Protein AF-0000000080838079 (afdb_homodimer)

Sequence (896 aa):
MNKIKIMETCLRDGHQSLMATRLTTAEMLPIIEKLDNVGYHSLEMWGGATFDAALRFLNEDPWERLREIKKRVKNTKLQMLLRGQNLLGYRNYPDDIVERFVKKSIQNGIDIVRIFDALNDVRNLQTACEATKKYGGHAQLAMSYTISPVHTIEYFKNLALEMQEIGADSIAIKDMSGILLPEVAYELVKELKSVLRVPVEVHTHATAGLASMTYIKAVEAGADIIDTAISPLSGGTSQPATESIVRAFQGTERETGFDLGLLKEIAEYFKPIRAKYLQEGILNPQALMTEPSIVEYQLPGGMLSNFLSQLKMQKAENRYEDVLREIPRVRKDLGYPPLVTPLSQMVGTQAIFNILTGQRYKLIPNEIKNYVRGLYGKSPVPISDEIKKTIIFDEEVFTGRPADKLAPEYDKMVEETRDFARSEEDVLSYALFPQVAKDFLIKKYENEMNKIKIMETCLRDGHQSLMATRLTTAEMLPIIEKLDNVGYHSLEMWGGATFDAALRFLNEDPWERLREIKKRVKNTKLQMLLRGQNLLGYRNYPDDIVERFVKKSIQNGIDIVRIFDALNDVRNLQTACEATKKYGGHAQLAMSYTISPVHTIEYFKNLALEMQEIGADSIAIKDMSGILLPEVAYELVKELKSVLRVPVEVHTHATAGLASMTYIKAVEAGADIIDTAISPLSGGTSQPATESIVRAFQGTERETGFDLGLLKEIAEYFKPIRAKYLQEGILNPQALMTEPSIVEYQLPGGMLSNFLSQLKMQKAENRYEDVLREIPRVRKDLGYPPLVTPLSQMVGTQAIFNILTGQRYKLIPNEIKNYVRGLYGKSPVPISDEIKKTIIFDEEVFTGRPADKLAPEYDKMVEETRDFARSEEDVLSYALFPQVAKDFLIKKYENE

Foldseek 3Di:
DEAAAEEAECQDQLCVLFQVLQQDLVLQLVCLLLVLPQQHQAYEHEALSNCLCQLFPVLHHPLVSLLSSQVRRDRYAYEYEAAQQLGSFAAGAFLVLLLLVLLSSVVSGHAEYEYEHQQLFVLSNLSNQVSQVVNHHAYEYEDADDDDPLRALVLVLVSVVVNVVSPHQEYEHAAQLQQQAQVNLLVSLLSNVVPDPHAYEYEGACQQVHQLSNVVSNVVSPHRYYYAYDDLSHAQSHHHHPLVSLVVCPPHPRHNPGDSVSSVVSNVSCNVVSVVSVVVCSRPVNSRDHDNCCNVQVDDPVVLVVLLVVCVVVVNNVCSVVLSVQLVVLCVQLQNGRLDPPVVVQSSVQSSVCSSVVHRQPDHDPVSLCSLLQLSHDHSGDRDPVSSCSNNNPDHRDHDSNSVPDDHCQVVLCVVCVVQDDDSSLSSSCVSPPPSSNVSSNVVVVVD/DEAAAEEAECQDQLCVLFQVLQQDLVLQLVCLLLVLPQQHQAYEHEALSNCLCQLFPVLHHPLVSLLSSQVRRDRYAYEYEAAQQLGSFAAGAFLVLLLLVLLSSVVSGHAEYEYEHQQLFLLSNQSNQVSCVVNHHAYEYEDADDDDPLRALVLVLVSVVVNVVSPHQEYEHAAQLQQQAQVNLLVSLLSNVVPDPHAYEYEGACQQVHQLSNVVSNVVSPHRYYYAYDVLSHAQSHHHHPLVSLVVCPPHPRHNPGDSVSSVVSNVSCNVVSVVSVVVCSRPVNSRDHDNCCNVQVDDPVVLVVLLVVCVVVVNNVCSVVLSVQLVVLCVQLQNGRLDPPVVVQSSVQSSVCSVVVHRQPDHDPVSLCSLLQLSHDHSGDRDPVSSCSNNNPDHRDHDSNSVVDDHCQVVLCVVCVVQDDDSSLSSSCVSVVPSSNVSSNVVVVVD

pLDDT: mean 95.9, std 4.84, range [61.47, 98.94]

Secondary structure (DSSP, 8-state):
-PPPEEEE-IIIIIHHHHSTT---HHHHHHHHHHHHTS--SEEEEESHHHHHHHHHTS---HHHHHHHHHHH--SSEEEEEEBGGGBTSSS---HHHHHHHHHHHHHHT--EEEEE-TT--GGGTHHHHHHHHHTT-EEEEEEE---SSS--HHHHHHHHHHHHHTT-SEEEEEETTS---HHHHHHHHHHHHHH-SS-EEEEE-STTS-HHHHHHHHHHTT-SEEEEB-GGG-STTSPPBHHHHHHHTTTSTT-----HHHHHHHHHHHHHHHHHHHHTTSS-GGGGS--TTHHHH---HHHHHHHHHHHHHTT-GGGHHHHHHHHHHHHHHTT---S-TTHHHHHHHHHHHHHHHSSTTSS--HHHHHHHTTTT---SSPPPHHHHHHHHTTPPPP-S-GGGGPPP-HHHHHHHTTTT--SHHHHHHHHHSHHHHHHHHHHHHH--/-PPPEEEE-IIIIIHHHHSTT---HHHHGGGHHHHHTS--SEEEEESHHHHHHHHHTS---HHHHHHHHHHH--SSEEEEEEBGGGBTSSS---HHHHHHHHHHHHHHT--EEEEE-TT--GGGTHHHHHHHHHTT-EEEEEEE---SSS--HHHHHHHHHHHHHTT-SEEEEEETTS---HHHHHHHHHHHHHH-SS-EEEEE-STTS-HHHHHHHHHHTT-SEEEEB-GGG-STTSPPBHHHHHHHTTTSTT-----HHHHHHHHHHHHHHHHHHHHTTSS-GGGGS--TTHHHH---HHHHHHHHHHHHHTT-GGGHHHHHHHHHHHHHHTT---S-TTHHHHHHHHHHHHHHHSSTTSS--HHHHHHHTTTT---SSPPPHHHHHHHHTTPPPP-S-GGGGSPP-HHHHHHHTTTT--SHHHHHHHHHSHHHHHHHHHHHHH--

Nearest PDB structures (foldseek):
  5ks8-assembly1_C  TM=9.742E-01  e=1.119E-49  Methylobacillus flagellatus KT
  5ks8-assembly1_D  TM=9.082E-01  e=1.943E-50  Methylobacillus flagellatus KT
  5ks8-assembly1_E  TM=9.353E-01  e=4.280E-41  Methylobacillus flagellatus KT
  5ks8-assembly1_F  TM=9.714E-01  e=3.854E-37  Methylobacillus flagellatus KT
  4jx5-assembly1_D  TM=8.981E-01  e=4.254E-36  Rhizobium etli CFN 42

InterPro domains:
  IPR000891 Pyruvate carboxyltransferase [PF00682] (3-268)
  IPR000891 Pyruvate carboxyltransferase [PS50991] (4-264)
  IPR003379 Carboxylase, conserved domain [PF02436] (294-444)
  IPR013785 Aldolase-type TIM barrel [G3DSA:3.20.20.70] (1-447)
  IPR055268 Pyruvate carboxylase-like [PTHR43778] (3-441)

Solvent-accessible surface area (backbone atoms only — not comparable to full-atom values): 44850 Å² total; per-residue (Å²): 114,72,52,39,36,37,32,39,22,43,65,31,57,7,29,41,42,45,35,72,31,60,80,47,66,81,73,46,58,85,50,40,52,63,58,31,65,53,70,46,59,23,39,30,54,41,33,33,62,47,42,48,30,20,37,68,72,62,74,39,58,50,69,56,48,42,38,57,49,42,74,57,34,79,75,34,40,32,25,30,50,33,35,22,42,26,38,63,48,92,50,76,43,22,63,58,47,47,37,49,51,44,41,50,43,34,75,48,47,41,36,32,44,37,32,30,34,61,46,63,31,64,74,45,35,46,62,46,42,50,29,25,47,72,64,71,28,41,21,27,39,35,42,57,54,56,86,53,96,73,52,40,63,66,47,53,44,53,50,49,51,53,45,47,72,76,58,36,59,24,39,29,45,33,22,83,71,14,62,62,42,21,63,57,33,22,53,43,35,35,52,42,61,71,74,49,92,49,54,40,29,46,37,43,13,16,22,18,58,30,32,56,37,16,49,54,32,18,48,73,35,60,38,41,31,38,45,21,4,49,35,63,34,26,36,12,51,9,17,40,30,37,63,23,53,46,57,50,28,55,92,48,66,45,23,59,82,58,55,65,68,59,50,47,52,53,32,60,63,40,41,63,52,45,50,50,34,41,75,70,56,57,26,50,67,72,40,45,44,50,42,45,67,33,60,80,71,52,46,60,70,71,55,53,52,49,51,46,50,54,28,44,76,66,74,39,50,87,46,48,64,56,28,65,62,31,30,62,52,43,28,55,53,58,11,52,52,32,60,37,83,63,48,35,56,51,36,47,51,45,17,44,38,20,59,75,69,71,38,81,65,72,57,71,59,67,68,57,38,40,43,67,32,13,64,80,37,52,51,74,38,83,58,48,68,70,52,45,36,66,65,51,46,86,59,76,63,49,84,62,59,44,48,76,76,44,66,78,47,56,70,60,39,48,61,74,30,59,88,54,44,87,47,70,66,45,35,50,43,27,71,64,35,48,71,49,34,48,57,39,39,46,54,58,58,64,78,95,112,75,51,40,35,39,33,37,21,41,64,30,56,8,30,40,41,45,34,71,30,60,80,47,65,81,72,46,58,85,50,40,52,62,59,31,64,53,69,47,60,24,39,30,55,41,32,35,62,48,43,48,29,20,37,68,73,63,74,40,58,51,67,57,49,44,39,57,50,41,74,56,36,81,76,34,41,32,25,31,49,35,35,25,43,24,40,63,48,93,49,77,43,21,62,59,48,47,36,49,50,44,40,50,44,33,76,47,48,40,38,33,44,36,31,28,36,63,46,61,31,64,73,45,35,45,62,44,42,49,31,27,48,74,63,71,27,41,22,26,37,35,42,58,57,58,87,52,97,70,52,41,63,66,47,52,45,53,50,49,52,52,44,46,72,75,58,37,60,24,40,28,45,34,21,84,70,16,61,61,42,20,62,57,32,20,53,42,36,36,53,42,61,72,73,49,94,49,54,40,31,46,37,42,13,17,19,19,59,29,29,56,38,16,48,54,32,19,46,74,35,59,39,41,31,37,46,22,3,49,33,64,34,24,35,11,51,10,17,41,31,37,62,23,53,46,56,48,28,55,90,46,65,45,24,62,81,59,54,65,68,60,52,47,52,54,32,59,64,41,40,63,54,47,50,50,34,41,74,70,56,58,25,50,65,72,39,44,45,51,42,45,67,32,59,79,71,53,46,58,71,68,55,55,52,51,51,46,50,54,27,43,77,66,74,37,49,89,45,48,65,57,29,63,62,32,30,61,52,45,29,53,53,58,12,52,52,33,59,37,80,66,47,35,56,51,36,47,51,45,16,44,37,19,59,75,68,72,37,80,67,72,56,71,58,68,70,55,38,39,42,67,33,13,63,79,36,52,51,73,38,82,56,48,66,68,53,45,37,66,66,50,46,85,59,77,63,49,82,62,58,46,50,76,76,43,65,78,47,55,70,59,40,47,61,75,30,61,89,54,45,87,47,71,66,45,35,50,43,27,70,64,35,47,70,48,33,48,57,38,38,46,55,58,58,64,78,95

Radius of gyration: 30.04 Å; Cα contacts (8 Å, |Δi|>4): 1789; chains: 2; bounding box: 60×90×72 Å

Structure (mmCIF, N/CA/C/O backbone):
data_AF-0000000080838079-model_v1
#
loop_
_entity.id
_entity.type
_entity.pdbx_description
1 polymer 'Oxaloacetate decarboxylase subunit alpha'
#
loop_
_atom_site.group_PDB
_atom_site.id
_atom_site.type_symbol
_atom_site.label_atom_id
_atom_site.label_alt_id
_atom_site.label_comp_id
_atom_site.label_asym_id
_atom_site.label_entity_id
_atom_site.label_seq_id
_atom_site.pdbx_PDB_ins_code
_atom_site.Cartn_x
_atom_site.Cartn_y
_atom_site.Cartn_z
_atom_site.occupancy
_atom_site.B_iso_or_equiv
_atom_site.auth_seq_id
_atom_site.auth_comp_id
_atom_site.auth_asym_id
_atom_site.auth_atom_id
_atom_site.pdbx_PDB_model_num
ATOM 1 N N . MET A 1 1 ? -6.75 -6.211 26.344 1 61.47 1 MET A N 1
ATOM 2 C CA . MET A 1 1 ? -6.406 -4.898 25.797 1 61.47 1 MET A CA 1
ATOM 3 C C . MET A 1 1 ? -7.586 -4.305 25.031 1 61.47 1 MET A C 1
ATOM 5 O O . MET A 1 1 ? -8.445 -5.039 24.547 1 61.47 1 MET A O 1
ATOM 9 N N . ASN A 1 2 ? -7.77 -2.965 25.078 1 84.56 2 ASN A N 1
ATOM 10 C CA . ASN A 1 2 ? -8.898 -2.234 24.516 1 84.56 2 ASN A CA 1
ATOM 11 C C . ASN A 1 2 ? -8.875 -2.262 22.984 1 84.56 2 ASN A C 1
ATOM 13 O O . ASN A 1 2 ? -7.824 -2.459 22.375 1 84.56 2 ASN A O 1
ATOM 17 N N . LYS A 1 3 ? -10.016 -2.377 22.328 1 96.06 3 LYS A N 1
ATOM 18 C CA . LYS A 1 3 ? -10.195 -2.312 20.891 1 96.06 3 LYS A CA 1
ATOM 19 C C . LYS A 1 3 ? -9.469 -1.111 20.281 1 96.06 3 LYS A C 1
ATOM 21 O O . LYS A 1 3 ? -9.406 -0.047 20.906 1 96.06 3 LYS A O 1
ATOM 26 N N . ILE A 1 4 ? -8.82 -1.388 19.234 1 98.56 4 ILE A N 1
ATOM 27 C CA . ILE A 1 4 ? -8.203 -0.268 18.531 1 98.56 4 ILE A CA 1
ATOM 28 C C . ILE A 1 4 ? -9.281 0.61 17.906 1 98.56 4 ILE A C 1
ATOM 30 O O . ILE A 1 4 ? -10.273 0.102 17.359 1 98.56 4 ILE A O 1
ATOM 34 N N . LYS A 1 5 ? -9.195 1.928 18.109 1 98.81 5 LYS A N 1
ATOM 35 C CA . LYS A 1 5 ? -10.125 2.879 17.516 1 98.81 5 LYS A CA 1
ATOM 36 C C . LYS A 1 5 ? -9.586 3.43 16.203 1 98.81 5 LYS A C 1
ATOM 38 O O . LYS A 1 5 ? -8.367 3.463 15.992 1 98.81 5 LYS A O 1
ATOM 43 N N . ILE A 1 6 ? -10.547 3.824 15.32 1 98.88 6 ILE A N 1
ATOM 44 C CA . ILE A 1 6 ? -10.141 4.297 14 1 98.88 6 ILE A CA 1
ATOM 45 C C . ILE A 1 6 ? -10.703 5.695 13.758 1 98.88 6 ILE A C 1
ATOM 47 O O . ILE A 1 6 ? -11.891 5.941 13.977 1 98.88 6 ILE A O 1
ATOM 51 N N . MET A 1 7 ? -9.867 6.613 13.383 1 98.88 7 MET A N 1
ATOM 52 C CA . MET A 1 7 ? -10.297 7.855 12.75 1 98.88 7 MET A CA 1
ATOM 53 C C . MET A 1 7 ? -10.32 7.707 11.234 1 98.88 7 MET A C 1
ATOM 55 O O . MET A 1 7 ? -9.312 7.34 10.625 1 98.88 7 MET A O 1
ATOM 59 N N . GLU A 1 8 ? -11.422 7.941 10.625 1 98.94 8 GLU A N 1
ATOM 60 C CA . GLU A 1 8 ? -11.586 7.836 9.18 1 98.94 8 GLU A CA 1
ATOM 61 C C . GLU A 1 8 ? -11.281 9.164 8.492 1 98.94 8 GLU A C 1
ATOM 63 O O . GLU A 1 8 ? -11.867 10.195 8.836 1 98.94 8 GLU A O 1
ATOM 68 N N . THR A 1 9 ? -10.406 9.094 7.469 1 98.75 9 THR A N 1
ATOM 69 C CA . THR A 1 9 ? -9.906 10.344 6.918 1 98.75 9 THR A CA 1
ATOM 70 C C . THR A 1 9 ? -10.477 10.586 5.52 1 98.75 9 THR A C 1
ATOM 72 O O . THR A 1 9 ? -10.141 11.586 4.875 1 98.75 9 THR A O 1
ATOM 75 N N . CYS A 1 10 ? -11.336 9.773 4.961 1 98.56 10 CYS A N 1
ATOM 76 C CA . CYS A 1 10 ? -11.758 9.797 3.564 1 98.56 10 CYS A CA 1
ATOM 77 C C . CYS A 1 10 ? -12.367 11.148 3.199 1 98.56 10 CYS A C 1
ATOM 79 O O . CYS A 1 10 ? -12.227 11.609 2.062 1 98.56 10 CYS A O 1
ATOM 81 N N . LEU A 1 11 ? -12.93 11.891 4.195 1 98.69 11 LEU A N 1
ATOM 82 C CA . LEU A 1 11 ? -13.641 13.125 3.893 1 98.69 11 LEU A CA 1
ATOM 83 C C . LEU A 1 11 ? -12.711 14.328 3.998 1 98.69 11 LEU A C 1
ATOM 85 O O . LEU A 1 11 ? -13.125 15.461 3.74 1 98.69 11 LEU A O 1
ATOM 89 N N . ARG A 1 12 ? -11.469 14.07 4.359 1 98.12 12 ARG A N 1
ATOM 90 C CA . ARG A 1 12 ? -10.539 15.195 4.438 1 98.12 12 ARG A CA 1
ATOM 91 C C . ARG A 1 12 ? -9.164 14.805 3.906 1 98.12 12 ARG A C 1
ATOM 93 O O . ARG A 1 12 ? -8.836 15.094 2.754 1 98.12 12 ARG A O 1
ATOM 100 N N . ASP A 1 13 ? -8.359 14.023 4.637 1 97.62 13 ASP A N 1
ATOM 101 C CA . ASP A 1 13 ? -6.973 13.727 4.297 1 97.62 13 ASP A CA 1
ATOM 102 C C . ASP A 1 13 ? -6.887 12.734 3.139 1 97.62 13 ASP A C 1
ATOM 104 O O . ASP A 1 13 ? -5.992 12.828 2.299 1 97.62 13 ASP A O 1
ATOM 108 N N . GLY A 1 14 ? -7.82 11.789 3.078 1 97.19 14 GLY A N 1
ATOM 109 C CA . GLY A 1 14 ? -7.855 10.812 1.996 1 97.19 14 GLY A CA 1
ATOM 110 C C . GLY A 1 14 ? -8.016 11.453 0.628 1 97.19 14 GLY A C 1
ATOM 111 O O . GLY A 1 14 ? -7.145 11.312 -0.234 1 97.19 14 GLY A O 1
ATOM 112 N N . HIS A 1 15 ? -9.125 12.219 0.462 1 96.31 15 HIS A N 1
ATOM 113 C CA . HIS A 1 15 ? -9.336 12.812 -0.853 1 96.31 15 HIS A CA 1
ATOM 114 C C . HIS A 1 15 ? -8.398 14 -1.082 1 96.31 15 HIS A C 1
ATOM 116 O O . HIS A 1 15 ? -8.094 14.344 -2.227 1 96.31 15 HIS A O 1
ATOM 122 N N . GLN A 1 16 ? -7.832 14.633 0.068 1 95.25 16 GLN A N 1
ATOM 123 C CA . GLN A 1 16 ? -6.754 15.602 -0.094 1 95.25 16 GLN A CA 1
ATOM 124 C C . GLN A 1 16 ? -5.523 14.961 -0.73 1 95.25 16 GLN A C 1
ATOM 126 O O . GLN A 1 16 ? -4.883 15.555 -1.598 1 95.25 16 GLN A O 1
ATOM 131 N N . SER A 1 17 ? -5.223 13.836 -0.352 1 95.44 17 SER A N 1
ATOM 132 C CA . SER A 1 17 ? -4.035 13.109 -0.793 1 95.44 17 SER A CA 1
ATOM 133 C C . SER A 1 17 ? -4.195 12.609 -2.225 1 95.44 17 SER A C 1
ATOM 135 O O . SER A 1 17 ? -3.238 12.609 -3 1 95.44 17 SER A O 1
ATOM 137 N N . LEU A 1 18 ? -5.418 12.227 -2.607 1 95.94 18 LEU A N 1
ATOM 138 C CA . LEU A 1 18 ? -5.566 11.5 -3.863 1 95.94 18 LEU A CA 1
ATOM 139 C C . LEU A 1 18 ? -6.312 12.336 -4.895 1 95.94 18 LEU A C 1
ATOM 141 O O . LEU A 1 18 ? -6.102 12.18 -6.102 1 95.94 18 LEU A O 1
ATOM 145 N N . MET A 1 19 ? -7.199 13.234 -4.418 1 96.12 19 MET A N 1
ATOM 146 C CA . MET A 1 19 ? -8.125 13.891 -5.336 1 96.12 19 MET A CA 1
ATOM 147 C C . MET A 1 19 ? -8.047 15.406 -5.195 1 96.12 19 MET A C 1
ATOM 149 O O . MET A 1 19 ? -9.039 16.109 -5.383 1 96.12 19 MET A O 1
ATOM 153 N N . ALA A 1 20 ? -6.992 15.93 -4.754 1 91.5 20 ALA A N 1
ATOM 154 C CA . ALA A 1 20 ? -6.707 17.359 -4.691 1 91.5 20 ALA A CA 1
ATOM 155 C C . ALA A 1 20 ? -7.777 18.094 -3.891 1 91.5 20 ALA A C 1
ATOM 157 O O . ALA A 1 20 ? -8.125 19.234 -4.207 1 91.5 20 ALA A O 1
ATOM 158 N N . THR A 1 21 ? -8.367 17.359 -3.01 1 95.62 21 THR A N 1
ATOM 159 C CA . THR A 1 21 ? -9.359 17.922 -2.107 1 95.62 21 THR A CA 1
ATOM 160 C C . THR A 1 21 ? -10.586 18.406 -2.883 1 95.62 21 THR A C 1
ATOM 162 O O . THR A 1 21 ? -11.156 19.453 -2.559 1 95.62 21 THR A O 1
ATOM 165 N N . ARG A 1 22 ? -11.023 17.688 -3.9 1 96.44 22 ARG A N 1
ATOM 166 C CA . ARG A 1 22 ? -12.039 18.203 -4.809 1 96.44 22 ARG A CA 1
ATOM 167 C C . ARG A 1 22 ? -13.391 17.531 -4.555 1 96.44 22 ARG A C 1
ATOM 169 O O . ARG A 1 22 ? -14.375 17.828 -5.223 1 96.44 22 ARG A O 1
ATOM 176 N N . LEU A 1 23 ? -13.43 16.578 -3.6 1 97.81 23 LEU A N 1
ATOM 177 C CA . LEU A 1 23 ? -14.727 15.969 -3.309 1 97.81 23 LEU A CA 1
ATOM 178 C C . LEU A 1 23 ? -15.758 17.031 -2.959 1 97.81 23 LEU A C 1
ATOM 180 O O . LEU A 1 23 ? -15.516 17.875 -2.102 1 97.81 23 LEU A O 1
ATOM 184 N N . THR A 1 24 ? -16.906 17.016 -3.602 1 98.25 24 THR A N 1
ATOM 185 C CA . THR A 1 24 ? -17.953 18 -3.367 1 98.25 24 THR A CA 1
ATOM 186 C C . THR A 1 24 ? -18.844 17.562 -2.211 1 98.25 24 THR A C 1
ATOM 188 O O . THR A 1 24 ? -18.859 16.391 -1.833 1 98.25 24 THR A O 1
ATOM 191 N N . THR A 1 25 ? -19.578 18.531 -1.644 1 98.38 25 THR A N 1
ATOM 192 C CA . THR A 1 25 ? -20.562 18.234 -0.611 1 98.38 25 THR A CA 1
ATOM 193 C C . THR A 1 25 ? -21.594 17.234 -1.13 1 98.38 25 THR A C 1
ATOM 195 O O . THR A 1 25 ? -22 16.328 -0.409 1 98.38 25 THR A O 1
ATOM 198 N N . ALA A 1 26 ? -22 17.375 -2.395 1 98.38 26 ALA A N 1
ATOM 199 C CA . ALA A 1 26 ? -23 16.516 -3.016 1 98.38 26 ALA A CA 1
ATOM 200 C C . ALA A 1 26 ? -22.484 15.078 -3.104 1 98.38 26 ALA A C 1
ATOM 202 O O . ALA A 1 26 ? -23.281 14.133 -3.041 1 98.38 26 ALA A O 1
ATOM 203 N N . GLU A 1 27 ? -21.203 14.898 -3.191 1 98.5 27 GLU A N 1
ATOM 204 C CA . GLU A 1 27 ? -20.609 13.562 -3.271 1 98.5 27 GLU A CA 1
ATOM 205 C C . GLU A 1 27 ? -20.422 12.953 -1.885 1 98.5 27 GLU A C 1
ATOM 207 O O . GLU A 1 27 ? -20.328 11.734 -1.745 1 98.5 27 GLU A O 1
ATOM 212 N N . MET A 1 28 ? -20.375 13.789 -0.864 1 98.56 28 MET A N 1
ATOM 213 C CA . MET A 1 28 ? -20.172 13.32 0.5 1 98.56 28 MET A CA 1
ATOM 214 C C . MET A 1 28 ? -21.484 12.914 1.154 1 98.56 28 MET A C 1
ATOM 216 O O . MET A 1 28 ? -21.562 11.875 1.802 1 98.56 28 MET A O 1
ATOM 220 N N . LEU A 1 29 ? -22.5 13.695 0.994 1 98.69 29 LEU A N 1
ATOM 221 C CA . LEU A 1 29 ? -23.703 13.656 1.829 1 98.69 29 LEU A CA 1
ATOM 222 C C . LEU A 1 29 ? -24.453 12.336 1.65 1 98.69 29 LEU A C 1
ATOM 224 O O . LEU A 1 29 ? -24.984 11.781 2.615 1 98.69 29 LEU A O 1
ATOM 228 N N . PRO A 1 30 ? -24.516 11.727 0.41 1 98.62 30 PRO A N 1
ATOM 229 C CA . PRO A 1 30 ? -25.312 10.508 0.24 1 98.62 30 PRO A CA 1
ATOM 230 C C . PRO A 1 30 ? -24.797 9.344 1.087 1 98.62 30 PRO A C 1
ATOM 232 O O . PRO A 1 30 ? -25.547 8.43 1.403 1 98.62 30 PRO A O 1
ATOM 235 N N . ILE A 1 31 ? -23.531 9.359 1.513 1 98.69 31 ILE A N 1
ATOM 236 C CA . ILE A 1 31 ? -22.953 8.195 2.168 1 98.69 31 ILE A CA 1
ATOM 237 C C . ILE A 1 31 ? -22.688 8.508 3.641 1 98.69 31 ILE A C 1
ATOM 239 O O . ILE A 1 31 ? -22.266 7.637 4.398 1 98.69 31 ILE A O 1
ATOM 243 N N . ILE A 1 32 ? -23.031 9.695 4.094 1 98.69 32 ILE A N 1
ATOM 244 C CA . ILE A 1 32 ? -22.578 10.234 5.371 1 98.69 32 ILE A CA 1
ATOM 245 C C . ILE A 1 32 ? -23.203 9.438 6.516 1 98.69 32 ILE A C 1
ATOM 247 O O . ILE A 1 32 ? -22.562 9.18 7.527 1 98.69 32 ILE A O 1
ATOM 251 N N . GLU A 1 33 ? -24.438 9.086 6.422 1 98.62 33 GLU A N 1
ATOM 252 C CA . GLU A 1 33 ? -25.125 8.352 7.492 1 98.62 33 GLU A CA 1
ATOM 253 C C . GLU A 1 33 ? -24.547 6.949 7.648 1 98.62 33 GLU A C 1
ATOM 255 O O . GLU A 1 33 ? -24.484 6.422 8.758 1 98.62 33 GLU A O 1
ATOM 260 N N . LYS A 1 34 ? -24.188 6.293 6.535 1 98.69 34 LYS A N 1
ATOM 261 C CA . LYS A 1 34 ? -23.547 4.988 6.617 1 98.69 34 LYS A CA 1
ATOM 262 C C . LYS A 1 34 ? -22.172 5.094 7.281 1 98.69 34 LYS A C 1
ATOM 264 O O . LYS A 1 34 ? -21.797 4.23 8.078 1 98.69 34 LYS A O 1
ATOM 269 N N . LEU A 1 35 ? -21.453 6.137 6.938 1 98.88 35 LEU A N 1
ATOM 270 C CA . LEU A 1 35 ? -20.203 6.398 7.629 1 98.88 35 LEU A CA 1
ATOM 271 C C . LEU A 1 35 ? -20.422 6.555 9.125 1 98.88 35 LEU A C 1
ATOM 273 O O . LEU A 1 35 ? -19.656 6.016 9.93 1 98.88 35 LEU A O 1
ATOM 277 N N . ASP A 1 36 ? -21.484 7.246 9.461 1 98.75 36 ASP A N 1
ATOM 278 C CA . ASP A 1 36 ? -21.828 7.539 10.852 1 98.75 36 ASP A CA 1
ATOM 279 C C . ASP A 1 36 ? -22.141 6.258 11.625 1 98.75 36 ASP A C 1
ATOM 281 O O . ASP A 1 36 ? -22.016 6.223 12.852 1 98.75 36 ASP A O 1
ATOM 285 N N . ASN A 1 37 ? -22.469 5.23 10.969 1 98.56 37 ASN A N 1
ATOM 286 C CA . ASN A 1 37 ? -22.969 4.023 11.617 1 98.56 37 ASN A CA 1
ATOM 287 C C . ASN A 1 37 ? -21.875 2.971 11.766 1 98.56 37 ASN A C 1
ATOM 289 O O . ASN A 1 37 ? -22.094 1.916 12.367 1 98.56 37 ASN A O 1
ATOM 293 N N . VAL A 1 38 ? -20.672 3.16 11.32 1 98.69 38 VAL A N 1
ATOM 294 C CA . VAL A 1 38 ? -19.609 2.16 11.312 1 98.69 38 VAL A CA 1
ATOM 295 C C . VAL A 1 38 ? -19.125 1.908 12.734 1 98.69 38 VAL A C 1
ATOM 297 O O . VAL A 1 38 ? -18.812 0.771 13.102 1 98.69 38 VAL A O 1
ATOM 300 N N . GLY A 1 39 ? -19 3.016 13.477 1 98.56 39 GLY A N 1
ATOM 301 C CA . GLY A 1 39 ? -18.438 2.914 14.82 1 98.56 39 GLY A CA 1
ATOM 302 C C . GLY A 1 39 ? -17.062 3.555 14.938 1 98.56 39 GLY A C 1
ATOM 303 O O . GLY A 1 39 ? -16.312 3.252 15.875 1 98.56 39 GLY A O 1
ATOM 304 N N . TYR A 1 40 ? -16.75 4.496 14.062 1 98.81 40 TYR A N 1
ATOM 305 C CA . TYR A 1 40 ? -15.484 5.207 14.109 1 98.81 40 TYR A CA 1
ATOM 306 C C . TYR A 1 40 ? -15.344 6 15.398 1 98.81 40 TYR A C 1
ATOM 308 O O . TYR A 1 40 ? -16.344 6.402 16 1 98.81 40 TYR A O 1
ATOM 316 N N . HIS A 1 41 ? -14.039 6.168 15.773 1 98.75 41 HIS A N 1
ATOM 317 C CA . HIS A 1 41 ? -13.75 7.133 16.828 1 98.75 41 HIS A CA 1
ATOM 318 C C . HIS A 1 41 ? -14.117 8.547 16.391 1 98.75 41 HIS A C 1
ATOM 320 O O . HIS A 1 41 ? -14.711 9.305 17.172 1 98.75 41 HIS A O 1
ATOM 326 N N . SER A 1 42 ? -13.758 8.828 15.172 1 98.88 42 SER A N 1
ATOM 327 C CA . SER A 1 42 ? -14.094 10.125 14.602 1 98.88 42 SER A CA 1
ATOM 328 C C . SER A 1 42 ? -14.023 10.094 13.078 1 98.88 42 SER A C 1
ATOM 330 O O . SER A 1 42 ? -13.445 9.172 12.5 1 98.88 42 SER A O 1
ATOM 332 N N . LEU A 1 43 ? -14.711 11.016 12.43 1 98.88 43 LEU A N 1
ATOM 333 C CA . LEU A 1 43 ? -14.609 11.336 11.008 1 98.88 43 LEU A CA 1
ATOM 334 C C . LEU A 1 43 ? -13.867 12.648 10.797 1 98.88 43 LEU A C 1
ATOM 336 O O . LEU A 1 43 ? -14.344 13.711 11.211 1 98.88 43 LEU A O 1
ATOM 340 N N . GLU A 1 44 ? -12.703 12.531 10.266 1 98.81 44 GLU A N 1
ATOM 341 C CA . GLU A 1 44 ? -12.047 13.781 9.891 1 98.81 44 GLU A CA 1
ATOM 342 C C . GLU A 1 44 ? -12.625 14.344 8.594 1 98.81 44 GLU A C 1
ATOM 344 O O . GLU A 1 44 ? -12.562 13.695 7.547 1 98.81 44 GLU A O 1
ATOM 349 N N . MET A 1 45 ? -13.141 15.555 8.68 1 98.38 45 MET A N 1
ATOM 350 C CA . MET A 1 45 ? -13.875 16.047 7.516 1 98.38 45 MET A CA 1
ATOM 351 C C . MET A 1 45 ? -13.586 17.516 7.262 1 98.38 45 MET A C 1
ATOM 353 O O . MET A 1 45 ? -14.117 18.109 6.32 1 98.38 45 MET A O 1
ATOM 357 N N . TRP A 1 46 ? -12.719 18.109 8.055 1 97.5 46 TRP A N 1
ATOM 358 C CA . TRP A 1 46 ? -12.5 19.547 7.922 1 97.5 46 TRP A CA 1
ATOM 359 C C . TRP A 1 46 ? -11.039 19.891 8.172 1 97.5 46 TRP A C 1
ATOM 361 O O . TRP A 1 46 ? -10.359 19.234 8.961 1 97.5 46 TRP A O 1
ATOM 371 N N . GLY A 1 47 ? -10.445 20.859 7.59 1 95.88 47 GLY A N 1
ATOM 372 C CA . GLY A 1 47 ? -9.094 21.391 7.676 1 95.88 47 GLY A CA 1
ATOM 373 C C . GLY A 1 47 ? -8.828 22.5 6.68 1 95.88 47 GLY A C 1
ATOM 374 O O . GLY A 1 47 ? -9.742 22.969 6 1 95.88 47 GLY A O 1
ATOM 375 N N . GLY A 1 48 ? -7.625 22.938 6.645 1 94.62 48 GLY A N 1
ATOM 376 C CA . GLY A 1 48 ? -7.273 24.047 5.785 1 94.62 48 GLY A CA 1
ATOM 377 C C . GLY A 1 48 ? -7.52 23.781 4.312 1 94.62 48 GLY A C 1
ATOM 378 O O . GLY A 1 48 ? -8.086 24.609 3.605 1 94.62 48 GLY A O 1
ATOM 379 N N . ALA A 1 49 ? -7.145 22.641 3.863 1 92.62 49 ALA A N 1
ATOM 380 C CA . ALA A 1 49 ? -7.266 22.297 2.449 1 92.62 49 ALA A CA 1
ATOM 381 C C . ALA A 1 49 ? -8.727 22.188 2.035 1 92.62 49 ALA A C 1
ATOM 383 O O . ALA A 1 49 ? -9.117 22.656 0.958 1 92.62 49 ALA A O 1
ATOM 384 N N . THR A 1 50 ? -9.531 21.5 2.83 1 96.12 50 THR A N 1
ATOM 385 C CA . THR A 1 50 ? -10.945 21.344 2.502 1 96.12 50 THR A CA 1
ATOM 386 C C . THR A 1 50 ? -11.656 22.703 2.506 1 96.12 50 THR A C 1
ATOM 388 O O . THR A 1 50 ? -12.516 22.953 1.668 1 96.12 50 THR A O 1
ATOM 391 N N . PHE A 1 51 ? -11.273 23.578 3.453 1 97.38 51 PHE A N 1
ATOM 392 C CA . PHE A 1 51 ? -11.859 24.906 3.553 1 97.38 51 PHE A CA 1
ATOM 393 C C . PHE A 1 51 ? -11.539 25.734 2.314 1 97.38 51 PHE A C 1
ATOM 395 O O . PHE A 1 51 ? -12.438 26.297 1.686 1 97.38 51 PHE A O 1
ATOM 402 N N . ASP A 1 52 ? -10.32 25.766 1.979 1 96.19 52 ASP A N 1
ATOM 403 C CA . ASP A 1 52 ? -9.844 26.516 0.823 1 96.19 52 ASP A CA 1
ATOM 404 C C . ASP A 1 52 ? -10.461 25.984 -0.469 1 96.19 52 ASP A C 1
ATOM 406 O O . ASP A 1 52 ? -10.953 26.766 -1.291 1 96.19 52 ASP A O 1
ATOM 410 N N . ALA A 1 53 ? -10.422 24.688 -0.656 1 96.56 53 ALA A N 1
ATOM 411 C CA . ALA A 1 53 ? -10.945 24.062 -1.874 1 96.56 53 ALA A CA 1
ATOM 412 C C . ALA A 1 53 ? -12.43 24.375 -2.045 1 96.56 53 ALA A C 1
ATOM 414 O O . ALA A 1 53 ? -12.906 24.594 -3.164 1 96.56 53 ALA A O 1
ATOM 415 N N . ALA A 1 54 ? -13.188 24.344 -0.931 1 97.69 54 ALA A N 1
ATOM 416 C CA . ALA A 1 54 ? -14.617 24.625 -0.982 1 97.69 54 ALA A CA 1
ATOM 417 C C . ALA A 1 54 ? -14.875 26.016 -1.561 1 97.69 54 ALA A C 1
ATOM 419 O O . ALA A 1 54 ? -15.719 26.188 -2.443 1 97.69 54 ALA A O 1
ATOM 420 N N . LEU A 1 55 ? -14.086 27 -1.12 1 97.31 55 LEU A N 1
ATOM 421 C CA . LEU A 1 55 ? -14.266 28.375 -1.55 1 97.31 55 LEU A CA 1
ATOM 422 C C . LEU A 1 55 ? -13.711 28.594 -2.955 1 97.31 55 LEU A C 1
ATOM 424 O O . LEU A 1 55 ? -14.383 29.172 -3.811 1 97.31 55 LEU A O 1
ATOM 428 N N . ARG A 1 56 ? -12.516 28.078 -3.168 1 95.75 56 ARG A N 1
ATOM 429 C CA . ARG A 1 56 ? -11.727 28.422 -4.344 1 95.75 56 ARG A CA 1
ATOM 430 C C . ARG A 1 56 ? -12.164 27.625 -5.562 1 95.75 56 ARG A C 1
ATOM 432 O O . ARG A 1 56 ? -12.234 28.156 -6.672 1 95.75 56 ARG A O 1
ATOM 439 N N . PHE A 1 57 ? -12.43 26.359 -5.359 1 95.69 57 PHE A N 1
ATOM 440 C CA . PHE A 1 57 ? -12.578 25.484 -6.516 1 95.69 57 PHE A CA 1
ATOM 441 C C . PHE A 1 57 ? -14.008 24.969 -6.637 1 95.69 57 PHE A C 1
ATOM 443 O O . PHE A 1 57 ? -14.5 24.734 -7.742 1 95.69 57 PHE A O 1
ATOM 450 N N . LEU A 1 58 ? -14.672 24.781 -5.492 1 97.56 58 LEU A N 1
ATOM 451 C CA . LEU A 1 58 ? -15.945 24.078 -5.527 1 97.56 58 LEU A CA 1
ATOM 452 C C . LEU A 1 58 ? -17.109 25.047 -5.469 1 97.56 58 LEU A C 1
ATOM 454 O O . LEU A 1 58 ? -18.266 24.672 -5.719 1 97.56 58 LEU A O 1
ATOM 458 N N . ASN A 1 59 ? -16.859 26.359 -5.191 1 96.88 59 ASN A N 1
ATOM 459 C CA . ASN A 1 59 ? -17.906 27.344 -4.969 1 96.88 59 ASN A CA 1
ATOM 460 C C . ASN A 1 59 ? -18.922 26.859 -3.945 1 96.88 59 ASN A C 1
ATOM 462 O O . ASN A 1 59 ? -20.125 26.859 -4.211 1 96.88 59 ASN A O 1
ATOM 466 N N . GLU A 1 60 ? -18.438 26.344 -2.854 1 98.06 60 GLU A N 1
ATOM 467 C CA . GLU A 1 60 ? -19.234 25.844 -1.737 1 98.06 60 GLU A CA 1
ATOM 468 C C . GLU A 1 60 ? -18.875 26.547 -0.438 1 98.06 60 GLU A C 1
ATOM 470 O O . GLU A 1 60 ? -17.734 27 -0.271 1 98.06 60 GLU A O 1
ATOM 475 N N . ASP A 1 61 ? -19.828 26.734 0.425 1 98.12 61 ASP A N 1
ATOM 476 C CA . ASP A 1 61 ? -19.578 27.281 1.753 1 98.12 61 ASP A CA 1
ATOM 477 C C . ASP A 1 61 ? -19.094 26.203 2.721 1 98.12 61 ASP A C 1
ATOM 479 O O . ASP A 1 61 ? -19.859 25.297 3.082 1 98.12 61 ASP A O 1
ATOM 483 N N . PRO A 1 62 ? -17.875 26.344 3.186 1 98.31 62 PRO A N 1
ATOM 484 C CA . PRO A 1 62 ? -17.344 25.297 4.062 1 98.31 62 PRO A CA 1
ATOM 485 C C . PRO A 1 62 ? -18.109 25.188 5.375 1 98.31 62 PRO A C 1
ATOM 487 O O . PRO A 1 62 ? -18.219 24.094 5.941 1 98.31 62 PRO A O 1
ATOM 490 N N . TRP A 1 63 ? -18.688 26.312 5.875 1 98.62 63 TRP A N 1
ATOM 491 C CA . TRP A 1 63 ? -19.5 26.266 7.094 1 98.62 63 TRP A CA 1
ATOM 492 C C . TRP A 1 63 ? -20.812 25.531 6.859 1 98.62 63 TRP A C 1
ATOM 494 O O . TRP A 1 63 ? -21.25 24.766 7.719 1 98.62 63 TRP A O 1
ATOM 504 N N . GLU A 1 64 ? -21.406 25.75 5.754 1 98.19 64 GLU A N 1
ATOM 505 C CA . GLU A 1 64 ? -22.625 25.047 5.406 1 98.19 64 GLU A CA 1
ATOM 506 C C . GLU A 1 64 ? -22.375 23.547 5.254 1 98.19 64 GLU A C 1
ATOM 508 O O . GLU A 1 64 ? -23.188 22.734 5.672 1 98.19 64 GLU A O 1
ATOM 513 N N . ARG A 1 65 ? -21.266 23.203 4.598 1 98.38 65 ARG A N 1
ATOM 514 C CA . ARG A 1 65 ? -20.906 21.797 4.492 1 98.38 65 ARG A CA 1
ATOM 515 C C . ARG A 1 65 ? -20.828 21.141 5.867 1 98.38 65 ARG A C 1
ATOM 517 O O . ARG A 1 65 ? -21.359 20.047 6.074 1 98.38 65 ARG A O 1
ATOM 524 N N . LEU A 1 66 ? -20.156 21.812 6.82 1 98.69 66 LEU A N 1
ATOM 525 C CA . LEU A 1 66 ? -20.031 21.297 8.18 1 98.69 66 LEU A CA 1
ATOM 526 C C . LEU A 1 66 ? -21.406 21.094 8.82 1 98.69 66 LEU A C 1
ATOM 528 O O . LEU A 1 66 ? -21.656 20.062 9.422 1 98.69 66 LEU A O 1
ATOM 532 N N . ARG A 1 67 ? -22.234 22.078 8.688 1 98.5 67 ARG A N 1
ATOM 533 C CA . ARG A 1 67 ? -23.578 22 9.289 1 98.5 67 ARG A CA 1
ATOM 534 C C . ARG A 1 67 ? -24.375 20.859 8.68 1 98.5 67 ARG A C 1
ATOM 536 O O . ARG A 1 67 ? -25.078 20.141 9.391 1 98.5 67 ARG A O 1
ATOM 543 N N . GLU A 1 68 ? -24.297 20.719 7.359 1 98.56 68 GLU A N 1
ATOM 544 C CA . GLU A 1 68 ? -25.016 19.641 6.68 1 98.56 68 GLU A CA 1
ATOM 545 C C . GLU A 1 68 ? -24.516 18.266 7.137 1 98.56 68 GLU A C 1
ATOM 547 O O . GLU A 1 68 ? -25.312 17.344 7.324 1 98.56 68 GLU A O 1
ATOM 552 N N . ILE A 1 69 ? -23.203 18.109 7.293 1 98.75 69 ILE A N 1
ATOM 553 C CA . ILE A 1 69 ? -22.641 16.844 7.762 1 98.75 69 ILE A CA 1
ATOM 554 C C . ILE A 1 69 ? -23.062 16.594 9.203 1 98.75 69 ILE A C 1
ATOM 556 O O . ILE A 1 69 ? -23.5 15.484 9.539 1 98.75 69 ILE A O 1
ATOM 560 N N . LYS A 1 70 ? -22.984 17.656 10.031 1 98.62 70 LYS A N 1
ATOM 561 C CA . LYS A 1 70 ? -23.328 17.516 11.445 1 98.62 70 LYS A CA 1
ATOM 562 C C . LYS A 1 70 ? -24.797 17.141 11.609 1 98.62 70 LYS A C 1
ATOM 564 O O . LYS A 1 70 ? -25.141 16.359 12.508 1 98.62 70 LYS A O 1
ATOM 569 N N . LYS A 1 71 ? -25.609 17.688 10.781 1 98.25 71 LYS A N 1
ATOM 570 C CA . LYS A 1 71 ? -27.047 17.375 10.805 1 98.25 71 LYS A CA 1
ATOM 571 C C . LYS A 1 71 ? -27.281 15.867 10.625 1 98.25 71 LYS A C 1
ATOM 573 O O . LYS A 1 71 ? -28.25 15.32 11.156 1 98.25 71 LYS A O 1
ATOM 578 N N . ARG A 1 72 ? -26.406 15.227 9.984 1 98.38 72 ARG A N 1
ATOM 579 C CA . ARG A 1 72 ? -26.609 13.836 9.586 1 98.38 72 ARG A CA 1
ATOM 580 C C . ARG A 1 72 ? -25.797 12.891 10.469 1 98.38 72 ARG A C 1
ATOM 582 O O . ARG A 1 72 ? -26.203 11.75 10.703 1 98.38 72 ARG A O 1
ATOM 589 N N . VAL A 1 73 ? -24.656 13.344 10.93 1 98.62 73 VAL A N 1
ATOM 590 C CA . VAL A 1 73 ? -23.781 12.539 11.781 1 98.62 73 VAL A CA 1
ATOM 591 C C . VAL A 1 73 ? -24.203 12.703 13.242 1 98.62 73 VAL A C 1
ATOM 593 O O . VAL A 1 73 ? -24 13.766 13.828 1 98.62 73 VAL A O 1
ATOM 596 N N . LYS A 1 74 ? -24.656 11.695 13.836 1 97.5 74 LYS A N 1
ATOM 597 C CA . LYS A 1 74 ? -25.203 11.789 15.188 1 97.5 74 LYS A CA 1
ATOM 598 C C . LYS A 1 74 ? -24.422 10.898 16.156 1 97.5 74 LYS A C 1
ATOM 600 O O . LYS A 1 74 ? -24.406 11.141 17.359 1 97.5 74 LYS A O 1
ATOM 605 N N . ASN A 1 75 ? -23.734 9.914 15.656 1 97.94 75 ASN A N 1
ATOM 606 C CA . ASN A 1 75 ? -23.109 8.898 16.5 1 97.94 75 ASN A CA 1
ATOM 607 C C . ASN A 1 75 ? -21.609 9.094 16.594 1 97.94 75 ASN A C 1
ATOM 609 O O . ASN A 1 75 ? -20.969 8.602 17.531 1 97.94 75 ASN A O 1
ATOM 613 N N . THR A 1 76 ? -21 9.648 15.594 1 98.81 76 THR A N 1
ATOM 614 C CA . THR A 1 76 ? -19.547 9.727 15.477 1 98.81 76 THR A CA 1
ATOM 615 C C . THR A 1 76 ? -19.078 11.164 15.664 1 98.81 76 THR A C 1
ATOM 617 O O . THR A 1 76 ? -19.719 12.109 15.203 1 98.81 76 THR A O 1
ATOM 620 N N . LYS A 1 77 ? -18 11.352 16.297 1 98.88 77 LYS A N 1
ATOM 621 C CA . LYS A 1 77 ? -17.422 12.68 16.469 1 98.88 77 LYS A CA 1
ATOM 622 C C . LYS A 1 77 ? -16.875 13.219 15.148 1 98.88 77 LYS A C 1
ATOM 624 O O . LYS A 1 77 ? -16.312 12.469 14.352 1 98.88 77 LYS A O 1
ATOM 629 N N . LEU A 1 78 ? -17.062 14.5 14.93 1 98.94 78 LEU A N 1
ATOM 630 C CA . LEU A 1 78 ? -16.453 15.18 13.789 1 98.94 78 LEU A CA 1
ATOM 631 C C . LEU A 1 78 ? -15.133 15.836 14.18 1 98.94 78 LEU A C 1
ATOM 633 O O . LEU A 1 78 ? -15.039 16.484 15.227 1 98.94 78 LEU A O 1
ATOM 637 N N . GLN A 1 79 ? -14.117 15.602 13.375 1 98.88 79 GLN A N 1
ATOM 638 C CA . GLN A 1 79 ? -12.766 16.047 13.703 1 98.88 79 GLN A CA 1
ATOM 639 C C . GLN A 1 79 ? -12.195 16.922 12.594 1 98.88 79 GLN A C 1
ATOM 641 O O . GLN A 1 79 ? -12.492 16.719 11.422 1 98.88 79 GLN A O 1
ATOM 646 N N . MET A 1 80 ? -11.398 17.953 12.953 1 98.69 80 MET A N 1
ATOM 647 C CA . MET A 1 80 ? -10.719 18.812 11.992 1 98.69 80 MET A CA 1
ATOM 648 C C . MET A 1 80 ? -9.227 18.922 12.32 1 98.69 80 MET A C 1
ATOM 650 O O . MET A 1 80 ? -8.812 18.609 13.438 1 98.69 80 MET A O 1
ATOM 654 N N . LEU A 1 81 ? -8.477 19.281 11.328 1 98.12 81 LEU A N 1
ATOM 655 C CA . LEU A 1 81 ? -7.062 19.625 11.477 1 98.12 81 LEU A CA 1
ATOM 656 C C . LEU A 1 81 ? -6.859 21.125 11.523 1 98.12 81 LEU A C 1
ATOM 658 O O . LEU A 1 81 ? -7.426 21.859 10.711 1 98.12 81 LEU A O 1
ATOM 662 N N . LEU A 1 82 ? -6.137 21.562 12.461 1 98.06 82 LEU A N 1
ATOM 663 C CA . LEU A 1 82 ? -5.883 22.984 12.68 1 98.06 82 LEU A CA 1
ATOM 664 C C . LEU A 1 82 ? -4.41 23.25 12.969 1 98.06 82 LEU A C 1
ATOM 666 O O . LEU A 1 82 ? -3.812 22.562 13.812 1 98.06 82 LEU A O 1
ATOM 670 N N . ARG A 1 83 ? -3.775 24.25 12.359 1 96.44 83 ARG A N 1
ATOM 671 C CA . ARG A 1 83 ? -2.361 24.562 12.523 1 96.44 83 ARG A CA 1
ATOM 672 C C . ARG A 1 83 ? -2.158 25.594 13.625 1 96.44 83 ARG A C 1
ATOM 674 O O . ARG A 1 83 ? -1.686 26.703 13.359 1 96.44 83 ARG A O 1
ATOM 681 N N . GLY A 1 84 ? -2.453 25.25 14.766 1 96.88 84 GLY A N 1
ATOM 682 C CA . GLY A 1 84 ? -2.223 26.094 15.93 1 96.88 84 GLY A CA 1
ATOM 683 C C . GLY A 1 84 ? -2.543 27.547 15.688 1 96.88 84 GLY A C 1
ATOM 684 O O . GLY A 1 84 ? -3.688 27.906 15.398 1 96.88 84 GLY A O 1
ATOM 685 N N . GLN A 1 85 ? -1.515 28.328 15.742 1 97.25 85 GLN A N 1
ATOM 686 C CA . GLN A 1 85 ? -1.662 29.766 15.641 1 97.25 85 GLN A CA 1
ATOM 687 C C . GLN A 1 85 ? -1.896 30.203 14.195 1 97.25 85 GLN A C 1
ATOM 689 O O . GLN A 1 85 ? -2.359 31.312 13.938 1 97.25 85 GLN A O 1
ATOM 694 N N . ASN A 1 86 ? -1.648 29.266 13.234 1 95.56 86 ASN A N 1
ATOM 695 C CA . ASN A 1 86 ? -1.825 29.562 11.82 1 95.56 86 ASN A CA 1
ATOM 696 C C . ASN A 1 86 ? -3.23 29.203 11.344 1 95.56 86 ASN A C 1
ATOM 698 O O . ASN A 1 86 ? -3.619 29.562 10.227 1 95.56 86 ASN A O 1
ATOM 702 N N . LEU A 1 87 ? -3.916 28.516 12.18 1 96.88 87 LEU A N 1
ATOM 703 C CA . LEU A 1 87 ? -5.258 28.047 11.844 1 96.88 87 LEU A CA 1
ATOM 704 C C . LEU A 1 87 ? -5.25 27.266 10.531 1 96.88 87 LEU A C 1
ATOM 706 O O . LEU A 1 87 ? -4.594 26.234 10.43 1 96.88 87 LEU A O 1
ATOM 710 N N . LEU A 1 88 ? -5.918 27.828 9.469 1 93.19 88 LEU A N 1
ATOM 711 C CA . LEU A 1 88 ? -6.02 27.141 8.18 1 93.19 88 LEU A CA 1
ATOM 712 C C . LEU A 1 88 ? -5.129 27.812 7.141 1 93.19 88 LEU A C 1
ATOM 714 O O . LEU A 1 88 ? -5.098 27.375 5.984 1 93.19 88 LEU A O 1
ATOM 718 N N . GLY A 1 89 ? -4.371 28.844 7.547 1 83.44 89 GLY A N 1
ATOM 719 C CA . GLY A 1 89 ? -3.514 29.578 6.633 1 83.44 89 GLY A CA 1
ATOM 720 C C . GLY A 1 89 ? -2.035 29.344 6.875 1 83.44 89 GLY A C 1
ATOM 721 O O . GLY A 1 89 ? -1.646 28.297 7.391 1 83.44 89 GLY A O 1
ATOM 722 N N . TYR A 1 90 ? -1.248 30.266 6.41 1 79.19 90 TYR A N 1
ATOM 723 C CA . TYR A 1 90 ? 0.192 30.031 6.461 1 79.19 90 TYR A CA 1
ATOM 724 C C . TYR A 1 90 ? 0.888 31.141 7.254 1 79.19 90 TYR A C 1
ATOM 726 O O . TYR A 1 90 ? 2.113 31.266 7.207 1 79.19 90 TYR A O 1
ATOM 734 N N . ARG A 1 91 ? 0.029 31.938 7.883 1 86.5 91 ARG A N 1
ATOM 735 C CA . ARG A 1 91 ? 0.571 32.938 8.781 1 86.5 91 ARG A CA 1
ATOM 736 C C . ARG A 1 91 ? -0.013 32.812 10.18 1 86.5 91 ARG A C 1
ATOM 738 O O . ARG A 1 91 ? -1.058 32.188 10.367 1 86.5 91 ARG A O 1
ATOM 745 N N . ASN A 1 92 ? 0.632 33.438 11.102 1 94.12 92 ASN A N 1
ATOM 746 C CA . ASN A 1 92 ? 0.059 33.531 12.438 1 94.12 92 ASN A CA 1
ATOM 747 C C . ASN A 1 92 ? -1.11 34.5 12.5 1 94.12 92 ASN A C 1
ATOM 749 O O . ASN A 1 92 ? -1.062 35.562 11.891 1 94.12 92 ASN A O 1
ATOM 753 N N . TYR A 1 93 ? -2.094 34.156 13.172 1 97 93 TYR A N 1
ATOM 754 C CA . TYR A 1 93 ? -3.234 35.031 13.406 1 97 93 TYR A CA 1
ATOM 755 C C . TYR A 1 93 ? -3.264 35.5 14.859 1 97 93 TYR A C 1
ATOM 757 O O . TYR A 1 93 ? -2.773 34.812 15.75 1 97 93 TYR A O 1
ATOM 765 N N . PRO A 1 94 ? -3.777 36.75 15.055 1 97.56 94 PRO A N 1
ATOM 766 C CA . PRO A 1 94 ? -3.947 37.188 16.453 1 97.56 94 PRO A CA 1
ATOM 767 C C . PRO A 1 94 ? -4.926 36.312 17.219 1 97.56 94 PRO A C 1
ATOM 769 O O . PRO A 1 94 ? -5.824 35.719 16.625 1 97.56 94 PRO A O 1
ATOM 772 N N . ASP A 1 95 ? -4.801 36.312 18.547 1 98.25 95 ASP A N 1
ATOM 773 C CA . ASP A 1 95 ? -5.531 35.375 19.422 1 98.25 95 ASP A CA 1
ATOM 774 C C . ASP A 1 95 ? -7.039 35.562 19.281 1 98.25 95 ASP A C 1
ATOM 776 O O . ASP A 1 95 ? -7.809 34.625 19.422 1 98.25 95 ASP A O 1
ATOM 780 N N . ASP A 1 96 ? -7.461 36.75 19 1 98.44 96 ASP A N 1
ATOM 781 C CA . ASP A 1 96 ? -8.898 36.969 18.891 1 98.44 96 ASP A CA 1
ATOM 782 C C . ASP A 1 96 ? -9.477 36.25 17.672 1 98.44 96 ASP A C 1
ATOM 784 O O . ASP A 1 96 ? -10.594 35.719 17.734 1 98.44 96 ASP A O 1
ATOM 788 N N . ILE A 1 97 ? -8.734 36.188 16.594 1 98.31 97 ILE A N 1
ATOM 789 C CA . ILE A 1 97 ? -9.172 35.438 15.422 1 98.31 97 ILE A CA 1
ATOM 790 C C . ILE A 1 97 ? -9.156 33.938 15.727 1 98.31 97 ILE A C 1
ATOM 792 O O . ILE A 1 97 ? -10.086 33.219 15.375 1 98.31 97 ILE A O 1
ATOM 796 N N . VAL A 1 98 ? -8.086 33.469 16.375 1 98.69 98 VAL A N 1
ATOM 797 C CA . VAL A 1 98 ? -7.938 32.062 16.688 1 98.69 98 VAL A CA 1
ATOM 798 C C . VAL A 1 98 ? -9.094 31.609 17.578 1 98.69 98 VAL A C 1
ATOM 800 O O . VAL A 1 98 ? -9.742 30.594 17.297 1 98.69 98 VAL A O 1
ATOM 803 N N . GLU A 1 99 ? -9.352 32.344 18.625 1 98.69 99 GLU A N 1
ATOM 804 C CA . GLU A 1 99 ? -10.398 31.984 19.562 1 98.69 99 GLU A CA 1
ATOM 805 C C . GLU A 1 99 ? -11.766 31.953 18.891 1 98.69 99 GLU A C 1
ATOM 807 O O . GLU A 1 99 ? -12.555 31.031 19.094 1 98.69 99 GLU A O 1
ATOM 812 N N . ARG A 1 100 ? -12.016 32.969 18.094 1 98.69 100 ARG A N 1
ATOM 813 C CA . ARG A 1 100 ? -13.312 33.062 17.438 1 98.69 100 ARG A CA 1
ATOM 814 C C . ARG A 1 100 ? -13.5 31.938 16.422 1 98.69 100 ARG A C 1
ATOM 816 O O . ARG A 1 100 ? -14.602 31.391 16.281 1 98.69 100 ARG A O 1
ATOM 823 N N . PHE A 1 101 ? -12.516 31.641 15.688 1 98.69 101 PHE A N 1
ATOM 824 C CA . PHE A 1 101 ? -12.617 30.578 14.695 1 98.69 101 PHE A CA 1
ATOM 825 C C . PHE A 1 101 ? -12.891 29.234 15.367 1 98.69 101 PHE A C 1
ATOM 827 O O . PHE A 1 101 ? -13.75 28.484 14.922 1 98.69 101 PHE A O 1
ATOM 834 N N . VAL A 1 102 ? -12.125 28.922 16.422 1 98.88 102 VAL A N 1
ATOM 835 C CA . VAL A 1 102 ? -12.32 27.656 17.141 1 98.88 102 VAL A CA 1
ATOM 836 C C . VAL A 1 102 ? -13.727 27.625 17.734 1 98.88 102 VAL A C 1
ATOM 838 O O . VAL A 1 102 ? -14.422 26.594 17.625 1 98.88 102 VAL A O 1
ATOM 841 N N . LYS A 1 103 ? -14.141 28.734 18.344 1 98.88 103 LYS A N 1
ATOM 842 C CA . LYS A 1 103 ? -15.484 28.828 18.906 1 98.88 103 LYS A CA 1
ATOM 843 C C . LYS A 1 103 ? -16.547 28.484 17.875 1 98.88 103 LYS A C 1
ATOM 845 O O . LYS A 1 103 ? -17.406 27.641 18.109 1 98.88 103 LYS A O 1
ATOM 850 N N . LYS A 1 104 ? -16.453 29.125 16.719 1 98.81 104 LYS A N 1
ATOM 851 C CA . LYS A 1 104 ? -17.453 28.922 15.672 1 98.81 104 LYS A CA 1
ATOM 852 C C . LYS A 1 104 ? -17.359 27.516 15.094 1 98.81 104 LYS A C 1
ATOM 854 O O . LYS A 1 104 ? -18.375 26.938 14.711 1 98.81 104 LYS A O 1
ATOM 859 N N . SER A 1 105 ? -16.141 26.969 14.969 1 98.81 105 SER A N 1
ATOM 860 C CA . SER A 1 105 ? -15.992 25.594 14.5 1 98.81 105 SER A CA 1
ATOM 861 C C . SER A 1 105 ? -16.734 24.625 15.406 1 98.81 105 SER A C 1
ATOM 863 O O . SER A 1 105 ? -17.484 23.766 14.922 1 98.81 105 SER A O 1
ATOM 865 N N . ILE A 1 106 ? -16.609 24.781 16.688 1 98.81 106 ILE A N 1
ATOM 866 C CA . ILE A 1 106 ? -17.234 23.891 17.656 1 98.81 106 ILE A CA 1
ATOM 867 C C . ILE A 1 106 ? -18.734 24.125 17.672 1 98.81 106 ILE A C 1
ATOM 869 O O . ILE A 1 106 ? -19.516 23.156 17.656 1 98.81 106 ILE A O 1
ATOM 873 N N . GLN A 1 107 ? -19.141 25.375 17.656 1 98.69 107 GLN A N 1
ATOM 874 C CA . GLN A 1 107 ? -20.547 25.703 17.656 1 98.69 107 GLN A CA 1
ATOM 875 C C . GLN A 1 107 ? -21.266 25.125 16.438 1 98.69 107 GLN A C 1
ATOM 877 O O . GLN A 1 107 ? -22.438 24.766 16.516 1 98.69 107 GLN A O 1
ATOM 882 N N . ASN A 1 108 ? -20.5 25.031 15.367 1 98.62 108 ASN A N 1
ATOM 883 C CA . ASN A 1 108 ? -21.109 24.547 14.133 1 98.62 108 ASN A CA 1
ATOM 884 C C . ASN A 1 108 ? -21.016 23.031 14.023 1 98.62 108 ASN A C 1
ATOM 886 O O . ASN A 1 108 ? -21.609 22.438 13.125 1 98.62 108 ASN A O 1
ATOM 890 N N . GLY A 1 109 ? -20.188 22.391 14.898 1 98.44 109 GLY A N 1
ATOM 891 C CA . GLY A 1 109 ? -20.359 20.953 14.859 1 98.44 109 GLY A CA 1
ATOM 892 C C . GLY A 1 109 ? -19.078 20.188 15.078 1 98.44 109 GLY A C 1
ATOM 893 O O . GLY A 1 109 ? -19.094 18.969 15.258 1 98.44 109 GLY A O 1
ATOM 894 N N . ILE A 1 110 ? -17.922 20.828 15.117 1 98.88 110 ILE A N 1
ATOM 895 C CA . ILE A 1 110 ? -16.656 20.125 15.32 1 98.88 110 ILE A CA 1
ATOM 896 C C . ILE A 1 110 ? -16.562 19.641 16.766 1 98.88 110 ILE A C 1
ATOM 898 O O . ILE A 1 110 ? -16.844 20.391 17.703 1 98.88 110 ILE A O 1
ATOM 902 N N . ASP A 1 111 ? -16.188 18.359 16.938 1 98.88 111 ASP A N 1
ATOM 903 C CA . ASP A 1 111 ? -16.062 17.781 18.266 1 98.88 111 ASP A CA 1
ATOM 904 C C . ASP A 1 111 ? -14.602 17.703 18.703 1 98.88 111 ASP A C 1
ATOM 906 O O . ASP A 1 111 ? -14.289 17.891 19.875 1 98.88 111 ASP A O 1
ATOM 910 N N . ILE A 1 112 ? -13.719 17.328 17.797 1 98.94 112 ILE A N 1
ATOM 911 C CA . ILE A 1 112 ? -12.297 17.141 18.078 1 98.94 112 ILE A CA 1
ATOM 912 C C . ILE A 1 112 ? -11.477 18.062 17.172 1 98.94 112 ILE A C 1
ATOM 914 O O . ILE A 1 112 ? -11.656 18.078 15.953 1 98.94 112 ILE A O 1
ATOM 918 N N . VAL A 1 113 ? -10.648 18.875 17.734 1 98.94 113 VAL A N 1
ATOM 919 C CA . VAL A 1 113 ? -9.711 19.703 16.984 1 98.94 113 VAL A CA 1
ATOM 920 C C . VAL A 1 113 ? -8.289 19.156 17.141 1 98.94 113 VAL A C 1
ATOM 922 O O . VAL A 1 113 ? -7.715 19.203 18.219 1 98.94 113 VAL A O 1
ATOM 925 N N . ARG A 1 114 ? -7.742 18.562 16.094 1 98.88 114 ARG A N 1
ATOM 926 C CA . ARG A 1 114 ? -6.328 18.203 16.062 1 98.88 114 ARG A CA 1
ATOM 927 C C . ARG A 1 114 ? -5.465 19.422 15.758 1 98.88 114 ARG A C 1
ATOM 929 O O . ARG A 1 114 ? -5.559 20 14.672 1 98.88 114 ARG A O 1
ATOM 936 N N . ILE A 1 115 ? -4.656 19.766 16.688 1 98.88 115 ILE A N 1
ATOM 937 C CA . ILE A 1 115 ? -3.9 21 16.625 1 98.88 115 ILE A CA 1
ATOM 938 C C . ILE A 1 115 ? -2.408 20.703 16.531 1 98.88 115 ILE A C 1
ATOM 940 O O . ILE A 1 115 ? -1.867 19.953 17.344 1 98.88 115 ILE A O 1
ATOM 944 N N . PHE A 1 116 ? -1.775 21.219 15.508 1 97.75 116 PHE A N 1
ATOM 945 C CA . PHE A 1 116 ? -0.342 21 15.367 1 97.75 116 PHE A CA 1
ATOM 946 C C . PHE A 1 116 ? 0.38 22.297 15.031 1 97.75 116 PHE A C 1
ATOM 948 O O . PHE A 1 116 ? -0.258 23.297 14.703 1 97.75 116 PHE A O 1
ATOM 955 N N . ASP A 1 117 ? 1.605 22.328 15.25 1 96.81 117 ASP A N 1
ATOM 956 C CA . ASP A 1 117 ? 2.512 23.406 14.836 1 96.81 117 ASP A CA 1
ATOM 957 C C . ASP A 1 117 ? 3.676 22.844 14.016 1 96.81 117 ASP A C 1
ATOM 959 O O . ASP A 1 117 ? 4.219 21.781 14.344 1 96.81 117 ASP A O 1
ATOM 963 N N . ALA A 1 118 ? 4.035 23.562 12.969 1 94.38 118 ALA A N 1
ATOM 964 C CA . ALA A 1 118 ? 5.062 23.078 12.039 1 94.38 118 ALA A CA 1
ATOM 965 C C . ALA A 1 118 ? 6.402 22.906 12.75 1 94.38 118 ALA A C 1
ATOM 967 O O . ALA A 1 118 ? 7.199 22.047 12.383 1 94.38 118 ALA A O 1
ATOM 968 N N . LEU A 1 119 ? 6.66 23.688 13.797 1 95.75 119 LEU A N 1
ATOM 969 C CA . LEU A 1 119 ? 7.949 23.672 14.477 1 95.75 119 LEU A CA 1
ATOM 970 C C . LEU A 1 119 ? 7.867 22.891 15.781 1 95.75 119 LEU A C 1
ATOM 972 O O . LEU A 1 119 ? 8.852 22.797 16.516 1 95.75 119 LEU A O 1
ATOM 976 N N . ASN A 1 120 ? 6.695 22.375 16.109 1 97.19 120 ASN A N 1
ATOM 977 C CA . ASN A 1 120 ? 6.461 21.719 17.391 1 97.19 120 ASN A CA 1
ATOM 978 C C . ASN A 1 120 ? 6.676 22.688 18.562 1 97.19 120 ASN A C 1
ATOM 980 O O . ASN A 1 120 ? 7.18 22.297 19.609 1 97.19 120 ASN A O 1
ATOM 984 N N . ASP A 1 121 ? 6.445 23.953 18.312 1 97.31 121 ASP A N 1
ATOM 985 C CA . ASP A 1 121 ? 6.48 24.938 19.375 1 97.31 121 ASP A CA 1
ATOM 986 C C . ASP A 1 121 ? 5.16 24.969 20.156 1 97.31 121 ASP A C 1
ATOM 988 O O . ASP A 1 121 ? 4.168 25.516 19.672 1 97.31 121 ASP A O 1
ATOM 992 N N . VAL A 1 1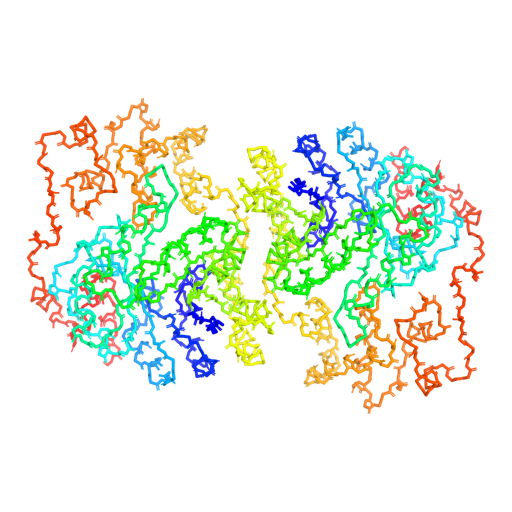22 ? 5.137 24.516 21.297 1 98.06 122 VAL A N 1
ATOM 993 C CA . VAL A 1 122 ? 3.93 24.312 22.094 1 98.06 122 VAL A CA 1
ATOM 994 C C . VAL A 1 122 ? 3.27 25.656 22.391 1 98.06 122 VAL A C 1
ATOM 996 O O . VAL A 1 122 ? 2.045 25.75 22.5 1 98.06 122 VAL A O 1
ATOM 999 N N . ARG A 1 123 ? 4.004 26.781 22.422 1 97.31 123 ARG A N 1
ATOM 1000 C CA . ARG A 1 123 ? 3.451 28.109 22.656 1 97.31 123 ARG A CA 1
ATOM 1001 C C . ARG A 1 123 ? 2.471 28.5 21.562 1 97.31 123 ARG A C 1
ATOM 1003 O O . ARG A 1 123 ? 1.499 29.219 21.812 1 97.31 123 ARG A O 1
ATOM 1010 N N . ASN A 1 124 ? 2.725 27.969 20.359 1 97.5 124 ASN A N 1
ATOM 1011 C CA . ASN A 1 124 ? 1.866 28.234 19.203 1 97.5 124 ASN A CA 1
ATOM 1012 C C . ASN A 1 124 ? 0.592 27.391 19.25 1 97.5 124 ASN A C 1
ATOM 1014 O O . ASN A 1 124 ? -0.329 27.609 18.469 1 97.5 124 ASN A O 1
ATOM 1018 N N . LEU A 1 125 ? 0.491 26.469 20.156 1 98.44 125 LEU A N 1
ATOM 1019 C CA . LEU A 1 125 ? -0.667 25.578 20.266 1 98.44 125 LEU A CA 1
ATOM 1020 C C . LEU A 1 125 ? -1.62 26.078 21.359 1 98.44 125 LEU A C 1
ATOM 1022 O O . LEU A 1 125 ? -2.789 25.672 21.391 1 98.44 125 LEU A O 1
ATOM 1026 N N . GLN A 1 126 ? -1.15 26.906 22.219 1 98 126 GLN A N 1
ATOM 1027 C CA . GLN A 1 126 ? -1.787 27.219 23.5 1 98 126 GLN A CA 1
ATOM 1028 C C . GLN A 1 126 ? -3.166 27.844 23.297 1 98 126 GLN A C 1
ATOM 1030 O O . GLN A 1 126 ? -4.152 27.375 23.875 1 98 126 GLN A O 1
ATOM 1035 N N . THR A 1 127 ? -3.266 28.891 22.453 1 98.56 127 THR A N 1
ATOM 1036 C CA . THR A 1 127 ? -4.523 29.609 22.266 1 98.56 127 THR A CA 1
ATOM 1037 C C . THR A 1 127 ? -5.59 28.688 21.688 1 98.56 127 THR A C 1
ATOM 1039 O O . THR A 1 127 ? -6.727 28.672 22.172 1 98.56 127 THR A O 1
ATOM 1042 N N . ALA A 1 128 ? -5.23 27.938 20.688 1 98.81 128 ALA A N 1
ATOM 1043 C CA . ALA A 1 128 ? -6.172 27.016 20.062 1 98.81 128 ALA A CA 1
ATOM 1044 C C . ALA A 1 128 ? -6.59 25.922 21.031 1 98.81 128 ALA A C 1
ATOM 1046 O O . ALA A 1 128 ? -7.762 25.531 21.062 1 98.81 128 ALA A O 1
ATOM 1047 N N . CYS A 1 129 ? -5.645 25.375 21.797 1 98.88 129 CYS A N 1
ATOM 1048 C CA . CYS A 1 129 ? -5.922 24.344 22.797 1 98.88 129 CYS A CA 1
ATOM 1049 C C . CYS A 1 129 ? -6.902 24.844 23.844 1 98.88 129 CYS A C 1
ATOM 1051 O O . CYS A 1 129 ? -7.926 24.219 24.094 1 98.88 129 CYS A O 1
ATOM 1053 N N . GLU A 1 130 ? -6.586 25.984 24.391 1 98.75 130 GLU A N 1
ATOM 1054 C CA . GLU A 1 130 ? -7.422 26.578 25.438 1 98.75 130 GLU A CA 1
ATOM 1055 C C . GLU A 1 130 ? -8.82 26.891 24.906 1 98.75 130 GLU A C 1
ATOM 1057 O O . GLU A 1 130 ? -9.82 26.641 25.578 1 98.75 130 GLU A O 1
ATOM 1062 N N . ALA A 1 131 ? -8.875 27.484 23.703 1 98.88 131 ALA A N 1
ATOM 1063 C CA . ALA A 1 131 ? -10.164 27.812 23.094 1 98.88 131 ALA A CA 1
ATOM 1064 C C . ALA A 1 131 ? -10.992 26.562 22.875 1 98.88 131 ALA A C 1
ATOM 1066 O O . ALA A 1 131 ? -12.203 26.547 23.125 1 98.88 131 ALA A O 1
ATOM 1067 N N . THR A 1 132 ? -10.375 25.5 22.344 1 98.94 132 THR A N 1
ATOM 1068 C CA . THR A 1 132 ? -11.078 24.25 22.094 1 98.94 132 THR A CA 1
ATOM 1069 C C . THR A 1 132 ? -11.734 23.734 23.359 1 98.94 132 THR A C 1
ATOM 1071 O O . THR A 1 132 ? -12.922 23.391 23.375 1 98.94 132 THR A O 1
ATOM 1074 N N . LYS A 1 133 ? -10.992 23.688 24.406 1 98.75 133 LYS A N 1
ATOM 1075 C CA . LYS A 1 133 ? -11.492 23.188 25.688 1 98.75 133 LYS A CA 1
ATOM 1076 C C . LYS A 1 133 ? -12.547 24.109 26.281 1 98.75 133 LYS A C 1
ATOM 1078 O O . LYS A 1 133 ? -13.57 23.656 26.797 1 98.75 133 LYS A O 1
ATOM 1083 N N . LYS A 1 134 ? -12.281 25.391 26.172 1 98.75 134 LYS A N 1
ATOM 1084 C CA . LYS A 1 134 ? -13.203 26.406 26.688 1 98.75 134 LYS A CA 1
ATOM 1085 C C . LYS A 1 134 ? -14.594 26.25 26.094 1 98.75 134 LYS A C 1
ATOM 1087 O O . LYS A 1 134 ? -15.594 26.406 26.781 1 98.75 134 LYS A O 1
ATOM 1092 N N . TYR A 1 135 ? -14.648 25.922 24.844 1 98.75 135 TYR A N 1
ATOM 1093 C CA . TYR A 1 135 ? -15.938 25.891 24.156 1 98.75 135 TYR A CA 1
ATOM 1094 C C . TYR A 1 135 ? -16.438 24.469 24 1 98.75 135 TYR A C 1
ATOM 1096 O O . TYR A 1 135 ? -17.328 24.188 23.188 1 98.75 135 TYR A O 1
ATOM 1104 N N . GLY A 1 136 ? -15.836 23.531 24.672 1 98.69 136 GLY A N 1
ATOM 1105 C CA . GLY A 1 136 ? -16.422 22.203 24.859 1 98.69 136 GLY A CA 1
ATOM 1106 C C . GLY A 1 136 ? -15.898 21.172 23.875 1 98.69 136 GLY A C 1
ATOM 1107 O O . GLY A 1 136 ? -16.438 20.062 23.797 1 98.69 136 GLY A O 1
ATOM 1108 N N . GLY A 1 137 ? -14.883 21.484 23.141 1 98.88 137 GLY A N 1
ATOM 1109 C CA . GLY A 1 137 ? -14.289 20.531 22.219 1 98.88 137 GLY A CA 1
ATOM 1110 C C . GLY A 1 137 ? -13.203 19.672 22.844 1 98.88 137 GLY A C 1
ATOM 1111 O O . GLY A 1 137 ? -12.812 19.906 23.984 1 98.88 137 GLY A O 1
ATOM 1112 N N . HIS A 1 138 ? -12.82 18.609 22.156 1 98.94 138 HIS A N 1
ATOM 1113 C CA . HIS A 1 138 ? -11.672 17.766 22.484 1 98.94 138 HIS A CA 1
ATOM 1114 C C . HIS A 1 138 ? -10.398 18.281 21.812 1 98.94 138 HIS A C 1
ATOM 1116 O O . HIS A 1 138 ? -10.312 18.297 20.578 1 98.94 138 HIS A O 1
ATOM 1122 N N . ALA A 1 139 ? -9.438 18.688 22.578 1 98.94 139 ALA A N 1
ATOM 1123 C CA . ALA A 1 139 ? -8.188 19.219 22.047 1 98.94 139 ALA A CA 1
ATOM 1124 C C . ALA A 1 139 ? -7.156 18.094 21.859 1 98.94 139 ALA A C 1
ATOM 1126 O O . ALA A 1 139 ? -6.512 17.672 22.812 1 98.94 139 ALA A O 1
ATOM 1127 N N . GLN A 1 140 ? -6.961 17.641 20.703 1 98.94 140 GLN A N 1
ATOM 1128 C CA . GLN A 1 140 ? -5.871 16.719 20.375 1 98.94 140 GLN A CA 1
ATOM 1129 C C . GLN A 1 140 ? -4.637 17.484 19.906 1 98.94 140 GLN A C 1
ATOM 1131 O O . GLN A 1 140 ? -4.68 18.156 18.875 1 98.94 140 GLN A O 1
ATOM 1136 N N . LEU A 1 141 ? -3.605 17.438 20.609 1 98.94 141 LEU A N 1
ATOM 1137 C CA . LEU A 1 141 ? -2.363 18.062 20.172 1 98.94 141 LEU A CA 1
ATOM 1138 C C . LEU A 1 141 ? -1.472 17.062 19.438 1 98.94 141 LEU A C 1
ATOM 1140 O O . LEU A 1 141 ? -1.352 15.906 19.875 1 98.94 141 LEU A O 1
ATOM 1144 N N . ALA A 1 142 ? -0.946 17.469 18.328 1 98.69 142 ALA A N 1
ATOM 1145 C CA . ALA A 1 142 ? -0.221 16.547 17.453 1 98.69 142 ALA A CA 1
ATOM 1146 C C . ALA A 1 142 ? 1.241 16.953 17.312 1 98.69 142 ALA A C 1
ATOM 1148 O O . ALA A 1 142 ? 1.547 18.141 17.172 1 98.69 142 ALA A O 1
ATOM 1149 N N . MET A 1 143 ? 2.104 16 17.375 1 98.44 143 MET A N 1
ATOM 1150 C CA . MET A 1 143 ? 3.531 16.203 17.141 1 98.44 143 MET A CA 1
ATOM 1151 C C . MET A 1 143 ? 3.877 16 15.68 1 98.44 143 MET A C 1
ATOM 1153 O O . MET A 1 143 ? 3.609 14.945 15.109 1 98.44 143 MET A O 1
ATOM 1157 N N . SER A 1 144 ? 4.453 16.984 15.117 1 96.94 144 SER A N 1
ATOM 1158 C CA . SER A 1 144 ? 4.961 16.828 13.758 1 96.94 144 SER A CA 1
ATOM 1159 C C . SER A 1 144 ? 6.199 15.938 13.734 1 96.94 144 SER A C 1
ATOM 1161 O O . SER A 1 144 ? 7.309 16.406 14.008 1 96.94 144 SER A O 1
ATOM 1163 N N . TYR A 1 145 ? 5.992 14.734 13.289 1 97.12 145 TYR A N 1
ATOM 1164 C CA . TYR A 1 145 ? 7.074 13.758 13.312 1 97.12 145 TYR A CA 1
ATOM 1165 C C . TYR A 1 145 ? 8.062 14.008 12.18 1 97.12 145 TYR A C 1
ATOM 1167 O O . TYR A 1 145 ? 7.66 14.367 11.07 1 97.12 145 TYR A O 1
ATOM 1175 N N . THR A 1 146 ? 9.328 13.789 12.477 1 95.62 146 THR A N 1
ATOM 1176 C CA . THR A 1 146 ? 10.422 13.844 11.508 1 95.62 146 THR A CA 1
ATOM 1177 C C . THR A 1 146 ? 11.625 13.055 12.016 1 95.62 146 THR A C 1
ATOM 1179 O O . THR A 1 146 ? 11.625 12.555 13.141 1 95.62 146 THR A O 1
ATOM 1182 N N . ILE A 1 147 ? 12.477 12.773 11.094 1 95.19 147 ILE A N 1
ATOM 1183 C CA . ILE A 1 147 ? 13.688 12.055 11.461 1 95.19 147 ILE A CA 1
ATOM 1184 C C . ILE A 1 147 ? 14.891 12.984 11.375 1 95.19 147 ILE A C 1
ATOM 1186 O O . ILE A 1 147 ? 15.133 13.609 10.336 1 95.19 147 ILE A O 1
ATOM 1190 N N . SER A 1 148 ? 15.609 13.164 12.406 1 95.12 148 SER A N 1
ATOM 1191 C CA . SER A 1 148 ? 16.875 13.883 12.477 1 95.12 148 SER A CA 1
ATOM 1192 C C . SER A 1 148 ? 17.656 13.516 13.734 1 95.12 148 SER A C 1
ATOM 1194 O O . SER A 1 148 ? 17.141 12.805 14.602 1 95.12 148 SER A O 1
ATOM 1196 N N . PRO A 1 149 ? 18.906 13.977 13.859 1 94.75 149 PRO A N 1
ATOM 1197 C CA . PRO A 1 149 ? 19.672 13.68 15.07 1 94.75 149 PRO A CA 1
ATOM 1198 C C . PRO A 1 149 ? 19.047 14.266 16.328 1 94.75 149 PRO A C 1
ATOM 1200 O O . PRO A 1 149 ? 19.312 13.789 17.438 1 94.75 149 PRO A O 1
ATOM 1203 N N . VAL A 1 150 ? 18.172 15.258 16.156 1 96.19 150 VAL A N 1
ATOM 1204 C CA . VAL A 1 150 ? 17.578 15.961 17.281 1 96.19 150 VAL A CA 1
ATOM 1205 C C . VAL A 1 150 ? 16.25 15.305 17.656 1 96.19 150 VAL A C 1
ATOM 1207 O O . VAL A 1 150 ? 15.859 15.297 18.828 1 96.19 150 VAL A O 1
ATOM 1210 N N . HIS A 1 151 ? 15.578 14.797 16.766 1 97.06 151 HIS A N 1
ATOM 1211 C CA . HIS A 1 151 ? 14.234 14.258 16.953 1 97.06 151 HIS A CA 1
ATOM 1212 C C . HIS A 1 151 ? 14.289 12.797 17.406 1 97.06 151 HIS A C 1
ATOM 1214 O O . HIS A 1 151 ? 13.852 11.906 16.672 1 97.06 151 HIS A O 1
ATOM 1220 N N . THR A 1 152 ? 14.719 12.609 18.609 1 97.56 152 THR A N 1
ATOM 1221 C CA . THR A 1 152 ? 14.836 11.305 19.234 1 97.56 152 THR A CA 1
ATOM 1222 C C . THR A 1 152 ? 13.539 10.914 19.938 1 97.56 152 THR A C 1
ATOM 1224 O O . THR A 1 152 ? 12.602 11.719 20 1 97.56 152 THR A O 1
ATOM 1227 N N . ILE A 1 153 ? 13.492 9.727 20.438 1 98.25 153 ILE A N 1
ATOM 1228 C CA . ILE A 1 153 ? 12.359 9.281 21.234 1 98.25 153 ILE A CA 1
ATOM 1229 C C . ILE A 1 153 ? 12.203 10.18 22.453 1 98.25 153 ILE A C 1
ATOM 1231 O O . ILE A 1 153 ? 11.086 10.562 22.812 1 98.25 153 ILE A O 1
ATOM 1235 N N . GLU A 1 154 ? 13.297 10.547 23.047 1 98.12 154 GLU A N 1
ATOM 1236 C CA . GLU A 1 154 ? 13.281 11.43 24.219 1 98.12 154 GLU A CA 1
ATOM 1237 C C . GLU A 1 154 ? 12.734 12.805 23.859 1 98.12 154 GLU A C 1
ATOM 1239 O O . GLU A 1 154 ? 11.977 13.398 24.625 1 98.12 154 GLU A O 1
ATOM 1244 N N . TYR A 1 155 ? 13.117 13.305 22.703 1 98.06 155 TYR A N 1
ATOM 1245 C CA . TYR A 1 155 ? 12.586 14.578 22.234 1 98.06 155 TYR A CA 1
ATOM 1246 C C . TYR A 1 155 ? 11.07 14.547 22.172 1 98.06 155 TYR A C 1
ATOM 1248 O O . TYR A 1 155 ? 10.398 15.43 22.719 1 98.06 155 TYR A O 1
ATOM 1256 N N . PHE A 1 156 ? 10.539 13.539 21.562 1 98.69 156 PHE A N 1
ATOM 1257 C CA . PHE A 1 156 ? 9.094 13.461 21.375 1 98.69 156 PHE A CA 1
ATOM 1258 C C . PHE A 1 156 ? 8.391 13.172 22.688 1 98.69 156 PHE A C 1
ATOM 1260 O O . PHE A 1 156 ? 7.27 13.641 22.922 1 98.69 156 PHE A O 1
ATOM 1267 N N . LYS A 1 157 ? 9.008 12.375 23.547 1 98.62 157 LYS A N 1
ATOM 1268 C CA . LYS A 1 157 ? 8.477 12.148 24.891 1 98.62 157 LYS A CA 1
ATOM 1269 C C . LYS A 1 157 ? 8.312 13.461 25.641 1 98.62 157 LYS A C 1
ATOM 1271 O O . LYS A 1 157 ? 7.246 13.727 26.203 1 98.62 157 LYS A O 1
ATOM 1276 N N . ASN A 1 158 ? 9.344 14.281 25.656 1 98.5 158 ASN A N 1
ATOM 1277 C CA . ASN A 1 158 ? 9.297 15.562 26.344 1 98.5 158 ASN A CA 1
ATOM 1278 C C . ASN A 1 158 ? 8.266 16.5 25.734 1 98.5 158 ASN A C 1
ATOM 1280 O O . ASN A 1 158 ? 7.566 17.219 26.438 1 98.5 158 ASN A O 1
ATOM 1284 N N . LEU A 1 159 ? 8.234 16.5 24.422 1 98.62 159 LEU A N 1
ATOM 1285 C CA . LEU A 1 159 ? 7.25 17.312 23.719 1 98.62 159 LEU A CA 1
ATOM 1286 C C . LEU A 1 159 ? 5.832 16.906 24.109 1 98.62 159 LEU A C 1
ATOM 1288 O O . LEU A 1 159 ? 4.988 17.766 24.375 1 98.62 159 LEU A O 1
ATOM 1292 N N . ALA A 1 160 ? 5.582 15.641 24.141 1 98.88 160 ALA A N 1
ATOM 1293 C CA . ALA A 1 160 ? 4.262 15.125 24.484 1 98.88 160 ALA A CA 1
ATOM 1294 C C . ALA A 1 160 ? 3.885 15.516 25.906 1 98.88 160 ALA A C 1
ATOM 1296 O O . ALA A 1 160 ? 2.73 15.844 26.188 1 98.88 160 ALA A O 1
ATOM 1297 N N . LEU A 1 161 ? 4.824 15.43 26.812 1 98.81 161 LEU A N 1
ATOM 1298 C CA . LEU A 1 161 ? 4.578 15.805 28.203 1 98.81 161 LEU A CA 1
ATOM 1299 C C . LEU A 1 161 ? 4.234 17.281 28.312 1 98.81 161 LEU A C 1
ATOM 1301 O O . LEU A 1 161 ? 3.342 17.672 29.062 1 98.81 161 LEU A O 1
ATOM 1305 N N . GLU A 1 162 ? 4.938 18.094 27.547 1 98.69 162 GLU A N 1
ATOM 1306 C CA . GLU A 1 162 ? 4.617 19.516 27.516 1 98.69 162 GLU A CA 1
ATOM 1307 C C . GLU A 1 162 ? 3.203 19.75 26.984 1 98.69 162 GLU A C 1
ATOM 1309 O O . GLU A 1 162 ? 2.477 20.594 27.516 1 98.69 162 GLU A O 1
ATOM 1314 N N . MET A 1 163 ? 2.842 19.047 25.969 1 98.88 163 MET A N 1
ATOM 1315 C CA . MET A 1 163 ? 1.51 19.156 25.375 1 98.88 163 MET A CA 1
ATOM 1316 C C . MET A 1 163 ? 0.438 18.75 26.375 1 98.88 163 MET A C 1
ATOM 1318 O O . MET A 1 163 ? -0.61 19.391 26.469 1 98.88 163 MET A O 1
ATOM 1322 N N . GLN A 1 164 ? 0.7 17.641 27.047 1 98.69 164 GLN A N 1
ATOM 1323 C CA . GLN A 1 164 ? -0.227 17.219 28.094 1 98.69 164 GLN A CA 1
ATOM 1324 C C . GLN A 1 164 ? -0.364 18.281 29.172 1 98.69 164 GLN A C 1
ATOM 1326 O O . GLN A 1 164 ? -1.464 18.531 29.672 1 98.69 164 GLN A O 1
ATOM 1331 N N . GLU A 1 165 ? 0.687 18.969 29.547 1 98.38 165 GLU A N 1
ATOM 1332 C CA . GLU A 1 165 ? 0.707 19.969 30.594 1 98.38 165 GLU A CA 1
ATOM 1333 C C . GLU A 1 165 ? -0.171 21.172 30.234 1 98.38 165 GLU A C 1
ATOM 1335 O O . GLU A 1 165 ? -0.818 21.766 31.094 1 98.38 165 GLU A O 1
ATOM 1340 N N . ILE A 1 166 ? -0.178 21.453 28.953 1 98.12 166 ILE A N 1
ATOM 1341 C CA . ILE A 1 166 ? -0.932 22.656 28.578 1 98.12 166 ILE A CA 1
ATOM 1342 C C . ILE A 1 166 ? -2.398 22.281 28.359 1 98.12 166 ILE A C 1
ATOM 1344 O O . ILE A 1 166 ? -3.219 23.156 28.062 1 98.12 166 ILE A O 1
ATOM 1348 N N . GLY A 1 167 ? -2.711 20.984 28.422 1 98.44 167 GLY A N 1
ATOM 1349 C CA . GLY A 1 167 ? -4.125 20.656 28.484 1 98.44 167 GLY A CA 1
ATOM 1350 C C . GLY A 1 167 ? -4.582 19.719 27.391 1 98.44 167 GLY A C 1
ATOM 1351 O O . GLY A 1 167 ? -5.781 19.562 27.156 1 98.44 167 GLY A O 1
ATOM 1352 N N . ALA A 1 168 ? -3.721 19.031 26.703 1 98.81 168 ALA A N 1
ATOM 1353 C CA . ALA A 1 168 ? -4.109 18.094 25.656 1 98.81 168 ALA A CA 1
ATOM 1354 C C . ALA A 1 168 ? -5.047 17.016 26.188 1 98.81 168 ALA A C 1
ATOM 1356 O O . ALA A 1 168 ? -4.797 16.453 27.25 1 98.81 168 ALA A O 1
ATOM 1357 N N . ASP A 1 169 ? -6.145 16.766 25.484 1 98.88 169 ASP A N 1
ATOM 1358 C CA . ASP A 1 169 ? -7.055 15.68 25.828 1 98.88 169 ASP A CA 1
ATOM 1359 C C . ASP A 1 169 ? -6.602 14.367 25.188 1 98.88 169 ASP A C 1
ATOM 1361 O O . ASP A 1 169 ? -7.02 13.289 25.625 1 98.88 169 ASP A O 1
ATOM 1365 N N . SER A 1 170 ? -5.836 14.375 24.188 1 98.88 170 SER A N 1
ATOM 1366 C CA . SER A 1 170 ? -5.148 13.273 23.516 1 98.88 170 SER A CA 1
ATOM 1367 C C . SER A 1 170 ? -3.949 13.773 22.719 1 98.88 170 SER A C 1
ATOM 1369 O O . SER A 1 170 ? -3.828 14.977 22.469 1 98.88 170 SER A O 1
ATOM 1371 N N . ILE A 1 171 ? -3.037 12.93 22.422 1 98.94 171 ILE A N 1
ATOM 1372 C CA . ILE A 1 171 ? -1.815 13.289 21.703 1 98.94 171 ILE A CA 1
ATOM 1373 C C . ILE A 1 171 ? -1.675 12.43 20.453 1 98.94 171 ILE A C 1
ATOM 1375 O O . ILE A 1 171 ? -1.898 11.219 20.484 1 98.94 171 ILE A O 1
ATOM 1379 N N . ALA A 1 172 ? -1.351 13.039 19.375 1 98.88 172 ALA A N 1
ATOM 1380 C CA . ALA A 1 172 ? -1.184 12.32 18.109 1 98.88 172 ALA A CA 1
ATOM 1381 C C . ALA A 1 172 ? 0.255 12.422 17.609 1 98.88 172 ALA A C 1
ATOM 1383 O O . ALA A 1 172 ? 0.882 13.477 17.703 1 98.88 172 ALA A O 1
ATOM 1384 N N . ILE A 1 173 ? 0.822 11.312 17.203 1 98.88 173 ILE A N 1
ATOM 1385 C CA . ILE A 1 173 ? 2.016 11.305 16.375 1 98.88 173 ILE A CA 1
ATOM 1386 C C . ILE A 1 173 ? 1.623 11.531 14.914 1 98.88 173 ILE A C 1
ATOM 1388 O O . ILE A 1 173 ? 1.034 10.656 14.273 1 98.88 173 ILE A O 1
ATOM 1392 N N . LYS A 1 174 ? 1.939 12.656 14.43 1 98 174 LYS A N 1
ATOM 1393 C CA . LYS A 1 174 ? 1.558 13.031 13.07 1 98 174 LYS A CA 1
ATOM 1394 C C . LYS A 1 174 ? 2.717 12.828 12.102 1 98 174 LYS A C 1
ATOM 1396 O O . LYS A 1 174 ? 3.564 13.711 11.945 1 98 174 LYS A O 1
ATOM 1401 N N . ASP A 1 175 ? 2.756 11.703 11.453 1 96.69 175 ASP A N 1
ATOM 1402 C CA . ASP A 1 175 ? 3.719 11.406 10.398 1 96.69 175 ASP A CA 1
ATOM 1403 C C . ASP A 1 175 ? 3.148 11.75 9.023 1 96.69 175 ASP A C 1
ATOM 1405 O O . ASP A 1 175 ? 2.664 10.867 8.312 1 96.69 175 ASP A O 1
ATOM 1409 N N . MET A 1 176 ? 3.322 12.984 8.672 1 91.19 176 MET A N 1
ATOM 1410 C CA . MET A 1 176 ? 2.676 13.523 7.48 1 91.19 176 MET A CA 1
ATOM 1411 C C . MET A 1 176 ? 3.338 13 6.215 1 91.19 176 MET A C 1
ATOM 1413 O O . MET A 1 176 ? 2.771 13.102 5.125 1 91.19 176 MET A O 1
ATOM 1417 N N . SER A 1 177 ? 4.566 12.406 6.332 1 89.5 177 SER A N 1
ATOM 1418 C CA . SER A 1 177 ? 5.309 12.008 5.141 1 89.5 177 SER A CA 1
ATOM 1419 C C . SER A 1 177 ? 5.316 10.484 4.984 1 89.5 177 SER A C 1
ATOM 1421 O O . SER A 1 177 ? 5.672 9.969 3.922 1 89.5 177 SER A O 1
ATOM 1423 N N . GLY A 1 178 ? 4.914 9.789 6 1 94.75 178 GLY A N 1
ATOM 1424 C CA . GLY A 1 178 ? 4.938 8.336 5.941 1 94.75 178 GLY A CA 1
ATOM 1425 C C . GLY A 1 178 ? 6.32 7.754 6.156 1 94.75 178 GLY A C 1
ATOM 1426 O O . GLY A 1 178 ? 6.699 6.777 5.508 1 94.75 178 GLY A O 1
ATOM 1427 N N . ILE A 1 179 ? 7.125 8.359 7.074 1 95.62 179 ILE A N 1
ATOM 1428 C CA . ILE A 1 179 ? 8.523 7.973 7.199 1 95.62 179 ILE A CA 1
ATOM 1429 C C . ILE A 1 179 ? 8.766 7.336 8.562 1 95.62 179 ILE A C 1
ATOM 1431 O O . ILE A 1 179 ? 9.898 7.023 8.922 1 95.62 179 ILE A O 1
ATOM 1435 N N . LEU A 1 180 ? 7.703 7.219 9.414 1 97.44 180 LEU A N 1
ATOM 1436 C CA . LEU A 1 180 ? 7.816 6.57 10.711 1 97.44 180 LEU A CA 1
ATOM 1437 C C . LEU A 1 180 ? 8.047 5.07 10.555 1 97.44 180 LEU A C 1
ATOM 1439 O O . LEU A 1 180 ? 7.141 4.344 10.133 1 97.44 180 LEU A O 1
ATOM 1443 N N . LEU A 1 181 ? 9.234 4.594 10.922 1 97.31 181 LEU A N 1
ATOM 1444 C CA . LEU A 1 181 ? 9.57 3.184 10.781 1 97.31 181 LEU A CA 1
ATOM 1445 C C . LEU A 1 181 ? 8.828 2.342 11.812 1 97.31 181 LEU A C 1
ATOM 1447 O O . LEU A 1 181 ? 8.57 2.801 12.922 1 97.31 181 LEU A O 1
ATOM 1451 N N . PRO A 1 182 ? 8.523 1.095 11.484 1 98.06 182 PRO A N 1
ATOM 1452 C CA . PRO A 1 182 ? 7.719 0.247 12.375 1 98.06 182 PRO A CA 1
ATOM 1453 C C . PRO A 1 182 ? 8.344 0.088 13.758 1 98.06 182 PRO A C 1
ATOM 1455 O O . PRO A 1 182 ? 7.668 0.292 14.773 1 98.06 182 PRO A O 1
ATOM 1458 N N . GLU A 1 183 ? 9.586 -0.211 13.898 1 97.31 183 GLU A N 1
ATOM 1459 C CA . GLU A 1 183 ? 10.219 -0.429 15.195 1 97.31 183 GLU A CA 1
ATOM 1460 C C . GLU A 1 183 ? 10.312 0.872 15.992 1 97.31 183 GLU A C 1
ATOM 1462 O O . GLU A 1 183 ? 10.211 0.867 17.219 1 97.31 183 GLU A O 1
ATOM 1467 N N . VAL A 1 184 ? 10.555 1.96 15.266 1 97.75 184 VAL A N 1
ATOM 1468 C CA . VAL A 1 184 ? 10.578 3.262 15.922 1 97.75 184 VAL A CA 1
ATOM 1469 C C . VAL A 1 184 ? 9.188 3.598 16.469 1 97.75 184 VAL A C 1
ATOM 1471 O O . VAL A 1 184 ? 9.062 4.133 17.562 1 97.75 184 VAL A O 1
ATOM 1474 N N . ALA A 1 185 ? 8.195 3.295 15.695 1 98.62 185 ALA A N 1
ATOM 1475 C CA . ALA A 1 185 ? 6.816 3.504 16.141 1 98.62 185 ALA A CA 1
ATOM 1476 C C . ALA A 1 185 ? 6.531 2.711 17.422 1 98.62 185 ALA A C 1
ATOM 1478 O O . ALA A 1 185 ? 5.898 3.219 18.344 1 98.62 185 ALA A O 1
ATOM 1479 N N . TYR A 1 186 ? 6.949 1.445 17.406 1 98.5 186 TYR A N 1
ATOM 1480 C CA . TYR A 1 186 ? 6.77 0.609 18.578 1 98.5 186 TYR A CA 1
ATOM 1481 C C . TYR A 1 186 ? 7.406 1.254 19.812 1 98.5 186 TYR A C 1
ATOM 1483 O O . TYR A 1 186 ? 6.754 1.4 20.844 1 98.5 186 TYR A O 1
ATOM 1491 N N . GLU A 1 187 ? 8.625 1.66 19.703 1 98.56 187 GLU A N 1
ATOM 1492 C CA . GLU A 1 187 ? 9.359 2.236 20.828 1 98.56 187 GLU A CA 1
ATOM 1493 C C . GLU A 1 187 ? 8.742 3.559 21.281 1 98.56 187 GLU A C 1
ATOM 1495 O O . GLU A 1 187 ? 8.594 3.807 22.469 1 98.56 187 GLU A O 1
ATOM 1500 N N . LEU A 1 188 ? 8.43 4.406 20.281 1 98.81 188 LEU A N 1
ATOM 1501 C CA . LEU A 1 188 ? 7.883 5.727 20.578 1 98.81 188 LEU A CA 1
ATOM 1502 C C . LEU A 1 188 ? 6.535 5.605 21.281 1 98.81 188 LEU A C 1
ATOM 1504 O O . LEU A 1 188 ? 6.305 6.25 22.312 1 98.81 188 LEU A O 1
ATOM 1508 N N . VAL A 1 189 ? 5.652 4.797 20.766 1 98.88 189 VAL A N 1
ATOM 1509 C CA . VAL A 1 189 ? 4.328 4.629 21.359 1 98.88 189 VAL A CA 1
ATOM 1510 C C . VAL A 1 189 ? 4.457 4.039 22.766 1 98.88 189 VAL A C 1
ATOM 1512 O O . VAL A 1 189 ? 3.781 4.484 23.703 1 98.88 189 VAL A O 1
ATOM 1515 N N . LYS A 1 190 ? 5.281 3.023 22.922 1 98.75 190 LYS A N 1
ATOM 1516 C CA . LYS A 1 190 ? 5.492 2.408 24.234 1 98.75 190 LYS A CA 1
ATOM 1517 C C . LYS A 1 190 ? 5.953 3.439 25.25 1 98.75 190 LYS A C 1
ATOM 1519 O O . LYS A 1 190 ? 5.445 3.477 26.375 1 98.75 190 LYS A O 1
ATOM 1524 N N . GLU A 1 191 ? 6.914 4.211 24.828 1 98.75 191 GLU A N 1
ATOM 1525 C CA . GLU A 1 191 ? 7.43 5.254 25.703 1 98.75 191 GLU A CA 1
ATOM 1526 C C . GLU A 1 191 ? 6.34 6.262 26.062 1 98.75 191 GLU A C 1
ATOM 1528 O O . GLU A 1 191 ? 6.199 6.641 27.234 1 98.75 191 GLU A O 1
ATOM 1533 N N . LEU A 1 192 ? 5.605 6.738 25.062 1 98.88 192 LEU A N 1
ATOM 1534 C CA . LEU A 1 192 ? 4.547 7.715 25.297 1 98.88 192 LEU A CA 1
ATOM 1535 C C . LEU A 1 192 ? 3.488 7.148 26.234 1 98.88 192 LEU A C 1
ATOM 1537 O O . LEU A 1 192 ? 3.02 7.844 27.141 1 98.88 192 LEU A O 1
ATOM 1541 N N . LYS A 1 193 ? 3.09 5.879 26.047 1 98.62 193 LYS A N 1
ATOM 1542 C CA . LYS A 1 193 ? 2.066 5.234 26.859 1 98.62 193 LYS A CA 1
ATOM 1543 C C . LYS A 1 193 ? 2.535 5.078 28.312 1 98.62 193 LYS A C 1
ATOM 1545 O O . LYS A 1 193 ? 1.718 5.039 29.234 1 98.62 193 LYS A O 1
ATOM 1550 N N . SER A 1 194 ? 3.803 5.047 28.531 1 98.38 194 SER A N 1
ATOM 1551 C CA . SER A 1 194 ? 4.344 4.863 29.875 1 98.38 194 SER A CA 1
ATOM 1552 C C . SER A 1 194 ? 4.281 6.16 30.672 1 98.38 194 SER A C 1
ATOM 1554 O O . SER A 1 194 ? 4.273 6.133 31.906 1 98.38 194 SER A O 1
ATOM 1556 N N . VAL A 1 195 ? 4.199 7.316 30 1 98.44 195 VAL A N 1
ATOM 1557 C CA . VAL A 1 195 ? 4.34 8.562 30.734 1 98.44 195 VAL A CA 1
ATOM 1558 C C . VAL A 1 195 ? 3.053 9.383 30.625 1 98.44 195 VAL A C 1
ATOM 1560 O O . VAL A 1 195 ? 2.771 10.227 31.469 1 98.44 195 VAL A O 1
ATOM 1563 N N . LEU A 1 196 ? 2.258 9.172 29.594 1 98.69 196 LEU A N 1
ATOM 1564 C CA . LEU A 1 196 ? 1.086 10 29.344 1 98.69 196 LEU A CA 1
ATOM 1565 C C . LEU A 1 196 ? -0.145 9.43 30.031 1 98.69 196 LEU A C 1
ATOM 1567 O O . LEU A 1 196 ? -0.263 8.211 30.203 1 98.69 196 LEU A O 1
ATOM 1571 N N . ARG A 1 197 ? -1.054 10.305 30.359 1 97.94 197 ARG A N 1
ATOM 1572 C CA . ARG A 1 197 ? -2.324 9.914 30.969 1 97.94 197 ARG A CA 1
ATOM 1573 C C . ARG A 1 197 ? -3.469 10.039 29.969 1 97.94 197 ARG A C 1
ATOM 1575 O O . ARG A 1 197 ? -4.621 9.75 30.297 1 97.94 197 ARG A O 1
ATOM 1582 N N . VAL A 1 198 ? -3.156 10.516 28.797 1 98.56 198 VAL A N 1
ATOM 1583 C CA . VAL A 1 198 ? -4.156 10.727 27.75 1 98.56 198 VAL A CA 1
ATOM 1584 C C . VAL A 1 198 ? -3.916 9.758 26.594 1 98.56 198 VAL A C 1
ATOM 1586 O O . VAL A 1 198 ? -2.812 9.227 26.438 1 98.56 198 VAL A O 1
ATOM 1589 N N . PRO A 1 199 ? -4.93 9.469 25.75 1 98.69 199 PRO A N 1
ATOM 1590 C CA . PRO A 1 199 ? -4.797 8.539 24.625 1 98.69 199 PRO A CA 1
ATOM 1591 C C . PRO A 1 199 ? -3.748 8.984 23.609 1 98.69 199 PRO A C 1
ATOM 1593 O O . PRO A 1 199 ? -3.516 10.18 23.453 1 98.69 199 PRO A O 1
ATOM 1596 N N . VAL A 1 200 ? -3.15 7.996 22.953 1 98.88 200 VAL A N 1
ATOM 1597 C CA . VAL A 1 200 ? -2.152 8.227 21.906 1 98.88 200 VAL A CA 1
ATOM 1598 C C . VAL A 1 200 ? -2.697 7.766 20.562 1 98.88 200 VAL A C 1
ATOM 1600 O O . VAL A 1 200 ? -3.178 6.641 20.422 1 98.88 200 VAL A O 1
ATOM 1603 N N . GLU A 1 201 ? -2.676 8.648 19.609 1 98.88 201 GLU A N 1
ATOM 1604 C CA . GLU A 1 201 ? -3.111 8.383 18.25 1 98.88 201 GLU A CA 1
ATOM 1605 C C . GLU A 1 201 ? -1.938 8.422 17.281 1 98.88 201 GLU A C 1
ATOM 1607 O O . GLU A 1 201 ? -1.021 9.234 17.438 1 98.88 201 GLU A O 1
ATOM 1612 N N . VAL A 1 202 ? -1.887 7.504 16.297 1 98.94 202 VAL A N 1
ATOM 1613 C CA . VAL A 1 202 ? -0.824 7.473 15.305 1 98.94 202 VAL A CA 1
ATOM 1614 C C . VAL A 1 202 ? -1.41 7.742 13.922 1 98.94 202 VAL A C 1
ATOM 1616 O O . VAL A 1 202 ? -2.338 7.055 13.484 1 98.94 202 VAL A O 1
ATOM 1619 N N . HIS A 1 203 ? -0.933 8.773 13.297 1 98.75 203 HIS A N 1
ATOM 1620 C CA . HIS A 1 203 ? -1.254 9.148 11.922 1 98.75 203 HIS A CA 1
ATOM 1621 C C . HIS A 1 203 ? -0.048 8.977 11.008 1 98.75 203 HIS A C 1
ATOM 1623 O O . HIS A 1 203 ? 1.018 9.547 11.258 1 98.75 203 HIS A O 1
ATOM 1629 N N . THR A 1 204 ? -0.205 8.188 9.977 1 98.06 204 THR A N 1
ATOM 1630 C CA . THR A 1 204 ? 0.875 8.102 9 1 98.06 204 THR A CA 1
ATOM 1631 C C . THR A 1 204 ? 0.317 7.871 7.598 1 98.06 204 THR A C 1
ATOM 1633 O O . THR A 1 204 ? -0.855 7.52 7.438 1 98.06 204 THR A O 1
ATOM 1636 N N . HIS A 1 205 ? 1.064 8.219 6.598 1 97 205 HIS A N 1
ATOM 1637 C CA . HIS A 1 205 ? 0.701 8.039 5.195 1 97 205 HIS A CA 1
ATOM 1638 C C . HIS A 1 205 ? 1.401 6.824 4.594 1 97 205 HIS A C 1
ATOM 1640 O O . HIS A 1 205 ? 2.449 6.402 5.09 1 97 205 HIS A O 1
ATOM 1646 N N . ALA A 1 206 ? 0.86 6.348 3.539 1 97.38 206 ALA A N 1
ATOM 1647 C CA . ALA A 1 206 ? 1.329 5.094 2.957 1 97.38 206 ALA A CA 1
ATOM 1648 C C . ALA A 1 206 ? 2.354 5.352 1.854 1 97.38 206 ALA A C 1
ATOM 1650 O O . ALA A 1 206 ? 2.725 4.434 1.117 1 97.38 206 ALA A O 1
ATOM 1651 N N . THR A 1 207 ? 2.861 6.508 1.724 1 95.12 207 THR A N 1
ATOM 1652 C CA . THR A 1 207 ? 3.689 6.949 0.607 1 95.12 207 THR A CA 1
ATOM 1653 C C . THR A 1 207 ? 4.941 6.086 0.486 1 95.12 207 THR A C 1
ATOM 1655 O O . THR A 1 207 ? 5.289 5.641 -0.609 1 95.12 207 THR A O 1
ATOM 1658 N N . ALA A 1 208 ? 5.543 5.781 1.556 1 96.31 208 ALA A N 1
ATOM 1659 C CA . ALA A 1 208 ? 6.832 5.086 1.536 1 96.31 208 ALA A CA 1
ATOM 1660 C C . ALA A 1 208 ? 6.641 3.574 1.582 1 96.31 208 ALA A C 1
ATOM 1662 O O . ALA A 1 208 ? 7.613 2.818 1.538 1 96.31 208 ALA A O 1
ATOM 1663 N N . GLY A 1 209 ? 5.434 3.119 1.744 1 97.5 209 GLY A N 1
ATOM 1664 C CA . GLY A 1 209 ? 5.172 1.691 1.833 1 97.5 209 GLY A CA 1
ATOM 1665 C C . GLY A 1 209 ? 5.398 1.128 3.223 1 97.5 209 GLY A C 1
ATOM 1666 O O . GLY A 1 209 ? 5.582 -0.08 3.387 1 97.5 209 GLY A O 1
ATOM 1667 N N . LEU A 1 210 ? 5.348 1.967 4.242 1 98.25 210 LEU A N 1
ATOM 1668 C CA . LEU A 1 210 ? 5.691 1.549 5.598 1 98.25 210 LEU A CA 1
ATOM 1669 C C . LEU A 1 210 ? 4.465 1.571 6.5 1 98.25 210 LEU A C 1
ATOM 1671 O O . LEU A 1 210 ? 4.457 0.938 7.559 1 98.25 210 LEU A O 1
ATOM 1675 N N . ALA A 1 211 ? 3.447 2.273 6.105 1 98.44 211 ALA A N 1
ATOM 1676 C CA . ALA A 1 211 ? 2.391 2.75 6.992 1 98.44 211 ALA A CA 1
ATOM 1677 C C . ALA A 1 211 ? 1.701 1.585 7.699 1 98.44 211 ALA A C 1
ATOM 1679 O O . ALA A 1 211 ? 1.495 1.621 8.914 1 98.44 211 ALA A O 1
ATOM 1680 N N . SER A 1 212 ? 1.301 0.556 6.938 1 98.56 212 SER A N 1
ATOM 1681 C CA . SER A 1 212 ? 0.566 -0.551 7.539 1 98.56 212 SER A CA 1
ATOM 1682 C C . SER A 1 212 ? 1.437 -1.321 8.523 1 98.56 212 SER A C 1
ATOM 1684 O O . SER A 1 212 ? 0.948 -1.797 9.555 1 98.56 212 SER A O 1
ATOM 1686 N N . MET A 1 213 ? 2.709 -1.502 8.195 1 98.62 213 MET A N 1
ATOM 1687 C CA . MET A 1 213 ? 3.641 -2.137 9.125 1 98.62 213 MET A CA 1
ATOM 1688 C C . MET A 1 213 ? 3.795 -1.308 10.398 1 98.62 213 MET A C 1
ATOM 1690 O O . MET A 1 213 ? 3.834 -1.855 11.5 1 98.62 213 MET A O 1
ATOM 1694 N N . THR A 1 214 ? 3.879 0.009 10.203 1 98.75 214 THR A N 1
ATOM 1695 C CA . THR A 1 214 ? 3.969 0.945 11.32 1 98.75 214 THR A CA 1
ATOM 1696 C C . THR A 1 214 ? 2.758 0.812 12.234 1 98.75 214 THR A C 1
ATOM 1698 O O . THR A 1 214 ? 2.9 0.808 13.461 1 98.75 214 THR A O 1
ATOM 1701 N N . TYR A 1 215 ? 1.577 0.675 11.688 1 98.81 215 TYR A N 1
ATOM 1702 C CA . TYR A 1 215 ? 0.353 0.552 12.469 1 98.81 215 TYR A CA 1
ATOM 1703 C C . TYR A 1 215 ? 0.35 -0.74 13.273 1 98.81 215 TYR A C 1
ATOM 1705 O O . TYR A 1 215 ? -0.073 -0.754 14.438 1 98.81 215 TYR A O 1
ATOM 1713 N N . ILE A 1 216 ? 0.822 -1.854 12.695 1 98.5 216 ILE A N 1
ATOM 1714 C CA . ILE A 1 216 ? 0.89 -3.111 13.43 1 98.5 216 ILE A CA 1
ATOM 1715 C C . ILE A 1 216 ? 1.742 -2.93 14.688 1 98.5 216 ILE A C 1
ATOM 1717 O O . ILE A 1 216 ? 1.315 -3.279 15.789 1 98.5 216 ILE A O 1
ATOM 1721 N N . LYS A 1 217 ? 2.91 -2.35 14.523 1 98.44 217 LYS A N 1
ATOM 1722 C CA . LYS A 1 217 ? 3.852 -2.201 15.633 1 98.44 217 LYS A CA 1
ATOM 1723 C C . LYS A 1 217 ? 3.352 -1.177 16.641 1 98.44 217 LYS A C 1
ATOM 1725 O O . LYS A 1 217 ? 3.531 -1.353 17.859 1 98.44 217 LYS A O 1
ATOM 1730 N N . ALA A 1 218 ? 2.746 -0.087 16.156 1 98.81 218 ALA A N 1
ATOM 1731 C CA . ALA A 1 218 ? 2.191 0.93 17.047 1 98.81 218 ALA A CA 1
ATOM 1732 C C . ALA A 1 218 ? 1.079 0.35 17.906 1 98.81 218 ALA A C 1
ATOM 1734 O O . ALA A 1 218 ? 1.022 0.613 19.109 1 98.81 218 ALA A O 1
ATOM 1735 N N . VAL A 1 219 ? 0.164 -0.406 17.312 1 98.69 219 VAL A N 1
ATOM 1736 C CA . VAL A 1 219 ? -0.958 -1 18.031 1 98.69 219 VAL A CA 1
ATOM 1737 C C . VAL A 1 219 ? -0.443 -2.018 19.047 1 98.69 219 VAL A C 1
ATOM 1739 O O . VAL A 1 219 ? -0.94 -2.086 20.172 1 98.69 219 VAL A O 1
ATOM 1742 N N . GLU A 1 220 ? 0.556 -2.791 18.656 1 97.44 220 GLU A N 1
ATOM 1743 C CA . GLU A 1 220 ? 1.18 -3.738 19.578 1 97.44 220 GLU A CA 1
ATOM 1744 C C . GLU A 1 220 ? 1.765 -3.023 20.781 1 97.44 220 GLU A C 1
ATOM 1746 O O . GLU A 1 220 ? 1.765 -3.568 21.891 1 97.44 220 GLU A O 1
ATOM 1751 N N . ALA A 1 221 ? 2.229 -1.809 20.594 1 98.31 221 ALA A N 1
ATOM 1752 C CA . ALA A 1 221 ? 2.879 -1.038 21.656 1 98.31 221 ALA A CA 1
ATOM 1753 C C . ALA A 1 221 ? 1.848 -0.335 22.531 1 98.31 221 ALA A C 1
ATOM 1755 O O . ALA A 1 221 ? 2.195 0.247 23.562 1 98.31 221 ALA A O 1
ATOM 1756 N N . GLY A 1 222 ? 0.609 -0.311 22.062 1 98.31 222 GLY A N 1
ATOM 1757 C CA . GLY A 1 222 ? -0.435 0.2 22.938 1 98.31 222 GLY A CA 1
ATOM 1758 C C . GLY A 1 222 ? -1.119 1.438 22.391 1 98.31 222 GLY A C 1
ATOM 1759 O O . GLY A 1 222 ? -1.881 2.098 23.094 1 98.31 222 GLY A O 1
ATOM 1760 N N . ALA A 1 223 ? -0.913 1.789 21.125 1 98.81 223 ALA A N 1
ATOM 1761 C CA . ALA A 1 223 ? -1.622 2.92 20.531 1 98.81 223 ALA A CA 1
ATOM 1762 C C . ALA A 1 223 ? -3.131 2.775 20.719 1 98.81 223 ALA A C 1
ATOM 1764 O O . ALA A 1 223 ? -3.668 1.668 20.625 1 98.81 223 ALA A O 1
ATOM 1765 N N . ASP A 1 224 ? -3.824 3.885 20.938 1 98.81 224 ASP A N 1
ATOM 1766 C CA . ASP A 1 224 ? -5.258 3.848 21.203 1 98.81 224 ASP A CA 1
ATOM 1767 C C . ASP A 1 224 ? -6.062 4.043 19.922 1 98.81 224 ASP A C 1
ATOM 1769 O O . ASP A 1 224 ? -7.148 3.477 19.781 1 98.81 224 ASP A O 1
ATOM 1773 N N . ILE A 1 225 ? -5.586 4.914 19.016 1 98.88 225 ILE A N 1
ATOM 1774 C CA . ILE A 1 225 ? -6.289 5.301 17.797 1 98.88 225 ILE A CA 1
ATOM 1775 C C . ILE A 1 225 ? -5.316 5.309 16.625 1 98.88 225 ILE A C 1
ATOM 1777 O O . ILE A 1 225 ? -4.156 5.699 16.781 1 98.88 225 ILE A O 1
ATOM 1781 N N . ILE A 1 226 ? -5.715 4.852 15.469 1 98.88 226 ILE A N 1
ATOM 1782 C CA . ILE A 1 226 ? -4.941 4.996 14.242 1 98.88 226 ILE A CA 1
ATOM 1783 C C . ILE A 1 226 ? -5.824 5.586 13.141 1 98.88 226 ILE A C 1
ATOM 1785 O O . ILE A 1 226 ? -7.051 5.504 13.211 1 98.88 226 ILE A O 1
ATOM 1789 N N . ASP A 1 227 ? -5.227 6.215 12.156 1 98.88 227 ASP A N 1
ATOM 1790 C CA . ASP A 1 227 ? -5.934 6.891 11.07 1 98.88 227 ASP A CA 1
ATOM 1791 C C . ASP A 1 227 ? -5.938 6.039 9.805 1 98.88 227 ASP A C 1
ATOM 1793 O O . ASP A 1 227 ? -4.883 5.578 9.359 1 98.88 227 ASP A O 1
ATOM 1797 N N . THR A 1 228 ? -7.047 5.824 9.242 1 98.88 228 THR A N 1
ATOM 1798 C CA . THR A 1 228 ? -7.184 5.07 8 1 98.88 228 THR A CA 1
ATOM 1799 C C . THR A 1 228 ? -8.125 5.789 7.035 1 98.88 228 THR A C 1
ATOM 1801 O O . THR A 1 228 ? -8.734 6.801 7.391 1 98.88 228 THR A O 1
ATOM 1804 N N . ALA A 1 229 ? -8.18 5.355 5.855 1 98.88 229 ALA A N 1
ATOM 1805 C CA . ALA A 1 229 ? -9.141 5.812 4.859 1 98.88 229 ALA A CA 1
ATOM 1806 C C . ALA A 1 229 ? -9.836 4.633 4.188 1 98.88 229 ALA A C 1
ATOM 1808 O O . ALA A 1 229 ? -9.211 3.602 3.93 1 98.88 229 ALA A O 1
ATOM 1809 N N . ILE A 1 230 ? -11.148 4.789 3.957 1 98.88 230 ILE A N 1
ATOM 1810 C CA . ILE A 1 230 ? -11.867 3.766 3.201 1 98.88 230 ILE A CA 1
ATOM 1811 C C . ILE A 1 230 ? -11.109 3.447 1.915 1 98.88 230 ILE A C 1
ATOM 1813 O O . ILE A 1 230 ? -10.469 4.328 1.328 1 98.88 230 ILE A O 1
ATOM 1817 N N . SER A 1 231 ? -11.117 2.273 1.391 1 98.31 231 SER A N 1
ATOM 1818 C CA . SER A 1 231 ? -10.188 1.697 0.427 1 98.31 231 SER A CA 1
ATOM 1819 C C . SER A 1 231 ? -10.117 2.539 -0.842 1 98.31 231 SER A C 1
ATOM 1821 O O . SER A 1 231 ? -9.023 2.803 -1.356 1 98.31 231 SER A O 1
ATOM 1823 N N . PRO A 1 232 ? -11.211 3.018 -1.449 1 97.88 232 PRO A N 1
ATOM 1824 C CA . PRO A 1 232 ? -11.094 3.791 -2.689 1 97.88 232 PRO A CA 1
ATOM 1825 C C . PRO A 1 232 ? -10.312 5.09 -2.5 1 97.88 232 PRO A C 1
ATOM 1827 O O . PRO A 1 232 ? -9.836 5.676 -3.477 1 97.88 232 PRO A O 1
ATOM 1830 N N . LEU A 1 233 ? -10.219 5.566 -1.239 1 98.38 233 LEU A N 1
ATOM 1831 C CA . LEU A 1 233 ? -9.516 6.809 -0.947 1 98.38 233 LEU A CA 1
ATOM 1832 C C . LEU A 1 233 ? -8.266 6.543 -0.118 1 98.38 233 LEU A C 1
ATOM 1834 O O . LEU A 1 233 ? -7.762 7.441 0.564 1 98.38 233 LEU A O 1
ATOM 1838 N N . SER A 1 234 ? -7.762 5.32 -0.136 1 98.31 234 SER A N 1
ATOM 1839 C CA . SER A 1 234 ? -6.637 4.902 0.691 1 98.31 234 SER A CA 1
ATOM 1840 C C . SER A 1 234 ? -5.41 4.59 -0.161 1 98.31 234 SER A C 1
ATOM 1842 O O . SER A 1 234 ? -5.492 4.559 -1.391 1 98.31 234 SER A O 1
ATOM 1844 N N . GLY A 1 235 ? -4.273 4.441 0.508 1 96.31 235 GLY A N 1
ATOM 1845 C CA . GLY A 1 235 ? -3.055 4 -0.15 1 96.31 235 GLY A CA 1
ATOM 1846 C C . GLY A 1 235 ? -2.271 5.137 -0.778 1 96.31 235 GLY A C 1
ATOM 1847 O O . GLY A 1 235 ? -2.746 6.273 -0.829 1 96.31 235 GLY A O 1
ATOM 1848 N N . GLY A 1 236 ? -1.017 4.785 -1.266 1 94.38 236 GLY A N 1
ATOM 1849 C CA . GLY A 1 236 ? -0.176 5.812 -1.86 1 94.38 236 GLY A CA 1
ATOM 1850 C C . GLY A 1 236 ? 0.104 6.969 -0.922 1 94.38 236 GLY A C 1
ATOM 1851 O O . GLY A 1 236 ? 0.569 6.766 0.202 1 94.38 236 GLY A O 1
ATOM 1852 N N . THR A 1 237 ? -0.32 8.141 -1.412 1 94.94 237 THR A N 1
ATOM 1853 C CA . THR A 1 237 ? -0.064 9.336 -0.607 1 94.94 237 THR A CA 1
ATOM 1854 C C . THR A 1 237 ? -1.095 9.461 0.51 1 94.94 237 THR A C 1
ATOM 1856 O O . THR A 1 237 ? -0.98 10.336 1.37 1 94.94 237 THR A O 1
ATOM 1859 N N . SER A 1 238 ? -2.115 8.625 0.549 1 97.5 238 SER A N 1
ATOM 1860 C CA . SER A 1 238 ? -3.137 8.586 1.591 1 97.5 238 SER A CA 1
ATOM 1861 C C . SER A 1 238 ? -2.768 7.598 2.691 1 97.5 238 SER A C 1
ATOM 1863 O O . SER A 1 238 ? -1.599 7.238 2.846 1 97.5 238 SER A O 1
ATOM 1865 N N . GLN A 1 239 ? -3.752 7.27 3.592 1 98.5 239 GLN A N 1
ATOM 1866 C CA . GLN A 1 239 ? -3.555 6.355 4.711 1 98.5 239 GLN A CA 1
ATOM 1867 C C . GLN A 1 239 ? -3.873 4.918 4.312 1 98.5 239 GLN A C 1
ATOM 1869 O O . GLN A 1 239 ? -4.426 4.676 3.238 1 98.5 239 GLN A O 1
ATOM 1874 N N . PRO A 1 240 ? -3.465 3.93 5.109 1 98.56 240 PRO A N 1
ATOM 1875 C CA . PRO A 1 240 ? -3.836 2.537 4.844 1 98.56 240 PRO A CA 1
ATOM 1876 C C . PRO A 1 240 ? -5.348 2.33 4.793 1 98.56 240 PRO A C 1
ATOM 1878 O O . PRO A 1 240 ? -6.102 3.082 5.418 1 98.56 240 PRO A O 1
ATOM 1881 N N . ALA A 1 241 ? -5.789 1.345 4.102 1 98.75 241 ALA A N 1
ATOM 1882 C CA . ALA A 1 241 ? -7.207 1.06 3.887 1 98.75 241 ALA A CA 1
ATOM 1883 C C . ALA A 1 241 ? -7.875 0.609 5.18 1 98.75 241 ALA A C 1
ATOM 1885 O O . ALA A 1 241 ? -7.387 -0.301 5.855 1 98.75 241 ALA A O 1
ATOM 1886 N N . THR A 1 242 ? -9.039 1.187 5.457 1 98.88 242 THR A N 1
ATOM 1887 C CA . THR A 1 242 ? -9.781 0.888 6.672 1 98.88 242 THR A CA 1
ATOM 1888 C C . THR A 1 242 ? -10.133 -0.596 6.742 1 98.88 242 THR A C 1
ATOM 1890 O O . THR A 1 242 ? -9.898 -1.247 7.762 1 98.88 242 THR A O 1
ATOM 1893 N N . GLU A 1 243 ? -10.672 -1.115 5.648 1 98.5 243 GLU A N 1
ATOM 1894 C CA . GLU A 1 243 ? -11.109 -2.508 5.621 1 98.5 243 GLU A CA 1
ATOM 1895 C C . GLU A 1 243 ? -9.945 -3.455 5.91 1 98.5 243 GLU A C 1
ATOM 1897 O O . GLU A 1 243 ? -10.109 -4.445 6.625 1 98.5 243 GLU A O 1
ATOM 1902 N N . SER A 1 244 ? -8.781 -3.158 5.312 1 98.38 244 SER A N 1
ATOM 1903 C CA . SER A 1 244 ? -7.598 -3.996 5.48 1 98.38 244 SER A CA 1
ATOM 1904 C C . SER A 1 244 ? -7.145 -4.023 6.938 1 98.38 244 SER A C 1
ATOM 1906 O O . SER A 1 244 ? -6.781 -5.078 7.461 1 98.38 244 SER A O 1
ATOM 1908 N N . ILE A 1 245 ? -7.148 -2.859 7.559 1 98.69 245 ILE A N 1
ATOM 1909 C CA . ILE A 1 245 ? -6.754 -2.756 8.961 1 98.69 245 ILE A CA 1
ATOM 1910 C C . ILE A 1 245 ? -7.746 -3.52 9.836 1 98.69 245 ILE A C 1
ATOM 1912 O O . ILE A 1 245 ? -7.348 -4.242 10.75 1 98.69 245 ILE A O 1
ATOM 1916 N N . VAL A 1 246 ? -9.016 -3.332 9.594 1 98.38 246 VAL A N 1
ATOM 1917 C CA . VAL A 1 246 ? -10.055 -4.035 10.336 1 98.38 246 VAL A CA 1
ATOM 1918 C C . VAL A 1 246 ? -9.852 -5.543 10.219 1 98.38 246 VAL A C 1
ATOM 1920 O O . VAL A 1 246 ? -9.914 -6.262 11.219 1 98.38 246 VAL A O 1
ATOM 1923 N N . ARG A 1 247 ? -9.547 -6.012 9.023 1 97.06 247 ARG A N 1
ATOM 1924 C CA . ARG A 1 247 ? -9.312 -7.434 8.789 1 97.06 247 ARG A CA 1
ATOM 1925 C C . ARG A 1 247 ? -8.055 -7.906 9.508 1 97.06 247 ARG A C 1
ATOM 1927 O O . ARG A 1 247 ? -8.023 -9.016 10.047 1 97.06 247 ARG A O 1
ATOM 1934 N N . ALA A 1 248 ? -7.031 -7.102 9.477 1 97.56 248 ALA A N 1
ATOM 1935 C CA . ALA A 1 248 ? -5.746 -7.473 10.062 1 97.56 248 ALA A CA 1
ATOM 1936 C C . ALA A 1 248 ? -5.887 -7.758 11.555 1 97.56 248 ALA A C 1
ATOM 1938 O O . ALA A 1 248 ? -5.18 -8.609 12.094 1 97.56 248 ALA A O 1
ATOM 1939 N N . PHE A 1 249 ? -6.805 -7.074 12.211 1 97.5 249 PHE A N 1
ATOM 1940 C CA . PHE A 1 249 ? -6.906 -7.211 13.656 1 97.5 249 PHE A CA 1
ATOM 1941 C C . PHE A 1 249 ? -8.094 -8.086 14.031 1 97.5 249 PHE A C 1
ATOM 1943 O O . PHE A 1 249 ? -8.375 -8.281 15.219 1 97.5 249 PHE A O 1
ATOM 1950 N N . GLN A 1 250 ? -8.773 -8.586 13.023 1 93.81 250 GLN A N 1
ATOM 1951 C CA . GLN A 1 250 ? -9.93 -9.43 13.305 1 93.81 250 GLN A CA 1
ATOM 1952 C C . GLN A 1 250 ? -9.539 -10.633 14.156 1 93.81 250 GLN A C 1
ATOM 1954 O O . GLN A 1 250 ? -8.562 -11.32 13.859 1 93.81 250 GLN A O 1
ATOM 1959 N N . GLY A 1 251 ? -10.281 -10.898 15.266 1 92.06 251 GLY A N 1
ATOM 1960 C CA . GLY A 1 251 ? -10.055 -12.055 16.125 1 92.06 251 GLY A CA 1
ATOM 1961 C C . GLY A 1 251 ? -8.992 -11.812 17.172 1 92.06 251 GLY A C 1
ATOM 1962 O O . GLY A 1 251 ? -8.773 -12.656 18.047 1 92.06 251 GLY A O 1
ATOM 1963 N N . THR A 1 252 ? -8.281 -10.719 17.078 1 94.81 252 THR A N 1
ATOM 1964 C CA . THR A 1 252 ? -7.289 -10.398 18.094 1 94.81 252 THR A CA 1
ATOM 1965 C C . THR A 1 252 ? -7.922 -9.602 19.234 1 94.81 252 THR A C 1
ATOM 1967 O O . THR A 1 252 ? -9.102 -9.25 19.172 1 94.81 252 THR A O 1
ATOM 1970 N N . GLU A 1 253 ? -7.113 -9.359 20.219 1 95.94 253 GLU A N 1
ATOM 1971 C CA . GLU A 1 253 ? -7.59 -8.586 21.359 1 95.94 253 GLU A CA 1
ATOM 1972 C C . GLU A 1 253 ? -7.824 -7.129 20.969 1 95.94 253 GLU A C 1
ATOM 1974 O O . GLU A 1 253 ? -8.547 -6.406 21.656 1 95.94 253 GLU A O 1
ATOM 1979 N N . ARG A 1 254 ? -7.25 -6.703 19.859 1 97.75 254 ARG A N 1
ATOM 1980 C CA . ARG A 1 254 ? -7.34 -5.301 19.453 1 97.75 254 ARG A CA 1
ATOM 1981 C C . ARG A 1 254 ? -8.305 -5.129 18.281 1 97.75 254 ARG A C 1
ATOM 1983 O O . ARG A 1 254 ? -8.219 -4.152 17.547 1 97.75 254 ARG A O 1
ATOM 1990 N N . GLU A 1 255 ? -9.164 -6.047 18.031 1 97.62 255 GLU A N 1
ATOM 1991 C CA . GLU A 1 255 ? -10.109 -5.969 16.922 1 97.62 255 GLU A CA 1
ATOM 1992 C C . GLU A 1 255 ? -11.016 -4.75 17.062 1 97.62 255 GLU A C 1
ATOM 1994 O O . GLU A 1 255 ? -11.32 -4.312 18.172 1 97.62 255 GLU A O 1
ATOM 1999 N N . THR A 1 256 ? -11.5 -4.215 15.984 1 97.62 256 THR A N 1
ATOM 2000 C CA . THR A 1 256 ? -12.312 -3.002 15.984 1 97.62 256 THR A CA 1
ATOM 2001 C C . THR A 1 256 ? -13.781 -3.33 16.234 1 97.62 256 THR A C 1
ATOM 2003 O O . THR A 1 256 ? -14.508 -2.521 16.812 1 97.62 256 THR A O 1
ATOM 2006 N N . GLY A 1 257 ? -14.188 -4.484 15.664 1 96.94 257 GLY A N 1
ATOM 2007 C CA . GLY A 1 257 ? -15.586 -4.863 15.727 1 96.94 257 GLY A CA 1
ATOM 2008 C C . GLY A 1 257 ? -16.422 -4.238 14.625 1 96.94 257 GLY A C 1
ATOM 2009 O O . GLY A 1 257 ? -17.656 -4.32 14.648 1 96.94 257 GLY A O 1
ATOM 2010 N N . PHE A 1 258 ? -15.828 -3.613 13.672 1 98.31 258 PHE A N 1
ATOM 2011 C CA . PHE A 1 258 ? -16.547 -2.955 12.594 1 98.31 258 PHE A CA 1
ATOM 2012 C C . PHE A 1 258 ? -17.219 -3.98 11.688 1 98.31 258 PHE A C 1
ATOM 2014 O O . PHE A 1 258 ? -16.734 -5.102 11.539 1 98.31 258 PHE A O 1
ATOM 2021 N N . ASP A 1 259 ? -18.344 -3.615 11.148 1 97.75 259 ASP A N 1
ATOM 2022 C CA . ASP A 1 259 ? -19.062 -4.422 10.164 1 97.75 259 ASP A CA 1
ATOM 2023 C C . ASP A 1 259 ? -18.422 -4.301 8.781 1 97.75 259 ASP A C 1
ATOM 2025 O O . ASP A 1 259 ? -18.594 -3.283 8.102 1 97.75 259 ASP A O 1
ATOM 2029 N N . LEU A 1 260 ? -17.828 -5.379 8.328 1 96.25 260 LEU A N 1
ATOM 2030 C CA . LEU A 1 260 ? -17.125 -5.363 7.047 1 96.25 260 LEU A CA 1
ATOM 2031 C C . LEU A 1 260 ? -18.109 -5.223 5.891 1 96.25 260 LEU A C 1
ATOM 2033 O O . LEU A 1 260 ? -17.766 -4.691 4.832 1 96.25 260 LEU A O 1
ATOM 2037 N N . GLY A 1 261 ? -19.297 -5.723 5.988 1 95.56 261 GLY A N 1
ATOM 2038 C CA . GLY A 1 261 ? -20.328 -5.516 4.977 1 95.56 261 GLY A CA 1
ATOM 2039 C C . GLY A 1 261 ? -20.672 -4.051 4.773 1 95.56 261 GLY A C 1
ATOM 2040 O O . GLY A 1 261 ? -20.812 -3.594 3.637 1 95.56 261 GLY A O 1
ATOM 2041 N N . LEU A 1 262 ? -20.844 -3.354 5.914 1 98.25 262 LEU A N 1
ATOM 2042 C CA . LEU A 1 262 ? -21.109 -1.922 5.859 1 98.25 262 LEU A CA 1
ATOM 2043 C C . LEU A 1 262 ? -19.953 -1.173 5.215 1 98.25 262 LEU A C 1
ATOM 2045 O O . LEU A 1 262 ? -20.172 -0.292 4.375 1 98.25 262 LEU A O 1
ATOM 2049 N N . LEU A 1 263 ? -18.75 -1.526 5.598 1 98.44 263 LEU A N 1
ATOM 2050 C CA . LEU A 1 263 ? -17.578 -0.904 5 1 98.44 263 LEU A CA 1
ATOM 2051 C C . LEU A 1 263 ? -17.531 -1.157 3.498 1 98.44 263 LEU A C 1
ATOM 2053 O O . LEU A 1 263 ? -17.141 -0.279 2.729 1 98.44 263 LEU A O 1
ATOM 2057 N N . LYS A 1 264 ? -17.906 -2.357 3.105 1 95.44 264 LYS A N 1
ATOM 2058 C CA . LYS A 1 264 ? -17.938 -2.688 1.685 1 95.44 264 LYS A CA 1
ATOM 2059 C C . LYS A 1 264 ? -18.938 -1.792 0.943 1 95.44 264 LYS A C 1
ATOM 2061 O O . LYS A 1 264 ? -18.641 -1.305 -0.151 1 95.44 264 LYS A O 1
ATOM 2066 N N . GLU A 1 265 ? -20.062 -1.578 1.502 1 96.69 265 GLU A N 1
ATOM 2067 C CA . GLU A 1 265 ? -21.062 -0.698 0.903 1 96.69 265 GLU A CA 1
ATOM 2068 C C . GLU A 1 265 ? -20.516 0.713 0.714 1 96.69 265 GLU A C 1
ATOM 2070 O O . GLU A 1 265 ? -20.719 1.335 -0.328 1 96.69 265 GLU A O 1
ATOM 2075 N N . ILE A 1 266 ? -19.859 1.179 1.723 1 98.69 266 ILE A N 1
ATOM 2076 C CA . ILE A 1 266 ? -19.281 2.518 1.675 1 98.69 266 ILE A CA 1
ATOM 2077 C C . ILE A 1 266 ? -18.203 2.578 0.589 1 98.69 266 ILE A C 1
ATOM 2079 O O . ILE A 1 266 ? -18.156 3.531 -0.193 1 98.69 266 ILE A O 1
ATOM 2083 N N . ALA A 1 267 ? -17.375 1.549 0.53 1 97.81 267 ALA A N 1
ATOM 2084 C CA . ALA A 1 267 ? -16.344 1.493 -0.5 1 97.81 267 ALA A CA 1
ATOM 2085 C C . ALA A 1 267 ? -16.953 1.498 -1.896 1 97.81 267 ALA A C 1
ATOM 2087 O O . ALA A 1 267 ? -16.484 2.203 -2.789 1 97.81 267 ALA A O 1
ATOM 2088 N N . GLU A 1 268 ? -17.984 0.695 -2.066 1 95.12 268 GLU A N 1
ATOM 2089 C CA . GLU A 1 268 ? -18.641 0.588 -3.363 1 95.12 268 GLU A CA 1
ATOM 2090 C C . GLU A 1 268 ? -19.219 1.931 -3.803 1 95.12 268 GLU A C 1
ATOM 2092 O O . GLU A 1 268 ? -19.266 2.236 -4.996 1 95.12 268 GLU A O 1
ATOM 2097 N N . TYR A 1 269 ? -19.672 2.742 -2.855 1 97.81 269 TYR A N 1
ATOM 2098 C CA . TYR A 1 269 ? -20.172 4.074 -3.166 1 97.81 269 TYR A CA 1
ATOM 2099 C C . TYR A 1 269 ? -19.078 4.957 -3.744 1 97.81 269 TYR A C 1
ATOM 2101 O O . TYR A 1 269 ? -19.297 5.695 -4.703 1 97.81 269 TYR A O 1
ATOM 2109 N N . PHE A 1 270 ? -17.812 4.906 -3.182 1 98.5 270 PHE A N 1
ATOM 2110 C CA . PHE A 1 270 ? -16.734 5.82 -3.549 1 98.5 270 PHE A CA 1
ATOM 2111 C C . PHE A 1 270 ? -16 5.316 -4.781 1 98.5 270 PHE A C 1
ATOM 2113 O O . PHE A 1 270 ? -15.266 6.074 -5.422 1 98.5 270 PHE A O 1
ATOM 2120 N N . LYS A 1 271 ? -16.156 4.059 -5.164 1 95.88 271 LYS A N 1
ATOM 2121 C CA . LYS A 1 271 ? -15.414 3.482 -6.285 1 95.88 271 LYS A CA 1
ATOM 2122 C C . LYS A 1 271 ? -15.703 4.23 -7.582 1 95.88 271 LYS A C 1
ATOM 2124 O O . LYS A 1 271 ? -14.781 4.645 -8.289 1 95.88 271 LYS A O 1
ATOM 2129 N N . PRO A 1 272 ? -17 4.418 -7.961 1 96.38 272 PRO A N 1
ATOM 2130 C CA . PRO A 1 272 ? -17.266 5.168 -9.195 1 96.38 272 PRO A CA 1
ATOM 2131 C C . PRO A 1 272 ? -16.781 6.613 -9.117 1 96.38 272 PRO A C 1
ATOM 2133 O O . PRO A 1 272 ? -16.391 7.195 -10.133 1 96.38 272 PRO A O 1
ATOM 2136 N N . ILE A 1 273 ? -16.781 7.199 -7.93 1 97.94 273 ILE A N 1
ATOM 2137 C CA . ILE A 1 273 ? -16.281 8.562 -7.742 1 97.94 273 ILE A CA 1
ATOM 2138 C C . ILE A 1 273 ? -14.773 8.602 -8 1 97.94 273 ILE A C 1
ATOM 2140 O O . ILE A 1 273 ? -14.281 9.484 -8.703 1 97.94 273 ILE A O 1
ATOM 2144 N N . ARG A 1 274 ? -14.055 7.652 -7.418 1 97.25 274 ARG A N 1
ATOM 2145 C CA . ARG A 1 274 ? -12.625 7.547 -7.695 1 97.25 274 ARG A CA 1
ATOM 2146 C C . ARG A 1 274 ? -12.367 7.402 -9.188 1 97.25 274 ARG A C 1
ATOM 2148 O O . ARG A 1 274 ? -11.438 8.016 -9.727 1 97.25 274 ARG A O 1
ATOM 2155 N N . ALA A 1 275 ? -13.148 6.566 -9.844 1 94.69 275 ALA A N 1
ATOM 2156 C CA . ALA A 1 275 ? -13.008 6.363 -11.289 1 94.69 275 ALA A CA 1
ATOM 2157 C C . ALA A 1 275 ? -13.188 7.672 -12.047 1 94.69 275 ALA A C 1
ATOM 2159 O O . ALA A 1 275 ? -12.445 7.953 -12.992 1 94.69 275 ALA A O 1
ATOM 2160 N N . LYS A 1 276 ? -14.195 8.438 -11.648 1 97.12 276 LYS A N 1
ATOM 2161 C CA . LYS A 1 276 ? -14.453 9.742 -12.25 1 97.12 276 LYS A CA 1
ATOM 2162 C C . LYS A 1 276 ? -13.234 10.648 -12.125 1 97.12 276 LYS A C 1
ATOM 2164 O O . LYS A 1 276 ? -12.797 11.25 -13.109 1 97.12 276 LYS A O 1
ATOM 2169 N N . TYR A 1 277 ? -12.664 10.734 -10.977 1 97.44 277 TYR A N 1
ATOM 2170 C CA . TYR A 1 277 ? -11.539 11.633 -10.727 1 97.44 277 TYR A CA 1
ATOM 2171 C C . TYR A 1 277 ? -10.281 11.148 -11.445 1 97.44 277 TYR A C 1
ATOM 2173 O O . TYR A 1 277 ? -9.445 11.961 -11.844 1 97.44 277 TYR A O 1
ATOM 2181 N N . LEU A 1 278 ? -10.156 9.844 -11.586 1 94.62 278 LEU A N 1
ATOM 2182 C CA . LEU A 1 278 ? -9.07 9.281 -12.383 1 94.62 278 LEU A CA 1
ATOM 2183 C C . LEU A 1 278 ? -9.219 9.68 -13.852 1 94.62 278 LEU A C 1
ATOM 2185 O O . LEU A 1 278 ? -8.258 10.117 -14.484 1 94.62 278 LEU A O 1
ATOM 2189 N N . GLN A 1 279 ? -10.406 9.523 -14.398 1 95.12 279 GLN A N 1
ATOM 2190 C CA . GLN A 1 279 ? -10.695 9.844 -15.797 1 95.12 279 GLN A CA 1
ATOM 2191 C C . GLN A 1 279 ? -10.469 11.328 -16.078 1 95.12 279 GLN A C 1
ATOM 2193 O O . GLN A 1 279 ? -9.984 11.688 -17.156 1 95.12 279 GLN A O 1
ATOM 2198 N N . GLU A 1 280 ? -10.789 12.141 -15.094 1 96.25 280 GLU A N 1
ATOM 2199 C CA . GLU A 1 280 ? -10.672 13.586 -15.25 1 96.25 280 GLU A CA 1
ATOM 2200 C C . GLU A 1 280 ? -9.227 14.047 -15.062 1 96.25 280 GLU A C 1
ATOM 2202 O O . GLU A 1 280 ? -8.898 15.211 -15.328 1 96.25 280 GLU A O 1
ATOM 2207 N N . GLY A 1 281 ? -8.383 13.195 -14.609 1 94.06 281 GLY A N 1
ATOM 2208 C CA . GLY A 1 281 ? -6.98 13.531 -14.422 1 94.06 281 GLY A CA 1
ATOM 2209 C C . GLY A 1 281 ? -6.707 14.234 -13.102 1 94.06 281 GLY A C 1
ATOM 2210 O O . GLY A 1 281 ? -5.574 14.648 -12.836 1 94.06 281 GLY A O 1
ATOM 2211 N N . ILE A 1 282 ? -7.723 14.406 -12.281 1 95 282 ILE A N 1
ATOM 2212 C CA . ILE A 1 282 ? -7.555 15.031 -10.969 1 95 282 ILE A CA 1
ATOM 2213 C C . ILE A 1 282 ? -6.82 14.07 -10.031 1 95 282 ILE A C 1
ATOM 2215 O O . ILE A 1 282 ? -5.934 14.484 -9.281 1 95 282 ILE A O 1
ATOM 2219 N N . LEU A 1 283 ? -7.246 12.828 -10.047 1 96 283 LEU A N 1
ATOM 2220 C CA . LEU A 1 283 ? -6.449 11.789 -9.398 1 96 283 LEU A CA 1
ATOM 2221 C C . LEU A 1 283 ? -5.332 11.305 -10.312 1 96 283 LEU A C 1
ATOM 2223 O O . LEU A 1 283 ? -5.586 10.578 -11.273 1 96 283 LEU A O 1
ATOM 2227 N N . ASN A 1 284 ? -4.102 11.695 -10.023 1 94.19 284 ASN A N 1
ATOM 2228 C CA . ASN A 1 284 ? -2.916 11.234 -10.734 1 94.19 284 ASN A CA 1
ATOM 2229 C C . ASN A 1 284 ? -2.477 9.852 -10.258 1 94.19 284 ASN A C 1
ATOM 2231 O O . ASN A 1 284 ? -2.199 9.664 -9.078 1 94.19 284 ASN A O 1
ATOM 2235 N N . PRO A 1 285 ? -2.318 8.883 -11.164 1 93.5 285 PRO A N 1
ATOM 2236 C CA . PRO A 1 285 ? -1.909 7.535 -10.758 1 93.5 285 PRO A CA 1
ATOM 2237 C C . PRO A 1 285 ? -0.602 7.527 -9.969 1 93.5 285 PRO A C 1
ATOM 2239 O O . PRO A 1 285 ? -0.37 6.625 -9.164 1 93.5 285 PRO A O 1
ATOM 2242 N N . GLN A 1 286 ? 0.214 8.477 -10.18 1 91.88 286 GLN A N 1
ATOM 2243 C CA . GLN A 1 286 ? 1.474 8.578 -9.445 1 91.88 286 GLN A CA 1
ATOM 2244 C C . GLN A 1 286 ? 1.231 8.656 -7.941 1 91.88 286 GLN A C 1
ATOM 2246 O O . GLN A 1 286 ? 2.066 8.211 -7.152 1 91.88 286 GLN A O 1
ATOM 2251 N N . ALA A 1 287 ? 0.092 9.188 -7.562 1 93.19 287 ALA A N 1
ATOM 2252 C CA . ALA A 1 287 ? -0.245 9.344 -6.152 1 93.19 287 ALA A CA 1
ATOM 2253 C C . ALA A 1 287 ? -0.479 7.988 -5.488 1 93.19 287 ALA A C 1
ATOM 2255 O O . ALA A 1 287 ? -0.44 7.875 -4.262 1 93.19 287 ALA A O 1
ATOM 2256 N N . LEU A 1 288 ? -0.708 6.949 -6.309 1 95.12 288 LEU A N 1
ATOM 2257 C CA . LEU A 1 288 ? -1.007 5.617 -5.793 1 95.12 288 LEU A CA 1
ATOM 2258 C C . LEU A 1 288 ? 0.263 4.781 -5.68 1 95.12 288 LEU A C 1
ATOM 2260 O O . LEU A 1 288 ? 0.252 3.705 -5.074 1 95.12 288 LEU A O 1
ATOM 2264 N N . MET A 1 289 ? 1.394 5.27 -6.176 1 94.69 289 MET A N 1
ATOM 2265 C CA . MET A 1 289 ? 2.629 4.496 -6.273 1 94.69 289 MET A CA 1
ATOM 2266 C C . MET A 1 289 ? 3.439 4.598 -4.988 1 94.69 289 MET A C 1
ATOM 2268 O O . MET A 1 289 ? 3.387 5.613 -4.293 1 94.69 289 MET A O 1
ATOM 2272 N N . THR A 1 290 ? 4.148 3.545 -4.621 1 95.69 290 THR A N 1
ATOM 2273 C CA . THR A 1 290 ? 5.031 3.527 -3.459 1 95.69 290 THR A CA 1
ATOM 2274 C C . THR A 1 290 ? 6.344 4.242 -3.764 1 95.69 290 THR A C 1
ATOM 2276 O O . THR A 1 290 ? 7 3.943 -4.762 1 95.69 290 THR A O 1
ATOM 2279 N N . GLU A 1 291 ? 6.688 5.184 -2.893 1 93.31 291 GLU A N 1
ATOM 2280 C CA . GLU A 1 291 ? 7.914 5.965 -3.041 1 93.31 291 GLU A CA 1
ATOM 2281 C C . GLU A 1 291 ? 8.789 5.863 -1.796 1 93.31 291 GLU A C 1
ATOM 2283 O O . GLU A 1 291 ? 8.852 6.801 -0.997 1 93.31 291 GLU A O 1
ATOM 2288 N N . PRO A 1 292 ? 9.57 4.789 -1.731 1 94.62 292 PRO A N 1
ATOM 2289 C CA . PRO A 1 292 ? 10.352 4.559 -0.514 1 94.62 292 PRO A CA 1
ATOM 2290 C C . PRO A 1 292 ? 11.445 5.598 -0.312 1 94.62 292 PRO A C 1
ATOM 2292 O O . PRO A 1 292 ? 11.898 5.816 0.817 1 94.62 292 PRO A O 1
ATOM 2295 N N . SER A 1 293 ? 11.891 6.266 -1.344 1 89 293 SER A N 1
ATOM 2296 C CA . SER A 1 293 ? 13.023 7.188 -1.281 1 89 293 SER A CA 1
ATOM 2297 C C . SER A 1 293 ? 12.688 8.414 -0.443 1 89 293 SER A C 1
ATOM 2299 O O . SER A 1 293 ? 13.578 9.156 -0.029 1 89 293 SER A O 1
ATOM 2301 N N . ILE A 1 294 ? 11.422 8.625 -0.124 1 90.44 294 ILE A N 1
ATOM 2302 C CA . ILE A 1 294 ? 11.008 9.797 0.64 1 90.44 294 ILE A CA 1
ATOM 2303 C C . ILE A 1 294 ? 11.594 9.727 2.049 1 90.44 294 ILE A C 1
ATOM 2305 O O . ILE A 1 294 ? 11.758 10.75 2.713 1 90.44 294 ILE A O 1
ATOM 2309 N N . VAL A 1 295 ? 11.883 8.562 2.504 1 91.12 295 VAL A N 1
ATOM 2310 C CA . VAL A 1 295 ? 12.461 8.391 3.834 1 91.12 295 VAL A CA 1
ATOM 2311 C C . VAL A 1 295 ? 13.836 9.055 3.889 1 91.12 295 VAL A C 1
ATOM 2313 O O . VAL A 1 295 ? 14.242 9.578 4.93 1 91.12 295 VAL A O 1
ATOM 2316 N N . GLU A 1 296 ? 14.555 9.023 2.805 1 86.69 296 GLU A N 1
ATOM 2317 C CA . GLU A 1 296 ? 15.906 9.57 2.756 1 86.69 296 GLU A CA 1
ATOM 2318 C C . GLU A 1 296 ? 15.898 11.094 2.816 1 86.69 296 GLU A C 1
ATOM 2320 O O . GLU A 1 296 ? 16.641 11.695 3.59 1 86.69 296 GLU A O 1
ATOM 2325 N N . TYR A 1 297 ? 15.008 11.719 2.037 1 81.69 297 TYR A N 1
ATOM 2326 C CA . TYR A 1 297 ? 15.062 13.172 1.935 1 81.69 297 TYR A CA 1
ATOM 2327 C C . TYR A 1 297 ? 13.922 13.812 2.719 1 81.69 297 TYR A C 1
ATOM 2329 O O . TYR A 1 297 ? 13.953 15.016 2.988 1 81.69 297 TYR A O 1
ATOM 2337 N N . GLN A 1 298 ? 13 13.039 3.066 1 86.94 298 GLN A N 1
ATOM 2338 C CA . GLN A 1 298 ? 11.867 13.438 3.895 1 86.94 298 GLN A CA 1
ATOM 2339 C C . GLN A 1 298 ? 11.062 14.555 3.232 1 86.94 298 GLN A C 1
ATOM 2341 O O . GLN A 1 298 ? 10.484 15.398 3.918 1 86.94 298 GLN A O 1
ATOM 2346 N N . LEU A 1 299 ? 11.281 14.68 1.888 1 80.75 299 LEU A N 1
ATOM 2347 C CA . LEU A 1 299 ? 10.5 15.609 1.084 1 80.75 299 LEU A CA 1
ATOM 2348 C C . LEU A 1 299 ? 9.492 14.867 0.212 1 80.75 299 LEU A C 1
ATOM 2350 O O . LEU A 1 299 ? 9.805 13.805 -0.326 1 80.75 299 LEU A O 1
ATOM 2354 N N . PRO A 1 300 ? 8.289 15.445 0.215 1 72.12 300 PRO A N 1
ATOM 2355 C CA . PRO A 1 300 ? 7.305 14.805 -0.653 1 72.12 300 PRO A CA 1
ATOM 2356 C C . PRO A 1 300 ? 7.746 14.75 -2.113 1 72.12 300 PRO A C 1
ATOM 2358 O O . PRO A 1 300 ? 8.445 15.648 -2.582 1 72.12 300 PRO A O 1
ATOM 2361 N N . GLY A 1 301 ? 7.402 13.688 -2.871 1 66.56 301 GLY A N 1
ATOM 2362 C CA . GLY A 1 301 ? 7.766 13.508 -4.266 1 66.56 301 GLY A CA 1
ATOM 2363 C C . GLY A 1 301 ? 7.422 14.703 -5.133 1 66.56 301 GLY A C 1
ATOM 2364 O O . GLY A 1 301 ? 8.211 15.102 -5.992 1 66.56 301 GLY A O 1
ATOM 2365 N N . GLY A 1 302 ? 6.312 15.328 -4.812 1 68.69 302 GLY A N 1
ATOM 2366 C CA . GLY A 1 302 ? 5.906 16.5 -5.562 1 68.69 302 GLY A CA 1
ATOM 2367 C C . GLY A 1 302 ? 6.859 17.672 -5.406 1 68.69 302 GLY A C 1
ATOM 2368 O O . GLY A 1 302 ? 7.133 18.391 -6.371 1 68.69 302 GLY A O 1
ATOM 2369 N N . MET A 1 303 ? 7.371 17.766 -4.297 1 78.19 303 MET A N 1
ATOM 2370 C CA . MET A 1 303 ? 8.312 18.844 -4.043 1 78.19 303 MET A CA 1
ATOM 2371 C C . MET A 1 303 ? 9.633 18.609 -4.77 1 78.19 303 MET A C 1
ATOM 2373 O O . MET A 1 303 ? 10.227 19.531 -5.328 1 78.19 303 MET A O 1
ATOM 2377 N N . LEU A 1 304 ? 10.062 17.406 -4.773 1 78.25 304 LEU A N 1
ATOM 2378 C CA . LEU A 1 304 ? 11.32 17.078 -5.441 1 78.25 304 LEU A CA 1
ATOM 2379 C C . LEU A 1 304 ? 11.219 17.312 -6.945 1 78.25 304 LEU A C 1
ATOM 2381 O O . LEU A 1 304 ? 12.156 17.828 -7.559 1 78.25 304 LEU A O 1
ATOM 2385 N N . SER A 1 305 ? 10.102 17 -7.457 1 76.69 305 SER A N 1
ATOM 2386 C CA . SER A 1 305 ? 9.875 17.25 -8.883 1 76.69 305 SER A CA 1
ATOM 2387 C C . SER A 1 305 ? 9.875 18.75 -9.188 1 76.69 305 SER A C 1
ATOM 2389 O O . SER A 1 305 ? 10.375 19.172 -10.234 1 76.69 305 SER A O 1
ATOM 2391 N N . ASN A 1 306 ? 9.273 19.484 -8.328 1 79.94 306 ASN A N 1
ATOM 2392 C CA . ASN A 1 306 ? 9.273 20.938 -8.469 1 79.94 306 ASN A CA 1
ATOM 2393 C C . ASN A 1 306 ? 10.695 21.5 -8.438 1 79.94 306 ASN A C 1
ATOM 2395 O O . ASN A 1 306 ? 11.023 22.422 -9.195 1 79.94 306 ASN A O 1
ATOM 2399 N N . PHE A 1 307 ? 11.469 20.938 -7.508 1 84.94 307 PHE A N 1
ATOM 2400 C CA . PHE A 1 307 ? 12.859 21.359 -7.422 1 84.94 307 PHE A CA 1
ATOM 2401 C C . PHE A 1 307 ? 13.594 21.062 -8.727 1 84.94 307 PHE A C 1
ATOM 2403 O O . PHE A 1 307 ? 14.336 21.906 -9.227 1 84.94 307 PHE A O 1
ATOM 2410 N N . LEU A 1 308 ? 13.352 19.938 -9.242 1 82.25 308 LEU A N 1
ATOM 2411 C CA . LEU A 1 308 ? 13.984 19.547 -10.5 1 82.25 308 LEU A CA 1
ATOM 2412 C C . LEU A 1 308 ? 13.547 20.469 -11.633 1 82.25 308 LEU A C 1
ATOM 2414 O O . LEU A 1 308 ? 14.367 20.875 -12.461 1 82.25 308 LEU A O 1
ATOM 2418 N N . SER A 1 309 ? 12.312 20.797 -11.672 1 85 309 SER A N 1
ATOM 2419 C CA . SER A 1 309 ? 11.781 21.703 -12.688 1 85 309 SER A CA 1
ATOM 2420 C C . SER A 1 309 ? 12.406 23.094 -12.562 1 85 309 SER A C 1
ATOM 2422 O O . SER A 1 309 ? 12.758 23.703 -13.57 1 85 309 SER A O 1
ATOM 2424 N N . GLN A 1 310 ? 12.484 23.516 -11.375 1 86.19 310 GLN A N 1
ATOM 2425 C CA . GLN A 1 310 ? 13.109 24.812 -11.125 1 86.19 310 GLN A CA 1
ATOM 2426 C C . GLN A 1 310 ? 14.555 24.828 -11.594 1 86.19 310 GLN A C 1
ATOM 2428 O O . GLN A 1 310 ? 15.016 25.812 -12.172 1 86.19 310 GLN A O 1
ATOM 2433 N N . LEU A 1 311 ? 15.242 23.781 -11.297 1 90.69 311 LEU A N 1
ATOM 2434 C CA . LEU A 1 311 ? 16.625 23.672 -11.719 1 90.69 311 LEU A CA 1
ATOM 2435 C C . LEU A 1 311 ? 16.734 23.609 -13.242 1 90.69 311 LEU A C 1
ATOM 2437 O O . LEU A 1 311 ? 17.641 24.203 -13.828 1 90.69 311 LEU A O 1
ATOM 2441 N N . LYS A 1 312 ? 15.836 22.938 -13.836 1 88 312 LYS A N 1
ATOM 2442 C CA . LYS A 1 312 ? 15.805 22.844 -15.289 1 88 312 LYS A CA 1
ATOM 2443 C C . LYS A 1 312 ? 15.602 24.219 -15.93 1 88 312 LYS A C 1
ATOM 2445 O O . LYS A 1 312 ? 16.234 24.531 -16.938 1 88 312 LYS A O 1
ATOM 2450 N N . MET A 1 313 ? 14.703 24.984 -15.406 1 89.81 313 MET A N 1
ATOM 2451 C CA . MET A 1 313 ? 14.438 26.328 -15.891 1 89.81 313 MET A CA 1
ATOM 2452 C C . MET A 1 313 ? 15.695 27.188 -15.836 1 89.81 313 MET A C 1
ATOM 2454 O O . MET A 1 313 ? 15.867 28.109 -16.641 1 89.81 313 MET A O 1
ATOM 2458 N N . GLN A 1 314 ? 16.547 26.844 -14.969 1 91.25 314 GLN A N 1
ATOM 2459 C CA . GLN A 1 314 ? 17.781 27.594 -14.789 1 91.25 314 GLN A CA 1
ATOM 2460 C C . GLN A 1 314 ? 18.953 26.891 -15.469 1 91.25 314 GLN A C 1
ATOM 2462 O O . GLN A 1 314 ? 20.109 27.25 -15.258 1 91.25 314 GLN A O 1
ATOM 2467 N N . LYS A 1 315 ? 18.641 25.812 -16.25 1 89.81 315 LYS A N 1
ATOM 2468 C CA . LYS A 1 315 ? 19.641 25.031 -16.984 1 89.81 315 LYS A CA 1
ATOM 2469 C C . LYS A 1 315 ? 20.672 24.453 -16.031 1 89.81 315 LYS A C 1
ATOM 2471 O O . LYS A 1 315 ? 21.875 24.453 -16.344 1 89.81 315 LYS A O 1
ATOM 2476 N N . ALA A 1 316 ? 20.172 24.094 -14.883 1 93.44 316 ALA A N 1
ATOM 2477 C CA . ALA A 1 316 ? 21.078 23.578 -13.852 1 93.44 316 ALA A CA 1
ATOM 2478 C C . ALA A 1 316 ? 20.609 22.219 -13.344 1 93.44 316 ALA A C 1
ATOM 2480 O O . ALA A 1 316 ? 20.766 21.906 -12.172 1 93.44 316 ALA A O 1
ATOM 2481 N N . GLU A 1 317 ? 19.906 21.484 -14.133 1 89.06 317 GLU A N 1
ATOM 2482 C CA . GLU A 1 317 ? 19.359 20.188 -13.75 1 89.06 317 GLU A CA 1
ATOM 2483 C C . GLU A 1 317 ? 20.453 19.234 -13.289 1 89.06 317 GLU A C 1
ATOM 2485 O O . GLU A 1 317 ? 20.219 18.359 -12.445 1 89.06 317 GLU A O 1
ATOM 2490 N N . ASN A 1 318 ? 21.594 19.391 -13.781 1 90.19 318 ASN A N 1
ATOM 2491 C CA . ASN A 1 318 ? 22.734 18.547 -13.414 1 90.19 318 ASN A CA 1
ATOM 2492 C C . ASN A 1 318 ? 23.141 18.75 -11.961 1 90.19 318 ASN A C 1
ATOM 2494 O O . ASN A 1 318 ? 23.891 17.953 -11.406 1 90.19 318 ASN A O 1
ATOM 2498 N N . ARG A 1 319 ? 22.641 19.781 -11.367 1 92.75 319 ARG A N 1
ATOM 2499 C CA . ARG A 1 319 ? 23 20.094 -9.992 1 92.75 319 ARG A CA 1
ATOM 2500 C C . ARG A 1 319 ? 21.953 19.562 -9.016 1 92.75 319 ARG A C 1
ATOM 2502 O O . ARG A 1 319 ? 22 19.859 -7.824 1 92.75 319 ARG A O 1
ATOM 2509 N N . TYR A 1 320 ? 21.125 18.766 -9.484 1 90.38 320 TYR A N 1
ATOM 2510 C CA . TYR A 1 320 ? 20.031 18.25 -8.68 1 90.38 320 TYR A CA 1
ATOM 2511 C C . TYR A 1 320 ? 20.547 17.5 -7.457 1 90.38 320 TYR A C 1
ATOM 2513 O O . TYR A 1 320 ? 20.062 17.719 -6.34 1 90.38 320 TYR A O 1
ATOM 2521 N N . GLU A 1 321 ? 21.484 16.688 -7.648 1 86.44 321 GLU A N 1
ATOM 2522 C CA . GLU A 1 321 ? 22.047 15.914 -6.543 1 86.44 321 GLU A CA 1
ATOM 2523 C C . GLU A 1 321 ? 22.719 16.828 -5.52 1 86.44 321 GLU A C 1
ATOM 2525 O O . GLU A 1 321 ? 22.703 16.531 -4.32 1 86.44 321 GLU A O 1
ATOM 2530 N N . ASP A 1 322 ? 23.266 17.844 -5.984 1 93.88 322 ASP A N 1
ATOM 2531 C CA . ASP A 1 322 ? 23.875 18.828 -5.082 1 93.88 322 ASP A CA 1
ATOM 2532 C C . ASP A 1 322 ? 22.828 19.453 -4.172 1 93.88 322 ASP A C 1
ATOM 2534 O O . ASP A 1 322 ? 23.078 19.688 -2.988 1 93.88 322 ASP A O 1
ATOM 2538 N N . VAL A 1 323 ? 21.734 19.734 -4.75 1 94.12 323 VAL A N 1
ATOM 2539 C CA . VAL A 1 323 ? 20.625 20.312 -3.986 1 94.12 323 VAL A CA 1
ATOM 2540 C C . VAL A 1 323 ? 20.172 19.344 -2.908 1 94.12 323 VAL A C 1
ATOM 2542 O O . VAL A 1 323 ? 19.969 19.734 -1.755 1 94.12 323 VAL A O 1
ATOM 2545 N N . LEU A 1 324 ? 20.031 18.109 -3.291 1 89.88 324 LEU A N 1
ATOM 2546 C CA . LEU A 1 324 ? 19.578 17.078 -2.352 1 89.88 324 LEU A CA 1
ATOM 2547 C C . LEU A 1 324 ? 20.562 16.953 -1.186 1 89.88 324 LEU A C 1
ATOM 2549 O O . LEU A 1 324 ? 20.141 16.734 -0.045 1 89.88 324 LEU A O 1
ATOM 2553 N N . ARG A 1 325 ? 21.844 17.156 -1.477 1 90.94 325 ARG A N 1
ATOM 2554 C CA . ARG A 1 325 ? 22.875 17.062 -0.437 1 90.94 325 ARG A CA 1
ATOM 2555 C C . ARG A 1 325 ? 22.875 18.328 0.43 1 90.94 325 ARG A C 1
ATOM 2557 O O . ARG A 1 325 ? 23.25 18.266 1.602 1 90.94 325 ARG A O 1
ATOM 2564 N N . GLU A 1 326 ? 22.406 19.391 -0.165 1 95.69 326 GLU A N 1
ATOM 2565 C CA . GLU A 1 326 ? 22.422 20.672 0.531 1 95.69 326 GLU A CA 1
ATOM 2566 C C . GLU A 1 326 ? 21.219 20.797 1.477 1 95.69 326 GLU A C 1
ATOM 2568 O O . GLU A 1 326 ? 21.297 21.484 2.49 1 95.69 326 GLU A O 1
ATOM 2573 N N . ILE A 1 327 ? 20.203 20.078 1.271 1 94.25 327 ILE A N 1
ATOM 2574 C CA . ILE A 1 327 ? 18.969 20.188 2.021 1 94.25 327 ILE A CA 1
ATOM 2575 C C . ILE A 1 327 ? 19.219 19.844 3.488 1 94.25 327 ILE A C 1
ATOM 2577 O O . ILE A 1 327 ? 18.875 20.625 4.383 1 94.25 327 ILE A O 1
ATOM 2581 N N . PRO A 1 328 ? 19.844 18.719 3.729 1 94.44 328 PRO A N 1
ATOM 2582 C CA . PRO A 1 328 ? 20.094 18.406 5.137 1 94.44 328 PRO A CA 1
ATOM 2583 C C . PRO A 1 328 ? 21 19.438 5.816 1 94.44 328 PRO A C 1
ATOM 2585 O O . PRO A 1 328 ? 20.859 19.688 7.016 1 94.44 328 PRO A O 1
ATOM 2588 N N . ARG A 1 329 ? 21.875 20.031 5.086 1 96.06 329 ARG A N 1
ATOM 2589 C CA . ARG A 1 329 ? 22.766 21.031 5.648 1 96.06 329 ARG A CA 1
ATOM 2590 C C . ARG A 1 329 ? 22 22.297 6.035 1 96.06 329 ARG A C 1
ATOM 2592 O O . ARG A 1 329 ? 22.219 22.859 7.113 1 96.06 329 ARG A O 1
ATOM 2599 N N . VAL A 1 330 ? 21.188 22.703 5.113 1 97.56 330 VAL A N 1
ATOM 2600 C CA . VAL A 1 330 ? 20.359 23.875 5.395 1 97.56 330 VAL A CA 1
ATOM 2601 C C . VAL A 1 330 ? 19.453 23.594 6.586 1 97.56 330 VAL A C 1
ATOM 2603 O O . VAL A 1 330 ? 19.266 24.453 7.453 1 97.56 330 VAL A O 1
ATOM 2606 N N . ARG A 1 331 ? 18.875 22.422 6.59 1 96.88 331 ARG A N 1
ATOM 2607 C CA . ARG A 1 331 ? 17.984 22.031 7.684 1 96.88 331 ARG A CA 1
ATOM 2608 C C . ARG A 1 331 ? 18.719 22.094 9.023 1 96.88 331 ARG A C 1
ATOM 2610 O O . ARG A 1 331 ? 18.172 22.594 10.008 1 96.88 331 ARG A O 1
ATOM 2617 N N . LYS A 1 332 ? 19.922 21.609 9.039 1 97.25 332 LYS A N 1
ATOM 2618 C CA . LYS A 1 332 ? 20.75 21.656 10.234 1 97.25 332 LYS A CA 1
ATOM 2619 C C . LYS A 1 332 ? 21.031 23.109 10.656 1 97.25 332 LYS A C 1
ATOM 2621 O O . LYS A 1 332 ? 20.891 23.453 11.836 1 97.25 332 LYS A O 1
ATOM 2626 N N . ASP A 1 333 ? 21.344 23.891 9.68 1 98.06 333 ASP A N 1
ATOM 2627 C CA . ASP A 1 333 ? 21.625 25.297 9.953 1 98.06 333 ASP A CA 1
ATOM 2628 C C . ASP A 1 333 ? 20.422 25.984 10.594 1 98.06 333 ASP A C 1
ATOM 2630 O O . ASP A 1 333 ? 20.578 26.859 11.438 1 98.06 333 ASP A O 1
ATOM 2634 N N . LEU A 1 334 ? 19.297 25.594 10.195 1 97.88 334 LEU A N 1
ATOM 2635 C CA . LEU A 1 334 ? 18.062 26.266 10.609 1 97.88 334 LEU A CA 1
ATOM 2636 C C . LEU A 1 334 ? 17.469 25.609 11.852 1 97.88 334 LEU A C 1
ATOM 2638 O O . LEU A 1 334 ? 16.297 25.828 12.164 1 97.88 334 LEU A O 1
ATOM 2642 N N . GLY A 1 335 ? 18.219 24.781 12.484 1 97.56 335 GLY A N 1
ATOM 2643 C CA . GLY A 1 335 ? 17.797 24.219 13.758 1 97.56 335 GLY A CA 1
ATOM 2644 C C . GLY A 1 335 ? 16.906 23 13.602 1 97.56 335 GLY A C 1
ATOM 2645 O O . GLY A 1 335 ? 16.031 22.75 14.438 1 97.56 335 GLY A O 1
ATOM 2646 N N . TYR A 1 336 ? 16.953 22.297 12.508 1 96.94 336 TYR A N 1
ATOM 2647 C CA . TYR A 1 336 ? 16.297 21.031 12.211 1 96.94 336 TYR A CA 1
ATOM 2648 C C . TYR A 1 336 ? 14.773 21.188 12.25 1 96.94 336 TYR A C 1
ATOM 2650 O O . TYR A 1 336 ? 14.086 20.406 12.914 1 96.94 336 TYR A O 1
ATOM 2658 N N . PRO A 1 337 ? 14.242 22.141 11.586 1 96.69 337 PRO A N 1
ATOM 2659 C CA . PRO A 1 337 ? 12.781 22.188 11.508 1 96.69 337 PRO A CA 1
ATOM 2660 C C . PRO A 1 337 ? 12.18 20.953 10.859 1 96.69 337 PRO A C 1
ATOM 2662 O O . PRO A 1 337 ? 12.773 20.375 9.945 1 96.69 337 PRO A O 1
ATOM 2665 N N . PRO A 1 338 ? 11.016 20.453 11.438 1 94.62 338 PRO A N 1
ATOM 2666 C CA . PRO A 1 338 ? 10.312 19.406 10.695 1 94.62 338 PRO A CA 1
ATOM 2667 C C . PRO A 1 338 ? 10 19.812 9.258 1 94.62 338 PRO A C 1
ATOM 2669 O O . PRO A 1 338 ? 9.656 20.969 9 1 94.62 338 PRO A O 1
ATOM 2672 N N . LEU A 1 339 ? 10.195 18.953 8.344 1 90.25 339 LEU A N 1
ATOM 2673 C CA . LEU A 1 339 ? 9.977 19.281 6.941 1 90.25 339 LEU A CA 1
ATOM 2674 C C . LEU A 1 339 ? 8.508 19.125 6.57 1 90.25 339 LEU A C 1
ATOM 2676 O O . LEU A 1 339 ? 8.133 18.203 5.855 1 90.25 339 LEU A O 1
ATOM 2680 N N . VAL A 1 340 ? 7.754 19.984 7.039 1 88.25 340 VAL A N 1
ATOM 2681 C CA . VAL A 1 340 ? 6.332 20.141 6.758 1 88.25 340 VAL A CA 1
ATOM 2682 C C . VAL A 1 340 ? 6.062 21.547 6.234 1 88.25 340 VAL A C 1
ATOM 2684 O O . VAL A 1 340 ? 6.785 22.484 6.566 1 88.25 340 VAL A O 1
ATOM 2687 N N . THR A 1 341 ? 5.113 21.672 5.32 1 79.81 341 THR A N 1
ATOM 2688 C CA . THR A 1 341 ? 4.785 23 4.812 1 79.81 341 THR A CA 1
ATOM 2689 C C . THR A 1 341 ? 4.461 23.953 5.961 1 79.81 341 THR A C 1
ATOM 2691 O O . THR A 1 341 ? 3.697 23.609 6.867 1 79.81 341 THR A O 1
ATOM 2694 N N . PRO A 1 342 ? 5.09 25.062 5.898 1 86.69 342 PRO A N 1
ATOM 2695 C CA . PRO A 1 342 ? 5.875 25.672 4.816 1 86.69 342 PRO A CA 1
ATOM 2696 C C . PRO A 1 342 ? 7.375 25.453 4.98 1 86.69 342 PRO A C 1
ATOM 2698 O O . PRO A 1 342 ? 8.164 25.891 4.145 1 86.69 342 PRO A O 1
ATOM 2701 N N . LEU A 1 343 ? 7.766 24.797 6.004 1 91.44 343 LEU A N 1
ATOM 2702 C CA . LEU A 1 343 ? 9.18 24.688 6.355 1 91.44 343 LEU A CA 1
ATOM 2703 C C . LEU A 1 343 ? 9.93 23.844 5.336 1 91.44 343 LEU A C 1
ATOM 2705 O O . LEU A 1 343 ? 11.102 24.125 5.039 1 91.44 343 LEU A O 1
ATOM 2709 N N . SER A 1 344 ? 9.234 22.906 4.793 1 90.5 344 SER A N 1
ATOM 2710 C CA . SER A 1 344 ? 9.875 22.078 3.773 1 90.5 344 SER A CA 1
ATOM 2711 C C . SER A 1 344 ? 10.227 22.891 2.537 1 90.5 344 SER A C 1
ATOM 2713 O O . SER A 1 344 ? 11.32 22.766 1.992 1 90.5 344 SER A O 1
ATOM 2715 N N . GLN A 1 345 ? 9.359 23.719 2.172 1 88.56 345 GLN A N 1
ATOM 2716 C CA . GLN A 1 345 ? 9.586 24.594 1.025 1 88.56 345 GLN A CA 1
ATOM 2717 C C . GLN A 1 345 ? 10.695 25.594 1.313 1 88.56 345 GLN A C 1
ATOM 2719 O O . GLN A 1 345 ? 11.516 25.891 0.441 1 88.56 345 GLN A O 1
ATOM 2724 N N . MET A 1 346 ? 10.664 26.109 2.447 1 93 346 MET A N 1
ATOM 2725 C CA . MET A 1 346 ? 11.664 27.094 2.848 1 93 346 MET A CA 1
ATOM 2726 C C . MET A 1 346 ? 13.07 26.5 2.793 1 93 346 MET A C 1
ATOM 2728 O O . MET A 1 346 ? 13.969 27.078 2.182 1 93 346 MET A O 1
ATOM 2732 N N . VAL A 1 347 ? 13.195 25.344 3.363 1 95.06 347 VAL A N 1
ATOM 2733 C CA . VAL A 1 347 ? 14.492 24.656 3.412 1 95.06 347 VAL A CA 1
ATOM 2734 C C . VAL A 1 347 ? 14.93 24.281 1.998 1 95.06 347 VAL A C 1
ATOM 2736 O O . VAL A 1 347 ? 16.094 24.5 1.625 1 95.06 347 VAL A O 1
ATOM 2739 N N . GLY A 1 348 ? 14.023 23.797 1.252 1 93.5 348 GLY A N 1
ATOM 2740 C CA . GLY A 1 348 ? 14.32 23.406 -0.121 1 93.5 348 GLY A CA 1
ATOM 2741 C C . GLY A 1 348 ? 14.734 24.578 -0.987 1 93.5 348 GLY A C 1
ATOM 2742 O O . GLY A 1 348 ? 15.719 24.5 -1.731 1 93.5 348 GLY A O 1
ATOM 2743 N N . THR A 1 349 ? 14.016 25.656 -0.877 1 93.62 349 THR A N 1
ATOM 2744 C CA . THR A 1 349 ? 14.297 26.844 -1.669 1 93.62 349 THR A CA 1
ATOM 2745 C C . THR A 1 349 ? 15.664 27.406 -1.312 1 93.62 349 THR A C 1
ATOM 2747 O O . THR A 1 349 ? 16.438 27.781 -2.195 1 93.62 349 THR A O 1
ATOM 2750 N N . GLN A 1 350 ? 15.93 27.484 -0.107 1 96.94 350 GLN A N 1
ATOM 2751 C CA . GLN A 1 350 ? 17.234 27.969 0.317 1 96.94 350 GLN A CA 1
ATOM 2752 C C . GLN A 1 350 ? 18.359 27.094 -0.219 1 96.94 350 GLN A C 1
ATOM 2754 O O . GLN A 1 350 ? 19.406 27.594 -0.633 1 96.94 350 GLN A O 1
ATOM 2759 N N . ALA A 1 351 ? 18.141 25.797 -0.186 1 96.44 351 ALA A N 1
ATOM 2760 C CA . ALA A 1 351 ? 19.141 24.859 -0.714 1 96.44 351 ALA A CA 1
ATOM 2761 C C . ALA A 1 351 ? 19.391 25.109 -2.199 1 96.44 351 ALA A C 1
ATOM 2763 O O . ALA A 1 351 ? 20.547 25.109 -2.652 1 96.44 351 ALA A O 1
ATOM 2764 N N . ILE A 1 352 ? 18.391 25.344 -2.896 1 95.62 352 ILE A N 1
ATOM 2765 C CA . ILE A 1 352 ? 18.5 25.609 -4.324 1 95.62 352 ILE A CA 1
ATOM 2766 C C . ILE A 1 352 ? 19.297 26.891 -4.547 1 95.62 352 ILE A C 1
ATOM 2768 O O . ILE A 1 352 ? 20.219 26.922 -5.371 1 95.62 352 ILE A O 1
ATOM 2772 N N . PHE A 1 353 ? 18.969 27.906 -3.822 1 96.44 353 PHE A N 1
ATOM 2773 C CA . PHE A 1 353 ? 19.656 29.172 -3.949 1 96.44 353 PHE A CA 1
ATOM 2774 C C . PHE A 1 353 ? 21.141 29.016 -3.613 1 96.44 353 PHE A C 1
ATOM 2776 O O . PHE A 1 353 ? 22 29.594 -4.289 1 96.44 353 PHE A O 1
ATOM 2783 N N . ASN A 1 354 ? 21.391 28.25 -2.562 1 97.5 354 ASN A N 1
ATOM 2784 C CA . ASN A 1 354 ? 22.781 28 -2.186 1 97.5 354 ASN A CA 1
ATOM 2785 C C . ASN A 1 354 ? 23.562 27.391 -3.334 1 97.5 354 ASN A C 1
ATOM 2787 O O . ASN A 1 354 ? 24.703 27.797 -3.607 1 97.5 354 ASN A O 1
ATOM 2791 N N . ILE A 1 355 ? 22.969 26.438 -3.957 1 96.62 355 ILE A N 1
ATOM 2792 C CA . ILE A 1 355 ? 23.672 25.672 -4.992 1 96.62 355 ILE A CA 1
ATOM 2793 C C . ILE A 1 355 ? 23.781 26.516 -6.262 1 96.62 355 ILE A C 1
ATOM 2795 O O . ILE A 1 355 ? 24.828 26.547 -6.902 1 96.62 355 ILE A O 1
ATOM 2799 N N . LEU A 1 356 ? 22.75 27.203 -6.625 1 95.25 356 LEU A N 1
ATOM 2800 C CA . LEU A 1 356 ? 22.719 27.984 -7.855 1 95.25 356 LEU A CA 1
ATOM 2801 C C . LEU A 1 356 ? 23.719 29.141 -7.777 1 95.25 356 LEU A C 1
ATOM 2803 O O . LEU A 1 356 ? 24.328 29.516 -8.781 1 95.25 356 LEU A O 1
ATOM 2807 N N . THR A 1 357 ? 23.906 29.75 -6.672 1 95.69 357 THR A N 1
ATOM 2808 C CA . THR A 1 357 ? 24.781 30.922 -6.516 1 95.69 357 THR A CA 1
ATOM 2809 C C . THR A 1 357 ? 26.219 30.484 -6.25 1 95.69 357 THR A C 1
ATOM 2811 O O . THR A 1 357 ? 27.141 31.281 -6.406 1 95.69 357 THR A O 1
ATOM 2814 N N . GLY A 1 358 ? 26.359 29.281 -5.707 1 95.12 358 GLY A N 1
ATOM 2815 C CA . GLY A 1 358 ? 27.688 28.766 -5.398 1 95.12 358 GLY A CA 1
ATOM 2816 C C . GLY A 1 358 ? 28.203 29.25 -4.055 1 95.12 358 GLY A C 1
ATOM 2817 O O . GLY A 1 358 ? 29.328 28.906 -3.666 1 95.12 358 GLY A O 1
ATOM 2818 N N . GLN A 1 359 ? 27.453 30.016 -3.445 1 96.38 359 GLN A N 1
ATOM 2819 C CA . GLN A 1 359 ? 27.797 30.516 -2.119 1 96.38 359 GLN A CA 1
ATOM 2820 C C . GLN A 1 359 ? 26.609 30.375 -1.161 1 96.38 359 GLN A C 1
ATOM 2822 O O . GLN A 1 359 ? 25.516 30.828 -1.453 1 96.38 359 GLN A O 1
ATOM 2827 N N . ARG A 1 360 ? 26.844 29.766 -0.047 1 96.81 360 ARG A N 1
ATOM 2828 C CA . ARG A 1 360 ? 25.766 29.547 0.918 1 96.81 360 ARG A CA 1
ATOM 2829 C C . ARG A 1 360 ? 25.25 30.875 1.479 1 96.81 360 ARG A C 1
ATOM 2831 O O . ARG A 1 360 ? 26.047 31.719 1.916 1 96.81 360 ARG A O 1
ATOM 2838 N N . TYR A 1 361 ? 23.938 31.062 1.374 1 97.56 361 TYR A N 1
ATOM 2839 C CA . TYR A 1 361 ? 23.188 32.156 1.966 1 97.56 361 TYR A CA 1
ATOM 2840 C C . TYR A 1 361 ? 23.547 33.5 1.306 1 97.56 361 TYR A C 1
ATOM 2842 O O . TYR A 1 361 ? 23.547 34.531 1.96 1 97.56 361 TYR A O 1
ATOM 2850 N N . LYS A 1 362 ? 23.969 33.406 0.115 1 96.88 362 LYS A N 1
ATOM 2851 C CA . LYS A 1 362 ? 24.109 34.625 -0.685 1 96.88 362 LYS A CA 1
ATOM 2852 C C . LYS A 1 362 ? 22.75 35.25 -1.012 1 96.88 362 LYS A C 1
ATOM 2854 O O . LYS A 1 362 ? 22.578 36.469 -0.947 1 96.88 362 LYS A O 1
ATOM 2859 N N . LEU A 1 363 ? 21.891 34.438 -1.449 1 96.81 363 LEU A N 1
ATOM 2860 C CA . LEU A 1 363 ? 20.5 34.812 -1.654 1 96.81 363 LEU A CA 1
ATOM 2861 C C . LEU A 1 363 ? 19.609 34.156 -0.604 1 96.81 363 LEU A C 1
ATOM 2863 O O . LEU A 1 363 ? 19.578 32.938 -0.484 1 96.81 363 LEU A O 1
ATOM 2867 N N . ILE A 1 364 ? 18.938 35 0.156 1 97.44 364 ILE A N 1
ATOM 2868 C CA . ILE A 1 364 ? 18.125 34.5 1.262 1 97.44 364 ILE A CA 1
ATOM 2869 C C . ILE A 1 364 ? 16.688 34.969 1.119 1 97.44 364 ILE A C 1
ATOM 2871 O O . ILE A 1 364 ? 16.422 36.188 1.183 1 97.44 364 ILE A O 1
ATOM 2875 N N . PRO A 1 365 ? 15.758 34.062 0.969 1 95.94 365 PRO A N 1
ATOM 2876 C CA . PRO A 1 365 ? 14.352 34.469 0.925 1 95.94 365 PRO A CA 1
ATOM 2877 C C . PRO A 1 365 ? 13.891 35.125 2.221 1 95.94 365 PRO A C 1
ATOM 2879 O O . PRO A 1 365 ? 14.398 34.812 3.299 1 95.94 365 PRO A O 1
ATOM 2882 N N . ASN A 1 366 ? 12.906 35.969 2.102 1 95.25 366 ASN A N 1
ATOM 2883 C CA . ASN A 1 366 ? 12.375 36.688 3.262 1 95.25 366 ASN A CA 1
ATOM 2884 C C . ASN A 1 366 ? 11.812 35.719 4.301 1 95.25 366 ASN A C 1
ATOM 2886 O O . ASN A 1 366 ? 11.883 35.969 5.504 1 95.25 366 ASN A O 1
ATOM 2890 N N . GLU A 1 367 ? 11.219 34.656 3.869 1 94.5 367 GLU A N 1
ATOM 2891 C CA . GLU A 1 367 ? 10.641 33.656 4.77 1 94.5 367 GLU A CA 1
ATOM 2892 C C . GLU A 1 367 ? 11.703 33.062 5.691 1 94.5 367 GLU A C 1
ATOM 2894 O O . GLU A 1 367 ? 11.438 32.812 6.867 1 94.5 367 GLU A O 1
ATOM 2899 N N . ILE A 1 368 ? 12.867 32.875 5.156 1 96.75 368 ILE A N 1
ATOM 2900 C CA . ILE A 1 368 ? 13.961 32.344 5.949 1 96.75 368 ILE A CA 1
ATOM 2901 C C . ILE A 1 368 ? 14.414 33.344 6.984 1 96.75 368 ILE A C 1
ATOM 2903 O O . ILE A 1 368 ? 14.695 33 8.133 1 96.75 368 ILE A O 1
ATOM 2907 N N . LYS A 1 369 ? 14.508 34.562 6.527 1 96.81 369 LYS A N 1
ATOM 2908 C CA . LYS A 1 369 ? 14.867 35.625 7.453 1 96.81 369 LYS A CA 1
ATOM 2909 C C . LYS A 1 369 ? 13.875 35.719 8.602 1 96.81 369 LYS A C 1
ATOM 2911 O O . LYS A 1 369 ? 14.266 35.812 9.773 1 96.81 369 LYS A O 1
ATOM 2916 N N . ASN A 1 370 ? 12.633 35.719 8.273 1 95.56 370 ASN A N 1
ATOM 2917 C CA . ASN A 1 370 ? 11.578 35.812 9.281 1 95.56 370 ASN A CA 1
ATOM 2918 C C . ASN A 1 370 ? 11.617 34.594 10.219 1 95.56 370 ASN A C 1
ATOM 2920 O O . ASN A 1 370 ? 11.336 34.719 11.414 1 95.56 370 ASN A O 1
ATOM 2924 N N . TYR A 1 371 ? 11.953 33.5 9.672 1 95.69 371 TYR A N 1
ATOM 2925 C CA . TYR A 1 371 ? 12.125 32.281 10.484 1 95.69 371 TYR A CA 1
ATOM 2926 C C . TYR A 1 371 ? 13.234 32.469 11.508 1 95.69 371 TYR A C 1
ATOM 2928 O O . TYR A 1 371 ? 13.055 32.188 12.695 1 95.69 371 TYR A O 1
ATOM 2936 N N . VAL A 1 372 ? 14.305 33 11.062 1 97.19 372 VAL A N 1
ATOM 2937 C CA . VAL A 1 372 ? 15.469 33.188 11.93 1 97.19 372 VAL A CA 1
ATOM 2938 C C . VAL A 1 372 ? 15.195 34.281 12.938 1 97.19 372 VAL A C 1
ATOM 2940 O O . VAL A 1 372 ? 15.672 34.25 14.07 1 97.19 372 VAL A O 1
ATOM 2943 N N . ARG A 1 373 ? 14.336 35.25 12.508 1 96.31 373 ARG A N 1
ATOM 2944 C CA . ARG A 1 373 ? 13.945 36.344 13.398 1 96.31 373 ARG A CA 1
ATOM 2945 C C . ARG A 1 373 ? 13.047 35.844 14.531 1 96.31 373 ARG A C 1
ATOM 2947 O O . ARG A 1 373 ? 12.797 36.562 15.5 1 96.31 373 ARG A O 1
ATOM 2954 N N . GLY A 1 374 ? 12.586 34.562 14.398 1 95.19 374 GLY A N 1
ATOM 2955 C CA . GLY A 1 374 ? 11.766 33.969 15.445 1 95.19 374 GLY A CA 1
ATOM 2956 C C . GLY A 1 374 ? 10.281 34.188 15.219 1 95.19 374 GLY A C 1
ATOM 2957 O O . GLY A 1 374 ? 9.469 33.875 16.094 1 95.19 374 GLY A O 1
ATOM 2958 N N . LEU A 1 375 ? 9.922 34.562 14.078 1 94.44 375 LEU A N 1
ATOM 2959 C CA . LEU A 1 375 ? 8.539 34.969 13.828 1 94.44 375 LEU A CA 1
ATOM 2960 C C . LEU A 1 375 ? 7.66 33.75 13.531 1 94.44 375 LEU A C 1
ATOM 2962 O O . LEU A 1 375 ? 6.43 33.844 13.539 1 94.44 375 LEU A O 1
ATOM 2966 N N . TYR A 1 376 ? 8.242 32.594 13.367 1 93.75 376 TYR A N 1
ATOM 2967 C CA . TYR A 1 376 ? 7.488 31.359 13.148 1 93.75 376 TYR A CA 1
ATOM 2968 C C . TYR A 1 376 ? 7.379 30.562 14.438 1 93.75 376 TYR A C 1
ATOM 2970 O O . TYR A 1 376 ? 6.574 29.625 14.531 1 93.75 376 TYR A O 1
ATOM 2978 N N . GLY A 1 377 ? 8.133 30.922 15.422 1 94.5 377 GLY A N 1
ATOM 2979 C CA . GLY A 1 377 ? 8.25 30.156 16.656 1 94.5 377 GLY A CA 1
ATOM 2980 C C . GLY A 1 377 ? 9.664 29.688 16.938 1 94.5 377 GLY A C 1
ATOM 2981 O O . GLY A 1 377 ? 10.625 30.188 16.344 1 94.5 377 GLY A O 1
ATOM 2982 N N . LYS A 1 378 ? 9.758 28.797 17.844 1 95.69 378 LYS A N 1
ATOM 2983 C CA . LYS A 1 378 ? 11.062 28.281 18.266 1 95.69 378 LYS A CA 1
ATOM 2984 C C . LYS A 1 378 ? 11.445 27.031 17.484 1 95.69 378 LYS A C 1
ATOM 2986 O O . LYS A 1 378 ? 10.648 26.109 17.359 1 95.69 378 LYS A O 1
ATOM 2991 N N . SER A 1 379 ? 12.703 27.062 16.953 1 95.94 379 SER A N 1
ATOM 2992 C CA . SER A 1 379 ? 13.219 25.875 16.281 1 95.94 379 SER A CA 1
ATOM 2993 C C . SER A 1 379 ? 13.508 24.75 17.281 1 95.94 379 SER A C 1
ATOM 2995 O O . SER A 1 379 ? 13.672 25.016 18.469 1 95.94 379 SER A O 1
ATOM 2997 N N . PRO A 1 380 ? 13.539 23.469 16.828 1 95.75 380 PRO A N 1
ATOM 2998 C CA . PRO A 1 380 ? 13.781 22.344 17.75 1 95.75 380 PRO A CA 1
ATOM 2999 C C . PRO A 1 380 ? 15.094 22.484 18.516 1 95.75 380 PRO A C 1
ATOM 3001 O O . PRO A 1 380 ? 15.148 22.172 19.703 1 95.75 380 PRO A O 1
ATOM 3004 N N . VAL A 1 381 ? 16.125 22.969 17.844 1 95.69 381 VAL A N 1
ATOM 3005 C CA . VAL A 1 381 ? 17.375 23.328 18.5 1 95.69 381 VAL A CA 1
ATOM 3006 C C . VAL A 1 381 ? 17.766 24.75 18.141 1 95.69 381 VAL A C 1
ATOM 3008 O O . VAL A 1 381 ? 17.344 25.266 17.094 1 95.69 381 VAL A O 1
ATOM 3011 N N . PRO A 1 382 ? 18.516 25.328 19 1 95.25 382 PRO A N 1
ATOM 3012 C CA . PRO A 1 382 ? 18.906 26.719 18.719 1 95.25 382 PRO A CA 1
ATOM 3013 C C . PRO A 1 382 ? 19.734 26.844 17.438 1 95.25 382 PRO A C 1
ATOM 3015 O O . PRO A 1 382 ? 20.578 26 17.156 1 95.25 382 PRO A O 1
ATOM 3018 N N . ILE A 1 383 ? 19.438 27.875 16.688 1 97 383 ILE A N 1
ATOM 3019 C CA . ILE A 1 383 ? 20.266 28.234 15.547 1 97 383 ILE A CA 1
ATOM 3020 C C . ILE A 1 383 ? 21.562 28.891 16.031 1 97 383 ILE A C 1
ATOM 3022 O O . ILE A 1 383 ? 21.547 29.703 16.953 1 97 383 ILE A O 1
ATOM 3026 N N . SER A 1 384 ? 22.656 28.547 15.43 1 96.62 384 SER A N 1
ATOM 3027 C CA . SER A 1 384 ? 23.953 29.078 15.875 1 96.62 384 SER A CA 1
ATOM 3028 C C . SER A 1 384 ? 24.031 30.594 15.648 1 96.62 384 SER A C 1
ATOM 3030 O O . SER A 1 384 ? 23.406 31.125 14.727 1 96.62 384 SER A O 1
ATOM 3032 N N . ASP A 1 385 ? 24.859 31.203 16.453 1 96.19 385 ASP A N 1
ATOM 3033 C CA . ASP A 1 385 ? 25.047 32.656 16.312 1 96.19 385 ASP A CA 1
ATOM 3034 C C . ASP A 1 385 ? 25.641 33 14.953 1 96.19 385 ASP A C 1
ATOM 3036 O O . ASP A 1 385 ? 25.297 34.031 14.367 1 96.19 385 ASP A O 1
ATOM 3040 N N . GLU A 1 386 ? 26.484 32.188 14.539 1 96.75 386 GLU A N 1
ATOM 3041 C CA . GLU A 1 386 ? 27.109 32.406 13.234 1 96.75 386 GLU A CA 1
ATOM 3042 C C . GLU A 1 386 ? 26.062 32.438 12.117 1 96.75 386 GLU A C 1
ATOM 3044 O O . GLU A 1 386 ? 26.078 33.312 11.258 1 96.75 386 GLU A O 1
ATOM 3049 N N . ILE A 1 387 ? 25.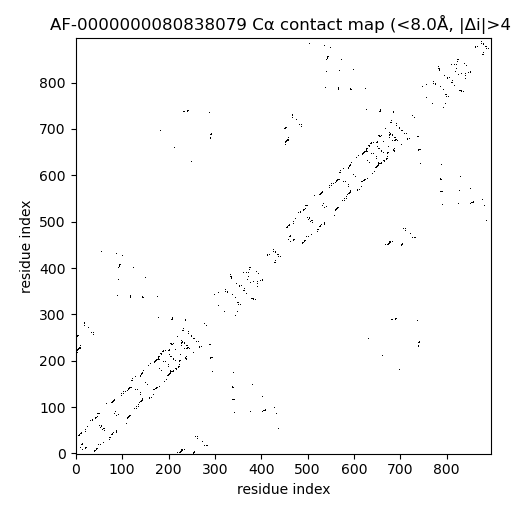125 31.484 12.148 1 97.31 387 ILE A N 1
ATOM 3050 C CA . ILE A 1 387 ? 24.094 31.391 11.125 1 97.31 387 ILE A CA 1
ATOM 3051 C C . ILE A 1 387 ? 23.109 32.562 11.266 1 97.31 387 ILE A C 1
ATOM 3053 O O . ILE A 1 387 ? 22.688 33.125 10.266 1 97.31 387 ILE A O 1
ATOM 3057 N N . LYS A 1 388 ? 22.766 32.906 12.469 1 97.38 388 LYS A N 1
ATOM 3058 C CA . LYS A 1 388 ? 21.891 34.062 12.695 1 97.38 388 LYS A CA 1
ATOM 3059 C C . LYS A 1 388 ? 22.484 35.312 12.094 1 97.38 388 LYS A C 1
ATOM 3061 O O . LYS A 1 388 ? 21.797 36.062 11.391 1 97.38 388 LYS A O 1
ATOM 3066 N N . LYS A 1 389 ? 23.766 35.5 12.391 1 96.94 389 LYS A N 1
ATOM 3067 C CA . LYS A 1 389 ? 24.453 36.688 11.883 1 96.94 389 LYS A CA 1
ATOM 3068 C C . LYS A 1 389 ? 24.5 36.656 10.359 1 96.94 389 LYS A C 1
ATOM 3070 O O . LYS A 1 389 ? 24.359 37.719 9.727 1 96.94 389 LYS A O 1
ATOM 3075 N N . THR A 1 390 ? 24.703 35.531 9.844 1 97.25 390 THR A N 1
ATOM 3076 C CA . THR A 1 390 ? 24.797 35.375 8.398 1 97.25 390 THR A CA 1
ATOM 3077 C C . THR A 1 390 ? 23.469 35.719 7.734 1 97.25 390 THR A C 1
ATOM 3079 O O . THR A 1 390 ? 23.438 36.344 6.676 1 97.25 390 THR A O 1
ATOM 3082 N N . ILE A 1 391 ? 22.328 35.406 8.359 1 97.62 391 ILE A N 1
ATOM 3083 C CA . ILE A 1 391 ? 21.031 35.438 7.715 1 97.62 391 ILE A CA 1
ATOM 3084 C C . ILE A 1 391 ? 20.344 36.781 8.039 1 97.62 391 ILE A C 1
ATOM 3086 O O . ILE A 1 391 ? 19.719 37.406 7.176 1 97.62 391 ILE A O 1
ATOM 3090 N N . ILE A 1 392 ? 20.516 37.25 9.297 1 97.38 392 ILE A N 1
ATOM 3091 C CA . ILE A 1 392 ? 19.75 38.438 9.672 1 97.38 392 ILE A CA 1
ATOM 3092 C C . ILE A 1 392 ? 20.688 39.5 10.258 1 97.38 392 ILE A C 1
ATOM 3094 O O . ILE A 1 392 ? 20.234 40.469 10.875 1 97.38 392 ILE A O 1
ATOM 3098 N N . PHE A 1 393 ? 21.984 39.219 10.109 1 95 393 PHE A N 1
ATOM 3099 C CA . PHE A 1 393 ? 22.984 40.156 10.586 1 95 393 PHE A CA 1
ATOM 3100 C C . PHE A 1 393 ? 22.828 40.406 12.078 1 95 393 PHE A C 1
ATOM 3102 O O . PHE A 1 393 ? 22.859 39.5 12.883 1 95 393 PHE A O 1
ATOM 3109 N N . ASP A 1 394 ? 22.547 41.688 12.43 1 93.94 394 ASP A N 1
ATOM 3110 C CA . ASP A 1 394 ? 22.516 42.031 13.852 1 93.94 394 ASP A CA 1
ATOM 3111 C C . ASP A 1 394 ? 21.094 42.281 14.312 1 93.94 394 ASP A C 1
ATOM 3113 O O . ASP A 1 394 ? 20.875 42.906 15.359 1 93.94 394 ASP A O 1
ATOM 3117 N N . GLU A 1 395 ? 20.219 41.781 13.539 1 94.75 395 GLU A N 1
ATOM 3118 C CA . GLU A 1 395 ? 18.828 41.969 13.938 1 94.75 395 GLU A CA 1
ATOM 3119 C C . GLU A 1 395 ? 18.5 41.156 15.18 1 94.75 395 GLU A C 1
ATOM 3121 O O . GLU A 1 395 ? 19.094 40.094 15.406 1 94.75 395 GLU A O 1
ATOM 3126 N N . GLU A 1 396 ? 17.641 41.688 15.93 1 93.44 396 GLU A N 1
ATOM 3127 C CA . GLU A 1 396 ? 17.219 41 17.141 1 93.44 396 GLU A CA 1
ATOM 3128 C C . GLU A 1 396 ? 16.344 39.781 16.812 1 93.44 396 GLU A C 1
ATOM 3130 O O . GLU A 1 396 ? 15.5 39.844 15.914 1 93.44 396 GLU A O 1
ATOM 3135 N N . VAL A 1 397 ? 16.578 38.719 17.531 1 94.81 397 VAL A N 1
ATOM 3136 C CA . VAL A 1 397 ? 15.766 37.5 17.422 1 94.81 397 VAL A CA 1
ATOM 3137 C C . VAL A 1 397 ? 14.656 37.531 18.469 1 94.81 397 VAL A C 1
ATOM 3139 O O . VAL A 1 397 ? 14.938 37.688 19.656 1 94.81 397 VAL A O 1
ATOM 3142 N N . PHE A 1 398 ? 13.461 37.438 18.062 1 95.12 398 PHE A N 1
ATOM 3143 C CA . PHE A 1 398 ? 12.328 37.375 18.984 1 95.12 398 PHE A CA 1
ATOM 3144 C C . PHE A 1 398 ? 12.211 36 19.609 1 95.12 398 PHE A C 1
ATOM 3146 O O . PHE A 1 398 ? 12.156 35 18.906 1 95.12 398 PHE A O 1
ATOM 3153 N N . THR A 1 399 ? 12.117 35.875 20.906 1 94.5 399 THR A N 1
ATOM 3154 C CA . THR A 1 399 ? 12.125 34.594 21.578 1 94.5 399 THR A CA 1
ATOM 3155 C C . THR A 1 399 ? 10.781 34.312 22.25 1 94.5 399 THR A C 1
ATOM 3157 O O . THR A 1 399 ? 10.57 33.25 22.828 1 94.5 399 THR A O 1
ATOM 3160 N N . GLY A 1 400 ? 9.914 35.25 22.25 1 94.25 400 GLY A N 1
ATOM 3161 C CA . GLY A 1 400 ? 8.594 35.062 22.828 1 94.25 400 GLY A CA 1
ATOM 3162 C C . GLY A 1 400 ? 7.645 34.344 21.906 1 94.25 400 GLY A C 1
ATOM 3163 O O . GLY A 1 400 ? 8.07 33.719 20.922 1 94.25 400 GLY A O 1
ATOM 3164 N N . ARG A 1 401 ? 6.383 34.281 22.328 1 95.56 401 ARG A N 1
ATOM 3165 C CA . ARG A 1 401 ? 5.332 33.75 21.469 1 95.56 401 ARG A CA 1
ATOM 3166 C C . ARG A 1 401 ? 5.004 34.688 20.328 1 95.56 401 ARG A C 1
ATOM 3168 O O . ARG A 1 401 ? 4.578 35.812 20.547 1 95.56 401 ARG A O 1
ATOM 3175 N N . PRO A 1 402 ? 5.18 34.281 19.109 1 94.38 402 PRO A N 1
ATOM 3176 C CA . PRO A 1 402 ? 5.035 35.156 17.969 1 94.38 402 PRO A CA 1
ATOM 3177 C C . PRO A 1 402 ? 3.678 35.875 17.938 1 94.38 402 PRO A C 1
ATOM 3179 O O . PRO A 1 402 ? 3.594 37.031 17.578 1 94.38 402 PRO A O 1
ATOM 3182 N N . ALA A 1 403 ? 2.652 35.25 18.344 1 95.25 403 ALA A N 1
ATOM 3183 C CA . ALA A 1 403 ? 1.302 35.812 18.281 1 95.25 403 ALA A CA 1
ATOM 3184 C C . ALA A 1 403 ? 1.151 37 19.219 1 95.25 403 ALA A C 1
ATOM 3186 O O . ALA A 1 403 ? 0.249 37.812 19.047 1 95.25 403 ALA A O 1
ATOM 3187 N N . ASP A 1 404 ? 2.029 37.125 20.172 1 95.5 404 ASP A N 1
ATOM 3188 C CA . ASP A 1 404 ? 1.959 38.219 21.125 1 95.5 404 ASP A CA 1
ATOM 3189 C C . ASP A 1 404 ? 2.316 39.562 20.469 1 95.5 404 ASP A C 1
ATOM 3191 O O . ASP A 1 404 ? 2.012 40.625 21 1 95.5 404 ASP A O 1
ATOM 3195 N N . LYS A 1 405 ? 2.926 39.438 19.312 1 94.38 405 LYS A N 1
ATOM 3196 C CA . LYS A 1 405 ? 3.299 40.625 18.578 1 94.38 405 LYS A CA 1
ATOM 3197 C C . LYS A 1 405 ? 2.16 41.094 17.688 1 94.38 405 LYS A C 1
ATOM 3199 O O . LYS A 1 405 ? 2.234 42.188 17.094 1 94.38 405 LYS A O 1
ATOM 3204 N N . LEU A 1 406 ? 1.138 40.375 17.656 1 96.19 406 LEU A N 1
ATOM 3205 C CA . LEU A 1 406 ? 0.045 40.688 16.75 1 96.19 406 LEU A CA 1
ATOM 3206 C C . LEU A 1 406 ? -1.092 41.406 17.469 1 96.19 406 LEU A C 1
ATOM 3208 O O . LEU A 1 406 ? -1.501 40.969 18.562 1 96.19 406 LEU A O 1
ATOM 3212 N N . ALA A 1 407 ? -1.566 42.469 16.906 1 96.94 407 ALA A N 1
ATOM 3213 C CA . ALA A 1 407 ? -2.738 43.156 17.438 1 96.94 407 ALA A CA 1
ATOM 3214 C C . ALA A 1 407 ? -4.027 42.438 17.031 1 96.94 407 ALA A C 1
ATOM 3216 O O . ALA A 1 407 ? -4.09 41.812 15.969 1 96.94 407 ALA A O 1
ATOM 3217 N N . PRO A 1 408 ? -5.055 42.594 17.906 1 97.75 408 PRO A N 1
ATOM 3218 C CA . PRO A 1 408 ? -6.344 42.031 17.5 1 97.75 408 PRO A CA 1
ATOM 3219 C C . PRO A 1 408 ? -6.793 42.5 16.125 1 97.75 408 PRO A C 1
ATOM 3221 O O . PRO A 1 408 ? -6.586 43.656 15.766 1 97.75 408 PRO A O 1
ATOM 3224 N N . GLU A 1 409 ? -7.414 41.625 15.453 1 97.44 409 GLU A N 1
ATOM 3225 C CA . GLU A 1 409 ? -7.66 41.906 14.039 1 97.44 409 GLU A CA 1
ATOM 3226 C C . GLU A 1 409 ? -9.141 41.75 13.703 1 97.44 409 GLU A C 1
ATOM 3228 O O . GLU A 1 409 ? -9.594 42.219 12.656 1 97.44 409 GLU A O 1
ATOM 3233 N N . TYR A 1 410 ? -10.016 41.25 14.531 1 98.19 410 TYR A N 1
ATOM 3234 C CA . TYR A 1 410 ? -11.383 40.875 14.18 1 98.19 410 TYR A CA 1
ATOM 3235 C C . TYR A 1 410 ? -12.203 42.094 13.781 1 98.19 410 TYR A C 1
ATOM 3237 O O . TYR A 1 410 ? -12.93 42.062 12.789 1 98.19 410 TYR A O 1
ATOM 3245 N N . ASP A 1 411 ? -12.133 43.156 14.594 1 98.06 411 ASP A N 1
ATOM 3246 C CA . ASP A 1 411 ? -12.922 44.344 14.328 1 98.06 411 ASP A CA 1
ATOM 3247 C C . ASP A 1 411 ? -12.562 44.969 12.969 1 98.06 411 ASP A C 1
ATOM 3249 O O . ASP A 1 411 ? -13.445 45.438 12.242 1 98.06 411 ASP A O 1
ATOM 3253 N N . LYS A 1 412 ? -11.344 44.969 12.68 1 98.06 412 LYS A N 1
ATOM 3254 C CA . LYS A 1 412 ? -10.906 45.438 11.367 1 98.06 412 LYS A CA 1
ATOM 3255 C C . LYS A 1 412 ? -11.5 44.594 10.25 1 98.06 412 LYS A C 1
ATOM 3257 O O . LYS A 1 412 ? -11.914 45.125 9.219 1 98.06 412 LYS A O 1
ATOM 3262 N N . MET A 1 413 ? -11.484 43.281 10.422 1 98.12 413 MET A N 1
ATOM 3263 C CA . MET A 1 413 ? -12.055 42.375 9.43 1 98.12 413 MET A CA 1
ATOM 3264 C C . MET A 1 413 ? -13.547 42.625 9.25 1 98.12 413 MET A C 1
ATOM 3266 O O . MET A 1 413 ? -14.07 42.531 8.141 1 98.12 413 MET A O 1
ATOM 3270 N N . VAL A 1 414 ? -14.258 42.906 10.344 1 98.38 414 VAL A N 1
ATOM 3271 C CA . VAL A 1 414 ? -15.68 43.219 10.281 1 98.38 414 VAL A CA 1
ATOM 3272 C C . VAL A 1 414 ? -15.898 44.438 9.406 1 98.38 414 VAL A C 1
ATOM 3274 O O . VAL A 1 414 ? -16.797 44.469 8.555 1 98.38 414 VAL A O 1
ATOM 3277 N N . GLU A 1 415 ? -15.07 45.406 9.602 1 98.25 415 GLU A N 1
ATOM 3278 C CA . GLU A 1 415 ? -15.188 46.625 8.828 1 98.25 415 GLU A CA 1
ATOM 3279 C C . GLU A 1 415 ? -14.898 46.406 7.352 1 98.25 415 GLU A C 1
ATOM 3281 O O . GLU A 1 415 ? -15.609 46.906 6.48 1 98.25 415 GLU A O 1
ATOM 3286 N N . GLU A 1 416 ? -13.906 45.688 7.09 1 98 416 GLU A N 1
ATOM 3287 C CA . GLU A 1 416 ? -13.484 45.406 5.719 1 98 416 GLU A CA 1
ATOM 3288 C C . GLU A 1 416 ? -14.531 44.594 4.969 1 98 416 GLU A C 1
ATOM 3290 O O . GLU A 1 416 ? -14.594 44.625 3.738 1 98 416 GLU A O 1
ATOM 3295 N N . THR A 1 417 ? -15.312 43.875 5.707 1 98.12 417 THR A N 1
ATOM 3296 C CA . THR A 1 417 ? -16.234 42.969 5.062 1 98.12 417 THR A CA 1
ATOM 3297 C C . THR A 1 417 ? -17.672 43.469 5.164 1 98.12 417 THR A C 1
ATOM 3299 O O . THR A 1 417 ? -18.625 42.75 4.848 1 98.12 417 THR A O 1
ATOM 3302 N N . ARG A 1 418 ? -17.859 44.594 5.617 1 97.12 418 ARG A N 1
ATOM 3303 C CA . ARG A 1 418 ? -19.172 45.156 5.953 1 97.12 418 ARG A CA 1
ATOM 3304 C C . ARG A 1 418 ? -20.125 45.062 4.773 1 97.12 418 ARG A C 1
ATOM 3306 O O . ARG A 1 418 ? -21.344 44.906 4.957 1 97.12 418 ARG A O 1
ATOM 3313 N N . ASP A 1 419 ? -19.703 45.094 3.568 1 96.12 419 ASP A N 1
ATOM 3314 C CA . ASP A 1 419 ? -20.547 45.188 2.383 1 96.12 419 ASP A CA 1
ATOM 3315 C C . ASP A 1 419 ? -20.922 43.812 1.854 1 96.12 419 ASP A C 1
ATOM 3317 O O . ASP A 1 419 ? -21.844 43.688 1.05 1 96.12 419 ASP A O 1
ATOM 3321 N N . PHE A 1 420 ? -20.156 42.781 2.357 1 96.06 420 PHE A N 1
ATOM 3322 C CA . PHE A 1 420 ? -20.438 41.531 1.673 1 96.06 420 PHE A CA 1
ATOM 3323 C C . PHE A 1 420 ? -20.531 40.375 2.668 1 96.06 420 PHE A C 1
ATOM 3325 O O . PHE A 1 420 ? -20.984 39.281 2.322 1 96.06 420 PHE A O 1
ATOM 3332 N N . ALA A 1 421 ? -20.109 40.531 3.887 1 97.5 421 ALA A N 1
ATOM 3333 C CA . ALA A 1 421 ? -20.281 39.5 4.918 1 97.5 421 ALA A CA 1
ATOM 3334 C C . ALA A 1 421 ? -21.641 39.656 5.598 1 97.5 421 ALA A C 1
ATOM 3336 O O . ALA A 1 421 ? -22.141 40.75 5.789 1 97.5 421 ALA A O 1
ATOM 3337 N N . ARG A 1 422 ? -22.203 38.531 6.016 1 97.31 422 ARG A N 1
ATOM 3338 C CA . ARG A 1 422 ? -23.516 38.562 6.652 1 97.31 422 ARG A CA 1
ATOM 3339 C C . ARG A 1 422 ? -23.484 37.844 8.008 1 97.31 422 ARG A C 1
ATOM 3341 O O . ARG A 1 422 ? -24.469 37.844 8.734 1 97.31 422 ARG A O 1
ATOM 3348 N N . SER A 1 423 ? -22.438 37.25 8.336 1 97.88 423 SER A N 1
ATOM 3349 C CA . SER A 1 423 ? -22.297 36.5 9.586 1 97.88 423 SER A CA 1
ATOM 3350 C C . SER A 1 423 ? -20.859 36.531 10.086 1 97.88 423 SER A C 1
ATOM 3352 O O . SER A 1 423 ? -19.938 36.938 9.352 1 97.88 423 SER A O 1
ATOM 3354 N N . GLU A 1 424 ? -20.672 36.156 11.328 1 98.31 424 GLU A N 1
ATOM 3355 C CA . GLU A 1 424 ? -19.328 36.031 11.883 1 98.31 424 GLU A CA 1
ATOM 3356 C C . GLU A 1 424 ? -18.5 35 11.102 1 98.31 424 GLU A C 1
ATOM 3358 O O . GLU A 1 424 ? -17.297 35.188 10.914 1 98.31 424 GLU A O 1
ATOM 3363 N N . GLU A 1 425 ? -19.156 34 10.641 1 98.56 425 GLU A N 1
ATOM 3364 C CA . GLU A 1 425 ? -18.5 32.938 9.852 1 98.56 425 GLU A CA 1
ATOM 3365 C C . GLU A 1 425 ? -17.938 33.5 8.547 1 98.56 425 GLU A C 1
ATOM 3367 O O . GLU A 1 425 ? -16.828 33.156 8.141 1 98.56 425 GLU A O 1
ATOM 3372 N N . ASP A 1 426 ? -18.672 34.375 7.938 1 98.5 426 ASP A N 1
ATOM 3373 C CA . ASP A 1 426 ? -18.203 35.062 6.73 1 98.5 426 ASP A CA 1
ATOM 3374 C C . ASP A 1 426 ? -16.953 35.875 7.012 1 98.5 426 ASP A C 1
ATOM 3376 O O . ASP A 1 426 ? -16 35.844 6.234 1 98.5 426 ASP A O 1
ATOM 3380 N N . VAL A 1 427 ? -17.031 36.594 8.109 1 98.62 427 VAL A N 1
ATOM 3381 C CA . VAL A 1 427 ? -15.906 37.438 8.492 1 98.62 427 VAL A CA 1
ATOM 3382 C C . VAL A 1 427 ? -14.656 36.594 8.727 1 98.62 427 VAL A C 1
ATOM 3384 O O . VAL A 1 427 ? -13.562 36.938 8.289 1 98.62 427 VAL A O 1
ATOM 3387 N N . LEU A 1 428 ? -14.859 35.469 9.375 1 98.44 428 LEU A N 1
ATOM 3388 C CA . LEU A 1 428 ? -13.742 34.594 9.672 1 98.44 428 LEU A CA 1
ATOM 3389 C C . LEU A 1 428 ? -13.195 33.969 8.398 1 98.44 428 LEU A C 1
ATOM 3391 O O . LEU A 1 428 ? -11.984 33.75 8.266 1 98.44 428 LEU A O 1
ATOM 3395 N N . SER A 1 429 ? -14.078 33.562 7.461 1 98.19 429 SER A N 1
ATOM 3396 C CA . SER A 1 429 ? -13.625 33.062 6.168 1 98.19 429 SER A CA 1
ATOM 3397 C C . SER A 1 429 ? -12.734 34.094 5.465 1 98.19 429 SER A C 1
ATOM 3399 O O . SER A 1 429 ? -11.688 33.719 4.91 1 98.19 429 SER A O 1
ATOM 3401 N N . TYR A 1 430 ? -13.133 35.344 5.508 1 97.75 430 TYR A N 1
ATOM 3402 C CA . TYR A 1 430 ? -12.367 36.406 4.898 1 97.75 430 TYR A CA 1
ATOM 3403 C C . TYR A 1 430 ? -11.047 36.625 5.621 1 97.75 430 TYR A C 1
ATOM 3405 O O . TYR A 1 430 ? -10.016 36.875 4.984 1 97.75 430 TYR A O 1
ATOM 3413 N N . ALA A 1 431 ? -11.086 36.562 6.914 1 97.19 431 ALA A N 1
ATOM 3414 C CA . ALA A 1 431 ? -9.859 36.719 7.691 1 97.19 431 ALA A CA 1
ATOM 3415 C C . ALA A 1 431 ? -8.812 35.688 7.281 1 97.19 431 ALA A C 1
ATOM 3417 O O . ALA A 1 431 ? -7.617 36 7.215 1 97.19 431 ALA A O 1
ATOM 3418 N N . LEU A 1 432 ? -9.25 34.5 7.004 1 96.75 432 LEU A N 1
ATOM 3419 C CA . LEU A 1 432 ? -8.344 33.375 6.727 1 96.75 432 LEU A CA 1
ATOM 3420 C C . LEU A 1 432 ? -7.973 33.344 5.25 1 96.75 432 LEU A C 1
ATOM 3422 O O . LEU A 1 432 ? -6.844 33 4.898 1 96.75 432 LEU A O 1
ATOM 3426 N N . PHE A 1 433 ? -8.977 33.594 4.422 1 96.25 433 PHE A N 1
ATOM 3427 C CA . PHE A 1 433 ? -8.781 33.562 2.977 1 96.25 433 PHE A CA 1
ATOM 3428 C C . PHE A 1 433 ? -9.352 34.812 2.324 1 96.25 433 PHE A C 1
ATOM 3430 O O . PHE A 1 433 ? -10.367 34.75 1.623 1 96.25 433 PHE A O 1
ATOM 3437 N N . PRO A 1 434 ? -8.672 35.875 2.389 1 95.69 434 PRO A N 1
ATOM 3438 C CA . PRO A 1 434 ? -9.258 37.188 2.061 1 95.69 434 PRO A CA 1
ATOM 3439 C C . PRO A 1 434 ? -9.789 37.25 0.631 1 95.69 434 PRO A C 1
ATOM 3441 O O . PRO A 1 434 ? -11.008 37.281 0.421 1 95.69 434 PRO A O 1
ATOM 3444 N N . GLN A 1 435 ? -8.953 37.062 -0.37 1 95.69 435 GLN A N 1
ATOM 3445 C CA . GLN A 1 435 ? -9.391 37.25 -1.751 1 95.69 435 GLN A CA 1
ATOM 3446 C C . GLN A 1 435 ? -10.398 36.188 -2.148 1 95.69 435 GLN A C 1
ATOM 3448 O O . GLN A 1 435 ? -11.438 36.469 -2.742 1 95.69 435 GLN A O 1
ATOM 3453 N N . VAL A 1 436 ? -10.133 35 -1.762 1 96.44 436 VAL A N 1
ATOM 3454 C CA . VAL A 1 436 ? -10.969 33.875 -2.148 1 96.44 436 VAL A CA 1
ATOM 3455 C C . VAL A 1 436 ? -12.336 33.969 -1.48 1 96.44 436 VAL A C 1
ATOM 3457 O O . VAL A 1 436 ? -13.367 33.75 -2.121 1 96.44 436 VAL A O 1
ATOM 3460 N N . ALA A 1 437 ? -12.359 34.312 -0.221 1 97.25 437 ALA A N 1
ATOM 3461 C CA . ALA A 1 437 ? -13.609 34.438 0.53 1 97.25 437 ALA A CA 1
ATOM 3462 C C . ALA A 1 437 ? -14.445 35.594 0.017 1 97.25 437 ALA A C 1
ATOM 3464 O O . ALA A 1 437 ? -15.672 35.5 -0.069 1 97.25 437 ALA A O 1
ATOM 3465 N N . LYS A 1 438 ? -13.75 36.656 -0.264 1 97.69 438 LYS A N 1
ATOM 3466 C CA . LYS A 1 438 ? -14.461 37.812 -0.795 1 97.69 438 LYS A CA 1
ATOM 3467 C C . LYS A 1 438 ? -15.203 37.469 -2.082 1 97.69 438 LYS A C 1
ATOM 3469 O O . LYS A 1 438 ? -16.406 37.719 -2.205 1 97.69 438 LYS A O 1
ATOM 3474 N N . ASP A 1 439 ? -14.461 36.906 -3.006 1 97.31 439 ASP A N 1
ATOM 3475 C CA . ASP A 1 439 ? -15.055 36.531 -4.289 1 97.31 439 ASP A CA 1
ATOM 3476 C C . ASP A 1 439 ? -16.219 35.594 -4.098 1 97.31 439 ASP A C 1
ATOM 3478 O O . ASP A 1 439 ? -17.266 35.75 -4.727 1 97.31 439 ASP A O 1
ATOM 3482 N N . PHE A 1 440 ? -16.109 34.719 -3.26 1 97.62 440 PHE A N 1
ATOM 3483 C CA . PHE A 1 440 ? -17.125 33.719 -2.998 1 97.62 440 PHE A CA 1
ATOM 3484 C C . PHE A 1 440 ? -18.359 34.344 -2.379 1 97.62 440 PHE A C 1
ATOM 3486 O O . PHE A 1 440 ? -19.484 34.094 -2.814 1 97.62 440 PHE A O 1
ATOM 3493 N N . LEU A 1 441 ? -18.172 35.125 -1.321 1 97.56 441 LEU A N 1
ATOM 3494 C CA . LEU A 1 441 ? -19.281 35.688 -0.566 1 97.56 441 LEU A CA 1
ATOM 3495 C C . LEU A 1 441 ? -20.094 36.656 -1.428 1 97.56 441 LEU A C 1
ATOM 3497 O O . LEU A 1 441 ? -21.312 36.719 -1.328 1 97.56 441 LEU A O 1
ATOM 3501 N N . ILE A 1 442 ? -19.391 37.375 -2.279 1 96.88 442 ILE A N 1
ATOM 3502 C CA . ILE A 1 442 ? -20.078 38.281 -3.188 1 96.88 442 ILE A CA 1
ATOM 3503 C C . ILE A 1 442 ? -20.984 37.469 -4.129 1 96.88 442 ILE A C 1
ATOM 3505 O O . ILE A 1 442 ? -22.156 37.812 -4.312 1 96.88 442 ILE A O 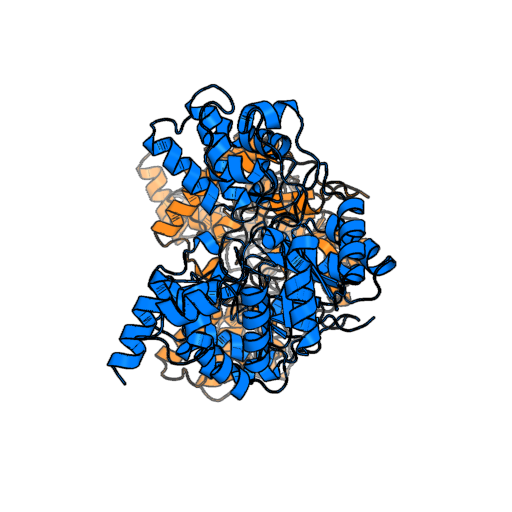1
ATOM 3509 N N . LYS A 1 443 ? -20.438 36.469 -4.672 1 96.06 443 LYS A N 1
ATOM 3510 C CA . LYS A 1 443 ? -21.203 35.625 -5.578 1 96.06 443 LYS A CA 1
ATOM 3511 C C . LYS A 1 443 ? -22.359 34.938 -4.848 1 96.06 443 LYS A C 1
ATOM 3513 O O . LYS A 1 443 ? -23.453 34.781 -5.391 1 96.06 443 LYS A O 1
ATOM 3518 N N . LYS A 1 444 ? -22.078 34.438 -3.641 1 95.38 444 LYS A N 1
ATOM 3519 C CA . LYS A 1 444 ? -23.062 33.688 -2.834 1 95.38 444 LYS A CA 1
ATOM 3520 C C . LYS A 1 444 ? -24.297 34.562 -2.568 1 95.38 444 LYS A C 1
ATOM 3522 O O . LYS A 1 444 ? -25.422 34.094 -2.73 1 95.38 444 LYS A O 1
ATOM 3527 N N . TYR A 1 445 ? -24.109 35.812 -2.27 1 93.75 445 TYR A N 1
ATOM 3528 C CA . TYR A 1 445 ? -25.219 36.656 -1.81 1 93.75 445 TYR A CA 1
ATOM 3529 C C . TYR A 1 445 ? -25.797 37.469 -2.957 1 93.75 445 TYR A C 1
ATOM 3531 O O . TYR A 1 445 ? -26.891 38.031 -2.832 1 93.75 445 TYR A O 1
ATOM 3539 N N . GLU A 1 446 ? -25.125 37.562 -4.105 1 90.25 446 GLU A N 1
ATOM 3540 C CA . GLU A 1 446 ? -25.734 38.125 -5.309 1 90.25 446 GLU A CA 1
ATOM 3541 C C . GLU A 1 446 ? -26.797 37.156 -5.871 1 90.25 446 GLU A C 1
ATOM 3543 O O . GLU A 1 446 ? -27.797 37.625 -6.438 1 90.25 446 GLU A O 1
ATOM 3548 N N . ASN A 1 447 ? -26.578 35.969 -5.895 1 77.44 447 ASN A N 1
ATOM 3549 C CA . ASN A 1 447 ? -27.5 34.938 -6.414 1 77.44 447 ASN A CA 1
ATOM 3550 C C . ASN A 1 447 ? -28.641 34.656 -5.445 1 77.44 447 ASN A C 1
ATOM 3552 O O . ASN A 1 447 ? -29.547 33.906 -5.754 1 77.44 447 ASN A O 1
ATOM 3556 N N . GLU A 1 448 ? -28.547 35.219 -4.281 1 69.44 448 GLU A N 1
ATOM 3557 C CA . GLU A 1 448 ? -29.672 35.094 -3.357 1 69.44 448 GLU A CA 1
ATOM 3558 C C . GLU A 1 448 ? -30.688 36.219 -3.564 1 69.44 448 GLU A C 1
ATOM 3560 O O . GLU A 1 448 ? -30.297 37.344 -3.842 1 69.44 448 GLU A O 1
ATOM 3565 N N . MET B 1 1 ? 18.828 -13.984 15.82 1 61.56 1 MET B N 1
ATOM 3566 C CA . MET B 1 1 ? 18.031 -14.539 14.727 1 61.56 1 MET B CA 1
ATOM 3567 C C . MET B 1 1 ? 18.641 -14.172 13.375 1 61.56 1 MET B C 1
ATOM 3569 O O . MET B 1 1 ? 19.344 -13.172 13.258 1 61.56 1 MET B O 1
ATOM 3573 N N . ASN B 1 2 ? 18.547 -15.078 12.367 1 84.5 2 ASN B N 1
ATOM 3574 C CA . ASN B 1 2 ? 19.172 -14.953 11.047 1 84.5 2 ASN B CA 1
ATOM 3575 C C . ASN B 1 2 ? 18.5 -13.852 10.227 1 84.5 2 ASN B C 1
ATOM 3577 O O . ASN B 1 2 ? 17.344 -13.5 10.469 1 84.5 2 ASN B O 1
ATOM 3581 N N . LYS B 1 3 ? 19.25 -13.078 9.461 1 96.06 3 LYS B N 1
ATOM 3582 C CA . LYS B 1 3 ? 18.781 -12.055 8.531 1 96.06 3 LYS B CA 1
ATOM 3583 C C . LYS B 1 3 ? 17.656 -12.578 7.652 1 96.06 3 LYS B C 1
ATOM 3585 O O . LYS B 1 3 ? 17.656 -13.75 7.27 1 96.06 3 LYS B O 1
ATOM 3590 N N . ILE B 1 4 ? 16.688 -11.766 7.527 1 98.56 4 ILE B N 1
ATOM 3591 C CA . ILE B 1 4 ? 15.617 -12.148 6.602 1 98.56 4 ILE B CA 1
ATOM 3592 C C . ILE B 1 4 ? 16.141 -12.078 5.164 1 98.56 4 ILE B C 1
ATOM 3594 O O . ILE B 1 4 ? 16.875 -11.164 4.809 1 98.56 4 ILE B O 1
ATOM 3598 N N . LYS B 1 5 ? 15.891 -13.133 4.383 1 98.81 5 LYS B N 1
ATOM 3599 C CA . LYS B 1 5 ? 16.266 -13.172 2.977 1 98.81 5 LYS B CA 1
ATOM 3600 C C . LYS B 1 5 ? 15.125 -12.711 2.082 1 98.81 5 LYS B C 1
ATOM 3602 O O . LYS B 1 5 ? 13.961 -12.812 2.457 1 98.81 5 LYS B O 1
ATOM 3607 N N . ILE B 1 6 ? 15.531 -12.156 0.898 1 98.88 6 ILE B N 1
ATOM 3608 C CA . ILE B 1 6 ? 14.516 -11.617 -0 1 98.88 6 ILE B CA 1
ATOM 3609 C C . ILE B 1 6 ? 14.633 -12.273 -1.371 1 98.88 6 ILE B C 1
ATOM 3611 O O . ILE B 1 6 ? 15.727 -12.375 -1.928 1 98.88 6 ILE B O 1
ATOM 3615 N N . MET B 1 7 ? 13.562 -12.797 -1.877 1 98.88 7 MET B N 1
ATOM 3616 C CA . MET B 1 7 ? 13.43 -13.102 -3.299 1 98.88 7 MET B CA 1
ATOM 3617 C C . MET B 1 7 ? 12.828 -11.914 -4.051 1 98.88 7 MET B C 1
ATOM 3619 O O . MET B 1 7 ? 11.75 -11.438 -3.705 1 98.88 7 MET B O 1
ATOM 3623 N N . GLU B 1 8 ? 13.508 -11.43 -5.023 1 98.94 8 GLU B N 1
ATOM 3624 C CA . GLU B 1 8 ? 13.055 -10.297 -5.824 1 98.94 8 GLU B CA 1
ATOM 3625 C C . GLU B 1 8 ? 12.234 -10.758 -7.027 1 98.94 8 GLU B C 1
ATOM 3627 O O . GLU B 1 8 ? 12.695 -11.578 -7.82 1 98.94 8 GLU B O 1
ATOM 3632 N N . THR B 1 9 ? 11.031 -10.148 -7.176 1 98.75 9 THR B N 1
ATOM 3633 C CA . THR B 1 9 ? 10.109 -10.703 -8.164 1 98.75 9 THR B CA 1
ATOM 3634 C C . THR B 1 9 ? 9.977 -9.758 -9.359 1 98.75 9 THR B C 1
ATOM 3636 O O . THR B 1 9 ? 9.211 -10.039 -10.289 1 98.75 9 THR B O 1
ATOM 3639 N N . CYS B 1 10 ? 10.656 -8.648 -9.461 1 98.56 10 CYS B N 1
ATOM 3640 C CA . CYS B 1 10 ? 10.422 -7.586 -10.438 1 98.56 10 CYS B CA 1
ATOM 3641 C C . CYS B 1 10 ? 10.539 -8.117 -11.859 1 98.56 10 CYS B C 1
ATOM 3643 O O . CYS B 1 10 ? 9.836 -7.652 -12.758 1 98.56 10 CYS B O 1
ATOM 3645 N N . LEU B 1 11 ? 11.32 -9.211 -12.07 1 98.69 11 LEU B N 1
ATOM 3646 C CA . LEU B 1 11 ? 11.586 -9.688 -13.43 1 98.69 11 LEU B CA 1
ATOM 3647 C C . LEU B 1 11 ? 10.578 -10.75 -13.836 1 98.69 11 LEU B C 1
ATOM 3649 O O . LEU B 1 11 ? 10.609 -11.25 -14.961 1 98.69 11 LEU B O 1
ATOM 3653 N N . ARG B 1 12 ? 9.688 -11.086 -12.922 1 98.06 12 ARG B N 1
ATOM 3654 C CA . ARG B 1 12 ? 8.68 -12.078 -13.281 1 98.06 12 ARG B CA 1
ATOM 3655 C C . ARG B 1 12 ? 7.316 -11.703 -12.711 1 98.06 12 ARG B C 1
ATOM 3657 O O . ARG B 1 12 ? 6.477 -11.141 -13.414 1 98.06 12 ARG B O 1
ATOM 3664 N N . ASP B 1 13 ? 7.062 -11.859 -11.398 1 97.62 13 ASP B N 1
ATOM 3665 C CA . ASP B 1 13 ? 5.75 -11.688 -10.789 1 97.62 13 ASP B CA 1
ATOM 3666 C C . ASP B 1 13 ? 5.375 -10.211 -10.695 1 97.62 13 ASP B C 1
ATOM 3668 O O . ASP B 1 13 ? 4.207 -9.852 -10.852 1 97.62 13 ASP B O 1
ATOM 3672 N N . GLY B 1 14 ? 6.352 -9.352 -10.453 1 97.19 14 GLY B N 1
ATOM 3673 C CA . GLY B 1 14 ? 6.109 -7.918 -10.383 1 97.19 14 GLY B CA 1
ATOM 3674 C C . GLY B 1 14 ? 5.539 -7.34 -11.664 1 97.19 14 GLY B C 1
ATOM 3675 O O . GLY B 1 14 ? 4.43 -6.801 -11.672 1 97.19 14 GLY B O 1
ATOM 3676 N N . HIS B 1 15 ? 6.301 -7.52 -12.781 1 96.31 15 HIS B N 1
ATOM 3677 C CA . HIS B 1 15 ? 5.812 -6.941 -14.023 1 96.31 15 HIS B CA 1
ATOM 3678 C C . HIS B 1 15 ? 4.66 -7.762 -14.602 1 96.31 15 HIS B C 1
ATOM 3680 O O . HIS B 1 15 ? 3.834 -7.238 -15.352 1 96.31 15 HIS B O 1
ATOM 3686 N N . GLN B 1 16 ? 4.523 -9.117 -14.164 1 95.25 16 GLN B N 1
ATOM 3687 C CA . GLN B 1 16 ? 3.312 -9.867 -14.484 1 95.25 16 GLN B CA 1
ATOM 3688 C C . GLN B 1 16 ? 2.082 -9.219 -13.852 1 95.25 16 GLN B C 1
ATOM 3690 O O . GLN B 1 16 ? 1.028 -9.125 -14.484 1 95.25 16 GLN B O 1
ATOM 3695 N N . SER B 1 17 ? 2.199 -8.797 -12.711 1 95.5 17 SER B N 1
ATOM 3696 C CA . SER B 1 17 ? 1.104 -8.234 -11.93 1 95.5 17 SER B CA 1
ATOM 3697 C C . SER B 1 17 ? 0.729 -6.844 -12.438 1 95.5 17 SER B C 1
ATOM 3699 O O . SER B 1 17 ? -0.451 -6.484 -12.469 1 95.5 17 SER B O 1
ATOM 3701 N N . LEU B 1 18 ? 1.709 -6.066 -12.898 1 95.94 18 LEU B N 1
ATOM 3702 C CA . LEU B 1 18 ? 1.443 -4.652 -13.148 1 95.94 18 LEU B CA 1
ATOM 3703 C C . LEU B 1 18 ? 1.493 -4.344 -14.641 1 95.94 18 LEU B C 1
ATOM 3705 O O . LEU B 1 18 ? 0.822 -3.422 -15.109 1 95.94 18 LEU B O 1
ATOM 3709 N N . MET B 1 19 ? 2.312 -5.117 -15.391 1 96.06 19 MET B N 1
ATOM 3710 C CA . MET B 1 19 ? 2.609 -4.723 -16.766 1 96.06 19 MET B CA 1
ATOM 3711 C C . MET B 1 19 ? 2.309 -5.859 -17.734 1 96.06 19 MET B C 1
ATOM 3713 O O . MET B 1 19 ? 2.975 -6 -18.766 1 96.06 19 MET B O 1
ATOM 3717 N N . ALA B 1 20 ? 1.472 -6.738 -17.422 1 91.44 20 ALA B N 1
ATOM 3718 C CA . ALA B 1 20 ? 0.974 -7.801 -18.281 1 91.44 20 ALA B CA 1
ATOM 3719 C C . ALA B 1 20 ? 2.121 -8.656 -18.812 1 91.44 20 ALA B C 1
ATOM 3721 O O . ALA B 1 20 ? 2.072 -9.133 -19.953 1 91.44 20 ALA B O 1
ATOM 3722 N N . THR B 1 21 ? 3.156 -8.664 -18.047 1 95.62 21 THR B N 1
ATOM 3723 C CA . THR B 1 21 ? 4.312 -9.492 -18.375 1 95.62 21 THR B CA 1
ATOM 3724 C C . THR B 1 21 ? 4.961 -9.031 -19.672 1 95.62 21 THR B C 1
ATOM 3726 O O . THR B 1 21 ? 5.402 -9.852 -20.484 1 95.62 21 THR B O 1
ATOM 3729 N N . ARG B 1 22 ? 5.062 -7.73 -19.906 1 96.44 22 ARG B N 1
ATOM 3730 C CA . ARG B 1 22 ? 5.473 -7.227 -21.219 1 96.44 22 ARG B CA 1
ATOM 3731 C C . ARG B 1 22 ? 6.902 -6.695 -21.172 1 96.44 22 ARG B C 1
ATOM 3733 O O . ARG B 1 22 ? 7.434 -6.242 -22.188 1 96.44 22 ARG B O 1
ATOM 3740 N N . LEU B 1 23 ? 7.539 -6.727 -19.984 1 97.81 23 LEU B N 1
ATOM 3741 C CA . LEU B 1 23 ? 8.922 -6.27 -19.938 1 97.81 23 LEU B CA 1
ATOM 3742 C C . LEU B 1 23 ? 9.781 -7.031 -20.953 1 97.81 23 LEU B C 1
ATOM 3744 O O . LEU B 1 23 ? 9.766 -8.266 -20.969 1 97.81 23 LEU B O 1
ATOM 3748 N N . THR B 1 24 ? 10.516 -6.336 -21.766 1 98.25 24 THR B N 1
ATOM 3749 C CA . THR B 1 24 ? 11.359 -6.961 -22.797 1 98.25 24 THR B CA 1
ATOM 3750 C C . THR B 1 24 ? 12.727 -7.316 -22.219 1 98.25 24 THR B C 1
ATOM 3752 O O . THR B 1 24 ? 13.125 -6.793 -21.172 1 98.25 24 THR B O 1
ATOM 3755 N N . THR B 1 25 ? 13.414 -8.242 -22.922 1 98.38 25 THR B N 1
ATOM 3756 C CA . THR B 1 25 ? 14.781 -8.578 -22.531 1 98.38 25 THR B CA 1
ATOM 3757 C C . THR B 1 25 ? 15.672 -7.34 -22.562 1 98.38 25 THR B C 1
ATOM 3759 O O . THR B 1 25 ? 16.516 -7.16 -21.688 1 98.38 25 THR B O 1
ATOM 3762 N N . ALA B 1 26 ? 15.469 -6.457 -23.531 1 98.38 26 ALA B N 1
ATOM 3763 C CA . ALA B 1 26 ? 16.25 -5.238 -23.688 1 98.38 26 ALA B CA 1
ATOM 3764 C C . ALA B 1 26 ? 16.047 -4.301 -22.5 1 98.38 26 ALA B C 1
ATOM 3766 O O . ALA B 1 26 ? 16.969 -3.561 -22.125 1 98.38 26 ALA B O 1
ATOM 3767 N N . GLU B 1 27 ? 14.898 -4.367 -21.859 1 98.5 27 GLU B N 1
ATOM 3768 C CA . GLU B 1 27 ? 14.602 -3.527 -20.703 1 98.5 27 GLU B CA 1
ATOM 3769 C C . GLU B 1 27 ? 15.156 -4.141 -19.422 1 98.5 27 GLU B C 1
ATOM 3771 O O . GLU B 1 27 ? 15.359 -3.438 -18.438 1 98.5 27 GLU B O 1
ATOM 3776 N N . MET B 1 28 ? 15.391 -5.441 -19.438 1 98.56 28 MET B N 1
ATOM 3777 C CA . MET B 1 28 ? 15.867 -6.137 -18.25 1 98.56 28 MET B CA 1
ATOM 3778 C C . MET B 1 28 ? 17.391 -6.078 -18.156 1 98.56 28 MET B C 1
ATOM 3780 O O . MET B 1 28 ? 17.953 -5.816 -17.094 1 98.56 28 MET B O 1
ATOM 3784 N N . LEU B 1 29 ? 18.078 -6.281 -19.234 1 98.69 29 LEU B N 1
ATOM 3785 C CA . LEU B 1 29 ? 19.5 -6.617 -19.25 1 98.69 29 LEU B CA 1
ATOM 3786 C C . LEU B 1 29 ? 20.328 -5.457 -18.734 1 98.69 29 LEU B C 1
ATOM 3788 O O . LEU B 1 29 ? 21.328 -5.668 -18.031 1 98.69 29 LEU B O 1
ATOM 3792 N N . PRO B 1 30 ? 19.969 -4.152 -19.016 1 98.62 30 PRO B N 1
ATOM 3793 C CA . PRO B 1 30 ? 20.844 -3.055 -18.578 1 98.62 30 PRO B CA 1
ATOM 3794 C C . PRO B 1 30 ? 20.984 -2.973 -17.062 1 98.62 30 PRO B C 1
ATOM 3796 O O . PRO B 1 30 ? 21.953 -2.43 -16.547 1 98.62 30 PRO B O 1
ATOM 3799 N N . ILE B 1 31 ? 20.031 -3.529 -16.297 1 98.69 31 ILE B N 1
ATOM 3800 C CA . ILE B 1 31 ? 20.031 -3.324 -14.852 1 98.69 31 ILE B CA 1
ATOM 3801 C C . ILE B 1 31 ? 20.359 -4.633 -14.141 1 98.69 31 ILE B C 1
ATOM 3803 O O . ILE B 1 31 ? 20.469 -4.672 -12.914 1 98.69 31 ILE B O 1
ATOM 3807 N N . ILE B 1 32 ? 20.641 -5.688 -14.875 1 98.69 32 ILE B N 1
ATOM 3808 C CA . ILE B 1 32 ? 20.688 -7.051 -14.359 1 98.69 32 ILE B CA 1
ATOM 3809 C C . ILE B 1 32 ? 21.875 -7.203 -13.422 1 98.69 32 ILE B C 1
ATOM 3811 O O . ILE B 1 32 ? 21.781 -7.879 -12.391 1 98.69 32 ILE B O 1
ATOM 3815 N N . GLU B 1 33 ? 23.016 -6.656 -13.734 1 98.62 33 GLU B N 1
ATOM 3816 C CA . GLU B 1 33 ? 24.203 -6.793 -12.906 1 98.62 33 GLU B CA 1
ATOM 3817 C C . GLU B 1 33 ? 24.031 -6.07 -11.578 1 98.62 33 GLU B C 1
ATOM 3819 O O . GLU B 1 33 ? 24.547 -6.523 -10.547 1 98.62 33 GLU B O 1
ATOM 3824 N N . LYS B 1 34 ? 23.359 -4.91 -11.578 1 98.69 34 LYS B N 1
ATOM 3825 C CA . LYS B 1 34 ? 23.078 -4.215 -10.32 1 98.69 34 LYS B CA 1
ATOM 3826 C C . LYS B 1 34 ? 22.125 -5.031 -9.453 1 98.69 34 LYS B C 1
ATOM 3828 O O . LYS B 1 34 ? 22.297 -5.09 -8.227 1 98.69 34 LYS B O 1
ATOM 3833 N N . LEU B 1 35 ? 21.141 -5.625 -10.086 1 98.88 35 LEU B N 1
ATOM 3834 C CA . LEU B 1 35 ? 20.281 -6.539 -9.352 1 98.88 35 LEU B CA 1
ATOM 3835 C C . LEU B 1 35 ? 21.078 -7.672 -8.727 1 98.88 35 LEU B C 1
ATOM 3837 O O . LEU B 1 35 ? 20.859 -8.031 -7.566 1 98.88 35 LEU B O 1
ATOM 3841 N N . ASP B 1 36 ? 22.031 -8.164 -9.484 1 98.75 36 ASP B N 1
ATOM 3842 C CA . ASP B 1 36 ? 22.859 -9.289 -9.055 1 98.75 36 ASP B CA 1
ATOM 3843 C C . ASP B 1 36 ? 23.719 -8.906 -7.848 1 98.75 36 ASP B C 1
ATOM 3845 O O . ASP B 1 36 ? 24.141 -9.781 -7.086 1 98.75 36 ASP B O 1
ATOM 3849 N N . ASN B 1 37 ? 23.938 -7.691 -7.621 1 98.56 37 ASN B N 1
ATOM 3850 C CA . ASN B 1 37 ? 24.891 -7.238 -6.613 1 98.56 37 ASN B CA 1
ATOM 3851 C C . ASN B 1 37 ? 24.203 -6.852 -5.312 1 98.56 37 ASN B C 1
ATOM 3853 O O . ASN B 1 37 ? 24.859 -6.527 -4.324 1 98.56 37 ASN B O 1
ATOM 3857 N N . VAL B 1 38 ? 22.906 -6.891 -5.188 1 98.69 38 VAL B N 1
ATOM 3858 C CA . VAL B 1 38 ? 22.156 -6.418 -4.027 1 98.69 38 VAL B CA 1
ATOM 3859 C C . VAL B 1 38 ? 22.375 -7.359 -2.846 1 98.69 38 VAL B C 1
ATOM 3861 O O . VAL B 1 38 ? 22.484 -6.914 -1.701 1 98.69 38 VAL B O 1
ATOM 3864 N N . GLY B 1 39 ? 22.375 -8.664 -3.168 1 98.5 39 GLY B N 1
ATOM 3865 C CA . GLY B 1 39 ? 22.469 -9.656 -2.109 1 98.5 39 GLY B CA 1
ATOM 3866 C C . GLY B 1 39 ? 21.188 -10.445 -1.91 1 98.5 39 GLY B C 1
ATOM 3867 O O . GLY B 1 39 ? 20.984 -11.055 -0.857 1 98.5 39 GLY B O 1
ATOM 3868 N N . TYR B 1 40 ? 20.344 -10.516 -2.934 1 98.81 40 TYR B N 1
ATOM 3869 C CA . TYR B 1 40 ? 19.109 -11.273 -2.873 1 98.81 40 TYR B CA 1
ATOM 3870 C C . TYR B 1 40 ? 19.375 -12.758 -2.656 1 98.81 40 TYR B C 1
ATOM 3872 O O . TYR B 1 40 ? 20.438 -13.266 -3.043 1 98.81 40 TYR B O 1
ATOM 3880 N N . HIS B 1 41 ? 18.359 -13.383 -2.004 1 98.75 41 HIS B N 1
ATOM 3881 C CA . HIS B 1 41 ? 18.359 -14.836 -1.981 1 98.75 41 HIS B CA 1
ATOM 3882 C C . HIS B 1 41 ? 18.219 -15.414 -3.387 1 98.75 41 HIS B C 1
ATOM 3884 O O . HIS B 1 41 ? 18.922 -16.359 -3.75 1 98.75 41 HIS B O 1
ATOM 3890 N N . SER B 1 42 ? 17.328 -14.805 -4.113 1 98.88 42 SER B N 1
ATOM 3891 C CA . SER B 1 42 ? 17.125 -15.211 -5.504 1 98.88 42 SER B CA 1
ATOM 3892 C C . SER B 1 42 ? 16.422 -14.117 -6.297 1 98.88 42 SER B C 1
ATOM 3894 O O . SER B 1 42 ? 15.844 -13.188 -5.719 1 98.88 42 SER B O 1
ATOM 3896 N N . LEU B 1 43 ? 16.578 -14.141 -7.609 1 98.88 43 LEU B N 1
ATOM 3897 C CA . LEU B 1 43 ? 15.812 -13.367 -8.578 1 98.88 43 LEU B CA 1
ATOM 3898 C C . LEU B 1 43 ? 14.812 -14.242 -9.32 1 98.88 43 LEU B C 1
ATOM 3900 O O . LEU B 1 43 ? 15.203 -15.156 -10.055 1 98.88 43 LEU B O 1
ATOM 3904 N N . GLU B 1 44 ? 13.586 -14.016 -9.047 1 98.81 44 GLU B N 1
ATOM 3905 C CA . GLU B 1 44 ? 12.594 -14.711 -9.859 1 98.81 44 GLU B CA 1
ATOM 3906 C C . GLU B 1 44 ? 12.453 -14.062 -11.234 1 98.81 44 GLU B C 1
ATOM 3908 O O . GLU B 1 44 ? 12.078 -12.891 -11.328 1 98.81 44 GLU B O 1
ATOM 3913 N N . MET B 1 45 ? 12.711 -14.844 -12.273 1 98.38 45 MET B N 1
ATOM 3914 C CA . MET B 1 45 ? 12.773 -14.195 -13.586 1 98.38 45 MET B CA 1
ATOM 3915 C C . MET B 1 45 ? 12.109 -15.062 -14.648 1 98.38 45 MET B C 1
ATOM 3917 O O . MET B 1 45 ? 12.062 -14.688 -15.82 1 98.38 45 MET B O 1
ATOM 3921 N N . TRP B 1 46 ? 11.578 -16.188 -14.258 1 97.5 46 TRP B N 1
ATOM 3922 C CA . TRP B 1 46 ? 11.039 -17.109 -15.266 1 97.5 46 TRP B CA 1
ATOM 3923 C C . TRP B 1 46 ? 9.789 -17.812 -14.75 1 97.5 46 TRP B C 1
ATOM 3925 O O . TRP B 1 46 ? 9.664 -18.062 -13.547 1 97.5 46 TRP B O 1
ATOM 3935 N N . GLY B 1 47 ? 8.828 -18.156 -15.508 1 95.81 47 GLY B N 1
ATOM 3936 C CA . GLY B 1 47 ? 7.566 -18.844 -15.258 1 95.81 47 GLY B CA 1
ATOM 3937 C C . GLY B 1 47 ? 6.691 -18.938 -16.5 1 95.81 47 GLY B C 1
ATOM 3938 O O . GLY B 1 47 ? 7.121 -18.594 -17.594 1 95.81 47 GLY B O 1
ATOM 3939 N N . GLY B 1 48 ? 5.527 -19.438 -16.297 1 94.56 48 GLY B N 1
ATOM 3940 C CA . GLY B 1 48 ? 4.637 -19.641 -17.438 1 94.56 48 GLY B CA 1
ATOM 3941 C C . GLY B 1 48 ? 4.277 -18.359 -18.156 1 94.56 48 GLY B C 1
ATOM 3942 O O . GLY B 1 48 ? 4.312 -18.312 -19.391 1 94.56 48 GLY B O 1
ATOM 3943 N N . ALA B 1 49 ? 3.975 -17.359 -17.453 1 92.62 49 ALA B N 1
ATOM 3944 C CA . ALA B 1 49 ? 3.547 -16.094 -18.047 1 92.62 49 ALA B CA 1
ATOM 3945 C C . ALA B 1 49 ? 4.684 -15.438 -18.828 1 92.62 49 ALA B C 1
ATOM 3947 O O . ALA B 1 49 ? 4.477 -14.914 -19.922 1 92.62 49 ALA B O 1
ATOM 3948 N N . THR B 1 50 ? 5.875 -15.383 -18.234 1 96.06 50 THR B N 1
ATOM 3949 C CA . THR B 1 50 ? 7.016 -14.773 -18.906 1 96.06 50 THR B CA 1
ATOM 3950 C C . THR B 1 50 ? 7.375 -15.555 -20.172 1 96.06 50 THR B C 1
ATOM 3952 O O . THR B 1 50 ? 7.734 -14.961 -21.188 1 96.06 50 THR B O 1
ATOM 3955 N N . PHE B 1 51 ? 7.27 -16.891 -20.109 1 97.38 51 PHE B N 1
ATOM 3956 C CA . PHE B 1 51 ? 7.57 -17.75 -21.25 1 97.38 51 PHE B CA 1
ATOM 3957 C C . PHE B 1 51 ? 6.594 -17.484 -22.391 1 97.38 51 PHE B C 1
ATOM 3959 O O . PHE B 1 51 ? 7.012 -17.25 -23.516 1 97.38 51 PHE B O 1
ATOM 3966 N N . ASP B 1 52 ? 5.371 -17.5 -22.062 1 96.19 52 ASP B N 1
ATOM 3967 C CA . ASP B 1 52 ? 4.312 -17.281 -23.047 1 96.19 52 ASP B CA 1
ATOM 3968 C C . ASP B 1 52 ? 4.41 -15.891 -23.656 1 96.19 52 ASP B C 1
ATOM 3970 O O . ASP B 1 52 ? 4.34 -15.734 -24.875 1 96.19 52 ASP B O 1
ATOM 3974 N N . ALA B 1 53 ? 4.543 -14.883 -22.812 1 96.56 53 ALA B N 1
ATOM 3975 C CA . ALA B 1 53 ? 4.605 -13.5 -23.281 1 96.56 53 ALA B CA 1
ATOM 3976 C C . ALA B 1 53 ? 5.785 -13.289 -24.234 1 96.56 53 ALA B C 1
ATOM 3978 O O . ALA B 1 53 ? 5.68 -12.547 -25.219 1 96.56 53 ALA B O 1
ATOM 3979 N N . ALA B 1 54 ? 6.941 -13.914 -23.906 1 97.69 54 ALA B N 1
ATOM 3980 C CA . ALA B 1 54 ? 8.125 -13.797 -24.75 1 97.69 54 ALA B CA 1
ATOM 3981 C C . ALA B 1 54 ? 7.828 -14.273 -26.172 1 97.69 54 ALA B C 1
ATOM 3983 O O . ALA B 1 54 ? 8.164 -13.586 -27.141 1 97.69 54 ALA B O 1
ATOM 3984 N N . LEU B 1 55 ? 7.133 -15.398 -26.297 1 97.31 55 LEU B N 1
ATOM 3985 C CA . LEU B 1 55 ? 6.84 -15.992 -27.594 1 97.31 55 LEU B CA 1
ATOM 3986 C C . LEU B 1 55 ? 5.711 -15.242 -28.297 1 97.31 55 LEU B C 1
ATOM 3988 O O . LEU B 1 55 ? 5.824 -14.891 -29.469 1 97.31 55 LEU B O 1
ATOM 3992 N N . ARG B 1 56 ? 4.664 -14.984 -27.531 1 95.69 56 ARG B N 1
ATOM 3993 C CA . ARG B 1 56 ? 3.395 -14.539 -28.094 1 95.69 56 ARG B CA 1
ATOM 3994 C C . ARG B 1 56 ? 3.42 -13.039 -28.391 1 95.69 56 ARG B C 1
ATOM 3996 O O . ARG B 1 56 ? 2.902 -12.594 -29.422 1 95.69 56 ARG B O 1
ATOM 4003 N N . PHE B 1 57 ? 3.99 -12.273 -27.484 1 95.69 57 PHE B N 1
ATOM 4004 C CA . PHE B 1 57 ? 3.799 -10.836 -27.562 1 95.69 57 PHE B CA 1
ATOM 4005 C C . PHE B 1 57 ? 5.113 -10.125 -27.891 1 95.69 57 PHE B C 1
ATOM 4007 O O . PHE B 1 57 ? 5.117 -9.086 -28.547 1 95.69 57 PHE B O 1
ATOM 4014 N N . LEU B 1 58 ? 6.215 -10.695 -27.391 1 97.5 58 LEU B N 1
ATOM 4015 C CA . LEU B 1 58 ? 7.465 -9.938 -27.469 1 97.5 58 LEU B CA 1
ATOM 4016 C C . LEU B 1 58 ? 8.328 -10.414 -28.625 1 97.5 58 LEU B C 1
ATOM 4018 O O . LEU B 1 58 ? 9.312 -9.766 -28.984 1 97.5 58 LEU B O 1
ATOM 4022 N N . ASN B 1 59 ? 7.957 -11.539 -29.281 1 96.81 59 ASN B N 1
ATOM 4023 C CA . ASN B 1 59 ? 8.781 -12.156 -30.312 1 96.81 59 ASN B CA 1
ATOM 4024 C C . ASN B 1 59 ? 10.219 -12.359 -29.828 1 96.81 59 ASN B C 1
ATOM 4026 O O . ASN B 1 59 ? 11.164 -11.945 -30.5 1 96.81 59 ASN B O 1
ATOM 4030 N N . GLU B 1 60 ? 10.359 -12.875 -28.656 1 98.06 60 GLU B N 1
ATOM 4031 C CA . GLU B 1 60 ? 11.641 -13.188 -28.016 1 98.06 60 GLU B CA 1
ATOM 4032 C C . GLU B 1 60 ? 11.727 -14.656 -27.641 1 98.06 60 GLU B C 1
ATOM 4034 O O . GLU B 1 60 ? 10.703 -15.297 -27.375 1 98.06 60 GLU B O 1
ATOM 4039 N N . ASP B 1 61 ? 12.906 -15.203 -27.688 1 98.12 61 ASP B N 1
ATOM 4040 C CA . ASP B 1 61 ? 13.148 -16.562 -27.234 1 98.12 61 ASP B CA 1
ATOM 4041 C C . ASP B 1 61 ? 13.344 -16.625 -25.734 1 98.12 61 ASP B C 1
ATOM 4043 O O . ASP B 1 61 ? 14.336 -16.125 -25.203 1 98.12 61 ASP B O 1
ATOM 4047 N N . PRO B 1 62 ? 12.43 -17.281 -25.047 1 98.31 62 PRO B N 1
ATOM 4048 C CA . PRO B 1 62 ? 12.539 -17.312 -23.578 1 98.31 62 PRO B CA 1
ATOM 4049 C C . PRO B 1 62 ? 13.805 -18.016 -23.094 1 98.31 62 PRO B C 1
ATOM 4051 O O . PRO B 1 62 ? 14.352 -17.656 -22.047 1 98.31 62 PRO B O 1
ATOM 4054 N N . TRP B 1 63 ? 14.312 -19.016 -23.859 1 98.62 63 TRP B N 1
ATOM 4055 C CA . TRP B 1 63 ? 15.547 -19.703 -23.5 1 98.62 63 TRP B CA 1
ATOM 4056 C C . TRP B 1 63 ? 16.75 -18.781 -23.656 1 98.62 63 TRP B C 1
ATOM 4058 O O . TRP B 1 63 ? 17.656 -18.797 -22.828 1 98.62 63 TRP B O 1
ATOM 4068 N N . GLU B 1 64 ? 16.766 -18.031 -24.703 1 98.19 64 GLU B N 1
ATOM 4069 C CA . GLU B 1 64 ? 17.844 -17.062 -24.906 1 98.19 64 GLU B CA 1
ATOM 4070 C C . GLU B 1 64 ? 17.844 -16 -23.828 1 98.19 64 GLU B C 1
ATOM 4072 O O . GLU B 1 64 ? 18.906 -15.586 -23.359 1 98.19 64 GLU B O 1
ATOM 4077 N N . ARG B 1 65 ? 16.656 -15.508 -23.469 1 98.38 65 ARG B N 1
ATOM 4078 C CA . ARG B 1 65 ? 16.562 -14.555 -22.375 1 98.38 65 ARG B CA 1
ATOM 4079 C C . ARG B 1 65 ? 17.203 -15.109 -21.109 1 98.38 65 ARG B C 1
ATOM 4081 O O . ARG B 1 65 ? 17.969 -14.414 -20.438 1 98.38 65 ARG B O 1
ATOM 4088 N N . LEU B 1 66 ? 16.891 -16.375 -20.766 1 98.69 66 LEU B N 1
ATOM 4089 C CA . LEU B 1 66 ? 17.453 -17.016 -19.594 1 98.69 66 LEU B CA 1
ATOM 4090 C C . LEU B 1 66 ? 18.984 -17.078 -19.672 1 98.69 66 LEU B C 1
ATOM 4092 O O . LEU B 1 66 ? 19.672 -16.75 -18.703 1 98.69 66 LEU B O 1
ATOM 4096 N N . ARG B 1 67 ? 19.469 -17.484 -20.797 1 98.5 67 ARG B N 1
ATOM 4097 C CA . ARG B 1 67 ? 20.922 -17.594 -20.969 1 98.5 67 ARG B CA 1
ATOM 4098 C C . ARG B 1 67 ? 21.594 -16.234 -20.844 1 98.5 67 ARG B C 1
ATOM 4100 O O . ARG B 1 67 ? 22.656 -16.125 -20.234 1 98.5 67 ARG B O 1
ATOM 4107 N N . GLU B 1 68 ? 20.984 -15.211 -21.438 1 98.56 68 GLU B N 1
ATOM 4108 C CA . GLU B 1 68 ? 21.547 -13.867 -21.359 1 98.56 68 GLU B CA 1
ATOM 4109 C C . GLU B 1 68 ? 21.578 -13.359 -19.922 1 98.56 68 GLU B C 1
ATOM 4111 O O . GLU B 1 68 ? 22.531 -12.719 -19.5 1 98.56 68 GLU B O 1
ATOM 4116 N N . ILE B 1 69 ? 20.516 -13.617 -19.156 1 98.75 69 ILE B N 1
ATOM 4117 C CA . ILE B 1 69 ? 20.453 -13.219 -17.75 1 98.75 69 ILE B CA 1
ATOM 4118 C C . ILE B 1 69 ? 21.484 -13.984 -16.953 1 98.75 69 ILE B C 1
ATOM 4120 O O . ILE B 1 69 ? 22.234 -13.398 -16.156 1 98.75 69 ILE B O 1
ATOM 4124 N N . LYS B 1 70 ? 21.562 -15.305 -17.219 1 98.62 70 LYS B N 1
ATOM 4125 C CA . LYS B 1 70 ? 22.5 -16.156 -16.484 1 98.62 70 LYS B CA 1
ATOM 4126 C C . LYS B 1 70 ? 23.953 -15.727 -16.734 1 98.62 70 LYS B C 1
ATOM 4128 O O . LYS B 1 70 ? 24.781 -15.781 -15.828 1 98.62 70 LYS B O 1
ATOM 4133 N N . LYS B 1 71 ? 24.203 -15.359 -17.938 1 98.25 71 LYS B N 1
ATOM 4134 C CA . LYS B 1 71 ? 25.531 -14.891 -18.312 1 98.25 71 LYS B CA 1
ATOM 4135 C C . LYS B 1 71 ? 25.953 -13.703 -17.438 1 98.25 71 LYS B C 1
ATOM 4137 O O . LYS B 1 71 ? 27.141 -13.516 -17.172 1 98.25 71 LYS B O 1
ATOM 4142 N N . ARG B 1 72 ? 25.031 -12.977 -16.969 1 98.38 72 ARG B N 1
ATOM 4143 C CA . ARG B 1 72 ? 25.328 -11.719 -16.297 1 98.38 72 ARG B CA 1
ATOM 4144 C C . ARG B 1 72 ? 25.172 -11.859 -14.781 1 98.38 72 ARG B C 1
ATOM 4146 O O . ARG B 1 72 ? 25.859 -11.172 -14.016 1 98.38 72 ARG B O 1
ATOM 4153 N N . VAL B 1 73 ? 24.266 -12.711 -14.359 1 98.62 73 VAL B N 1
ATOM 4154 C CA . VAL B 1 73 ? 24.016 -12.945 -12.938 1 98.62 73 VAL B CA 1
ATOM 4155 C C . VAL B 1 73 ? 24.969 -14.016 -12.414 1 98.62 73 VAL B C 1
ATOM 4157 O O . VAL B 1 73 ? 24.844 -15.195 -12.758 1 98.62 73 VAL B O 1
ATOM 4160 N N . LYS B 1 74 ? 25.844 -13.664 -11.562 1 97.44 74 LYS B N 1
ATOM 4161 C CA . LYS B 1 74 ? 26.875 -14.578 -11.102 1 97.44 74 LYS B CA 1
ATOM 4162 C C . LYS B 1 74 ? 26.766 -14.82 -9.602 1 97.44 74 LYS B C 1
ATOM 4164 O O . LYS B 1 74 ? 27.219 -15.852 -9.094 1 97.44 74 LYS B O 1
ATOM 4169 N N . ASN B 1 75 ? 26.141 -13.938 -8.883 1 97.94 75 ASN B N 1
ATOM 4170 C CA . ASN B 1 75 ? 26.141 -13.977 -7.422 1 97.94 75 ASN B CA 1
ATOM 4171 C C . ASN B 1 75 ? 24.812 -14.469 -6.867 1 97.94 75 ASN B C 1
ATOM 4173 O O . ASN B 1 75 ? 24.75 -14.938 -5.73 1 97.94 75 ASN B O 1
ATOM 4177 N N . THR B 1 76 ? 23.75 -14.25 -7.562 1 98.81 76 THR B N 1
ATOM 4178 C CA . THR B 1 76 ? 22.406 -14.508 -7.07 1 98.81 76 THR B CA 1
ATOM 4179 C C . THR B 1 76 ? 21.781 -15.703 -7.785 1 98.81 76 THR B C 1
ATOM 4181 O O . THR B 1 76 ? 21.984 -15.883 -8.992 1 98.81 76 THR B O 1
ATOM 4184 N N . LYS B 1 77 ? 21.062 -16.469 -7.102 1 98.88 77 LYS B N 1
ATOM 4185 C CA . LYS B 1 77 ? 20.359 -17.609 -7.711 1 98.88 77 LYS B CA 1
ATOM 4186 C C . LYS B 1 77 ? 19.203 -17.141 -8.594 1 98.88 77 LYS B C 1
ATOM 4188 O O . LYS B 1 77 ? 18.516 -16.172 -8.258 1 98.88 77 LYS B O 1
ATOM 4193 N N . LEU B 1 78 ? 19.031 -17.812 -9.703 1 98.94 78 LEU B N 1
ATOM 4194 C CA . LEU B 1 78 ? 17.875 -17.578 -10.562 1 98.94 78 LEU B CA 1
ATOM 4195 C C . LEU B 1 78 ? 16.75 -18.547 -10.25 1 98.94 78 LEU B C 1
ATOM 4197 O O . LEU B 1 78 ? 16.984 -19.75 -10.078 1 98.94 78 LEU B O 1
ATOM 4201 N N . GLN B 1 79 ? 15.555 -18.016 -10.102 1 98.88 79 GLN B N 1
ATOM 4202 C CA . GLN B 1 79 ? 14.414 -18.812 -9.664 1 98.88 79 GLN B CA 1
ATOM 4203 C C . GLN B 1 79 ? 13.266 -18.719 -10.664 1 98.88 79 GLN B C 1
ATOM 4205 O O . GLN B 1 79 ? 13.07 -17.688 -11.305 1 98.88 79 GLN B O 1
ATOM 4210 N N . MET B 1 80 ? 12.508 -19.828 -10.844 1 98.69 80 MET B N 1
ATOM 4211 C CA . MET B 1 80 ? 11.336 -19.859 -11.711 1 98.69 80 MET B CA 1
ATOM 4212 C C . MET B 1 80 ? 10.133 -20.453 -10.977 1 98.69 80 MET B C 1
ATOM 4214 O O . MET B 1 80 ? 10.297 -21.125 -9.961 1 98.69 80 MET B O 1
ATOM 4218 N N . LEU B 1 81 ? 8.977 -20.141 -11.469 1 98.12 81 LEU B N 1
ATOM 4219 C CA . LEU B 1 81 ? 7.73 -20.75 -11.016 1 98.12 81 LEU B CA 1
ATOM 4220 C C . LEU B 1 81 ? 7.273 -21.844 -11.984 1 98.12 81 LEU B C 1
ATOM 4222 O O . LEU B 1 81 ? 7.285 -21.641 -13.203 1 98.12 81 LEU B O 1
ATOM 4226 N N . LEU B 1 82 ? 6.953 -22.938 -11.461 1 98 82 LEU B N 1
ATOM 4227 C CA . LEU B 1 82 ? 6.543 -24.094 -12.242 1 98 82 LEU B CA 1
ATOM 4228 C C . LEU B 1 82 ? 5.309 -24.75 -11.633 1 98 82 LEU B C 1
ATOM 4230 O O . LEU B 1 82 ? 5.27 -25.016 -10.43 1 98 82 LEU B O 1
ATOM 4234 N N . ARG B 1 83 ? 4.289 -25.125 -12.414 1 96.38 83 ARG B N 1
ATOM 4235 C CA . ARG B 1 83 ? 3.049 -25.734 -11.945 1 96.38 83 ARG B CA 1
ATOM 4236 C C . ARG B 1 83 ? 3.133 -27.25 -11.984 1 96.38 83 ARG B C 1
ATOM 4238 O O . ARG B 1 83 ? 2.387 -27.891 -12.719 1 96.38 83 ARG B O 1
ATOM 4245 N N . GLY B 1 84 ? 3.938 -27.781 -11.227 1 96.81 84 GLY B N 1
ATOM 4246 C CA . GLY B 1 84 ? 4.07 -29.219 -11.07 1 96.81 84 GLY B CA 1
ATOM 4247 C C . GLY B 1 84 ? 3.959 -29.969 -12.383 1 96.81 84 GLY B C 1
ATOM 4248 O O . GLY B 1 84 ? 4.773 -29.766 -13.289 1 96.81 84 GLY B O 1
ATOM 4249 N N . GLN B 1 85 ? 2.932 -30.734 -12.461 1 97.19 85 GLN B N 1
ATOM 4250 C CA . GLN B 1 85 ? 2.732 -31.594 -13.617 1 97.19 85 GLN B CA 1
ATOM 4251 C C . GLN B 1 85 ? 2.238 -30.812 -14.828 1 97.19 85 GLN B C 1
ATOM 4253 O O . GLN B 1 85 ? 2.322 -31.297 -15.961 1 97.19 85 GLN B O 1
ATOM 4258 N N . ASN B 1 86 ? 1.795 -29.562 -14.594 1 95.38 86 ASN B N 1
ATOM 4259 C CA . ASN B 1 86 ? 1.29 -28.703 -15.672 1 95.38 86 ASN B CA 1
ATOM 4260 C C . ASN B 1 86 ? 2.4 -27.859 -16.281 1 95.38 86 ASN B C 1
ATOM 4262 O O . ASN B 1 86 ? 2.199 -27.219 -17.312 1 95.38 86 ASN B O 1
ATOM 4266 N N . LEU B 1 87 ? 3.504 -27.859 -15.617 1 96.75 87 LEU B N 1
ATOM 4267 C CA . LEU B 1 87 ? 4.637 -27.047 -16.047 1 96.75 87 LEU B CA 1
ATOM 4268 C C . LEU B 1 87 ? 4.223 -25.594 -16.219 1 96.75 87 LEU B C 1
ATOM 4270 O O . LEU B 1 87 ? 3.801 -24.938 -15.258 1 96.75 87 LEU B O 1
ATOM 4274 N N . LEU B 1 88 ? 4.246 -25.078 -17.5 1 93.06 88 LEU B N 1
ATOM 4275 C CA . LEU B 1 88 ? 3.92 -23.688 -17.781 1 93.06 88 LEU B CA 1
ATOM 4276 C C . LEU B 1 88 ? 2.559 -23.578 -18.453 1 93.06 88 LEU B C 1
ATOM 4278 O O . LEU B 1 88 ? 2.121 -22.469 -18.781 1 93.06 88 LEU B O 1
ATOM 4282 N N . GLY B 1 89 ? 1.86 -24.703 -18.625 1 83.31 89 GLY B N 1
ATOM 4283 C CA . GLY B 1 89 ? 0.572 -24.719 -19.297 1 83.31 89 GLY B CA 1
ATOM 4284 C C . GLY B 1 89 ? -0.586 -25.016 -18.375 1 83.31 89 GLY B C 1
ATOM 4285 O O . GLY B 1 89 ? -0.505 -24.75 -17.172 1 83.31 89 GLY B O 1
ATOM 4286 N N . TYR B 1 90 ? -1.663 -25.453 -18.953 1 79.06 90 TYR B N 1
ATOM 4287 C CA . TYR B 1 90 ? -2.869 -25.609 -18.156 1 79.06 90 TYR B CA 1
ATOM 4288 C C . TYR B 1 90 ? -3.361 -27.047 -18.188 1 79.06 90 TYR B C 1
ATOM 4290 O O . TYR B 1 90 ? -4.492 -27.344 -17.797 1 79.06 90 TYR B O 1
ATOM 4298 N N . ARG B 1 91 ? -2.488 -27.875 -18.766 1 86.44 91 ARG B N 1
ATOM 4299 C CA . ARG B 1 91 ? -2.783 -29.297 -18.766 1 86.44 91 ARG B CA 1
ATOM 4300 C C . ARG B 1 91 ? -1.642 -30.094 -18.125 1 86.44 91 ARG B C 1
ATOM 4302 O O . ARG B 1 91 ? -0.519 -29.594 -18.031 1 86.44 91 ARG B O 1
ATOM 4309 N N . ASN B 1 92 ? -1.949 -31.297 -17.797 1 93.94 92 ASN B N 1
ATOM 4310 C CA . ASN B 1 92 ? -0.886 -32.188 -17.344 1 93.94 92 ASN B CA 1
ATOM 4311 C C . ASN B 1 92 ? -0.016 -32.656 -18.5 1 93.94 92 ASN B C 1
ATOM 4313 O O . ASN B 1 92 ? -0.525 -32.969 -19.578 1 93.94 92 ASN B O 1
ATOM 4317 N N . TYR B 1 93 ? 1.209 -32.719 -18.312 1 97 93 TYR B N 1
ATOM 4318 C CA . TYR B 1 93 ? 2.15 -33.25 -19.281 1 97 93 TYR B CA 1
ATOM 4319 C C . TYR B 1 93 ? 2.697 -34.594 -18.812 1 97 93 TYR B C 1
ATOM 4321 O O . TYR B 1 93 ? 2.781 -34.875 -17.625 1 97 93 TYR B O 1
ATOM 4329 N N . PRO B 1 94 ? 2.994 -35.5 -19.812 1 97.56 94 PRO B N 1
ATOM 4330 C CA . PRO B 1 94 ? 3.652 -36.75 -19.422 1 97.56 94 PRO B CA 1
ATOM 4331 C C . PRO B 1 94 ? 5.02 -36.5 -18.781 1 97.56 94 PRO B C 1
ATOM 4333 O O . PRO B 1 94 ? 5.676 -35.5 -19.062 1 97.56 94 PRO B O 1
ATOM 4336 N N . ASP B 1 95 ? 5.477 -37.469 -17.984 1 98.25 95 ASP B N 1
ATOM 4337 C CA . ASP B 1 95 ? 6.672 -37.344 -17.156 1 98.25 95 ASP B CA 1
ATOM 4338 C C . ASP B 1 95 ? 7.902 -37.062 -18.016 1 98.25 95 ASP B C 1
ATOM 4340 O O . ASP B 1 95 ? 8.828 -36.375 -17.578 1 98.25 95 ASP B O 1
ATOM 4344 N N . ASP B 1 96 ? 7.93 -37.562 -19.188 1 98.44 96 ASP B N 1
ATOM 4345 C CA . ASP B 1 96 ? 9.109 -37.375 -20.031 1 98.44 96 ASP B CA 1
ATOM 4346 C C . ASP B 1 96 ? 9.242 -35.906 -20.438 1 98.44 96 ASP B C 1
ATOM 4348 O O . ASP B 1 96 ? 10.359 -35.375 -20.516 1 98.44 96 ASP B O 1
ATOM 4352 N N . ILE B 1 97 ? 8.141 -35.25 -20.656 1 98.31 97 ILE B N 1
ATOM 4353 C CA . ILE B 1 97 ? 8.172 -33.812 -20.969 1 98.31 97 ILE B CA 1
ATOM 4354 C C . ILE B 1 97 ? 8.578 -33.031 -19.734 1 98.31 97 ILE B C 1
ATOM 4356 O O . ILE B 1 97 ? 9.398 -32.094 -19.812 1 98.31 97 ILE B O 1
ATOM 4360 N N . VAL B 1 98 ? 8 -33.375 -18.578 1 98.69 98 VAL B N 1
ATOM 4361 C CA . VAL B 1 98 ? 8.281 -32.688 -17.328 1 98.69 98 VAL B CA 1
ATOM 4362 C C . VAL B 1 98 ? 9.766 -32.781 -17 1 98.69 98 VAL B C 1
ATOM 4364 O O . VAL B 1 98 ? 10.422 -31.766 -16.719 1 98.69 98 VAL B O 1
ATOM 4367 N N . GLU B 1 99 ? 10.289 -33.969 -17.047 1 98.69 99 GLU B N 1
ATOM 4368 C CA . GLU B 1 99 ? 11.695 -34.188 -16.719 1 98.69 99 GLU B CA 1
ATOM 4369 C C . GLU B 1 99 ? 12.617 -33.438 -17.656 1 98.69 99 GLU B C 1
ATOM 4371 O O . GLU B 1 99 ? 13.578 -32.781 -17.219 1 98.69 99 GLU B O 1
ATOM 4376 N N . ARG B 1 100 ? 12.305 -33.5 -18.938 1 98.69 100 ARG B N 1
ATOM 4377 C CA . ARG B 1 100 ? 13.156 -32.844 -19.922 1 98.69 100 ARG B CA 1
ATOM 4378 C C . ARG B 1 100 ? 13.109 -31.328 -19.766 1 98.69 100 ARG B C 1
ATOM 4380 O O . ARG B 1 100 ? 14.125 -30.656 -19.922 1 98.69 100 ARG B O 1
ATOM 4387 N N . PHE B 1 101 ? 11.992 -30.797 -19.547 1 98.69 101 PHE B N 1
ATOM 4388 C CA . PHE B 1 101 ? 11.867 -29.359 -19.391 1 98.69 101 PHE B CA 1
ATOM 4389 C C . PHE B 1 101 ? 12.656 -28.875 -18.172 1 98.69 101 PHE B C 1
ATOM 4391 O O . PHE B 1 101 ? 13.383 -27.891 -18.25 1 98.69 101 PHE B O 1
ATOM 4398 N N . VAL B 1 102 ? 12.492 -29.547 -17.031 1 98.88 102 VAL B N 1
ATOM 4399 C CA . VAL B 1 102 ? 13.211 -29.188 -15.82 1 98.88 102 VAL B CA 1
ATOM 4400 C C . VAL B 1 102 ? 14.719 -29.312 -16.062 1 98.88 102 VAL B C 1
ATOM 4402 O O . VAL B 1 102 ? 15.484 -28.422 -15.688 1 98.88 102 VAL B O 1
ATOM 4405 N N . LYS B 1 103 ? 15.117 -30.422 -16.688 1 98.88 103 LYS B N 1
ATOM 4406 C CA . LYS B 1 103 ? 16.531 -30.625 -17.016 1 98.88 103 LYS B CA 1
ATOM 4407 C C . LYS B 1 103 ? 17.094 -29.453 -17.797 1 98.88 103 LYS B C 1
ATOM 4409 O O . LYS B 1 103 ? 18.109 -28.875 -17.422 1 98.88 103 LYS B O 1
ATOM 4414 N N . LYS B 1 104 ? 16.406 -29.078 -18.859 1 98.81 104 LYS B N 1
ATOM 4415 C CA . LYS B 1 104 ? 16.875 -28 -19.734 1 98.81 104 LYS B CA 1
ATOM 4416 C C . LYS B 1 104 ? 16.828 -26.656 -19.016 1 98.81 104 LYS B C 1
ATOM 4418 O O . LYS B 1 104 ? 17.688 -25.797 -19.25 1 98.81 104 LYS B O 1
ATOM 4423 N N . SER B 1 105 ? 15.805 -26.438 -18.172 1 98.81 105 SER B N 1
ATOM 4424 C CA . SER B 1 105 ? 15.742 -25.203 -17.391 1 98.81 105 SER B CA 1
ATOM 4425 C C . SER B 1 105 ? 16.969 -25.047 -16.5 1 98.81 105 SER B C 1
ATOM 4427 O O . SER B 1 105 ? 17.594 -23.984 -16.484 1 98.81 105 SER B O 1
ATOM 4429 N N . ILE B 1 106 ? 17.359 -26.094 -15.844 1 98.81 106 ILE B N 1
ATOM 4430 C CA . ILE B 1 106 ? 18.5 -26.062 -14.93 1 98.81 106 ILE B CA 1
ATOM 4431 C C . ILE B 1 106 ? 19.797 -25.938 -15.727 1 98.81 106 ILE B C 1
ATOM 4433 O O . ILE B 1 106 ? 20.672 -25.141 -15.383 1 98.81 106 ILE B O 1
ATOM 4437 N N . GLN B 1 107 ? 19.891 -26.688 -16.797 1 98.69 107 GLN B N 1
ATOM 4438 C CA . GLN B 1 107 ? 21.094 -26.641 -17.625 1 98.69 107 GLN B CA 1
ATOM 4439 C C . GLN B 1 107 ? 21.312 -25.25 -18.203 1 98.69 107 GLN B C 1
ATOM 4441 O O . GLN B 1 107 ? 22.453 -24.844 -18.422 1 98.69 107 GLN B O 1
ATOM 4446 N N . ASN B 1 108 ? 20.203 -24.578 -18.422 1 98.62 108 ASN B N 1
ATOM 4447 C CA . ASN B 1 108 ? 20.312 -23.25 -19.016 1 98.62 108 ASN B CA 1
ATOM 4448 C C . ASN B 1 108 ? 20.469 -22.156 -17.969 1 98.62 108 ASN B C 1
ATOM 4450 O O . ASN B 1 108 ? 20.734 -21 -18.297 1 98.62 108 ASN B O 1
ATOM 4454 N N . GLY B 1 109 ? 20.25 -22.516 -16.672 1 98.44 109 GLY B N 1
ATOM 4455 C CA . GLY B 1 109 ? 20.672 -21.484 -15.742 1 98.44 109 GLY B CA 1
ATOM 4456 C C . GLY B 1 109 ? 19.766 -21.375 -14.523 1 98.44 109 GLY B C 1
ATOM 4457 O O . GLY B 1 109 ? 20.094 -20.672 -13.562 1 98.44 109 GLY B O 1
ATOM 4458 N N . ILE B 1 110 ? 18.641 -22.047 -14.469 1 98.88 110 ILE B N 1
ATOM 4459 C CA . ILE B 1 110 ? 17.75 -21.969 -13.32 1 98.88 110 ILE B CA 1
ATOM 4460 C C . ILE B 1 110 ? 18.375 -22.688 -12.125 1 98.88 110 ILE B C 1
ATOM 4462 O O . ILE B 1 110 ? 18.859 -23.812 -12.258 1 98.88 110 ILE B O 1
ATOM 4466 N N . ASP B 1 111 ? 18.359 -22.016 -10.961 1 98.88 111 ASP B N 1
ATOM 4467 C CA . ASP B 1 111 ? 18.922 -22.594 -9.742 1 98.88 111 ASP B CA 1
ATOM 4468 C C . ASP B 1 111 ? 17.828 -23.141 -8.828 1 98.88 111 ASP B C 1
ATOM 4470 O O . ASP B 1 111 ? 18.016 -24.172 -8.18 1 98.88 111 ASP B O 1
ATOM 4474 N N . ILE B 1 112 ? 16.75 -22.406 -8.695 1 98.94 112 ILE B N 1
ATOM 4475 C CA . ILE B 1 112 ? 15.641 -22.766 -7.809 1 98.94 112 ILE B CA 1
ATOM 4476 C C . ILE B 1 112 ? 14.352 -22.906 -8.617 1 98.94 112 ILE B C 1
ATOM 4478 O O . ILE B 1 112 ? 14 -22.016 -9.383 1 98.94 112 ILE B O 1
ATOM 4482 N N . VAL B 1 113 ? 13.703 -24 -8.523 1 98.94 113 VAL B N 1
ATOM 4483 C CA . VAL B 1 113 ? 12.391 -24.203 -9.133 1 98.94 113 VAL B CA 1
ATOM 4484 C C . VAL B 1 113 ? 11.32 -24.219 -8.047 1 98.94 113 VAL B C 1
ATOM 4486 O O . VAL B 1 113 ? 11.258 -25.141 -7.23 1 98.94 113 VAL B O 1
ATOM 4489 N N . ARG B 1 114 ? 10.508 -23.188 -7.969 1 98.88 114 ARG B N 1
ATOM 4490 C CA . ARG B 1 114 ? 9.312 -23.203 -7.129 1 98.88 114 ARG B CA 1
ATOM 4491 C C . ARG B 1 114 ? 8.18 -23.969 -7.801 1 98.88 114 ARG B C 1
ATOM 4493 O O . ARG B 1 114 ? 7.695 -23.578 -8.859 1 98.88 114 ARG B O 1
ATOM 4500 N N . ILE B 1 115 ? 7.801 -25.016 -7.18 1 98.88 115 ILE B N 1
ATOM 4501 C CA . ILE B 1 115 ? 6.863 -25.969 -7.777 1 98.88 115 ILE B CA 1
ATOM 4502 C C . ILE B 1 115 ? 5.566 -25.984 -6.977 1 98.88 115 ILE B C 1
ATOM 4504 O O . ILE B 1 115 ? 5.582 -26.172 -5.758 1 98.88 115 ILE B O 1
ATOM 4508 N N . PHE B 1 116 ? 4.465 -25.719 -7.656 1 97.75 116 PHE B N 1
ATOM 4509 C CA . PHE B 1 116 ? 3.184 -25.766 -6.961 1 97.75 116 PHE B CA 1
ATOM 4510 C C . PHE B 1 116 ? 2.148 -26.531 -7.77 1 97.75 116 PHE B C 1
ATOM 4512 O O . PHE B 1 116 ? 2.377 -26.844 -8.938 1 97.75 116 PHE B O 1
ATOM 4519 N N . ASP B 1 117 ? 1.154 -26.953 -7.145 1 96.75 117 ASP B N 1
ATOM 4520 C CA . ASP B 1 117 ? -0.031 -27.562 -7.754 1 96.75 117 ASP B CA 1
ATOM 4521 C C . ASP B 1 117 ? -1.299 -26.828 -7.32 1 96.75 117 ASP B C 1
ATOM 4523 O O . ASP B 1 117 ? -1.436 -26.438 -6.156 1 96.75 117 ASP B O 1
ATOM 4527 N N . ALA B 1 118 ? -2.211 -26.641 -8.258 1 94.38 118 ALA B N 1
ATOM 4528 C CA . ALA B 1 118 ? -3.416 -25.844 -8.008 1 94.38 118 ALA B CA 1
ATOM 4529 C C . ALA B 1 118 ? -4.27 -26.5 -6.918 1 94.38 118 ALA B C 1
ATOM 4531 O O . ALA B 1 118 ? -4.957 -25.797 -6.168 1 94.38 118 ALA B O 1
ATOM 4532 N N . LEU B 1 119 ? -4.203 -27.812 -6.773 1 95.69 119 LEU B N 1
ATOM 4533 C CA . LEU B 1 119 ? -5.055 -28.531 -5.832 1 95.69 119 LEU B CA 1
ATOM 4534 C C . LEU B 1 119 ? -4.277 -28.906 -4.578 1 95.69 119 LEU B C 1
ATOM 4536 O O . LEU B 1 119 ? -4.816 -29.562 -3.678 1 95.69 119 LEU B O 1
ATOM 4540 N N . ASN B 1 120 ? -2.994 -28.578 -4.531 1 97.19 120 ASN B N 1
ATOM 4541 C CA . ASN B 1 120 ? -2.115 -29.016 -3.449 1 97.19 120 ASN B CA 1
ATOM 4542 C C . ASN B 1 120 ? -1.998 -30.531 -3.393 1 97.19 120 ASN B C 1
ATOM 4544 O O . ASN B 1 120 ? -1.914 -31.109 -2.309 1 97.19 120 ASN B O 1
ATOM 4548 N N . ASP B 1 121 ? -2.148 -31.172 -4.516 1 97.31 121 ASP B N 1
ATOM 4549 C CA . ASP B 1 121 ? -1.919 -32.594 -4.613 1 97.31 121 ASP B CA 1
ATOM 4550 C C . ASP B 1 121 ? -0.431 -32.906 -4.77 1 97.31 121 ASP B C 1
ATOM 4552 O O . ASP B 1 121 ? 0.131 -32.75 -5.855 1 97.31 121 ASP B O 1
ATOM 4556 N N . VAL B 1 122 ? 0.167 -33.406 -3.809 1 98.06 122 VAL B N 1
ATOM 4557 C CA . VAL B 1 122 ? 1.611 -33.625 -3.736 1 98.06 122 VAL B CA 1
ATOM 4558 C C . VAL B 1 122 ? 2.055 -34.594 -4.816 1 98.06 122 VAL B C 1
ATOM 4560 O O . VAL B 1 122 ? 3.17 -34.5 -5.332 1 98.06 122 VAL B O 1
ATOM 4563 N N . ARG B 1 123 ? 1.209 -35.531 -5.281 1 97.31 123 ARG B N 1
ATOM 4564 C CA . ARG B 1 123 ? 1.536 -36.5 -6.328 1 97.31 123 ARG B CA 1
ATOM 4565 C C . ARG B 1 123 ? 1.857 -35.781 -7.641 1 97.31 123 ARG B C 1
ATOM 4567 O O . ARG B 1 123 ? 2.678 -36.25 -8.43 1 97.31 123 ARG B O 1
ATOM 4574 N N . ASN B 1 124 ? 1.232 -34.594 -7.82 1 97.5 124 ASN B N 1
ATOM 4575 C CA . ASN B 1 124 ? 1.451 -33.812 -9.016 1 97.5 124 ASN B CA 1
ATOM 4576 C C . ASN B 1 124 ? 2.762 -33.031 -8.938 1 97.5 124 ASN B C 1
ATOM 4578 O O . ASN B 1 124 ? 3.193 -32.438 -9.93 1 97.5 124 ASN B O 1
ATOM 4582 N N . LEU B 1 125 ? 3.42 -33.031 -7.812 1 98.44 125 LEU B N 1
ATOM 4583 C CA . LEU B 1 125 ? 4.664 -32.281 -7.617 1 98.44 125 LEU B CA 1
ATOM 4584 C C . LEU B 1 125 ? 5.871 -33.188 -7.77 1 98.44 125 LEU B C 1
ATOM 4586 O O . LEU B 1 125 ? 6.992 -32.719 -7.969 1 98.44 125 LEU B O 1
ATOM 4590 N N . GLN B 1 126 ? 5.652 -34.469 -7.688 1 97.94 126 GLN B N 1
ATOM 4591 C CA . GLN B 1 126 ? 6.699 -35.469 -7.469 1 97.94 126 GLN B CA 1
ATOM 4592 C C . GLN B 1 126 ? 7.711 -35.469 -8.609 1 97.94 126 GLN B C 1
ATOM 4594 O O . GLN B 1 126 ? 8.914 -35.375 -8.383 1 97.94 126 GLN B O 1
ATOM 4599 N N . THR B 1 127 ? 7.238 -35.562 -9.867 1 98.5 127 THR B N 1
ATOM 4600 C CA . THR B 1 127 ? 8.125 -35.688 -11.016 1 98.5 127 THR B CA 1
ATOM 4601 C C . THR B 1 127 ? 9.008 -34.438 -11.141 1 98.5 127 THR B C 1
ATOM 4603 O O . THR B 1 127 ? 10.219 -34.531 -11.336 1 98.5 127 THR B O 1
ATOM 4606 N N . ALA B 1 128 ? 8.406 -33.281 -11.023 1 98.75 128 ALA B N 1
ATOM 4607 C CA . ALA B 1 128 ? 9.148 -32.031 -11.117 1 98.75 128 ALA B CA 1
ATOM 4608 C C . ALA B 1 128 ? 10.148 -31.906 -9.969 1 98.75 128 ALA B C 1
ATOM 4610 O O . ALA B 1 128 ? 11.273 -31.438 -10.164 1 98.75 128 ALA B O 1
ATOM 4611 N N . CYS B 1 129 ? 9.742 -32.281 -8.75 1 98.88 129 CYS B N 1
ATOM 4612 C CA . CYS B 1 129 ? 10.609 -32.219 -7.582 1 98.88 129 CYS B CA 1
ATOM 4613 C C . CYS B 1 129 ? 11.828 -33.125 -7.766 1 98.88 129 CYS B C 1
ATOM 4615 O O . CYS B 1 129 ? 12.961 -32.688 -7.605 1 98.88 129 CYS B O 1
ATOM 4617 N N . GLU B 1 130 ? 11.562 -34.344 -8.133 1 98.75 130 GLU B N 1
ATOM 4618 C CA . GLU B 1 130 ? 12.625 -35.312 -8.328 1 98.75 130 GLU B CA 1
ATOM 4619 C C . GLU B 1 130 ? 13.578 -34.875 -9.445 1 98.75 130 GLU B C 1
ATOM 4621 O O . GLU B 1 130 ? 14.797 -35 -9.305 1 98.75 130 GLU B O 1
ATOM 4626 N N . ALA B 1 131 ? 13 -34.438 -10.562 1 98.88 131 ALA B N 1
ATOM 4627 C CA . ALA B 1 131 ? 13.82 -33.969 -11.68 1 98.88 131 ALA B CA 1
ATOM 4628 C C . ALA B 1 131 ? 14.703 -32.781 -11.266 1 98.88 131 ALA B C 1
ATOM 4630 O O . ALA B 1 131 ? 15.883 -32.719 -11.633 1 98.88 131 ALA B O 1
ATOM 4631 N N . THR B 1 132 ? 14.133 -31.828 -10.547 1 98.94 132 THR B N 1
ATOM 4632 C CA . THR B 1 132 ? 14.883 -30.656 -10.094 1 98.94 132 THR B CA 1
ATOM 4633 C C . THR B 1 132 ? 16.109 -31.078 -9.289 1 98.94 132 THR B C 1
ATOM 4635 O O . THR B 1 132 ? 17.219 -30.625 -9.555 1 98.94 132 THR B O 1
ATOM 4638 N N . LYS B 1 133 ? 15.906 -31.938 -8.367 1 98.75 133 LYS B N 1
ATOM 4639 C CA . LYS B 1 133 ? 16.984 -32.406 -7.504 1 98.75 133 LYS B CA 1
ATOM 4640 C C . LYS B 1 133 ? 18 -33.25 -8.289 1 98.75 133 LYS B C 1
ATOM 4642 O O . LYS B 1 133 ? 19.203 -33.094 -8.109 1 98.75 133 LYS B O 1
ATOM 4647 N N . LYS B 1 134 ? 17.469 -34.094 -9.141 1 98.75 134 LYS B N 1
ATOM 4648 C CA . LYS B 1 134 ? 18.297 -34.969 -9.969 1 98.75 134 LYS B CA 1
ATOM 4649 C C . LYS B 1 134 ? 19.312 -34.156 -10.773 1 98.75 134 LYS B C 1
ATOM 4651 O O . LYS B 1 134 ? 20.469 -34.594 -10.938 1 98.75 134 LYS B O 1
ATOM 4656 N N . TYR B 1 135 ? 18.891 -33.062 -11.266 1 98.75 135 TYR B N 1
ATOM 4657 C CA . TYR B 1 135 ? 19.734 -32.281 -12.18 1 98.75 135 TYR B CA 1
ATOM 4658 C C . TYR B 1 135 ? 20.406 -31.125 -11.461 1 98.75 135 TYR B C 1
ATOM 4660 O O . TYR B 1 135 ? 20.875 -30.188 -12.102 1 98.75 135 TYR B O 1
ATOM 4668 N N . GLY B 1 136 ? 20.344 -31.094 -10.148 1 98.62 136 GLY B N 1
ATOM 4669 C CA . GLY B 1 136 ? 21.188 -30.219 -9.352 1 98.62 136 GLY B CA 1
ATOM 4670 C C . GLY B 1 136 ? 20.516 -28.922 -8.945 1 98.62 136 GLY B C 1
ATOM 4671 O O . GLY B 1 136 ? 21.172 -28 -8.445 1 98.62 136 GLY B O 1
ATOM 4672 N N . GLY B 1 137 ? 19.25 -28.812 -9.156 1 98.88 137 GLY B N 1
ATOM 4673 C CA . GLY B 1 137 ? 18.516 -27.609 -8.75 1 98.88 137 GLY B CA 1
ATOM 4674 C C . GLY B 1 137 ? 17.984 -27.688 -7.324 1 98.88 137 GLY B C 1
ATOM 4675 O O . GLY B 1 137 ? 18.094 -28.734 -6.676 1 98.88 137 GLY B O 1
ATOM 4676 N N . HIS B 1 138 ? 17.562 -26.562 -6.781 1 98.94 138 HIS B N 1
ATOM 4677 C CA . HIS B 1 138 ? 16.859 -26.453 -5.512 1 98.94 138 HIS B CA 1
ATOM 4678 C C . HIS B 1 138 ? 15.344 -26.562 -5.711 1 98.94 138 HIS B C 1
ATOM 4680 O O . HIS B 1 138 ? 14.742 -25.719 -6.379 1 98.94 138 HIS B O 1
ATOM 4686 N N . ALA B 1 139 ? 14.734 -27.562 -5.156 1 98.94 139 ALA B N 1
ATOM 4687 C CA . ALA B 1 139 ? 13.297 -27.781 -5.297 1 98.94 139 ALA B CA 1
ATOM 4688 C C . ALA B 1 139 ? 12.531 -27.094 -4.172 1 98.94 139 ALA B C 1
ATOM 4690 O O . ALA B 1 139 ? 12.445 -27.625 -3.061 1 98.94 139 ALA B O 1
ATOM 4691 N N . GLN B 1 140 ? 11.953 -26 -4.406 1 98.94 140 GLN B N 1
ATOM 4692 C CA . GLN B 1 140 ? 11.031 -25.359 -3.471 1 98.94 140 GLN B CA 1
ATOM 4693 C C . GLN B 1 140 ? 9.594 -25.766 -3.754 1 98.94 140 GLN B C 1
ATOM 4695 O O . GLN B 1 140 ? 9.062 -25.5 -4.828 1 98.94 140 GLN B O 1
ATOM 4700 N N . LEU B 1 141 ? 8.992 -26.438 -2.893 1 98.94 141 LEU B N 1
ATOM 4701 C CA . LEU B 1 141 ? 7.586 -26.797 -3.055 1 98.94 141 LEU B CA 1
ATOM 4702 C C . LEU B 1 141 ? 6.684 -25.781 -2.367 1 98.94 141 LEU B C 1
ATOM 4704 O O . LEU B 1 141 ? 6.984 -25.328 -1.259 1 98.94 141 LEU B O 1
ATOM 4708 N N . ALA B 1 142 ? 5.66 -25.375 -3.051 1 98.69 142 ALA B N 1
ATOM 4709 C CA . ALA B 1 142 ? 4.828 -24.266 -2.576 1 98.69 142 ALA B CA 1
ATOM 4710 C C . ALA B 1 142 ? 3.398 -24.734 -2.322 1 98.69 142 ALA B C 1
ATOM 4712 O O . ALA B 1 142 ? 2.838 -25.5 -3.111 1 98.69 142 ALA B O 1
ATOM 4713 N N . MET B 1 143 ? 2.848 -24.297 -1.243 1 98.44 143 MET B N 1
ATOM 4714 C CA . MET B 1 143 ? 1.449 -24.547 -0.905 1 98.44 143 MET B CA 1
ATOM 4715 C C . MET B 1 143 ? 0.556 -23.422 -1.435 1 98.44 143 MET B C 1
ATOM 4717 O O . MET B 1 143 ? 0.757 -22.25 -1.104 1 98.44 143 MET B O 1
ATOM 4721 N N . SER B 1 144 ? -0.386 -23.812 -2.203 1 96.94 144 SER B N 1
ATOM 4722 C CA . SER B 1 144 ? -1.384 -22.828 -2.631 1 96.94 144 SER B CA 1
ATOM 4723 C C . SER B 1 144 ? -2.312 -22.453 -1.482 1 96.94 144 SER B C 1
ATOM 4725 O O . SER B 1 144 ? -3.268 -23.172 -1.184 1 96.94 144 SER B O 1
ATOM 4727 N N . TYR B 1 145 ? -2.084 -21.281 -0.958 1 97.06 145 TYR B N 1
ATOM 4728 C CA . TYR B 1 145 ? -2.838 -20.844 0.214 1 97.06 145 TYR B CA 1
ATOM 4729 C C . TYR B 1 145 ? -4.242 -20.406 -0.176 1 97.06 145 TYR B C 1
ATOM 4731 O O . TYR B 1 145 ? -4.43 -19.766 -1.217 1 97.06 145 TYR B O 1
ATOM 4739 N N . THR B 1 146 ? -5.191 -20.719 0.683 1 95.56 146 THR B N 1
ATOM 4740 C CA . THR B 1 146 ? -6.578 -20.281 0.569 1 95.56 146 THR B CA 1
ATOM 4741 C C . THR B 1 146 ? -7.277 -20.344 1.924 1 95.56 146 THR B C 1
ATOM 4743 O O . THR B 1 146 ? -6.695 -20.797 2.908 1 95.56 146 THR B O 1
ATOM 4746 N N . ILE B 1 147 ? -8.359 -19.656 1.977 1 95.06 147 ILE B N 1
ATOM 4747 C CA . ILE B 1 147 ? -9.133 -19.672 3.213 1 95.06 147 ILE B CA 1
ATOM 4748 C C . ILE B 1 147 ? -10.414 -20.469 3.01 1 95.06 147 ILE B C 1
ATOM 4750 O O . ILE B 1 147 ? -11.188 -20.188 2.09 1 95.06 147 ILE B O 1
ATOM 4754 N N . SER B 1 148 ? -10.648 -21.469 3.775 1 95.06 148 SER B N 1
ATOM 4755 C CA . SER B 1 148 ? -11.883 -22.25 3.84 1 95.06 148 SER B CA 1
ATOM 4756 C C . SER B 1 148 ? -11.969 -23.031 5.141 1 95.06 148 SER B C 1
ATOM 4758 O O . SER B 1 148 ? -11.008 -23.078 5.914 1 95.06 148 SER B O 1
ATOM 4760 N N . PRO B 1 149 ? -13.102 -23.688 5.41 1 94.69 149 PRO B N 1
ATOM 4761 C CA . PRO B 1 149 ? -13.211 -24.5 6.625 1 94.69 149 PRO B CA 1
ATOM 4762 C C . PRO B 1 149 ? -12.234 -25.672 6.648 1 94.69 149 PRO B C 1
ATOM 4764 O O . PRO B 1 149 ? -11.914 -26.188 7.719 1 94.69 149 PRO B O 1
ATOM 4767 N N . VAL B 1 150 ? -11.734 -26.031 5.477 1 96.12 150 VAL B N 1
ATOM 4768 C CA . VAL B 1 150 ? -10.859 -27.203 5.348 1 96.12 150 VAL B CA 1
ATOM 4769 C C . VAL B 1 150 ? -9.406 -26.766 5.453 1 96.12 150 VAL B C 1
ATOM 4771 O O . VAL B 1 150 ? -8.562 -27.516 5.949 1 96.12 150 VAL B O 1
ATOM 4774 N N . HIS B 1 151 ? -9.102 -25.656 5.043 1 97 151 HIS B N 1
ATOM 4775 C CA . HIS B 1 151 ? -7.73 -25.172 4.957 1 97 151 HIS B CA 1
ATOM 4776 C C . HIS B 1 151 ? -7.293 -24.516 6.262 1 97 151 HIS B C 1
ATOM 4778 O O . HIS B 1 151 ? -7.043 -23.312 6.309 1 97 151 HIS B O 1
ATOM 4784 N N . THR B 1 152 ? -7.113 -25.328 7.25 1 97.56 152 THR B N 1
ATOM 4785 C CA . THR B 1 152 ? -6.691 -24.922 8.586 1 97.56 152 THR B CA 1
ATOM 4786 C C . THR B 1 152 ? -5.172 -24.906 8.688 1 97.56 152 THR B C 1
ATOM 4788 O O . THR B 1 152 ? -4.473 -25.312 7.762 1 97.56 152 THR B O 1
ATOM 4791 N N . ILE B 1 153 ? -4.691 -24.453 9.797 1 98.25 153 ILE B N 1
ATOM 4792 C CA . ILE B 1 153 ? -3.26 -24.5 10.078 1 98.25 153 ILE B CA 1
ATOM 4793 C C . ILE B 1 153 ? -2.775 -25.938 10.047 1 98.25 153 ILE B C 1
ATOM 4795 O O . ILE B 1 153 ? -1.713 -26.234 9.492 1 98.25 153 ILE B O 1
ATOM 4799 N N . GLU B 1 154 ? -3.561 -26.828 10.594 1 98.12 154 GLU B N 1
ATOM 4800 C CA . GLU B 1 154 ? -3.225 -28.25 10.609 1 98.12 154 GLU B CA 1
ATOM 4801 C C . GLU B 1 154 ? -3.16 -28.812 9.195 1 98.12 154 GLU B C 1
ATOM 4803 O O . GLU B 1 154 ? -2.281 -29.609 8.883 1 98.12 154 GLU B O 1
ATOM 4808 N N . TYR B 1 155 ? -4.086 -28.406 8.359 1 98.06 155 TYR B N 1
ATOM 4809 C CA . TYR B 1 155 ? -4.062 -28.828 6.965 1 98.06 155 TYR B CA 1
ATOM 4810 C C . TYR B 1 155 ? -2.738 -28.469 6.305 1 98.06 155 TYR B C 1
ATOM 4812 O O . TYR B 1 155 ? -2.088 -29.312 5.691 1 98.06 155 TYR B O 1
ATOM 4820 N N . PHE B 1 156 ? -2.34 -27.25 6.449 1 98.69 156 PHE B N 1
ATOM 4821 C CA . PHE B 1 156 ? -1.133 -26.781 5.785 1 98.69 156 PHE B CA 1
ATOM 4822 C C . PHE B 1 156 ? 0.111 -27.391 6.422 1 98.69 156 PHE B C 1
ATOM 4824 O O . PHE B 1 156 ? 1.104 -27.641 5.738 1 98.69 156 PHE B O 1
ATOM 4831 N N . LYS B 1 157 ? 0.075 -27.578 7.73 1 98.62 157 LYS B N 1
ATOM 4832 C CA . LYS B 1 157 ? 1.163 -28.266 8.414 1 98.62 157 LYS B CA 1
ATOM 4833 C C . LYS B 1 157 ? 1.374 -29.656 7.828 1 98.62 157 LYS B C 1
ATOM 4835 O O . LYS B 1 157 ? 2.5 -30.031 7.492 1 98.62 157 LYS B O 1
ATOM 4840 N N . ASN B 1 158 ? 0.308 -30.422 7.691 1 98.5 158 ASN B N 1
ATOM 4841 C CA . ASN B 1 158 ? 0.391 -31.766 7.148 1 98.5 158 ASN B CA 1
ATOM 4842 C C . ASN B 1 158 ? 0.857 -31.766 5.695 1 98.5 158 ASN B C 1
ATOM 4844 O O . ASN B 1 158 ? 1.643 -32.625 5.285 1 98.5 158 ASN B O 1
ATOM 4848 N N . LEU B 1 159 ? 0.335 -30.828 4.957 1 98.62 159 LEU B N 1
ATOM 4849 C CA . LEU B 1 159 ? 0.745 -30.688 3.564 1 98.62 159 LEU B CA 1
ATOM 4850 C C . LEU B 1 159 ? 2.244 -30.422 3.465 1 98.62 159 LEU B C 1
ATOM 4852 O O . LEU B 1 159 ? 2.932 -31.016 2.639 1 98.62 159 LEU B O 1
ATOM 4856 N N . ALA B 1 160 ? 2.721 -29.531 4.27 1 98.88 160 ALA B N 1
ATOM 4857 C CA . ALA B 1 160 ? 4.137 -29.172 4.273 1 98.88 160 ALA B CA 1
ATOM 4858 C C . ALA B 1 160 ? 5.004 -30.375 4.637 1 98.88 160 ALA B C 1
ATOM 4860 O O . ALA B 1 160 ? 6.074 -30.578 4.059 1 98.88 160 ALA B O 1
ATOM 4861 N N . LEU B 1 161 ? 4.574 -31.141 5.602 1 98.81 161 LEU B N 1
ATOM 4862 C CA . LEU B 1 161 ? 5.309 -32.344 6.004 1 98.81 161 LEU B CA 1
ATOM 4863 C C . LEU B 1 161 ? 5.371 -33.344 4.863 1 98.81 161 LEU B C 1
ATOM 4865 O O . LEU B 1 161 ? 6.41 -33.969 4.637 1 98.81 161 LEU B O 1
ATOM 4869 N N . GLU B 1 162 ? 4.266 -33.5 4.168 1 98.69 162 GLU B N 1
ATOM 4870 C CA . GLU B 1 162 ? 4.25 -34.375 3 1 98.69 162 GLU B CA 1
ATOM 4871 C C . GLU B 1 162 ? 5.234 -33.875 1.937 1 98.69 162 GLU B C 1
ATOM 4873 O O . GLU B 1 162 ? 5.934 -34.688 1.317 1 98.69 162 GLU B O 1
ATOM 4878 N N . MET B 1 163 ? 5.254 -32.594 1.709 1 98.88 163 MET B N 1
ATOM 4879 C CA . MET B 1 163 ? 6.156 -32 0.732 1 98.88 163 MET B CA 1
ATOM 4880 C C . MET B 1 163 ? 7.613 -32.219 1.13 1 98.88 163 MET B C 1
ATOM 4882 O O . MET B 1 163 ? 8.453 -32.531 0.28 1 98.88 163 MET B O 1
ATOM 4886 N N . GLN B 1 164 ? 7.887 -32 2.402 1 98.69 164 GLN B N 1
ATOM 4887 C CA . GLN B 1 164 ? 9.234 -32.281 2.891 1 98.69 164 GLN B CA 1
ATOM 4888 C C . GLN B 1 164 ? 9.609 -33.75 2.67 1 98.69 164 GLN B C 1
ATOM 4890 O O . GLN B 1 164 ? 10.742 -34.062 2.299 1 98.69 164 GLN B O 1
ATOM 4895 N N . GLU B 1 165 ? 8.703 -34.688 2.846 1 98.38 165 GLU B N 1
ATOM 4896 C CA . GLU B 1 165 ? 8.938 -36.125 2.721 1 98.38 165 GLU B CA 1
ATOM 4897 C C . GLU B 1 165 ? 9.32 -36.5 1.293 1 98.38 165 GLU B C 1
ATOM 4899 O O . GLU B 1 165 ? 10.148 -37.375 1.081 1 98.38 165 GLU B O 1
ATOM 4904 N N . ILE B 1 166 ? 8.727 -35.781 0.369 1 98.12 166 ILE B N 1
ATOM 4905 C CA . ILE B 1 166 ? 9 -36.156 -1.008 1 98.12 166 ILE B CA 1
ATOM 4906 C C . ILE B 1 166 ? 10.273 -35.5 -1.498 1 98.12 166 ILE B C 1
ATOM 4908 O O . ILE B 1 166 ? 10.695 -35.688 -2.641 1 98.12 166 ILE B O 1
ATOM 4912 N N . GLY B 1 167 ? 10.828 -34.562 -0.671 1 98.44 167 GLY B N 1
ATOM 4913 C CA . GLY B 1 167 ? 12.172 -34.125 -1.006 1 98.44 167 GLY B CA 1
ATOM 4914 C C . GLY B 1 167 ? 12.289 -32.625 -1.143 1 98.44 167 GLY B C 1
ATOM 4915 O O . GLY B 1 167 ? 13.273 -32.125 -1.681 1 98.44 167 GLY B O 1
ATOM 4916 N N . ALA B 1 168 ? 11.367 -31.844 -0.671 1 98.88 168 ALA B N 1
ATOM 4917 C CA . ALA B 1 168 ? 11.445 -30.391 -0.757 1 98.88 168 ALA B CA 1
ATOM 4918 C C . ALA B 1 168 ? 12.711 -29.859 -0.092 1 98.88 168 ALA B C 1
ATOM 4920 O O . ALA B 1 168 ? 13.062 -30.281 1.013 1 98.88 168 ALA B O 1
ATOM 4921 N N . ASP B 1 169 ? 13.438 -28.969 -0.772 1 98.88 169 ASP B N 1
ATOM 4922 C CA . ASP B 1 169 ? 14.602 -28.297 -0.194 1 98.88 169 ASP B CA 1
ATOM 4923 C C . ASP B 1 169 ? 14.18 -27.047 0.576 1 98.88 169 ASP B C 1
ATOM 4925 O O . ASP B 1 169 ? 14.945 -26.531 1.4 1 98.88 169 ASP B O 1
ATOM 4929 N N . SER B 1 170 ? 13.078 -26.5 0.337 1 98.88 170 SER B N 1
ATOM 4930 C CA . SER B 1 170 ? 12.398 -25.422 1.039 1 98.88 170 SER B CA 1
ATOM 4931 C C . SER B 1 170 ? 10.898 -25.422 0.745 1 98.88 170 SER B C 1
ATOM 4933 O O . SER B 1 170 ? 10.453 -26.062 -0.205 1 98.88 170 SER B O 1
ATOM 4935 N N . ILE B 1 171 ? 10.133 -24.797 1.566 1 98.94 171 ILE B N 1
ATOM 4936 C CA . ILE B 1 171 ? 8.68 -24.781 1.434 1 98.94 171 ILE B CA 1
ATOM 4937 C C . ILE B 1 171 ? 8.188 -23.328 1.401 1 98.94 171 ILE B C 1
ATOM 4939 O O . ILE B 1 171 ? 8.641 -22.5 2.189 1 98.94 171 ILE B O 1
ATOM 4943 N N . ALA B 1 172 ? 7.316 -23.047 0.506 1 98.88 172 ALA B N 1
ATOM 4944 C CA . ALA B 1 172 ? 6.773 -21.688 0.382 1 98.88 172 ALA B CA 1
ATOM 4945 C C . ALA B 1 172 ? 5.27 -21.672 0.646 1 98.88 172 ALA B C 1
ATOM 4947 O O . ALA B 1 172 ? 4.551 -22.578 0.209 1 98.88 172 ALA B O 1
ATOM 4948 N N . ILE B 1 173 ? 4.82 -20.766 1.447 1 98.88 173 ILE B N 1
ATOM 4949 C CA . ILE B 1 173 ? 3.41 -20.391 1.496 1 98.88 173 ILE B CA 1
ATOM 4950 C C . ILE B 1 173 ? 3.092 -19.422 0.351 1 98.88 173 ILE B C 1
ATOM 4952 O O . ILE B 1 173 ? 3.514 -18.266 0.367 1 98.88 173 ILE B O 1
ATOM 4956 N N . LYS B 1 174 ? 2.391 -19.906 -0.573 1 97.94 174 LYS B N 1
ATOM 4957 C CA . LYS B 1 174 ? 2.076 -19.109 -1.76 1 97.94 174 LYS B CA 1
ATOM 4958 C C . LYS B 1 174 ? 0.676 -18.516 -1.664 1 97.94 174 LYS B C 1
ATOM 4960 O O . LYS B 1 174 ? -0.311 -19.172 -2.008 1 97.94 174 LYS B O 1
ATOM 4965 N N . ASP B 1 175 ? 0.583 -17.312 -1.212 1 96.69 175 ASP B N 1
ATOM 4966 C CA . ASP B 1 175 ? -0.658 -16.547 -1.181 1 96.69 175 ASP B CA 1
ATOM 4967 C C . ASP B 1 175 ? -0.803 -15.68 -2.436 1 96.69 175 ASP B C 1
ATOM 4969 O O . ASP B 1 175 ? -0.494 -14.492 -2.416 1 96.69 175 ASP B O 1
ATOM 4973 N N . MET B 1 176 ? -1.361 -16.297 -3.436 1 91.06 176 MET B N 1
ATOM 4974 C CA . MET B 1 176 ? -1.402 -15.688 -4.762 1 91.06 176 MET B CA 1
ATOM 4975 C C . MET B 1 176 ? -2.424 -14.555 -4.812 1 91.06 176 MET B C 1
ATOM 4977 O O . MET B 1 176 ? -2.41 -13.742 -5.738 1 91.06 176 MET B O 1
ATOM 4981 N N . SER B 1 177 ? -3.33 -14.461 -3.795 1 89.44 177 SER B N 1
ATOM 4982 C CA . SER B 1 177 ? -4.414 -13.484 -3.855 1 89.44 177 SER B CA 1
ATOM 4983 C C . SER B 1 177 ? -4.195 -12.352 -2.857 1 89.44 177 SER B C 1
ATOM 4985 O O . SER B 1 177 ? -4.859 -11.312 -2.93 1 89.44 177 SER B O 1
ATOM 4987 N N . GLY B 1 178 ? -3.273 -12.531 -1.965 1 94.69 178 GLY B N 1
ATOM 4988 C CA . GLY B 1 178 ? -3.041 -11.516 -0.952 1 94.69 178 GLY B CA 1
ATOM 4989 C C . GLY B 1 178 ? -4.059 -11.555 0.174 1 94.69 178 GLY B C 1
ATOM 4990 O O . GLY B 1 178 ? -4.477 -10.508 0.673 1 94.69 178 GLY B O 1
ATOM 4991 N N . ILE B 1 179 ? -4.492 -12.773 0.587 1 95.56 179 ILE B N 1
ATOM 4992 C CA . ILE B 1 179 ? -5.598 -12.875 1.532 1 95.56 179 ILE B CA 1
ATOM 4993 C C . ILE B 1 179 ? -5.102 -13.461 2.85 1 95.56 179 ILE B C 1
ATOM 4995 O O . ILE B 1 179 ? -5.891 -13.719 3.76 1 95.56 179 ILE B O 1
ATOM 4999 N N . LEU B 1 180 ? -3.783 -13.789 2.949 1 97.38 180 LEU B N 1
ATOM 5000 C CA . LEU B 1 180 ? -3.201 -14.305 4.188 1 97.38 180 LEU B CA 1
ATOM 5001 C C . LEU B 1 180 ? -3.174 -13.219 5.262 1 97.38 180 LEU B C 1
ATOM 5003 O O . LEU B 1 180 ? -2.418 -12.25 5.152 1 97.38 180 LEU B O 1
ATOM 5007 N N . LEU B 1 181 ? -3.977 -13.383 6.312 1 97.31 181 LEU B N 1
ATOM 5008 C CA . LEU B 1 181 ? -4.059 -12.391 7.379 1 97.31 181 LEU B CA 1
ATOM 5009 C C . LEU B 1 181 ? -2.799 -12.414 8.242 1 97.31 181 LEU B C 1
ATOM 5011 O O . LEU B 1 181 ? -2.186 -13.469 8.422 1 97.31 181 LEU B O 1
ATOM 5015 N N . PRO B 1 182 ? -2.426 -11.289 8.805 1 98.06 182 PRO B N 1
ATOM 5016 C CA . PRO B 1 182 ? -1.175 -11.195 9.562 1 98.06 182 PRO B CA 1
ATOM 5017 C C . PRO B 1 182 ? -1.106 -12.195 10.719 1 98.06 182 PRO B C 1
ATOM 5019 O O . PRO B 1 182 ? -0.12 -12.922 10.844 1 98.06 182 PRO B O 1
ATOM 5022 N N . GLU B 1 183 ? -2.086 -12.328 11.547 1 97.31 183 GLU B N 1
ATOM 5023 C CA . GLU B 1 183 ? -2.045 -13.227 12.695 1 97.31 183 GLU B CA 1
ATOM 5024 C C . GLU B 1 183 ? -2.051 -14.688 12.25 1 97.31 183 GLU B C 1
ATOM 5026 O O . GLU B 1 183 ? -1.438 -15.539 12.898 1 97.31 183 GLU B O 1
ATOM 5031 N N . VAL B 1 184 ? -2.785 -14.961 11.172 1 97.75 184 VAL B N 1
ATOM 5032 C CA . VAL B 1 184 ? -2.785 -16.312 10.625 1 97.75 184 VAL B CA 1
ATOM 5033 C C . VAL B 1 184 ? -1.393 -16.656 10.102 1 97.75 184 VAL B C 1
ATOM 5035 O O . VAL B 1 184 ? -0.912 -17.781 10.281 1 97.75 184 VAL B O 1
ATOM 5038 N N . ALA B 1 185 ? -0.778 -15.703 9.461 1 98.62 185 ALA B N 1
ATOM 5039 C CA . ALA B 1 185 ? 0.587 -15.898 8.977 1 98.62 185 ALA B CA 1
ATOM 5040 C C . ALA B 1 185 ? 1.535 -16.219 10.133 1 98.62 185 ALA B C 1
ATOM 5042 O O . ALA B 1 185 ? 2.391 -17.094 10.016 1 98.62 185 ALA B O 1
ATOM 5043 N N . TYR B 1 186 ? 1.406 -15.43 11.195 1 98.5 186 TYR B N 1
ATOM 5044 C CA . TYR B 1 186 ? 2.23 -15.672 12.375 1 98.5 186 TYR B CA 1
ATOM 5045 C C . TYR B 1 186 ? 2.064 -17.109 12.875 1 98.5 186 TYR B C 1
ATOM 5047 O O . TYR B 1 186 ? 3.051 -17.812 13.07 1 98.5 186 TYR B O 1
ATOM 5055 N N . GLU B 1 187 ? 0.868 -17.547 13.047 1 98.56 187 GLU B N 1
ATOM 5056 C CA . GLU B 1 187 ? 0.582 -18.875 13.578 1 98.56 187 GLU B CA 1
ATOM 5057 C C . GLU B 1 187 ? 1.062 -19.969 12.625 1 98.56 187 GLU B C 1
ATOM 5059 O O . GLU B 1 187 ? 1.657 -20.953 13.055 1 98.56 187 GLU B O 1
ATOM 5064 N N . LEU B 1 188 ? 0.747 -19.766 11.336 1 98.81 188 LEU B N 1
ATOM 5065 C CA . LEU B 1 188 ? 1.102 -20.766 10.328 1 98.81 188 LEU B CA 1
ATOM 5066 C C . LEU B 1 188 ? 2.615 -20.922 10.234 1 98.81 188 LEU B C 1
ATOM 5068 O O . LEU B 1 188 ? 3.129 -22.047 10.258 1 98.81 188 LEU B O 1
ATOM 5072 N N . VAL B 1 189 ? 3.338 -19.844 10.141 1 98.88 189 VAL B N 1
ATOM 5073 C CA . VAL B 1 189 ? 4.793 -19.891 10.023 1 98.88 189 VAL B CA 1
ATOM 5074 C C . VAL B 1 189 ? 5.391 -20.516 11.289 1 98.88 189 VAL B C 1
ATOM 5076 O O . VAL B 1 189 ? 6.297 -21.344 11.203 1 98.88 189 VAL B O 1
ATOM 5079 N N . LYS B 1 190 ? 4.926 -20.094 12.445 1 98.75 190 LYS B N 1
ATOM 5080 C CA . LYS B 1 190 ? 5.414 -20.656 13.703 1 98.75 190 LYS B CA 1
ATOM 5081 C C . LYS B 1 190 ? 5.242 -22.172 13.742 1 98.75 190 LYS B C 1
ATOM 5083 O O . LYS B 1 190 ? 6.164 -22.891 14.125 1 98.75 190 LYS B O 1
ATOM 5088 N N . GLU B 1 191 ? 4.059 -22.578 13.359 1 98.75 191 GLU B N 1
ATOM 5089 C CA . GLU B 1 191 ? 3.775 -24 13.328 1 98.75 191 GLU B CA 1
ATOM 5090 C C . GLU B 1 191 ? 4.695 -24.734 12.344 1 98.75 191 GLU B C 1
ATOM 5092 O O . GLU B 1 191 ? 5.242 -25.781 12.664 1 98.75 191 GLU B O 1
ATOM 5097 N N . LEU B 1 192 ? 4.824 -24.203 11.141 1 98.88 192 LEU B N 1
ATOM 5098 C CA . LEU B 1 192 ? 5.672 -24.812 10.125 1 98.88 192 LEU B CA 1
ATOM 5099 C C . LEU B 1 192 ? 7.117 -24.891 10.602 1 98.88 192 LEU B C 1
ATOM 5101 O O . LEU B 1 192 ? 7.781 -25.922 10.414 1 98.88 192 LEU B O 1
ATOM 5105 N N . LYS B 1 193 ? 7.641 -23.828 11.227 1 98.62 193 LYS B N 1
ATOM 5106 C CA . LYS B 1 193 ? 9.023 -23.766 11.703 1 98.62 193 LYS B CA 1
ATOM 5107 C C . LYS B 1 193 ? 9.25 -24.781 12.82 1 98.62 193 LYS B C 1
ATOM 5109 O O . LYS B 1 193 ? 10.375 -25.25 13.016 1 98.62 193 LYS B O 1
ATOM 5114 N N . SER B 1 194 ? 8.234 -25.172 13.508 1 98.44 194 SER B N 1
ATOM 5115 C CA . SER B 1 194 ? 8.359 -26.109 14.625 1 98.44 194 SER B CA 1
ATOM 5116 C C . SER B 1 194 ? 8.508 -27.531 14.125 1 98.44 194 SER B C 1
ATOM 5118 O O . SER B 1 194 ? 9.039 -28.391 14.828 1 98.44 194 SER B O 1
ATOM 5120 N N . VAL B 1 195 ? 8.07 -27.812 12.883 1 98.38 195 VAL B N 1
ATOM 5121 C CA . VAL B 1 195 ? 8.023 -29.219 12.469 1 98.38 195 VAL B CA 1
ATOM 5122 C C . VAL B 1 195 ? 8.945 -29.438 11.273 1 98.38 195 VAL B C 1
ATOM 5124 O O . VAL B 1 195 ? 9.391 -30.562 11.023 1 98.38 195 VAL B O 1
ATOM 5127 N N . LEU B 1 196 ? 9.25 -28.406 10.508 1 98.69 196 LEU B N 1
ATOM 5128 C CA . LEU B 1 196 ? 10.016 -28.562 9.273 1 98.69 196 LEU B CA 1
ATOM 5129 C C . LEU B 1 196 ? 11.508 -28.438 9.539 1 98.69 196 LEU B C 1
ATOM 5131 O O . LEU B 1 196 ? 11.922 -27.703 10.453 1 98.69 196 LEU B O 1
ATOM 5135 N N . ARG B 1 197 ? 12.289 -29.062 8.727 1 97.94 197 ARG B N 1
ATOM 5136 C CA . ARG B 1 197 ? 13.75 -28.984 8.797 1 97.94 197 ARG B CA 1
ATOM 5137 C C . ARG B 1 197 ? 14.305 -28.141 7.656 1 97.94 197 ARG B C 1
ATOM 5139 O O . ARG B 1 197 ? 15.516 -27.953 7.559 1 97.94 197 ARG B O 1
ATOM 5146 N N . VAL B 1 198 ? 13.43 -27.688 6.793 1 98.56 198 VAL B N 1
ATOM 5147 C CA . VAL B 1 198 ? 13.836 -26.906 5.633 1 98.56 198 VAL B CA 1
ATOM 5148 C C . VAL B 1 198 ? 13.312 -25.469 5.781 1 98.56 198 VAL B C 1
ATOM 5150 O O . VAL B 1 198 ? 12.375 -25.219 6.539 1 98.56 198 VAL B O 1
ATOM 5153 N N . PRO B 1 199 ? 13.906 -24.484 5.09 1 98.69 199 PRO B N 1
ATOM 5154 C CA . PRO B 1 199 ? 13.492 -23.078 5.184 1 98.69 199 PRO B CA 1
ATOM 5155 C C . PRO B 1 199 ? 12.047 -22.859 4.746 1 98.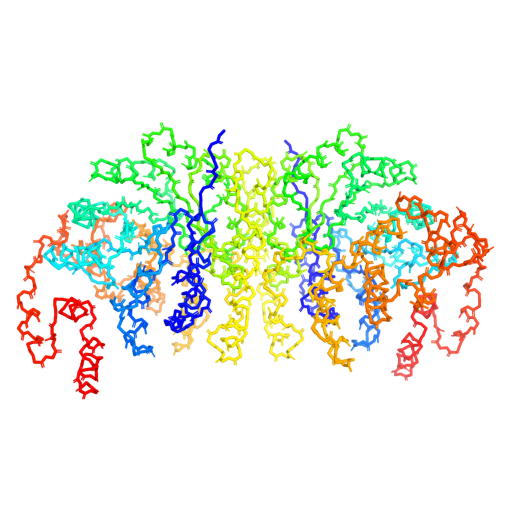69 199 PRO B C 1
ATOM 5157 O O . PRO B 1 199 ? 11.539 -23.594 3.893 1 98.69 199 PRO B O 1
ATOM 5160 N N . VAL B 1 200 ? 11.422 -21.844 5.32 1 98.88 200 VAL B N 1
ATOM 5161 C CA . VAL B 1 200 ? 10.047 -21.438 5.004 1 98.88 200 VAL B CA 1
ATOM 5162 C C . VAL B 1 200 ? 10.047 -20.062 4.344 1 98.88 200 VAL B C 1
ATOM 5164 O O . VAL B 1 200 ? 10.633 -19.125 4.867 1 98.88 200 VAL B O 1
ATOM 5167 N N . GLU B 1 201 ? 9.453 -20 3.205 1 98.88 201 GLU B N 1
ATOM 5168 C CA . GLU B 1 201 ? 9.305 -18.766 2.447 1 98.88 201 GLU B CA 1
ATOM 5169 C C . GLU B 1 201 ? 7.844 -18.328 2.377 1 98.88 201 GLU B C 1
ATOM 5171 O O . GLU B 1 201 ? 6.945 -19.156 2.277 1 98.88 201 GLU B O 1
ATOM 5176 N N . VAL B 1 202 ? 7.57 -17.016 2.502 1 98.94 202 VAL B N 1
ATOM 5177 C CA . VAL B 1 202 ? 6.211 -16.5 2.416 1 98.94 202 VAL B CA 1
ATOM 5178 C C . VAL B 1 202 ? 6.09 -15.578 1.202 1 98.94 202 VAL B C 1
ATOM 5180 O O . VAL B 1 202 ? 6.863 -14.625 1.052 1 98.94 202 VAL B O 1
ATOM 5183 N N . HIS B 1 203 ? 5.199 -15.914 0.33 1 98.75 203 HIS B N 1
ATOM 5184 C CA . HIS B 1 203 ? 4.828 -15.133 -0.842 1 98.75 203 HIS B CA 1
ATOM 5185 C C . HIS B 1 203 ? 3.404 -14.594 -0.716 1 98.75 203 HIS B C 1
ATOM 5187 O O . HIS B 1 203 ? 2.461 -15.367 -0.528 1 98.75 203 HIS B O 1
ATOM 5193 N N . THR B 1 204 ? 3.258 -13.305 -0.792 1 98.06 204 THR B N 1
ATOM 5194 C CA . THR B 1 204 ? 1.905 -12.758 -0.812 1 98.06 204 THR B CA 1
ATOM 5195 C C . THR B 1 204 ? 1.844 -11.492 -1.663 1 98.06 204 THR B C 1
ATOM 5197 O O . THR B 1 204 ? 2.877 -10.898 -1.971 1 98.06 204 THR B O 1
ATOM 5200 N N . HIS B 1 205 ? 0.69 -11.172 -2.16 1 97 205 HIS B N 1
ATOM 5201 C CA . HIS B 1 205 ? 0.45 -9.984 -2.971 1 97 205 HIS B CA 1
ATOM 5202 C C . HIS B 1 205 ? -0.181 -8.867 -2.143 1 97 205 HIS B C 1
ATOM 5204 O O . HIS B 1 205 ? -0.817 -9.133 -1.12 1 97 205 HIS B O 1
ATOM 5210 N N . ALA B 1 206 ? -0.055 -7.695 -2.625 1 97.31 206 ALA B N 1
ATOM 5211 C CA . ALA B 1 206 ? -0.471 -6.523 -1.859 1 97.31 206 ALA B CA 1
ATOM 5212 C C . ALA B 1 206 ? -1.894 -6.105 -2.223 1 97.31 206 ALA B C 1
ATOM 5214 O O . ALA B 1 206 ? -2.354 -5.031 -1.826 1 97.31 206 ALA B O 1
ATOM 5215 N N . THR B 1 207 ? -2.625 -6.891 -2.902 1 95.06 207 THR B N 1
ATOM 5216 C CA . THR B 1 207 ? -3.916 -6.555 -3.494 1 95.06 207 THR B CA 1
ATOM 5217 C C . THR B 1 207 ? -4.91 -6.125 -2.418 1 95.06 207 THR B C 1
ATOM 5219 O O . THR B 1 207 ? -5.598 -5.117 -2.57 1 95.06 207 THR B O 1
ATOM 5222 N N . ALA B 1 208 ? -4.926 -6.797 -1.344 1 96.19 208 ALA B N 1
ATOM 5223 C CA . ALA B 1 208 ? -5.938 -6.562 -0.317 1 96.19 208 ALA B CA 1
ATOM 5224 C C . ALA B 1 208 ? -5.457 -5.539 0.708 1 96.19 208 ALA B C 1
ATOM 5226 O O . ALA B 1 208 ? -6.188 -5.191 1.638 1 96.19 208 ALA B O 1
ATOM 5227 N N . GLY B 1 209 ? -4.23 -5.117 0.612 1 97.5 209 GLY B N 1
ATOM 5228 C CA . GLY B 1 209 ? -3.686 -4.168 1.568 1 97.5 209 GLY B CA 1
ATOM 5229 C C . GLY B 1 209 ? -3.188 -4.82 2.844 1 97.5 209 GLY B C 1
ATOM 5230 O O . GLY B 1 209 ? -3.051 -4.16 3.875 1 97.5 209 GLY B O 1
ATOM 5231 N N . LEU B 1 210 ? -2.869 -6.098 2.791 1 98.25 210 LEU B N 1
ATOM 5232 C CA . LEU B 1 210 ? -2.52 -6.852 3.992 1 98.25 210 LEU B CA 1
ATOM 5233 C C . LEU B 1 210 ? -1.055 -7.273 3.961 1 98.25 210 LEU B C 1
ATOM 5235 O O . LEU B 1 210 ? -0.478 -7.602 5 1 98.25 210 LEU B O 1
ATOM 5239 N N . ALA B 1 211 ? -0.464 -7.27 2.811 1 98.44 211 ALA B N 1
ATOM 5240 C CA . ALA B 1 211 ? 0.757 -8.016 2.523 1 98.44 211 ALA B CA 1
ATOM 5241 C C . ALA B 1 211 ? 1.891 -7.598 3.453 1 98.44 211 ALA B C 1
ATOM 5243 O O . ALA B 1 211 ? 2.586 -8.445 4.02 1 98.44 211 ALA B O 1
ATOM 5244 N N . SER B 1 212 ? 2.119 -6.277 3.586 1 98.56 212 SER B N 1
ATOM 5245 C CA . SER B 1 212 ? 3.238 -5.812 4.398 1 98.56 212 SER B CA 1
ATOM 5246 C C . SER B 1 212 ? 3.041 -6.168 5.867 1 98.56 212 SER B C 1
ATOM 5248 O O . SER B 1 212 ? 4.004 -6.484 6.57 1 98.56 212 SER B O 1
ATOM 5250 N N . MET B 1 213 ? 1.81 -6.066 6.355 1 98.62 213 MET B N 1
ATOM 5251 C CA . MET B 1 213 ? 1.507 -6.48 7.723 1 98.62 213 MET B CA 1
ATOM 5252 C C . MET B 1 213 ? 1.75 -7.973 7.906 1 98.62 213 MET B C 1
ATOM 5254 O O . MET B 1 213 ? 2.293 -8.398 8.93 1 98.62 213 MET B O 1
ATOM 5258 N N . THR B 1 214 ? 1.336 -8.734 6.898 1 98.75 214 THR B N 1
ATOM 5259 C CA . THR B 1 214 ? 1.546 -10.18 6.891 1 98.75 214 THR B CA 1
ATOM 5260 C C . THR B 1 214 ? 3.033 -10.508 6.984 1 98.75 214 THR B C 1
ATOM 5262 O O . THR B 1 214 ? 3.43 -11.406 7.73 1 98.75 214 THR B O 1
ATOM 5265 N N . TYR B 1 215 ? 3.871 -9.797 6.266 1 98.81 215 TYR B N 1
ATOM 5266 C CA . TYR B 1 215 ? 5.312 -10.039 6.27 1 98.81 215 TYR B CA 1
ATOM 5267 C C . TYR B 1 215 ? 5.91 -9.734 7.637 1 98.81 215 TYR B C 1
ATOM 5269 O O . TYR B 1 215 ? 6.781 -10.469 8.117 1 98.81 215 TYR B O 1
ATOM 5277 N N . ILE B 1 216 ? 5.453 -8.664 8.312 1 98.5 216 ILE B N 1
ATOM 5278 C CA . ILE B 1 216 ? 5.953 -8.352 9.648 1 98.5 216 ILE B CA 1
ATOM 5279 C C . ILE B 1 216 ? 5.699 -9.531 10.578 1 98.5 216 ILE B C 1
ATOM 5281 O O . ILE B 1 216 ? 6.617 -10.008 11.258 1 98.5 216 ILE B O 1
ATOM 5285 N N . LYS B 1 217 ? 4.488 -10.039 10.57 1 98.44 217 LYS B N 1
ATOM 5286 C CA . LYS B 1 217 ? 4.098 -11.109 11.484 1 98.44 217 LYS B CA 1
ATOM 5287 C C . LYS B 1 217 ? 4.773 -12.43 11.109 1 98.44 217 LYS B C 1
ATOM 5289 O O . LYS B 1 217 ? 5.164 -13.203 11.984 1 98.44 217 LYS B O 1
ATOM 5294 N N . ALA B 1 218 ? 4.887 -12.695 9.797 1 98.81 218 ALA B N 1
ATOM 5295 C CA . ALA B 1 218 ? 5.559 -13.906 9.336 1 98.81 218 ALA B CA 1
ATOM 5296 C C . ALA B 1 218 ? 7.023 -13.914 9.758 1 98.81 218 ALA B C 1
ATOM 5298 O O . ALA B 1 218 ? 7.535 -14.938 10.219 1 98.81 218 ALA B O 1
ATOM 5299 N N . VAL B 1 219 ? 7.727 -12.797 9.578 1 98.69 219 VAL B N 1
ATOM 5300 C CA . VAL B 1 219 ? 9.141 -12.688 9.922 1 98.69 219 VAL B CA 1
ATOM 5301 C C . VAL B 1 219 ? 9.312 -12.828 11.43 1 98.69 219 VAL B C 1
ATOM 5303 O O . VAL B 1 219 ? 10.25 -13.484 11.898 1 98.69 219 VAL B O 1
ATOM 5306 N N . GLU B 1 220 ? 8.414 -12.227 12.188 1 97.44 220 GLU B N 1
ATOM 5307 C CA . GLU B 1 220 ? 8.438 -12.359 13.641 1 97.44 220 GLU B CA 1
ATOM 5308 C C . GLU B 1 220 ? 8.297 -13.82 14.062 1 97.44 220 GLU B C 1
ATOM 5310 O O . GLU B 1 220 ? 8.875 -14.242 15.07 1 97.44 220 GLU B O 1
ATOM 5315 N N . ALA B 1 221 ? 7.57 -14.586 13.281 1 98.31 221 ALA B N 1
ATOM 5316 C CA . ALA B 1 221 ? 7.293 -15.984 13.602 1 98.31 221 ALA B CA 1
ATOM 5317 C C . ALA B 1 221 ? 8.445 -16.875 13.156 1 98.31 221 ALA B C 1
ATOM 5319 O O . ALA B 1 221 ? 8.461 -18.078 13.477 1 98.31 221 ALA B O 1
ATOM 5320 N N . GLY B 1 222 ? 9.336 -16.328 12.352 1 98.31 222 GLY B N 1
ATOM 5321 C CA . GLY B 1 222 ? 10.531 -17.094 12.031 1 98.31 222 GLY B CA 1
ATOM 5322 C C . GLY B 1 222 ? 10.664 -17.406 10.555 1 98.31 222 GLY B C 1
ATOM 5323 O O . GLY B 1 222 ? 11.508 -18.203 10.156 1 98.31 222 GLY B O 1
ATOM 5324 N N . ALA B 1 223 ? 9.875 -16.797 9.68 1 98.81 223 ALA B N 1
ATOM 5325 C CA . ALA B 1 223 ? 10.031 -17 8.242 1 98.81 223 ALA B CA 1
ATOM 5326 C C . ALA B 1 223 ? 11.469 -16.734 7.805 1 98.81 223 ALA B C 1
ATOM 5328 O O . ALA B 1 223 ? 12.125 -15.82 8.32 1 98.81 223 ALA B O 1
ATOM 5329 N N . ASP B 1 224 ? 11.961 -17.5 6.844 1 98.81 224 ASP B N 1
ATOM 5330 C CA . ASP B 1 224 ? 13.352 -17.391 6.414 1 98.81 224 ASP B CA 1
ATOM 5331 C C . ASP B 1 224 ? 13.477 -16.453 5.215 1 98.81 224 ASP B C 1
ATOM 5333 O O . ASP B 1 224 ? 14.484 -15.758 5.074 1 98.81 224 ASP B O 1
ATOM 5337 N N . ILE B 1 225 ? 12.5 -16.5 4.289 1 98.88 225 ILE B N 1
ATOM 5338 C CA . ILE B 1 225 ? 12.531 -15.75 3.035 1 98.88 225 ILE B CA 1
ATOM 5339 C C . ILE B 1 225 ? 11.164 -15.109 2.787 1 98.88 225 ILE B C 1
ATOM 5341 O O . ILE B 1 225 ? 10.125 -15.703 3.086 1 98.88 225 ILE B O 1
ATOM 5345 N N . ILE B 1 226 ? 11.109 -13.898 2.301 1 98.88 226 ILE B N 1
ATOM 5346 C CA . ILE B 1 226 ? 9.875 -13.273 1.842 1 98.88 226 ILE B CA 1
ATOM 5347 C C . ILE B 1 226 ? 10.07 -12.719 0.434 1 98.88 226 ILE B C 1
ATOM 5349 O O . ILE B 1 226 ? 11.203 -12.461 0.013 1 98.88 226 ILE B O 1
ATOM 5353 N N . ASP B 1 227 ? 9.016 -12.555 -0.309 1 98.88 227 ASP B N 1
ATOM 5354 C CA . ASP B 1 227 ? 9.047 -12.102 -1.695 1 98.88 227 ASP B CA 1
ATOM 5355 C C . ASP B 1 227 ? 8.68 -10.625 -1.794 1 98.88 227 ASP B C 1
ATOM 5357 O O . ASP B 1 227 ? 7.652 -10.195 -1.26 1 98.88 227 ASP B O 1
ATOM 5361 N N . THR B 1 228 ? 9.453 -9.867 -2.428 1 98.88 228 THR B N 1
ATOM 5362 C CA . THR B 1 228 ? 9.195 -8.445 -2.645 1 98.88 228 THR B CA 1
ATOM 5363 C C . THR B 1 228 ? 9.469 -8.062 -4.094 1 98.88 228 THR B C 1
ATOM 5365 O O . THR B 1 228 ? 9.969 -8.875 -4.875 1 98.88 228 THR B O 1
ATOM 5368 N N . ALA B 1 229 ? 9.109 -6.918 -4.469 1 98.88 229 ALA B N 1
ATOM 5369 C CA . ALA B 1 229 ? 9.445 -6.328 -5.762 1 98.88 229 ALA B CA 1
ATOM 5370 C C . ALA B 1 229 ? 10.008 -4.918 -5.594 1 98.88 229 ALA B C 1
ATOM 5372 O O . ALA B 1 229 ? 9.539 -4.156 -4.738 1 98.88 229 ALA B O 1
ATOM 5373 N N . ILE B 1 230 ? 11.039 -4.602 -6.387 1 98.88 230 ILE B N 1
ATOM 5374 C CA . ILE B 1 230 ? 11.555 -3.238 -6.387 1 98.88 230 ILE B CA 1
ATOM 5375 C C . ILE B 1 230 ? 10.398 -2.252 -6.555 1 98.88 230 ILE B C 1
ATOM 5377 O O . ILE B 1 230 ? 9.414 -2.549 -7.238 1 98.88 230 ILE B O 1
ATOM 5381 N N . SER B 1 231 ? 10.406 -1.085 -6.027 1 98.31 231 SER B N 1
ATOM 5382 C CA . SER B 1 231 ? 9.281 -0.192 -5.754 1 98.31 231 SER B CA 1
ATOM 5383 C C . SER B 1 231 ? 8.516 0.13 -7.031 1 98.31 231 SER B C 1
ATOM 5385 O O . SER B 1 231 ? 7.281 0.104 -7.039 1 98.31 231 SER B O 1
ATOM 5387 N N . PRO B 1 232 ? 9.133 0.459 -8.18 1 97.88 232 PRO B N 1
ATOM 5388 C CA . PRO B 1 232 ? 8.344 0.797 -9.367 1 97.88 232 PRO B CA 1
ATOM 5389 C C . PRO B 1 232 ? 7.48 -0.365 -9.852 1 97.88 232 PRO B C 1
ATOM 5391 O O . PRO B 1 232 ? 6.527 -0.157 -10.609 1 97.88 232 PRO B O 1
ATOM 5394 N N . LEU B 1 233 ? 7.852 -1.601 -9.453 1 98.38 233 LEU B N 1
ATOM 5395 C CA . LEU B 1 233 ? 7.109 -2.785 -9.875 1 98.38 233 LEU B CA 1
ATOM 5396 C C . LEU B 1 233 ? 6.41 -3.441 -8.688 1 98.38 233 LEU B C 1
ATOM 5398 O O . LEU B 1 233 ? 6.09 -4.629 -8.734 1 98.38 233 LEU B O 1
ATOM 5402 N N . SER B 1 234 ? 6.191 -2.703 -7.617 1 98.31 234 SER B N 1
ATOM 5403 C CA . SER B 1 234 ? 5.629 -3.229 -6.379 1 98.31 234 SER B CA 1
ATOM 5404 C C . SER B 1 234 ? 4.246 -2.65 -6.109 1 98.31 234 SER B C 1
ATOM 5406 O O . SER B 1 234 ? 3.801 -1.737 -6.809 1 98.31 234 SER B O 1
ATOM 5408 N N . GLY B 1 235 ? 3.564 -3.242 -5.137 1 96.25 235 GLY B N 1
ATOM 5409 C CA . GLY B 1 235 ? 2.291 -2.713 -4.672 1 96.25 235 GLY B CA 1
ATOM 5410 C C . GLY B 1 235 ? 1.112 -3.18 -5.504 1 96.25 235 GLY B C 1
ATOM 5411 O O . GLY B 1 235 ? 1.293 -3.818 -6.543 1 96.25 235 GLY B O 1
ATOM 5412 N N . GLY B 1 236 ? -0.142 -2.836 -4.996 1 94.38 236 GLY B N 1
ATOM 5413 C CA . GLY B 1 236 ? -1.336 -3.268 -5.707 1 94.38 236 GLY B CA 1
ATOM 5414 C C . GLY B 1 236 ? -1.415 -4.773 -5.883 1 94.38 236 GLY B C 1
ATOM 5415 O O . GLY B 1 236 ? -1.312 -5.523 -4.91 1 94.38 236 GLY B O 1
ATOM 5416 N N . THR B 1 237 ? -1.478 -5.129 -7.176 1 94.88 237 THR B N 1
ATOM 5417 C CA . THR B 1 237 ? -1.599 -6.559 -7.457 1 94.88 237 THR B CA 1
ATOM 5418 C C . THR B 1 237 ? -0.239 -7.242 -7.363 1 94.88 237 THR B C 1
ATOM 5420 O O . THR B 1 237 ? -0.15 -8.469 -7.453 1 94.88 237 THR B O 1
ATOM 5423 N N . SER B 1 238 ? 0.846 -6.52 -7.184 1 97.5 238 SER B N 1
ATOM 5424 C CA . SER B 1 238 ? 2.197 -7.043 -7.012 1 97.5 238 SER B CA 1
ATOM 5425 C C . SER B 1 238 ? 2.531 -7.238 -5.535 1 97.5 238 SER B C 1
ATOM 5427 O O . SER B 1 238 ? 1.633 -7.352 -4.699 1 97.5 238 SER B O 1
ATOM 5429 N N . GLN B 1 239 ? 3.852 -7.453 -5.207 1 98.5 239 GLN B N 1
ATOM 5430 C CA . GLN B 1 239 ? 4.332 -7.676 -3.846 1 98.5 239 GLN B CA 1
ATOM 5431 C C . GLN B 1 239 ? 4.723 -6.359 -3.18 1 98.5 239 GLN B C 1
ATOM 5433 O O . GLN B 1 239 ? 4.809 -5.324 -3.842 1 98.5 239 GLN B O 1
ATOM 5438 N N . PRO B 1 240 ? 4.898 -6.336 -1.862 1 98.56 240 PRO B N 1
ATOM 5439 C CA . PRO B 1 240 ? 5.383 -5.137 -1.177 1 98.56 240 PRO B CA 1
ATOM 5440 C C . PRO B 1 240 ? 6.734 -4.664 -1.701 1 98.56 240 PRO B C 1
ATOM 5442 O O . PRO B 1 240 ? 7.52 -5.469 -2.207 1 98.56 240 PRO B O 1
ATOM 5445 N N . ALA B 1 241 ? 7.023 -3.422 -1.576 1 98.75 241 ALA B N 1
ATOM 5446 C CA . ALA B 1 241 ? 8.242 -2.801 -2.094 1 98.75 241 ALA B CA 1
ATOM 5447 C C . ALA B 1 241 ? 9.469 -3.289 -1.335 1 98.75 241 ALA B C 1
ATOM 5449 O O . ALA B 1 241 ? 9.5 -3.248 -0.103 1 98.75 241 ALA B O 1
ATOM 5450 N N . THR B 1 242 ? 10.5 -3.646 -2.088 1 98.88 242 THR B N 1
ATOM 5451 C CA . THR B 1 242 ? 11.742 -4.164 -1.514 1 98.88 242 THR B CA 1
ATOM 5452 C C . THR B 1 242 ? 12.367 -3.146 -0.565 1 98.88 242 THR B C 1
ATOM 5454 O O .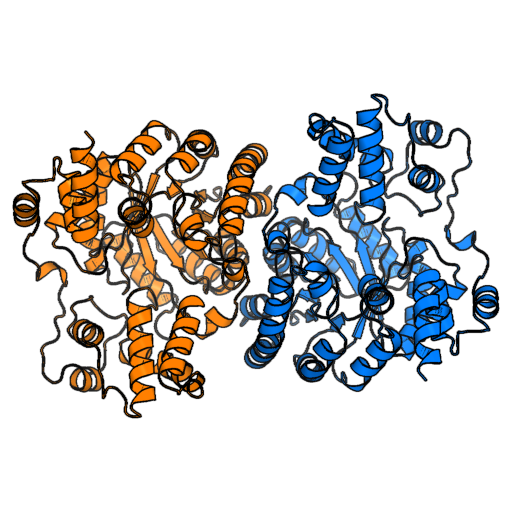 THR B 1 242 ? 12.719 -3.479 0.568 1 98.88 242 THR B O 1
ATOM 5457 N N . GLU B 1 243 ? 12.477 -1.904 -1.039 1 98.5 243 GLU B N 1
ATOM 5458 C CA . GLU B 1 243 ? 13.125 -0.862 -0.246 1 98.5 243 GLU B CA 1
ATOM 5459 C C . GLU B 1 243 ? 12.398 -0.654 1.082 1 98.5 243 GLU B C 1
ATOM 5461 O O . GLU B 1 243 ? 13.039 -0.463 2.119 1 98.5 243 GLU B O 1
ATOM 5466 N N . SER B 1 244 ? 11.055 -0.657 1.033 1 98.38 244 SER B N 1
ATOM 5467 C CA . SER B 1 244 ? 10.242 -0.447 2.229 1 98.38 244 SER B CA 1
ATOM 5468 C C . SER B 1 244 ? 10.469 -1.555 3.252 1 98.38 244 SER B C 1
ATOM 5470 O O . SER B 1 244 ? 10.578 -1.287 4.449 1 98.38 244 SER B O 1
ATOM 5472 N N . ILE B 1 245 ? 10.508 -2.783 2.773 1 98.69 245 ILE B N 1
ATOM 5473 C CA . ILE B 1 245 ? 10.742 -3.928 3.65 1 98.69 245 ILE B CA 1
ATOM 5474 C C . ILE B 1 245 ? 12.133 -3.842 4.258 1 98.69 245 ILE B C 1
ATOM 5476 O O . ILE B 1 245 ? 12.312 -4.086 5.453 1 98.69 245 ILE B O 1
ATOM 5480 N N . VAL B 1 246 ? 13.125 -3.551 3.447 1 98.38 246 VAL B N 1
ATOM 5481 C CA . VAL B 1 246 ? 14.5 -3.408 3.92 1 98.38 246 VAL B CA 1
ATOM 5482 C C . VAL B 1 246 ? 14.562 -2.346 5.016 1 98.38 246 VAL B C 1
ATOM 5484 O O . VAL B 1 246 ? 15.18 -2.557 6.059 1 98.38 246 VAL B O 1
ATOM 5487 N N . ARG B 1 247 ? 13.867 -1.229 4.812 1 97.06 247 ARG B N 1
ATOM 5488 C CA . ARG B 1 247 ? 13.836 -0.149 5.793 1 97.06 247 ARG B CA 1
ATOM 5489 C C . ARG B 1 247 ? 13.125 -0.588 7.07 1 97.06 247 ARG B C 1
ATOM 5491 O O . ARG B 1 247 ? 13.539 -0.23 8.172 1 97.06 247 ARG B O 1
ATOM 5498 N N . ALA B 1 248 ? 12.047 -1.31 6.914 1 97.62 248 ALA B N 1
ATOM 5499 C CA . ALA B 1 248 ? 11.234 -1.729 8.055 1 97.62 248 ALA B CA 1
ATOM 5500 C C . ALA B 1 248 ? 12.047 -2.57 9.031 1 97.62 248 ALA B C 1
ATOM 5502 O O . ALA B 1 248 ? 11.82 -2.521 10.242 1 97.62 248 ALA B O 1
ATOM 5503 N N . PHE B 1 249 ? 13.008 -3.318 8.523 1 97.5 249 PHE B N 1
ATOM 5504 C CA . PHE B 1 249 ? 13.742 -4.238 9.383 1 97.5 249 PHE B CA 1
ATOM 5505 C C . PHE B 1 249 ? 15.125 -3.686 9.711 1 97.5 249 PHE B C 1
ATOM 5507 O O . PHE B 1 249 ? 15.914 -4.34 10.391 1 97.5 249 PHE B O 1
ATOM 5514 N N . GLN B 1 250 ? 15.391 -2.498 9.211 1 93.94 250 GLN B N 1
ATOM 5515 C CA . GLN B 1 250 ? 16.688 -1.904 9.477 1 93.94 250 GLN B CA 1
ATOM 5516 C C . GLN B 1 250 ? 16.953 -1.777 10.977 1 93.94 250 GLN B C 1
ATOM 5518 O O . GLN B 1 250 ? 16.094 -1.298 11.719 1 93.94 250 GLN B O 1
ATOM 5523 N N . GLY B 1 251 ? 18.125 -2.24 11.469 1 92.06 251 GLY B N 1
ATOM 5524 C CA . GLY B 1 251 ? 18.516 -2.109 12.859 1 92.06 251 GLY B CA 1
ATOM 5525 C C . GLY B 1 251 ? 17.984 -3.23 13.734 1 92.06 251 GLY B C 1
ATOM 5526 O O . GLY B 1 251 ? 18.312 -3.318 14.914 1 92.06 251 GLY B O 1
ATOM 5527 N N . THR B 1 252 ? 17.094 -4.035 13.203 1 94.81 252 THR B N 1
ATOM 5528 C CA . THR B 1 252 ? 16.594 -5.172 13.969 1 94.81 252 THR B CA 1
ATOM 5529 C C . THR B 1 252 ? 17.484 -6.395 13.758 1 94.81 252 THR B C 1
ATOM 5531 O O . THR B 1 252 ? 18.438 -6.355 12.969 1 94.81 252 THR B O 1
ATOM 5534 N N . GLU B 1 253 ? 17.141 -7.422 14.477 1 95.88 253 GLU B N 1
ATOM 5535 C CA . GLU B 1 253 ? 17.891 -8.664 14.352 1 95.88 253 GLU B CA 1
ATOM 5536 C C . GLU B 1 253 ? 17.656 -9.328 13 1 95.88 253 GLU B C 1
ATOM 5538 O O . GLU B 1 253 ? 18.438 -10.172 12.57 1 95.88 253 GLU B O 1
ATOM 5543 N N . ARG B 1 254 ? 16.594 -8.93 12.32 1 97.69 254 ARG B N 1
ATOM 5544 C CA . ARG B 1 254 ? 16.219 -9.57 11.062 1 97.69 254 ARG B CA 1
ATOM 5545 C C . ARG B 1 254 ? 16.547 -8.664 9.875 1 97.69 254 ARG B C 1
ATOM 5547 O O . ARG B 1 254 ? 15.969 -8.82 8.797 1 97.69 254 ARG B O 1
ATOM 5554 N N . GLU B 1 255 ? 17.375 -7.711 10.031 1 97.62 255 GLU B N 1
ATOM 5555 C CA . GLU B 1 255 ? 17.719 -6.789 8.953 1 97.62 255 GLU B CA 1
ATOM 5556 C C . GLU B 1 255 ? 18.344 -7.527 7.773 1 97.62 255 GLU B C 1
ATOM 5558 O O . GLU B 1 255 ? 19.016 -8.555 7.961 1 97.62 255 GLU B O 1
ATOM 5563 N N . THR B 1 256 ? 18.203 -7.027 6.582 1 97.62 256 THR B N 1
ATOM 5564 C CA . THR B 1 256 ? 18.688 -7.684 5.371 1 97.62 256 THR B CA 1
ATOM 5565 C C . THR B 1 256 ? 20.156 -7.355 5.125 1 97.62 256 THR B C 1
ATOM 5567 O O . THR B 1 256 ? 20.891 -8.164 4.555 1 97.62 256 THR B O 1
ATOM 5570 N N . GLY B 1 257 ? 20.516 -6.086 5.457 1 96.94 257 GLY B N 1
ATOM 5571 C CA . GLY B 1 257 ? 21.844 -5.598 5.16 1 96.94 257 GLY B CA 1
ATOM 5572 C C . GLY B 1 257 ? 21.984 -5.074 3.742 1 96.94 257 GLY B C 1
ATOM 5573 O O . GLY B 1 257 ? 23.094 -4.785 3.293 1 96.94 257 GLY B O 1
ATOM 5574 N N . PHE B 1 258 ? 20.938 -4.945 3.023 1 98.31 258 PHE B N 1
ATOM 5575 C CA . PHE B 1 258 ? 20.984 -4.477 1.643 1 98.31 258 PHE B CA 1
ATOM 5576 C C . PHE B 1 258 ? 21.391 -3.01 1.582 1 98.31 258 PHE B C 1
ATOM 5578 O O . PHE B 1 258 ? 21.109 -2.244 2.506 1 98.31 258 PHE B O 1
ATOM 5585 N N . ASP B 1 259 ? 22.078 -2.646 0.544 1 97.81 259 ASP B N 1
ATOM 5586 C CA . ASP B 1 259 ? 22.453 -1.263 0.266 1 97.81 259 ASP B CA 1
ATOM 5587 C C . ASP B 1 259 ? 21.281 -0.485 -0.321 1 97.81 259 ASP B C 1
ATOM 5589 O O . ASP B 1 259 ? 20.938 -0.652 -1.494 1 97.81 259 ASP B O 1
ATOM 5593 N N . LEU B 1 260 ? 20.766 0.446 0.45 1 96.38 260 LEU B N 1
ATOM 5594 C CA . LEU B 1 260 ? 19.594 1.211 0.022 1 96.38 260 LEU B CA 1
ATOM 5595 C C . LEU B 1 260 ? 19.938 2.131 -1.142 1 96.38 260 LEU B C 1
ATOM 5597 O O . LEU B 1 260 ? 19.078 2.455 -1.964 1 96.38 260 LEU B O 1
ATOM 5601 N N . GLY B 1 261 ? 21.141 2.631 -1.244 1 95.75 261 GLY B N 1
ATOM 5602 C CA . GLY B 1 261 ? 21.578 3.408 -2.393 1 95.75 261 GLY B CA 1
ATOM 5603 C C . GLY B 1 261 ? 21.516 2.637 -3.697 1 95.75 261 GLY B C 1
ATOM 5604 O O . GLY B 1 261 ? 21.062 3.164 -4.715 1 95.75 261 GLY B O 1
ATOM 5605 N N . LEU B 1 262 ? 22.016 1.388 -3.627 1 98.25 262 LEU B N 1
ATOM 5606 C CA . LEU B 1 262 ? 21.953 0.515 -4.793 1 98.25 262 LEU B CA 1
ATOM 5607 C C . LEU B 1 262 ? 20.5 0.244 -5.195 1 98.25 262 LEU B C 1
ATOM 5609 O O . LEU B 1 262 ? 20.156 0.29 -6.379 1 98.25 262 LEU B O 1
ATOM 5613 N N . LEU B 1 263 ? 19.672 -0.033 -4.219 1 98.44 263 LEU B N 1
ATOM 5614 C CA . LEU B 1 263 ? 18.25 -0.257 -4.496 1 98.44 263 LEU B CA 1
ATOM 5615 C C . LEU B 1 263 ? 17.625 0.976 -5.137 1 98.44 263 LEU B C 1
ATOM 5617 O O . LEU B 1 263 ? 16.781 0.855 -6.023 1 98.44 263 LEU B O 1
ATOM 5621 N N . LYS B 1 264 ? 18.016 2.137 -4.652 1 95.56 264 LYS B N 1
ATOM 5622 C CA . LYS B 1 264 ? 17.516 3.379 -5.23 1 95.56 264 LYS B CA 1
ATOM 5623 C C . LYS B 1 264 ? 17.891 3.496 -6.699 1 95.56 264 LYS B C 1
ATOM 5625 O O . LYS B 1 264 ? 17.078 3.889 -7.531 1 95.56 264 LYS B O 1
ATOM 5630 N N . GLU B 1 265 ? 19.094 3.176 -7.031 1 96.81 265 GLU B N 1
ATOM 5631 C CA . GLU B 1 265 ? 19.547 3.201 -8.422 1 96.81 265 GLU B CA 1
ATOM 5632 C C . GLU B 1 265 ? 18.719 2.277 -9.297 1 96.81 265 GLU B C 1
ATOM 5634 O O . GLU B 1 265 ? 18.344 2.643 -10.414 1 96.81 265 GLU B O 1
ATOM 5639 N N . ILE B 1 266 ? 18.469 1.121 -8.781 1 98.69 266 ILE B N 1
ATOM 5640 C CA . ILE B 1 266 ? 17.672 0.14 -9.516 1 98.69 266 ILE B CA 1
ATOM 5641 C C . ILE B 1 266 ? 16.25 0.663 -9.703 1 98.69 266 ILE B C 1
ATOM 5643 O O . ILE B 1 266 ? 15.695 0.566 -10.797 1 98.69 266 ILE B O 1
ATOM 5647 N N . ALA B 1 267 ? 15.711 1.237 -8.656 1 97.88 267 ALA B N 1
ATOM 5648 C CA . ALA B 1 267 ? 14.367 1.807 -8.75 1 97.88 267 ALA B CA 1
ATOM 5649 C C . ALA B 1 267 ? 14.312 2.918 -9.797 1 97.88 267 ALA B C 1
ATOM 5651 O O . ALA B 1 267 ? 13.375 2.986 -10.586 1 97.88 267 ALA B O 1
ATOM 5652 N N . GLU B 1 268 ? 15.305 3.779 -9.758 1 95.31 268 GLU B N 1
ATOM 5653 C CA . GLU B 1 268 ? 15.359 4.902 -10.688 1 95.31 268 GLU B CA 1
ATOM 5654 C C . GLU B 1 268 ? 15.422 4.422 -12.133 1 95.31 268 GLU B C 1
ATOM 5656 O O . GLU B 1 268 ? 14.891 5.074 -13.031 1 95.31 268 GLU B O 1
ATOM 5661 N N . TYR B 1 269 ? 16.047 3.285 -12.375 1 97.94 269 TYR B N 1
ATOM 5662 C CA . TYR B 1 269 ? 16.109 2.705 -13.711 1 97.94 269 TYR B CA 1
ATOM 5663 C C . TYR B 1 269 ? 14.719 2.307 -14.195 1 97.94 269 TYR B C 1
ATOM 5665 O O . TYR B 1 269 ? 14.367 2.539 -15.352 1 97.94 269 TYR B O 1
ATOM 5673 N N . PHE B 1 270 ? 13.859 1.698 -13.297 1 98.56 270 PHE B N 1
ATOM 5674 C CA . PHE B 1 270 ? 12.57 1.134 -13.695 1 98.56 270 PHE B CA 1
ATOM 5675 C C . PHE B 1 270 ? 11.492 2.209 -13.711 1 98.56 270 PHE B C 1
ATOM 5677 O O . PHE B 1 270 ? 10.422 2.014 -14.297 1 98.56 270 PHE B O 1
ATOM 5684 N N . LYS B 1 271 ? 11.711 3.355 -13.102 1 95.94 271 LYS B N 1
ATOM 5685 C CA . LYS B 1 271 ? 10.688 4.398 -12.992 1 95.94 271 LYS B CA 1
ATOM 5686 C C . LYS B 1 271 ? 10.25 4.871 -14.375 1 95.94 271 LYS B C 1
ATOM 5688 O O . LYS B 1 271 ? 9.055 4.914 -14.672 1 95.94 271 LYS B O 1
ATOM 5693 N N . PRO B 1 272 ? 11.188 5.27 -15.273 1 96.44 272 PRO B N 1
ATOM 5694 C CA . PRO B 1 272 ? 10.742 5.691 -16.609 1 96.44 272 PRO B CA 1
ATOM 5695 C C . PRO B 1 272 ? 10.07 4.566 -17.391 1 96.44 272 PRO B C 1
ATOM 5697 O O . PRO B 1 272 ? 9.18 4.828 -18.203 1 96.44 272 PRO B O 1
ATOM 5700 N N . ILE B 1 273 ? 10.461 3.334 -17.156 1 98 273 ILE B N 1
ATOM 5701 C CA . ILE B 1 273 ? 9.844 2.188 -17.797 1 98 273 ILE B CA 1
ATOM 5702 C C . ILE B 1 273 ? 8.398 2.049 -17.328 1 98 273 ILE B C 1
ATOM 5704 O O . ILE B 1 273 ? 7.488 1.856 -18.141 1 98 273 ILE B O 1
ATOM 5708 N N . ARG B 1 274 ? 8.188 2.127 -16.031 1 97.31 274 ARG B N 1
ATOM 5709 C CA . ARG B 1 274 ? 6.832 2.113 -15.5 1 97.31 274 ARG B CA 1
ATOM 5710 C C . ARG B 1 274 ? 5.988 3.225 -16.109 1 97.31 274 ARG B C 1
ATOM 5712 O O . ARG B 1 274 ? 4.824 3.012 -16.469 1 97.31 274 ARG B O 1
ATOM 5719 N N . ALA B 1 275 ? 6.574 4.41 -16.219 1 94.75 275 ALA B N 1
ATOM 5720 C CA . ALA B 1 275 ? 5.875 5.547 -16.812 1 94.75 275 ALA B CA 1
ATOM 5721 C C . ALA B 1 275 ? 5.449 5.242 -18.25 1 94.75 275 ALA B C 1
ATOM 5723 O O . ALA B 1 275 ? 4.336 5.586 -18.656 1 94.75 275 ALA B O 1
ATOM 5724 N N . LYS B 1 276 ? 6.363 4.645 -19 1 97.19 276 LYS B N 1
ATOM 5725 C CA . LYS B 1 276 ? 6.082 4.246 -20.375 1 97.19 276 LYS B CA 1
ATOM 5726 C C . LYS B 1 276 ? 4.883 3.307 -20.438 1 97.19 276 LYS B C 1
ATOM 5728 O O . LYS B 1 276 ? 3.959 3.523 -21.219 1 97.19 276 LYS B O 1
ATOM 5733 N N . TYR B 1 277 ? 4.848 2.326 -19.609 1 97.44 277 TYR B N 1
ATOM 5734 C CA . TYR B 1 277 ? 3.789 1.324 -19.641 1 97.44 277 TYR B CA 1
ATOM 5735 C C . TYR B 1 277 ? 2.469 1.912 -19.156 1 97.44 277 TYR B C 1
ATOM 5737 O O . TYR B 1 277 ? 1.396 1.489 -19.594 1 97.44 277 TYR B O 1
ATOM 5745 N N . LEU B 1 278 ? 2.539 2.857 -18.25 1 94.62 278 LEU B N 1
ATOM 5746 C CA . LEU B 1 278 ? 1.349 3.594 -17.828 1 94.62 278 LEU B CA 1
ATOM 5747 C C . LEU B 1 278 ? 0.779 4.402 -19 1 94.62 278 LEU B C 1
ATOM 5749 O O . LEU B 1 278 ? -0.428 4.367 -19.25 1 94.62 278 LEU B O 1
ATOM 5753 N N . GLN B 1 279 ? 1.627 5.137 -19.688 1 95.12 279 GLN B N 1
ATOM 5754 C CA . GLN B 1 279 ? 1.231 5.973 -20.812 1 95.12 279 GLN B CA 1
ATOM 5755 C C . GLN B 1 279 ? 0.618 5.133 -21.938 1 95.12 279 GLN B C 1
ATOM 5757 O O . GLN B 1 279 ? -0.336 5.562 -22.594 1 95.12 279 GLN B O 1
ATOM 5762 N N . GLU B 1 280 ? 1.16 3.941 -22.094 1 96.25 280 GLU B N 1
ATOM 5763 C CA . GLU B 1 280 ? 0.707 3.061 -23.172 1 96.25 280 GLU B CA 1
ATOM 5764 C C . GLU B 1 280 ? -0.575 2.33 -22.781 1 96.25 280 GLU B C 1
ATOM 5766 O O . GLU B 1 280 ? -1.2 1.672 -23.609 1 96.25 280 GLU B O 1
ATOM 5771 N N . GLY B 1 281 ? -0.966 2.416 -21.562 1 94.06 281 GLY B N 1
ATOM 5772 C CA . GLY B 1 281 ? -2.189 1.781 -21.094 1 94.06 281 GLY B CA 1
ATOM 5773 C C . GLY B 1 281 ? -2.006 0.316 -20.75 1 94.06 281 GLY B C 1
ATOM 5774 O O . GLY B 1 281 ? -2.973 -0.374 -20.422 1 94.06 281 GLY B O 1
ATOM 5775 N N . ILE B 1 282 ? -0.792 -0.19 -20.844 1 94.88 282 ILE B N 1
ATOM 5776 C CA . ILE B 1 282 ? -0.5 -1.574 -20.484 1 94.88 282 ILE B CA 1
ATOM 5777 C C . ILE B 1 282 ? -0.566 -1.739 -18.969 1 94.88 282 ILE B C 1
ATOM 5779 O O . ILE B 1 282 ? -1.114 -2.725 -18.469 1 94.88 282 ILE B O 1
ATOM 5783 N N . LEU B 1 283 ? 0.044 -0.814 -18.266 1 95.94 283 LEU B N 1
ATOM 5784 C CA . LEU B 1 283 ? -0.18 -0.733 -16.828 1 95.94 283 LEU B CA 1
ATOM 5785 C C . LEU B 1 283 ? -1.465 0.029 -16.516 1 95.94 283 LEU B C 1
ATOM 5787 O O . LEU B 1 283 ? -1.509 1.255 -16.641 1 95.94 283 LEU B O 1
ATOM 5791 N N . ASN B 1 284 ? -2.502 -0.68 -16.109 1 94.12 284 ASN B N 1
ATOM 5792 C CA . ASN B 1 284 ? -3.764 -0.091 -15.68 1 94.12 284 ASN B CA 1
ATOM 5793 C C . ASN B 1 284 ? -3.68 0.421 -14.25 1 94.12 284 ASN B C 1
ATOM 5795 O O . ASN B 1 284 ? -3.377 -0.341 -13.328 1 94.12 284 ASN B O 1
ATOM 5799 N N . PRO B 1 285 ? -4.023 1.688 -13.992 1 93.56 285 PRO B N 1
ATOM 5800 C CA . PRO B 1 285 ? -3.951 2.234 -12.633 1 93.56 285 PRO B CA 1
ATOM 5801 C C . PRO B 1 285 ? -4.766 1.424 -11.625 1 93.56 285 PRO B C 1
ATOM 5803 O O . PRO B 1 285 ? -4.449 1.414 -10.438 1 93.56 285 PRO B O 1
ATOM 5806 N N . GLN B 1 286 ? -5.758 0.772 -12.078 1 91.88 286 GLN B N 1
ATOM 5807 C CA . GLN B 1 286 ? -6.578 -0.058 -11.195 1 91.88 286 GLN B CA 1
ATOM 5808 C C . GLN B 1 286 ? -5.734 -1.131 -10.516 1 91.88 286 GLN B C 1
ATOM 5810 O O . GLN B 1 286 ? -6.043 -1.555 -9.398 1 91.88 286 GLN B O 1
ATOM 5815 N N . ALA B 1 287 ? -4.672 -1.546 -11.164 1 93.12 287 ALA B N 1
ATOM 5816 C CA . ALA B 1 287 ? -3.801 -2.588 -10.633 1 93.12 287 ALA B CA 1
ATOM 5817 C C . ALA B 1 287 ? -3.049 -2.096 -9.398 1 93.12 287 ALA B C 1
ATOM 5819 O O . ALA B 1 287 ? -2.537 -2.896 -8.609 1 93.12 287 ALA B O 1
ATOM 5820 N N . LEU B 1 288 ? -2.994 -0.765 -9.219 1 95.12 288 LEU B N 1
ATOM 5821 C CA . LEU B 1 288 ? -2.254 -0.17 -8.109 1 95.12 288 LEU B CA 1
ATOM 5822 C C . LEU B 1 288 ? -3.166 0.065 -6.91 1 95.12 288 LEU B C 1
ATOM 5824 O O . LEU B 1 288 ? -2.689 0.36 -5.812 1 95.12 288 LEU B O 1
ATOM 5828 N N . MET B 1 289 ? -4.469 -0.134 -7.055 1 94.75 289 MET B N 1
ATOM 5829 C CA . MET B 1 289 ? -5.453 0.215 -6.031 1 94.75 289 MET B CA 1
ATOM 5830 C C . MET B 1 289 ? -5.645 -0.931 -5.047 1 94.75 289 MET B C 1
ATOM 5832 O O . MET B 1 289 ? -5.512 -2.1 -5.41 1 94.75 289 MET B O 1
ATOM 5836 N N . THR B 1 290 ? -5.902 -0.626 -3.781 1 95.69 290 THR B N 1
ATOM 5837 C CA . THR B 1 290 ? -6.18 -1.616 -2.746 1 95.69 290 THR B CA 1
ATOM 5838 C C . THR B 1 290 ? -7.609 -2.137 -2.865 1 95.69 290 THR B C 1
ATOM 5840 O O . THR B 1 290 ? -8.555 -1.353 -2.922 1 95.69 290 THR B O 1
ATOM 5843 N N . GLU B 1 291 ? -7.73 -3.459 -2.906 1 93.25 291 GLU B N 1
ATOM 5844 C CA . GLU B 1 291 ? -9.023 -4.117 -3.023 1 93.25 291 GLU B CA 1
ATOM 5845 C C . GLU B 1 291 ? -9.25 -5.105 -1.883 1 93.25 291 GLU B C 1
ATOM 5847 O O . GLU B 1 291 ? -9.148 -6.32 -2.076 1 93.25 291 GLU B O 1
ATOM 5852 N N . PRO B 1 292 ? -9.703 -4.582 -0.751 1 94.62 292 PRO B N 1
ATOM 5853 C CA . PRO B 1 292 ? -9.836 -5.445 0.424 1 94.62 292 PRO B CA 1
ATOM 5854 C C . PRO B 1 292 ? -10.922 -6.504 0.263 1 94.62 292 PRO B C 1
ATOM 5856 O O . PRO B 1 292 ? -10.883 -7.543 0.927 1 94.62 292 PRO B O 1
ATOM 5859 N N . SER B 1 293 ? -11.891 -6.301 -0.6 1 88.88 293 SER B N 1
ATOM 5860 C CA . SER B 1 293 ? -13.039 -7.184 -0.746 1 88.88 293 SER B CA 1
ATOM 5861 C C . SER B 1 293 ? -12.625 -8.547 -1.29 1 88.88 293 SER B C 1
ATOM 5863 O O . SER B 1 293 ? -13.383 -9.516 -1.203 1 88.88 293 SER B O 1
ATOM 5865 N N . ILE B 1 294 ? -11.414 -8.672 -1.798 1 90.19 294 ILE B N 1
ATOM 5866 C CA . ILE B 1 294 ? -10.961 -9.93 -2.377 1 90.19 294 ILE B CA 1
ATOM 5867 C C . ILE B 1 294 ? -10.859 -10.992 -1.286 1 90.19 294 ILE B C 1
ATOM 5869 O O . ILE B 1 294 ? -10.914 -12.195 -1.572 1 90.19 294 ILE B O 1
ATOM 5873 N N . VAL B 1 295 ? -10.68 -10.586 -0.079 1 90.94 295 VAL B N 1
ATOM 5874 C CA . VAL B 1 295 ? -10.586 -11.523 1.032 1 90.94 295 VAL B CA 1
ATOM 5875 C C . VAL B 1 295 ? -11.906 -12.273 1.183 1 90.94 295 VAL B C 1
ATOM 5877 O O . VAL B 1 295 ? -11.922 -13.453 1.561 1 90.94 295 VAL B O 1
ATOM 5880 N N . GLU B 1 296 ? -12.992 -11.625 0.903 1 86.44 296 GLU B N 1
ATOM 5881 C CA . GLU B 1 296 ? -14.32 -12.219 1.069 1 86.44 296 GLU B CA 1
ATOM 5882 C C . GLU B 1 296 ? -14.586 -13.281 0.007 1 86.44 296 GLU B C 1
ATOM 5884 O O . GLU B 1 296 ? -15.047 -14.383 0.323 1 86.44 296 GLU B O 1
ATOM 5889 N N . TYR B 1 297 ? -14.25 -12.961 -1.243 1 81.25 297 TYR B N 1
ATOM 5890 C CA . TYR B 1 297 ? -14.633 -13.867 -2.32 1 81.25 297 TYR B CA 1
ATOM 5891 C C . TYR B 1 297 ? -13.422 -14.656 -2.826 1 81.25 297 TYR B C 1
ATOM 5893 O O . TYR B 1 297 ? -13.578 -15.656 -3.527 1 81.25 297 TYR B O 1
ATOM 5901 N N . GLN B 1 298 ? -12.305 -14.219 -2.477 1 86.5 298 GLN B N 1
ATOM 5902 C CA . GLN B 1 298 ? -11.023 -14.867 -2.777 1 86.5 298 GLN B CA 1
ATOM 5903 C C . GLN B 1 298 ? -10.82 -14.992 -4.285 1 86.5 298 GLN B C 1
ATOM 5905 O O . GLN B 1 298 ? -10.18 -15.938 -4.746 1 86.5 298 GLN B O 1
ATOM 5910 N N . LEU B 1 299 ? -11.594 -14.164 -5.031 1 80.44 299 LEU B N 1
ATOM 5911 C CA . LEU B 1 299 ? -11.422 -14.07 -6.477 1 80.44 299 LEU B CA 1
ATOM 5912 C C . LEU B 1 299 ? -10.75 -12.758 -6.863 1 80.44 299 LEU B C 1
ATOM 5914 O O . LEU B 1 299 ? -11.031 -11.711 -6.273 1 80.44 299 LEU B O 1
ATOM 5918 N N . PRO B 1 300 ? -9.812 -12.93 -7.781 1 71.69 300 PRO B N 1
ATOM 5919 C CA . PRO B 1 300 ? -9.172 -11.688 -8.227 1 71.69 300 PRO B CA 1
ATOM 5920 C C . PRO B 1 300 ? -10.164 -10.688 -8.82 1 71.69 300 PRO B C 1
ATOM 5922 O O . PRO B 1 300 ? -11.156 -11.086 -9.422 1 71.69 300 PRO B O 1
ATOM 5925 N N . GLY B 1 301 ? -9.961 -9.375 -8.625 1 66.25 301 GLY B N 1
ATOM 5926 C CA . GLY B 1 301 ? -10.828 -8.32 -9.117 1 66.25 301 GLY B CA 1
ATOM 5927 C C . GLY B 1 301 ? -11.141 -8.438 -10.594 1 66.25 301 GLY B C 1
ATOM 5928 O O . GLY B 1 301 ? -12.281 -8.242 -11.016 1 66.25 301 GLY B O 1
ATOM 5929 N N . GLY B 1 302 ? -10.156 -8.875 -11.344 1 68.06 302 GLY B N 1
ATOM 5930 C CA . GLY B 1 302 ? -10.352 -9.055 -12.773 1 68.06 302 GLY B CA 1
ATOM 5931 C C . GLY B 1 302 ? -11.375 -10.125 -13.109 1 68.06 302 GLY B C 1
ATOM 5932 O O . GLY B 1 302 ? -12.172 -9.961 -14.031 1 68.06 302 GLY B O 1
ATOM 5933 N N . MET B 1 303 ? -11.383 -11.078 -12.336 1 77.75 303 MET B N 1
ATOM 5934 C CA . MET B 1 303 ? -12.328 -12.164 -12.562 1 77.75 303 MET B CA 1
ATOM 5935 C C . MET B 1 303 ? -13.75 -11.727 -12.227 1 77.75 303 MET B C 1
ATOM 5937 O O . MET B 1 303 ? -14.695 -12.055 -12.945 1 77.75 303 MET B O 1
ATOM 5941 N N . LEU B 1 304 ? -13.891 -11 -11.195 1 77.94 304 LEU B N 1
ATOM 5942 C CA . LEU B 1 304 ? -15.211 -10.531 -10.781 1 77.94 304 LEU B CA 1
ATOM 5943 C C . LEU B 1 304 ? -15.805 -9.602 -11.836 1 77.94 304 LEU B C 1
ATOM 5945 O O . LEU B 1 304 ? -17 -9.68 -12.141 1 77.94 304 LEU B O 1
ATOM 5949 N N . SER B 1 305 ? -14.969 -8.812 -12.383 1 76.06 305 SER B N 1
ATOM 5950 C CA . SER B 1 305 ? -15.422 -7.922 -13.445 1 76.06 305 SER B CA 1
ATOM 5951 C C . SER B 1 305 ? -15.859 -8.711 -14.68 1 76.06 305 SER B C 1
ATOM 5953 O O . SER B 1 305 ? -16.828 -8.344 -15.344 1 76.06 305 SER B O 1
ATOM 5955 N N . ASN B 1 306 ? -15.102 -9.703 -14.977 1 79.62 306 ASN B N 1
ATOM 5956 C CA . ASN B 1 306 ? -15.453 -10.578 -16.094 1 79.62 306 ASN B CA 1
ATOM 5957 C C . ASN B 1 306 ? -16.812 -11.25 -15.867 1 79.62 306 ASN B C 1
ATOM 5959 O O . ASN B 1 306 ? -17.594 -11.391 -16.797 1 79.62 306 ASN B O 1
ATOM 5963 N N . PHE B 1 307 ? -16.984 -11.672 -14.625 1 84.56 307 PHE B N 1
ATOM 5964 C CA . PHE B 1 307 ? -18.266 -12.281 -14.289 1 84.56 307 PHE B CA 1
ATOM 5965 C C . PHE B 1 307 ? -19.406 -11.297 -14.492 1 84.56 307 PHE B C 1
ATOM 5967 O O . PHE B 1 307 ? -20.438 -11.648 -15.062 1 84.56 307 PHE B O 1
ATOM 5974 N N . LEU B 1 308 ? -19.188 -10.125 -14.078 1 81.62 308 LEU B N 1
ATOM 5975 C CA . LEU B 1 308 ? -20.203 -9.086 -14.234 1 81.62 308 LEU B CA 1
ATOM 5976 C C . LEU B 1 308 ? -20.484 -8.812 -15.703 1 81.62 308 LEU B C 1
ATOM 5978 O O . LEU B 1 308 ? -21.641 -8.656 -16.109 1 81.62 308 LEU B O 1
ATOM 5982 N N . SER B 1 309 ? -19.469 -8.758 -16.484 1 84.75 309 SER B N 1
ATOM 5983 C CA . SER B 1 309 ? -19.609 -8.547 -17.922 1 84.75 309 SER B CA 1
ATOM 5984 C C . SER B 1 309 ? -20.391 -9.688 -18.578 1 84.75 309 SER B C 1
ATOM 5986 O O . SER B 1 309 ? -21.25 -9.453 -19.438 1 84.75 309 SER B O 1
ATOM 5988 N N . GLN B 1 310 ? -20.031 -10.844 -18.188 1 85.81 310 GLN B N 1
ATOM 5989 C CA . GLN B 1 310 ? -20.734 -12.023 -18.719 1 85.81 310 GLN B CA 1
ATOM 5990 C C . GLN B 1 310 ? -22.219 -11.977 -18.375 1 85.81 310 GLN B C 1
ATOM 5992 O O . GLN B 1 310 ? -23.062 -12.305 -19.203 1 85.81 310 GLN B O 1
ATOM 5997 N N . LEU B 1 311 ? -22.484 -11.625 -17.172 1 90.5 311 LEU B N 1
ATOM 5998 C CA . LEU B 1 311 ? -23.875 -11.516 -16.734 1 90.5 311 LEU B CA 1
ATOM 5999 C C . LEU B 1 311 ? -24.609 -10.414 -17.484 1 90.5 311 LEU B C 1
ATOM 6001 O O . LEU B 1 311 ? -25.781 -10.562 -17.844 1 90.5 311 LEU B O 1
ATOM 6005 N N . LYS B 1 312 ? -23.938 -9.359 -17.719 1 87.75 312 LYS B N 1
ATOM 6006 C CA . LYS B 1 312 ? -24.516 -8.25 -18.469 1 87.75 312 LYS B CA 1
ATOM 6007 C C . LYS B 1 312 ? -24.875 -8.688 -19.891 1 87.75 312 LYS B C 1
ATOM 6009 O O . LYS B 1 312 ? -25.922 -8.312 -20.406 1 87.75 312 LYS B O 1
ATOM 6014 N N . MET B 1 313 ? -24.016 -9.398 -20.531 1 89.62 313 MET B N 1
ATOM 6015 C CA . MET B 1 313 ? -24.25 -9.906 -21.875 1 89.62 313 MET B CA 1
ATOM 6016 C C . MET B 1 313 ? -25.5 -10.781 -21.922 1 89.62 313 MET B C 1
ATOM 6018 O O . MET B 1 313 ? -26.188 -10.844 -22.938 1 89.62 313 MET B O 1
ATOM 6022 N N . GLN B 1 314 ? -25.812 -11.328 -20.844 1 91.12 314 GLN B N 1
ATOM 6023 C CA . GLN B 1 314 ? -26.969 -12.203 -20.75 1 91.12 314 GLN B CA 1
ATOM 6024 C C . GLN B 1 314 ? -28.156 -11.477 -20.109 1 91.12 314 GLN B C 1
ATOM 6026 O O . GLN B 1 314 ? -29.156 -12.102 -19.766 1 91.12 314 GLN B O 1
ATOM 6031 N N . LYS B 1 315 ? -28 -10.141 -19.906 1 89.94 315 LYS B N 1
ATOM 6032 C CA . LYS B 1 315 ? -29.031 -9.281 -19.328 1 89.94 315 LYS B CA 1
ATOM 6033 C C . LYS B 1 315 ? -29.438 -9.773 -17.938 1 89.94 315 LYS B C 1
ATOM 6035 O O . LYS B 1 315 ? -30.625 -9.789 -17.594 1 89.94 315 LYS B O 1
ATOM 6040 N N . ALA B 1 316 ? -28.438 -10.258 -17.266 1 93.38 316 ALA B N 1
ATOM 6041 C CA . ALA B 1 316 ? -28.688 -10.82 -15.945 1 93.38 316 ALA B CA 1
ATOM 6042 C C . ALA B 1 316 ? -27.781 -10.172 -14.898 1 93.38 316 ALA B C 1
ATOM 6044 O O . ALA B 1 316 ? -27.359 -10.828 -13.945 1 93.38 316 ALA B O 1
ATOM 6045 N N . GLU B 1 317 ? -27.359 -8.977 -15.102 1 88.94 317 GLU B N 1
ATOM 6046 C CA . GLU B 1 317 ? -26.453 -8.273 -14.195 1 88.94 317 GLU B CA 1
ATOM 6047 C C . GLU B 1 317 ? -27.031 -8.18 -12.789 1 88.94 317 GLU B C 1
ATOM 6049 O O . GLU B 1 317 ? -26.297 -8.156 -11.805 1 88.94 317 GLU B O 1
ATOM 6054 N N . ASN B 1 318 ? -28.281 -8.164 -12.688 1 89.88 318 ASN B N 1
ATOM 6055 C CA . ASN B 1 318 ? -28.953 -8.07 -11.391 1 89.88 318 ASN B CA 1
ATOM 6056 C C . ASN B 1 318 ? -28.75 -9.328 -10.555 1 89.88 318 ASN B C 1
ATOM 6058 O O . ASN B 1 318 ? -29 -9.328 -9.352 1 89.88 318 ASN B O 1
ATOM 6062 N N . ARG B 1 319 ? -28.25 -10.344 -11.188 1 92.62 319 ARG B N 1
ATOM 6063 C CA . ARG B 1 319 ? -28.031 -11.609 -10.492 1 92.62 319 ARG B CA 1
ATOM 6064 C C . ARG B 1 319 ? -26.594 -11.742 -10.016 1 92.62 319 ARG B C 1
ATOM 6066 O O . ARG B 1 319 ? -26.188 -12.805 -9.547 1 92.62 319 ARG B O 1
ATOM 6073 N N . TYR B 1 320 ? -25.906 -10.703 -10.062 1 90.06 320 TYR B N 1
ATOM 6074 C CA . TYR B 1 320 ? -24.484 -10.719 -9.719 1 90.06 320 TYR B CA 1
ATOM 6075 C C . TYR B 1 320 ? -24.266 -11.18 -8.289 1 90.06 320 TYR B C 1
ATOM 6077 O O . TYR B 1 320 ? -23.422 -12.039 -8.023 1 90.06 320 TYR B O 1
ATOM 6085 N N . GLU B 1 321 ? -25.031 -10.688 -7.41 1 86.06 321 GLU B N 1
ATOM 6086 C CA . GLU B 1 321 ? -24.906 -11.062 -6.004 1 86.06 321 GLU B CA 1
ATOM 6087 C C . GLU B 1 321 ? -25.234 -12.539 -5.797 1 86.06 321 GLU B C 1
ATOM 6089 O O . GLU B 1 321 ? -24.656 -13.195 -4.93 1 86.06 321 GLU B O 1
ATOM 6094 N N . ASP B 1 322 ? -26.125 -13 -6.543 1 93.69 322 ASP B N 1
ATOM 6095 C CA . ASP B 1 322 ? -26.469 -14.414 -6.48 1 93.69 322 ASP B CA 1
ATOM 6096 C C . ASP B 1 322 ? -25.281 -15.289 -6.871 1 93.69 322 ASP B C 1
ATOM 6098 O O . ASP B 1 322 ? -25.047 -16.344 -6.27 1 93.69 322 ASP B O 1
ATOM 6102 N N . VAL B 1 323 ? -24.609 -14.844 -7.859 1 93.81 323 VAL B N 1
ATOM 6103 C CA . VAL B 1 323 ? -23.438 -15.578 -8.32 1 93.81 323 VAL B CA 1
ATOM 6104 C C . VAL B 1 323 ? -22.375 -15.602 -7.223 1 93.81 323 VAL B C 1
ATOM 6106 O O . VAL B 1 323 ? -21.781 -16.641 -6.945 1 93.81 323 VAL B O 1
ATOM 6109 N N . LEU B 1 324 ? -22.172 -14.469 -6.617 1 89.56 324 LEU B N 1
ATOM 6110 C CA . LEU B 1 324 ? -21.172 -14.367 -5.555 1 89.56 324 LEU B CA 1
ATOM 6111 C C . LEU B 1 324 ? -21.5 -15.297 -4.398 1 89.56 324 LEU B C 1
ATOM 6113 O O . LEU B 1 324 ? -20.609 -15.891 -3.791 1 89.56 324 LEU B O 1
ATOM 6117 N N . ARG B 1 325 ? -22.812 -15.461 -4.148 1 90.56 325 ARG B N 1
ATOM 6118 C CA . ARG B 1 325 ? -23.25 -16.344 -3.076 1 90.56 325 ARG B CA 1
ATOM 6119 C C . ARG B 1 325 ? -23.141 -17.812 -3.486 1 90.56 325 ARG B C 1
ATOM 6121 O O . ARG B 1 325 ? -22.953 -18.688 -2.637 1 90.56 325 ARG B O 1
ATOM 6128 N N . GLU B 1 326 ? -23.203 -18.016 -4.777 1 95.56 326 GLU B N 1
ATOM 6129 C CA . GLU B 1 326 ? -23.156 -19.375 -5.301 1 95.56 326 GLU B CA 1
ATOM 6130 C C . GLU B 1 326 ? -21.734 -19.906 -5.363 1 95.56 326 GLU B C 1
ATOM 6132 O O . GLU B 1 326 ? -21.5 -21.109 -5.266 1 95.56 326 GLU B O 1
ATOM 6137 N N . ILE B 1 327 ? -20.781 -19.078 -5.402 1 94.06 327 ILE B N 1
ATOM 6138 C CA . ILE B 1 327 ? -19.375 -19.453 -5.594 1 94.06 327 ILE B CA 1
ATOM 6139 C C . ILE B 1 327 ? -18.906 -20.312 -4.426 1 94.06 327 ILE B C 1
ATOM 6141 O O . ILE B 1 327 ? -18.391 -21.406 -4.629 1 94.06 327 ILE B O 1
ATOM 6145 N N . PRO B 1 328 ? -19.156 -19.844 -3.225 1 94.25 328 PRO B N 1
ATOM 6146 C CA . PRO B 1 328 ? -18.719 -20.688 -2.109 1 94.25 328 PRO B CA 1
ATOM 6147 C C . PRO B 1 328 ? -19.422 -22.047 -2.072 1 94.25 328 PRO B C 1
ATOM 6149 O O . PRO B 1 328 ? -18.844 -23.047 -1.648 1 94.25 328 PRO B O 1
ATOM 6152 N N . ARG B 1 329 ? -20.625 -22.094 -2.533 1 95.88 329 ARG B N 1
ATOM 6153 C CA . ARG B 1 329 ? -21.375 -23.344 -2.553 1 95.88 329 ARG B CA 1
ATOM 6154 C C . ARG B 1 329 ? -20.781 -24.312 -3.562 1 95.88 329 ARG B C 1
ATOM 6156 O O . ARG B 1 329 ? -20.625 -25.5 -3.266 1 95.88 329 ARG B O 1
ATOM 6163 N N . VAL B 1 330 ? -20.547 -23.781 -4.711 1 97.5 330 VAL B N 1
ATOM 6164 C CA . VAL B 1 330 ? -19.922 -24.609 -5.742 1 97.5 330 VAL B CA 1
ATOM 6165 C C . VAL B 1 330 ? -18.562 -25.094 -5.27 1 97.5 330 VAL B C 1
ATOM 6167 O O . VAL B 1 330 ? -18.203 -26.25 -5.465 1 97.5 330 VAL B O 1
ATOM 6170 N N . ARG B 1 331 ? -17.812 -24.203 -4.688 1 96.81 331 ARG B N 1
ATOM 6171 C CA . ARG B 1 331 ? -16.484 -24.547 -4.176 1 96.81 331 ARG B CA 1
ATOM 6172 C C . ARG B 1 331 ? -16.578 -25.672 -3.162 1 96.81 331 ARG B C 1
ATOM 6174 O O . ARG B 1 331 ? -15.773 -26.609 -3.199 1 96.81 331 ARG B O 1
ATOM 6181 N N . LYS B 1 332 ? -17.547 -25.594 -2.293 1 97.19 332 LYS B N 1
ATOM 6182 C CA . LYS B 1 332 ? -17.781 -26.641 -1.302 1 97.19 332 LYS B CA 1
ATOM 6183 C C . LYS B 1 332 ? -18.125 -27.969 -1.974 1 97.19 332 LYS B C 1
ATOM 6185 O O . LYS B 1 332 ? -17.562 -29 -1.617 1 97.19 332 LYS B O 1
ATOM 6190 N N . ASP B 1 333 ? -18.969 -27.859 -2.938 1 98.06 333 ASP B N 1
ATOM 6191 C CA . ASP B 1 333 ? -19.391 -29.062 -3.662 1 98.06 333 ASP B CA 1
ATOM 6192 C C . ASP B 1 333 ? -18.188 -29.75 -4.309 1 98.06 333 ASP B C 1
ATOM 6194 O O . ASP B 1 333 ? -18.141 -30.969 -4.395 1 98.06 333 ASP B O 1
ATOM 6198 N N . LEU B 1 334 ? -17.266 -28.984 -4.738 1 97.88 334 LEU B N 1
ATOM 6199 C CA . LEU B 1 334 ? -16.156 -29.5 -5.512 1 97.88 334 LEU B CA 1
ATOM 6200 C C . LEU B 1 334 ? -14.969 -29.828 -4.605 1 97.88 334 LEU B C 1
ATOM 6202 O O . LEU B 1 334 ? -13.836 -29.969 -5.082 1 97.88 334 LEU B O 1
ATOM 6206 N N . GLY B 1 335 ? -15.195 -29.859 -3.346 1 97.5 335 GLY B N 1
ATOM 6207 C CA . GLY B 1 335 ? -14.164 -30.312 -2.418 1 97.5 335 GLY B CA 1
ATOM 6208 C C . GLY B 1 335 ? -13.211 -29.203 -2.018 1 97.5 335 GLY B C 1
ATOM 6209 O O . GLY B 1 335 ? -12.031 -29.453 -1.745 1 97.5 335 GLY B O 1
ATOM 6210 N N . TYR B 1 336 ? -13.578 -27.953 -2.117 1 96.88 336 TYR B N 1
ATOM 6211 C CA . TYR B 1 336 ? -12.883 -26.75 -1.662 1 96.88 336 TYR B CA 1
ATOM 6212 C C . TYR B 1 336 ? -11.547 -26.594 -2.391 1 96.88 336 TYR B C 1
ATOM 6214 O O . TYR B 1 336 ? -10.508 -26.406 -1.757 1 96.88 336 TYR B O 1
ATOM 6222 N N . PRO B 1 337 ? -11.547 -26.656 -3.674 1 96.56 337 PRO B N 1
ATOM 6223 C CA . PRO B 1 337 ? -10.297 -26.359 -4.375 1 96.56 337 PRO B CA 1
ATOM 6224 C C . PRO B 1 337 ? -9.797 -24.938 -4.109 1 96.56 337 PRO B C 1
ATOM 6226 O O . PRO B 1 337 ? -10.602 -24.016 -3.961 1 96.56 337 PRO B O 1
ATOM 6229 N N . PRO B 1 338 ? -8.43 -24.797 -3.93 1 94.56 338 PRO B N 1
ATOM 6230 C CA . PRO B 1 338 ? -7.922 -23.422 -3.898 1 94.56 338 PRO B CA 1
ATOM 6231 C C . PRO B 1 338 ? -8.336 -22.609 -5.125 1 94.56 338 PRO B C 1
ATOM 6233 O O . PRO B 1 338 ? -8.367 -23.141 -6.238 1 94.56 338 PRO B O 1
ATOM 6236 N N . LEU B 1 339 ? -8.727 -21.422 -4.941 1 90.12 33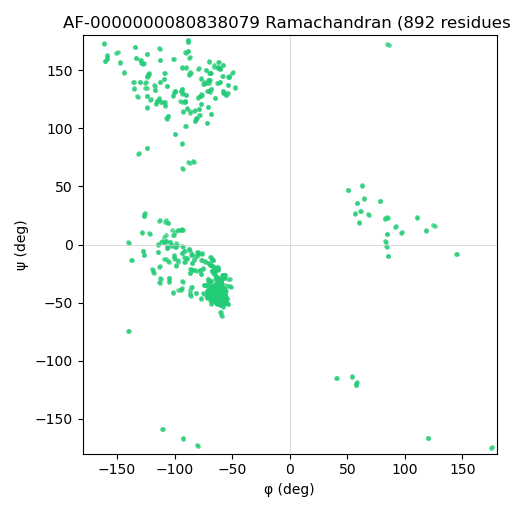9 LEU B N 1
ATOM 6237 C CA . LEU B 1 339 ? -9.195 -20.594 -6.055 1 90.12 339 LEU B CA 1
ATOM 6238 C C . LEU B 1 339 ? -8.023 -19.953 -6.785 1 90.12 339 LEU B C 1
ATOM 6240 O O . LEU B 1 339 ? -7.816 -18.75 -6.68 1 90.12 339 LEU B O 1
ATOM 6244 N N . VAL B 1 340 ? -7.332 -20.719 -7.441 1 88.31 340 VAL B N 1
ATOM 6245 C CA . VAL B 1 340 ? -6.223 -20.344 -8.32 1 88.31 340 VAL B CA 1
ATOM 6246 C C . VAL B 1 340 ? -6.477 -20.875 -9.727 1 88.31 340 VAL B C 1
ATOM 6248 O O . VAL B 1 340 ? -7.164 -21.891 -9.898 1 88.31 340 VAL B O 1
ATOM 6251 N N . THR B 1 341 ? -6.035 -20.141 -10.742 1 80.06 341 THR B N 1
ATOM 6252 C CA . THR B 1 341 ? -6.223 -20.609 -12.109 1 80.06 341 THR B CA 1
ATOM 6253 C C . THR B 1 341 ? -5.645 -22.016 -12.281 1 80.06 341 THR B C 1
ATOM 6255 O O . THR B 1 341 ? -4.523 -22.281 -11.844 1 80.06 341 THR B O 1
ATOM 6258 N N . PRO B 1 342 ? -6.441 -22.828 -12.828 1 86.81 342 PRO B N 1
ATOM 6259 C CA . PRO B 1 342 ? -7.711 -22.609 -13.523 1 86.81 342 PRO B CA 1
ATOM 6260 C C . PRO B 1 342 ? -8.922 -22.875 -12.641 1 86.81 342 PRO B C 1
ATOM 6262 O O . PRO B 1 342 ? -10.062 -22.719 -13.086 1 86.81 342 PRO B O 1
ATOM 6265 N N . LEU B 1 343 ? -8.711 -23.219 -11.438 1 91.44 343 LEU B N 1
ATOM 6266 C CA . LEU B 1 343 ? -9.789 -23.688 -10.562 1 91.44 343 LEU B CA 1
ATOM 6267 C C . LEU B 1 343 ? -10.727 -22.531 -10.211 1 91.44 343 LEU B C 1
ATOM 6269 O O . LEU B 1 343 ? -11.938 -22.734 -10.078 1 91.44 343 LEU B O 1
ATOM 6273 N N . SER B 1 344 ? -10.156 -21.375 -10.141 1 90.44 344 SER B N 1
ATOM 6274 C CA . SER B 1 344 ? -10.992 -20.219 -9.852 1 90.44 344 SER B CA 1
ATOM 6275 C C . SER B 1 344 ? -11.984 -19.953 -10.977 1 90.44 344 SER B C 1
ATOM 6277 O O . SER B 1 344 ? -13.164 -19.688 -10.719 1 90.44 344 SER B O 1
ATOM 6279 N N . GLN B 1 345 ? -11.531 -20.078 -12.133 1 88.5 345 GLN B N 1
ATOM 6280 C CA . GLN B 1 345 ? -12.398 -19.891 -13.297 1 88.5 345 GLN B CA 1
ATOM 6281 C C . GLN B 1 345 ? -13.445 -20.984 -13.383 1 88.5 345 GLN B C 1
ATOM 6283 O O . GLN B 1 345 ? -14.602 -20.719 -13.734 1 88.5 345 GLN B O 1
ATOM 6288 N N . MET B 1 346 ? -13.039 -22.141 -13.133 1 92.88 346 MET B N 1
ATOM 6289 C CA . MET B 1 346 ? -13.945 -23.281 -13.18 1 92.88 346 MET B CA 1
ATOM 6290 C C . MET B 1 346 ? -15.094 -23.109 -12.188 1 92.88 346 MET B C 1
ATOM 6292 O O . MET B 1 346 ? -16.266 -23.234 -12.555 1 92.88 346 MET B O 1
ATOM 6296 N N . VAL B 1 347 ? -14.734 -22.766 -10.984 1 94.94 347 VAL B N 1
ATOM 6297 C CA . VAL B 1 347 ? -15.719 -22.594 -9.922 1 94.94 347 VAL B CA 1
ATOM 6298 C C . VAL B 1 347 ? -16.641 -21.406 -10.258 1 94.94 347 VAL B C 1
ATOM 6300 O O . VAL B 1 347 ? -17.859 -21.5 -10.125 1 94.94 347 VAL B O 1
ATOM 6303 N N . GLY B 1 348 ? -16.047 -20.375 -10.703 1 93.31 348 GLY B N 1
ATOM 6304 C CA . GLY B 1 348 ? -16.828 -19.188 -11.07 1 93.31 348 GLY B CA 1
ATOM 6305 C C . GLY B 1 348 ? -17.797 -19.438 -12.211 1 93.31 348 GLY B C 1
ATOM 6306 O O . GLY B 1 348 ? -18.953 -19.047 -12.141 1 93.31 348 GLY B O 1
ATOM 6307 N N . THR B 1 349 ? -17.312 -20.109 -13.227 1 93.5 349 THR B N 1
ATOM 6308 C CA . THR B 1 349 ? -18.141 -20.406 -14.391 1 93.5 349 THR B CA 1
ATOM 6309 C C . THR B 1 349 ? -19.312 -21.297 -14.008 1 93.5 349 THR B C 1
ATOM 6311 O O . THR B 1 349 ? -20.453 -21.062 -14.438 1 93.5 349 THR B O 1
ATOM 6314 N N . GLN B 1 350 ? -19.047 -22.266 -13.273 1 96.88 350 GLN B N 1
ATOM 6315 C CA . GLN B 1 350 ? -20.125 -23.141 -12.828 1 96.88 350 GLN B CA 1
ATOM 6316 C C . GLN B 1 350 ? -21.172 -22.391 -12.023 1 96.88 350 GLN B C 1
ATOM 6318 O O . GLN B 1 350 ? -22.359 -22.641 -12.164 1 96.88 350 GLN B O 1
ATOM 6323 N N . ALA B 1 351 ? -20.703 -21.5 -11.156 1 96.38 351 ALA B N 1
ATOM 6324 C CA . ALA B 1 351 ? -21.625 -20.688 -10.367 1 96.38 351 ALA B CA 1
ATOM 6325 C C . ALA B 1 351 ? -22.531 -19.844 -11.266 1 96.38 351 ALA B C 1
ATOM 6327 O O . ALA B 1 351 ? -23.734 -19.734 -11.023 1 96.38 351 ALA B O 1
ATOM 6328 N N . ILE B 1 352 ? -21.969 -19.297 -12.25 1 95.5 352 ILE B N 1
ATOM 6329 C CA . ILE B 1 352 ? -22.734 -18.484 -13.195 1 95.5 352 ILE B CA 1
ATOM 6330 C C . ILE B 1 352 ? -23.797 -19.344 -13.883 1 95.5 352 ILE B C 1
ATOM 6332 O O . ILE B 1 352 ? -24.953 -18.953 -13.969 1 95.5 352 ILE B O 1
ATOM 6336 N N . PHE B 1 353 ? -23.391 -20.484 -14.344 1 96.31 353 PHE B N 1
ATOM 6337 C CA . PHE B 1 353 ? -24.312 -21.391 -15.016 1 96.31 353 PHE B CA 1
ATOM 6338 C C . PHE B 1 353 ? -25.438 -21.812 -14.086 1 96.31 353 PHE B C 1
ATOM 6340 O O . PHE B 1 353 ? -26.609 -21.875 -14.5 1 96.31 353 PHE B O 1
ATOM 6347 N N . ASN B 1 354 ? -25.062 -22.094 -12.852 1 97.44 354 ASN B N 1
ATOM 6348 C CA . ASN B 1 354 ? -26.078 -22.453 -11.875 1 97.44 354 ASN B CA 1
ATOM 6349 C C . ASN B 1 354 ? -27.156 -21.375 -11.734 1 97.44 354 ASN B C 1
ATOM 6351 O O . ASN B 1 354 ? -28.344 -21.672 -11.695 1 97.44 354 ASN B O 1
ATOM 6355 N N . ILE B 1 355 ? -26.688 -20.172 -11.656 1 96.56 355 ILE B N 1
ATOM 6356 C CA . ILE B 1 355 ? -27.594 -19.047 -11.391 1 96.56 355 ILE B CA 1
ATOM 6357 C C . ILE B 1 355 ? -28.406 -18.734 -12.648 1 96.56 355 ILE B C 1
ATOM 6359 O O . ILE B 1 355 ? -29.609 -18.5 -12.578 1 96.56 355 ILE B O 1
ATOM 6363 N N . LEU B 1 356 ? -27.781 -18.734 -13.781 1 95.19 356 LEU B N 1
ATOM 6364 C CA . LEU B 1 356 ? -28.438 -18.391 -15.039 1 95.19 356 LEU B CA 1
ATOM 6365 C C . LEU B 1 356 ? -29.516 -19.406 -15.398 1 95.19 356 LEU B C 1
ATOM 6367 O O . LEU B 1 356 ? -30.547 -19.062 -15.953 1 95.19 356 LEU B O 1
ATOM 6371 N N . THR B 1 357 ? -29.328 -20.656 -15.133 1 95.62 357 THR B N 1
ATOM 6372 C CA . THR B 1 357 ? -30.266 -21.703 -15.5 1 95.62 357 THR B CA 1
ATOM 6373 C C . THR B 1 357 ? -31.344 -21.875 -14.43 1 95.62 357 THR B C 1
ATOM 6375 O O . THR B 1 357 ? -32.375 -22.484 -14.68 1 95.62 357 THR B O 1
ATOM 6378 N N . GLY B 1 358 ? -31 -21.484 -13.211 1 95.06 358 GLY B N 1
ATOM 6379 C CA . GLY B 1 358 ? -31.938 -21.625 -12.109 1 95.06 358 GLY B CA 1
ATOM 6380 C C . GLY B 1 358 ? -31.922 -23 -11.469 1 95.06 358 GLY B C 1
ATOM 6381 O O . GLY B 1 358 ? -32.688 -23.266 -10.539 1 95.06 358 GLY B O 1
ATOM 6382 N N . GLN B 1 359 ? -31.156 -23.797 -11.992 1 96.31 359 GLN B N 1
ATOM 6383 C CA . GLN B 1 359 ? -30.984 -25.156 -11.469 1 96.31 359 GLN B CA 1
ATOM 6384 C C . GLN B 1 359 ? -29.5 -25.516 -11.336 1 96.31 359 GLN B C 1
ATOM 6386 O O . GLN B 1 359 ? -28.75 -25.406 -12.305 1 96.31 359 GLN B O 1
ATOM 6391 N N . ARG B 1 360 ? -29.109 -25.938 -10.188 1 96.75 360 ARG B N 1
ATOM 6392 C CA . ARG B 1 360 ? -27.719 -26.266 -9.945 1 96.75 360 ARG B CA 1
ATOM 6393 C C . ARG B 1 360 ? -27.281 -27.453 -10.797 1 96.75 360 ARG B C 1
ATOM 6395 O O . ARG B 1 360 ? -27.953 -28.484 -10.812 1 96.75 360 ARG B O 1
ATOM 6402 N N . TYR B 1 361 ? -26.203 -27.25 -11.555 1 97.5 361 TYR B N 1
ATOM 6403 C CA . TYR B 1 361 ? -25.5 -28.281 -12.328 1 97.5 361 TYR B CA 1
ATOM 6404 C C . TYR B 1 361 ? -26.359 -28.766 -13.484 1 97.5 361 TYR B C 1
ATOM 6406 O O . TYR B 1 361 ? -26.297 -29.938 -13.867 1 97.5 361 TYR B O 1
ATOM 6414 N N . LYS B 1 362 ? -27.234 -27.969 -13.922 1 96.81 362 LYS B N 1
ATOM 6415 C CA . LYS B 1 362 ? -27.938 -28.234 -15.164 1 96.81 362 LYS B CA 1
ATOM 6416 C C . LYS B 1 362 ? -27 -28.156 -16.359 1 96.81 362 LYS B C 1
ATOM 6418 O O . LYS B 1 362 ? -27.062 -29 -17.266 1 96.81 362 LYS B O 1
ATOM 6423 N N . LEU B 1 363 ? -26.266 -27.141 -16.406 1 96.75 363 LEU B N 1
ATOM 6424 C CA . LEU B 1 363 ? -25.203 -26.969 -17.391 1 96.75 363 LEU B CA 1
ATOM 6425 C C . LEU B 1 363 ? -23.828 -27.109 -16.719 1 96.75 363 LEU B C 1
ATOM 6427 O O . LEU B 1 363 ? -23.516 -26.359 -15.805 1 96.75 363 LEU B O 1
ATOM 6431 N N . ILE B 1 364 ? -23.094 -28.094 -17.188 1 97.38 364 ILE B N 1
ATOM 6432 C CA . ILE B 1 364 ? -21.812 -28.375 -16.547 1 97.38 364 ILE B CA 1
ATOM 6433 C C . ILE B 1 364 ? -20.688 -28.312 -17.578 1 97.38 364 ILE B C 1
ATOM 6435 O O . ILE B 1 364 ? -20.672 -29.109 -18.531 1 97.38 364 ILE B O 1
ATOM 6439 N N . PRO B 1 365 ? -19.75 -27.422 -17.422 1 95.88 365 PRO B N 1
ATOM 6440 C CA . PRO B 1 365 ? -18.609 -27.391 -18.328 1 95.88 365 PRO B CA 1
ATOM 6441 C C . PRO B 1 365 ? -17.781 -28.672 -18.281 1 95.88 365 PRO B C 1
ATOM 6443 O O . PRO B 1 365 ? -17.703 -29.328 -17.234 1 95.88 365 PRO B O 1
ATOM 6446 N N . ASN B 1 366 ? -17.125 -28.969 -19.375 1 95.19 366 ASN B N 1
ATOM 6447 C CA . ASN B 1 366 ? -16.312 -30.172 -19.453 1 95.19 366 ASN B CA 1
ATOM 6448 C C . ASN B 1 366 ? -15.172 -30.156 -18.438 1 95.19 366 ASN B C 1
ATOM 6450 O O . ASN B 1 366 ? -14.781 -31.203 -17.922 1 95.19 366 ASN B O 1
ATOM 6454 N N . GLU B 1 367 ? -14.625 -29.016 -18.172 1 94.44 367 GLU B N 1
ATOM 6455 C CA . GLU B 1 367 ? -13.531 -28.875 -17.219 1 94.44 367 GLU B CA 1
ATOM 6456 C C . GLU B 1 367 ? -13.961 -29.344 -15.82 1 94.44 367 GLU B C 1
ATOM 6458 O O . GLU B 1 367 ? -13.172 -29.953 -15.094 1 94.44 367 GLU B O 1
ATOM 6463 N N . ILE B 1 368 ? -15.172 -29.062 -15.484 1 96.69 368 ILE B N 1
ATOM 6464 C CA . ILE B 1 368 ? -15.695 -29.453 -14.188 1 96.69 368 ILE B CA 1
ATOM 6465 C C . ILE B 1 368 ? -15.859 -30.984 -14.141 1 96.69 368 ILE B C 1
ATOM 6467 O O . ILE B 1 368 ? -15.539 -31.609 -13.133 1 96.69 368 ILE B O 1
ATOM 6471 N N . LYS B 1 369 ? -16.375 -31.484 -15.219 1 96.75 369 LYS B N 1
ATOM 6472 C CA . LYS B 1 369 ? -16.516 -32.938 -15.305 1 96.75 369 LYS B CA 1
ATOM 6473 C C . LYS B 1 369 ? -15.164 -33.625 -15.156 1 96.75 369 LYS B C 1
ATOM 6475 O O . LYS B 1 369 ? -15.031 -34.594 -14.398 1 96.75 369 LYS B O 1
ATOM 6480 N N . ASN B 1 370 ? -14.203 -33.156 -15.875 1 95.44 370 ASN B N 1
ATOM 6481 C CA . ASN B 1 370 ? -12.867 -33.719 -15.812 1 95.44 370 ASN B CA 1
ATOM 6482 C C . ASN B 1 370 ? -12.258 -33.594 -14.422 1 95.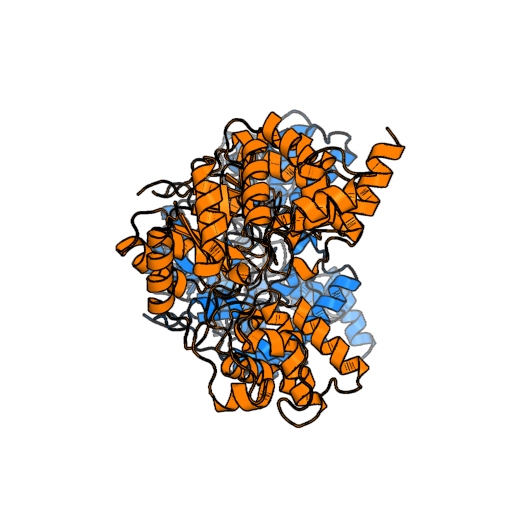44 370 ASN B C 1
ATOM 6484 O O . ASN B 1 370 ? -11.523 -34.469 -13.969 1 95.44 370 ASN B O 1
ATOM 6488 N N . TYR B 1 371 ? -12.562 -32.5 -13.789 1 95.69 371 TYR B N 1
ATOM 6489 C CA . TYR B 1 371 ? -12.133 -32.312 -12.406 1 95.69 371 TYR B CA 1
ATOM 6490 C C . TYR B 1 371 ? -12.719 -33.375 -11.492 1 95.69 371 TYR B C 1
ATOM 6492 O O . TYR B 1 371 ? -11.992 -34 -10.711 1 95.69 371 TYR B O 1
ATOM 6500 N N . VAL B 1 372 ? -13.953 -33.625 -11.648 1 97.12 372 VAL B N 1
ATOM 6501 C CA . VAL B 1 372 ? -14.648 -34.594 -10.805 1 97.12 372 VAL B CA 1
ATOM 6502 C C . VAL B 1 372 ? -14.195 -36 -11.156 1 97.12 372 VAL B C 1
ATOM 6504 O O . VAL B 1 372 ? -14.117 -36.875 -10.281 1 97.12 372 VAL B O 1
ATOM 6507 N N . ARG B 1 373 ? -13.82 -36.188 -12.445 1 96.31 373 ARG B N 1
ATOM 6508 C CA . ARG B 1 373 ? -13.305 -37.469 -12.891 1 96.31 373 ARG B CA 1
ATOM 6509 C C . ARG B 1 373 ? -11.938 -37.75 -12.281 1 96.31 373 ARG B C 1
ATOM 6511 O O . ARG B 1 373 ? -11.445 -38.906 -12.359 1 96.31 373 ARG B O 1
ATOM 6518 N N . GLY B 1 374 ? -11.336 -36.75 -11.656 1 95.12 374 GLY B N 1
ATOM 6519 C CA . GLY B 1 374 ? -10.055 -36.938 -11 1 95.12 374 GLY B CA 1
ATOM 6520 C C . GLY B 1 374 ? -8.867 -36.625 -11.898 1 95.12 374 GLY B C 1
ATOM 6521 O O . GLY B 1 374 ? -7.723 -36.875 -11.539 1 95.12 374 GLY B O 1
ATOM 6522 N N . LEU B 1 375 ? -9.109 -35.969 -12.953 1 94.38 375 LEU B N 1
ATOM 6523 C CA . LEU B 1 375 ? -8.078 -35.812 -13.977 1 94.38 375 LEU B CA 1
ATOM 6524 C C . LEU B 1 375 ? -7.184 -34.625 -13.656 1 94.38 375 LEU B C 1
ATOM 6526 O O . LEU B 1 375 ? -6.113 -34.469 -14.25 1 94.38 375 LEU B O 1
ATOM 6530 N N . TYR B 1 376 ? -7.535 -33.844 -12.68 1 93.69 376 TYR B N 1
ATOM 6531 C CA . TYR B 1 376 ? -6.719 -32.719 -12.25 1 93.69 376 TYR B CA 1
ATOM 6532 C C . TYR B 1 376 ? -5.918 -33.062 -11.008 1 93.69 376 TYR B C 1
ATOM 6534 O O . TYR B 1 376 ? -4.984 -32.344 -10.641 1 93.69 376 TYR B O 1
ATOM 6542 N N . GLY B 1 377 ? -6.234 -34.156 -10.383 1 94.44 377 GLY B N 1
ATOM 6543 C CA . GLY B 1 377 ? -5.664 -34.531 -9.102 1 94.44 377 GLY B CA 1
ATOM 6544 C C . GLY B 1 377 ? -6.703 -34.688 -8.008 1 94.44 377 GLY B C 1
ATOM 6545 O O . GLY B 1 377 ? -7.898 -34.75 -8.289 1 94.44 377 GLY B O 1
ATOM 6546 N N . LYS B 1 378 ? -6.219 -34.75 -6.82 1 95.62 378 LYS B N 1
ATOM 6547 C CA . LYS B 1 378 ? -7.082 -34.969 -5.664 1 95.62 378 LYS B CA 1
ATOM 6548 C C . LYS B 1 378 ? -7.508 -33.625 -5.043 1 95.62 378 LYS B C 1
ATOM 6550 O O . LYS B 1 378 ? -6.672 -32.75 -4.801 1 95.62 378 LYS B O 1
ATOM 6555 N N . SER B 1 379 ? -8.844 -33.5 -4.832 1 95.94 379 SER B N 1
ATOM 6556 C CA . SER B 1 379 ? -9.352 -32.312 -4.141 1 95.94 379 SER B CA 1
ATOM 6557 C C . SER B 1 379 ? -8.961 -32.344 -2.668 1 95.94 379 SER B C 1
ATOM 6559 O O . SER B 1 379 ? -8.641 -33.406 -2.113 1 95.94 379 SER B O 1
ATOM 6561 N N . PRO B 1 380 ? -8.93 -31.156 -1.989 1 95.75 380 PRO B N 1
ATOM 6562 C CA . PRO B 1 380 ? -8.539 -31.094 -0.58 1 95.75 380 PRO B CA 1
ATOM 6563 C C . PRO B 1 380 ? -9.391 -32 0.311 1 95.75 380 PRO B C 1
ATOM 6565 O O . PRO B 1 380 ? -8.875 -32.625 1.231 1 95.75 380 PRO B O 1
ATOM 6568 N N . VAL B 1 381 ? -10.688 -32.031 0.048 1 95.69 381 VAL B N 1
ATOM 6569 C CA . VAL B 1 381 ? -11.578 -33 0.697 1 95.69 381 VAL B CA 1
ATOM 6570 C C . VAL B 1 381 ? -12.359 -33.75 -0.358 1 95.69 381 VAL B C 1
ATOM 6572 O O . VAL B 1 381 ? -12.531 -33.281 -1.485 1 95.69 381 VAL B O 1
ATOM 6575 N N . PRO B 1 382 ? -12.773 -34.906 0.038 1 95.25 382 PRO B N 1
ATOM 6576 C CA . PRO B 1 382 ? -13.508 -35.719 -0.943 1 95.25 382 PRO B CA 1
ATOM 6577 C C . PRO B 1 382 ? -14.812 -35.062 -1.391 1 95.25 382 PRO B C 1
ATOM 6579 O O . PRO B 1 382 ? -15.508 -34.438 -0.575 1 95.25 382 PRO B O 1
ATOM 6582 N N . ILE B 1 383 ? -15.078 -35.156 -2.66 1 97 383 ILE B N 1
ATOM 6583 C CA . ILE B 1 383 ? -16.375 -34.75 -3.207 1 97 383 ILE B CA 1
ATOM 6584 C C . ILE B 1 383 ? -17.438 -35.781 -2.846 1 97 383 ILE B C 1
ATOM 6586 O O . ILE B 1 383 ? -17.188 -37 -2.908 1 97 383 ILE B O 1
ATOM 6590 N N . SER B 1 384 ? -18.594 -35.344 -2.471 1 96.62 384 SER B N 1
ATOM 6591 C CA . SER B 1 384 ? -19.656 -36.25 -2.049 1 96.62 384 SER B CA 1
ATOM 6592 C C . SER B 1 384 ? -20.125 -37.125 -3.209 1 96.62 384 SER B C 1
ATOM 6594 O O . SER B 1 384 ? -20.062 -36.719 -4.367 1 96.62 384 SER B O 1
ATOM 6596 N N . ASP B 1 385 ? -20.625 -38.281 -2.855 1 96.25 385 ASP B N 1
ATOM 6597 C CA . ASP B 1 385 ? -21.125 -39.188 -3.877 1 96.25 385 ASP B CA 1
ATOM 6598 C C . ASP B 1 385 ? -22.297 -38.562 -4.633 1 96.25 385 ASP B C 1
ATOM 6600 O O . ASP B 1 385 ? -22.453 -38.781 -5.836 1 96.25 385 ASP B O 1
ATOM 6604 N N . GLU B 1 386 ? -23.062 -37.906 -3.938 1 96.81 386 GLU B N 1
ATOM 6605 C CA . GLU B 1 386 ? -24.203 -37.25 -4.551 1 96.81 386 GLU B CA 1
ATOM 6606 C C . GLU B 1 386 ? -23.766 -36.25 -5.629 1 96.81 386 GLU B C 1
ATOM 6608 O O . GLU B 1 386 ? -24.328 -36.25 -6.73 1 96.81 386 GLU B O 1
ATOM 6613 N N . ILE B 1 387 ? -22.75 -35.469 -5.336 1 97.31 387 ILE B N 1
ATOM 6614 C CA . ILE B 1 387 ? -22.25 -34.469 -6.277 1 97.31 387 ILE B CA 1
ATOM 6615 C C . ILE B 1 387 ? -21.562 -35.156 -7.445 1 97.31 387 ILE B C 1
ATOM 6617 O O . ILE B 1 387 ? -21.703 -34.75 -8.602 1 97.31 387 ILE B O 1
ATOM 6621 N N . LYS B 1 388 ? -20.797 -36.188 -7.168 1 97.38 388 LYS B N 1
ATOM 6622 C CA . LYS B 1 388 ? -20.156 -36.969 -8.227 1 97.38 388 LYS B CA 1
ATOM 6623 C C . LYS B 1 388 ? -21.188 -37.5 -9.219 1 97.38 388 LYS B C 1
ATOM 6625 O O . LYS B 1 388 ? -21.031 -37.344 -10.43 1 97.38 388 LYS B O 1
ATOM 6630 N N . LYS B 1 389 ? -22.219 -38.062 -8.633 1 96.94 389 LYS B N 1
ATOM 6631 C CA . LYS B 1 389 ? -23.281 -38.656 -9.469 1 96.94 389 LYS B CA 1
ATOM 6632 C C . LYS B 1 389 ? -23.969 -37.562 -10.289 1 96.94 389 LYS B C 1
ATOM 6634 O O . LYS B 1 389 ? -24.328 -37.781 -11.453 1 96.94 389 LYS B O 1
ATOM 6639 N N . THR B 1 390 ? -24.156 -36.469 -9.68 1 97.25 390 THR B N 1
ATOM 6640 C CA . THR B 1 390 ? -24.828 -35.344 -10.344 1 97.25 390 THR B CA 1
ATOM 6641 C C . THR B 1 390 ? -24 -34.844 -11.523 1 97.25 390 THR B C 1
ATOM 6643 O O . THR B 1 390 ? -24.547 -34.531 -12.57 1 97.25 390 THR B O 1
ATOM 6646 N N . ILE B 1 391 ? -22.672 -34.844 -11.422 1 97.56 391 ILE B N 1
ATOM 6647 C CA . ILE B 1 391 ? -21.797 -34.188 -12.383 1 97.56 391 ILE B CA 1
ATOM 6648 C C . ILE B 1 391 ? -21.328 -35.188 -13.438 1 97.56 391 ILE B C 1
ATOM 6650 O O . ILE B 1 391 ? -21.266 -34.875 -14.625 1 97.56 391 ILE B O 1
ATOM 6654 N N . ILE B 1 392 ? -21.031 -36.438 -13.008 1 97.38 392 ILE B N 1
ATOM 6655 C CA . ILE B 1 392 ? -20.438 -37.344 -13.969 1 97.38 392 ILE B CA 1
ATOM 6656 C C . ILE B 1 392 ? -21.219 -38.656 -13.992 1 97.38 392 ILE B C 1
ATOM 6658 O O . ILE B 1 392 ? -20.75 -39.656 -14.523 1 97.38 392 ILE B O 1
ATOM 6662 N N . PHE B 1 393 ? -22.375 -38.625 -13.328 1 95 393 PHE B N 1
ATOM 6663 C CA . PHE B 1 393 ? -23.234 -39.781 -13.297 1 95 393 PHE B CA 1
ATOM 6664 C C . PHE B 1 393 ? -22.516 -41 -12.719 1 95 393 PHE B C 1
ATOM 6666 O O . PHE B 1 393 ? -21.984 -40.938 -11.609 1 95 393 PHE B O 1
ATOM 6673 N N . ASP B 1 394 ? -22.391 -42.062 -13.539 1 94.06 394 ASP B N 1
ATOM 6674 C CA . ASP B 1 394 ? -21.812 -43.281 -12.992 1 94.06 394 ASP B CA 1
ATOM 6675 C C . ASP B 1 394 ? -20.406 -43.5 -13.539 1 94.06 394 ASP B C 1
ATOM 6677 O O . ASP B 1 394 ? -19.906 -44.625 -13.5 1 94.06 394 ASP B O 1
ATOM 6681 N N . GLU B 1 395 ? -19.859 -42.438 -13.992 1 94.81 395 GLU B N 1
ATOM 6682 C CA . GLU B 1 395 ? -18.5 -42.594 -14.5 1 94.81 395 GLU B CA 1
ATOM 6683 C C . GLU B 1 395 ? -17.516 -42.844 -13.367 1 94.81 395 GLU B C 1
ATOM 6685 O O . GLU B 1 395 ? -17.734 -42.438 -12.234 1 94.81 395 GLU B O 1
ATOM 6690 N N . GLU B 1 396 ? -16.547 -43.594 -13.695 1 93.5 396 GLU B N 1
ATOM 6691 C CA . GLU B 1 396 ? -15.508 -43.906 -12.711 1 93.5 396 GLU B CA 1
ATOM 6692 C C . GLU B 1 396 ? -14.648 -42.688 -12.406 1 93.5 396 GLU B C 1
ATOM 6694 O O . GLU B 1 396 ? -14.297 -41.938 -13.312 1 93.5 396 GLU B O 1
ATOM 6699 N N . VAL B 1 397 ? -14.328 -42.531 -11.148 1 94.81 397 VAL B N 1
ATOM 6700 C CA . VAL B 1 397 ? -13.422 -41.469 -10.703 1 94.81 397 VAL B CA 1
ATOM 6701 C C . VAL B 1 397 ? -12.008 -42.031 -10.594 1 94.81 397 VAL B C 1
ATOM 6703 O O . VAL B 1 397 ? -11.766 -43.031 -9.922 1 94.81 397 VAL B O 1
ATOM 6706 N N . PHE B 1 398 ? -11.102 -41.438 -11.273 1 95.19 398 PHE B N 1
ATOM 6707 C CA . PHE B 1 398 ? -9.703 -41.844 -11.203 1 95.19 398 PHE B CA 1
ATOM 6708 C C . PHE B 1 398 ? -9.055 -41.344 -9.922 1 95.19 398 PHE B C 1
ATOM 6710 O O . PHE B 1 398 ? -9.117 -40.125 -9.625 1 95.19 398 PHE B O 1
ATOM 6717 N N . THR B 1 399 ? -8.398 -42.156 -9.156 1 94.56 399 THR B N 1
ATOM 6718 C CA . THR B 1 399 ? -7.867 -41.75 -7.852 1 94.56 399 THR B CA 1
ATOM 6719 C C . THR B 1 399 ? -6.344 -41.781 -7.863 1 94.56 399 THR B C 1
ATOM 6721 O O . THR B 1 399 ? -5.703 -41.438 -6.871 1 94.56 399 THR B O 1
ATOM 6724 N N . GLY B 1 400 ? -5.762 -42.25 -8.906 1 94.25 400 GLY B N 1
ATOM 6725 C CA . GLY B 1 400 ? -4.312 -42.281 -9.016 1 94.25 400 GLY B CA 1
ATOM 6726 C C . GLY B 1 400 ? -3.721 -40.938 -9.414 1 94.25 400 GLY B C 1
ATOM 6727 O O . GLY B 1 400 ? -4.398 -39.938 -9.344 1 94.25 400 GLY B O 1
ATOM 6728 N N . ARG B 1 401 ? -2.416 -40.969 -9.664 1 95.5 401 ARG B N 1
ATOM 6729 C CA . ARG B 1 401 ? -1.739 -39.812 -10.195 1 95.5 401 ARG B CA 1
ATOM 6730 C C . ARG B 1 401 ? -2.121 -39.562 -11.648 1 95.5 401 ARG B C 1
ATOM 6732 O O . ARG B 1 401 ? -1.863 -40.406 -12.516 1 95.5 401 ARG B O 1
ATOM 6739 N N . PRO B 1 402 ? -2.705 -38.438 -11.945 1 94.31 402 PRO B N 1
ATOM 6740 C CA . PRO B 1 402 ? -3.238 -38.219 -13.289 1 94.31 402 PRO B CA 1
ATOM 6741 C C . PRO B 1 402 ? -2.191 -38.406 -14.383 1 94.31 402 PRO B C 1
ATOM 6743 O O . PRO B 1 402 ? -2.504 -38.906 -15.461 1 94.31 402 PRO B O 1
ATOM 6746 N N . ALA B 1 403 ? -0.994 -38.062 -14.156 1 95.19 403 ALA B N 1
ATOM 6747 C CA . ALA B 1 403 ? 0.061 -38.125 -15.164 1 95.19 403 ALA B CA 1
ATOM 6748 C C . ALA B 1 403 ? 0.359 -39.594 -15.562 1 95.19 403 ALA B C 1
ATOM 6750 O O . ALA B 1 403 ? 0.917 -39.844 -16.625 1 95.19 403 ALA B O 1
ATOM 6751 N N . ASP B 1 404 ? -0.028 -40.5 -14.734 1 95.44 404 ASP B N 1
ATOM 6752 C CA . ASP B 1 404 ? 0.227 -41.906 -15.016 1 95.44 404 ASP B CA 1
ATOM 6753 C C . ASP B 1 404 ? -0.634 -42.406 -16.172 1 95.44 404 ASP B C 1
ATOM 6755 O O . ASP B 1 404 ? -0.348 -43.438 -16.766 1 95.44 404 ASP B O 1
ATOM 6759 N N . LYS B 1 405 ? -1.639 -41.625 -16.469 1 94.38 405 LYS B N 1
ATOM 6760 C CA . LYS B 1 405 ? -2.52 -42 -17.578 1 94.38 405 LYS B CA 1
ATOM 6761 C C . LYS B 1 405 ? -1.986 -41.469 -18.906 1 94.38 405 LYS B C 1
ATOM 6763 O O . LYS B 1 405 ? -2.512 -41.781 -19.969 1 94.38 405 LYS B O 1
ATOM 6768 N N . LEU B 1 406 ? -0.956 -40.75 -18.844 1 96.19 406 LEU B N 1
ATOM 6769 C CA . LEU B 1 406 ? -0.443 -40.094 -20.031 1 96.19 406 LEU B CA 1
ATOM 6770 C C . LEU B 1 406 ? 0.732 -40.875 -20.625 1 96.19 406 LEU B C 1
ATOM 6772 O O . LEU B 1 406 ? 1.631 -41.281 -19.891 1 96.19 406 LEU B O 1
ATOM 6776 N N . ALA B 1 407 ? 0.707 -41.094 -21.906 1 96.88 407 ALA B N 1
ATOM 6777 C CA . ALA B 1 407 ? 1.831 -41.719 -22.609 1 96.88 407 ALA B CA 1
ATOM 6778 C C . ALA B 1 407 ? 2.938 -40.688 -22.875 1 96.88 407 ALA B C 1
ATOM 6780 O O . ALA B 1 407 ? 2.668 -39.5 -23.031 1 96.88 407 ALA B O 1
ATOM 6781 N N . PRO B 1 408 ? 4.191 -41.219 -22.922 1 97.75 408 PRO B N 1
ATOM 6782 C CA . PRO B 1 408 ? 5.27 -40.312 -23.281 1 97.75 408 PRO B CA 1
ATOM 6783 C C . PRO B 1 408 ? 4.984 -39.562 -24.578 1 97.75 408 PRO B C 1
ATOM 6785 O O . PRO B 1 408 ? 4.426 -40.125 -25.516 1 97.75 408 PRO B O 1
ATOM 6788 N N . GLU B 1 409 ? 5.426 -38.344 -24.594 1 97.44 409 GLU B N 1
ATOM 6789 C CA . GLU B 1 409 ? 4.992 -37.469 -25.688 1 97.44 409 GLU B CA 1
ATOM 6790 C C . GLU B 1 409 ? 6.188 -36.844 -26.391 1 97.44 409 GLU B C 1
ATOM 6792 O O . GLU B 1 409 ? 6.051 -36.344 -27.5 1 97.44 409 GLU B O 1
ATOM 6797 N N . TYR B 1 410 ? 7.406 -36.938 -25.953 1 98.19 410 TYR B N 1
ATOM 6798 C CA . TYR B 1 410 ? 8.531 -36.156 -26.453 1 98.19 410 TYR B CA 1
ATOM 6799 C C . TYR B 1 410 ? 8.852 -36.562 -27.891 1 98.19 410 TYR B C 1
ATOM 6801 O O . TYR B 1 410 ? 9.078 -35.688 -28.75 1 98.19 410 TYR B O 1
ATOM 6809 N N . ASP B 1 411 ? 8.922 -37.875 -28.188 1 98.06 411 ASP B N 1
ATOM 6810 C CA . ASP B 1 411 ? 9.273 -38.344 -29.516 1 98.06 411 ASP B CA 1
ATOM 6811 C C . ASP B 1 411 ? 8.266 -37.844 -30.562 1 98.06 411 ASP B C 1
ATOM 6813 O O . ASP B 1 411 ? 8.641 -37.469 -31.672 1 98.06 411 ASP B O 1
ATOM 6817 N N . LYS B 1 412 ? 7.059 -37.875 -30.203 1 98.06 412 LYS B N 1
ATOM 6818 C CA . LYS B 1 412 ? 6.02 -37.344 -31.078 1 98.06 412 LYS B CA 1
ATOM 6819 C C . LYS B 1 412 ? 6.242 -35.875 -31.359 1 98.06 412 LYS B C 1
ATOM 6821 O O . LYS B 1 412 ? 6.062 -35.406 -32.469 1 98.06 412 LYS B O 1
ATOM 6826 N N . MET B 1 413 ? 6.543 -35.125 -30.328 1 98.12 413 MET B N 1
ATOM 6827 C CA . MET B 1 413 ? 6.809 -33.688 -30.469 1 98.12 413 MET B CA 1
ATOM 6828 C C . MET B 1 413 ? 7.996 -33.438 -31.391 1 98.12 413 MET B C 1
ATOM 6830 O O . MET B 1 413 ? 8 -32.5 -32.188 1 98.12 413 MET B O 1
ATOM 6834 N N . VAL B 1 414 ? 9.039 -34.25 -31.281 1 98.38 414 VAL B N 1
ATOM 6835 C CA . VAL B 1 414 ? 10.211 -34.156 -32.156 1 98.38 414 VAL B CA 1
ATOM 6836 C C . VAL B 1 414 ? 9.781 -34.312 -33.594 1 98.38 414 VAL B C 1
ATOM 6838 O O . VAL B 1 414 ? 10.203 -33.562 -34.469 1 98.38 414 VAL B O 1
ATOM 6841 N N . GLU B 1 415 ? 8.953 -35.281 -33.812 1 98.31 415 GLU B N 1
ATOM 6842 C CA . GLU B 1 415 ? 8.484 -35.531 -35.188 1 98.31 415 GLU B CA 1
ATOM 6843 C C . GLU B 1 415 ? 7.648 -34.375 -35.719 1 98.31 415 GLU B C 1
ATOM 6845 O O . GLU B 1 415 ? 7.809 -33.938 -36.844 1 98.31 415 GLU B O 1
ATOM 6850 N N . GLU B 1 416 ? 6.805 -33.875 -34.906 1 98 416 GLU B N 1
ATOM 6851 C CA . GLU B 1 416 ? 5.902 -32.812 -35.312 1 98 416 GLU B CA 1
ATOM 6852 C C . GLU B 1 416 ? 6.664 -31.516 -35.594 1 98 416 GLU B C 1
ATOM 6854 O O . GLU B 1 416 ? 6.191 -30.656 -36.312 1 98 416 GLU B O 1
ATOM 6859 N N . THR B 1 417 ? 7.809 -31.422 -35.031 1 98.06 417 THR B N 1
ATOM 6860 C CA . THR B 1 417 ? 8.539 -30.156 -35.125 1 98.06 417 THR B CA 1
ATOM 6861 C C . THR B 1 417 ? 9.742 -30.297 -36.031 1 98.06 417 THR B C 1
ATOM 6863 O O . THR B 1 417 ? 10.586 -29.406 -36.125 1 98.06 417 THR B O 1
ATOM 6866 N N . ARG B 1 418 ? 9.883 -31.359 -36.656 1 97.12 418 ARG B N 1
ATOM 6867 C CA . ARG B 1 418 ? 11.07 -31.719 -37.438 1 97.12 418 ARG B CA 1
ATOM 6868 C C . ARG B 1 418 ? 11.438 -30.625 -38.438 1 97.12 418 ARG B C 1
ATOM 6870 O O . ARG B 1 418 ? 12.617 -30.422 -38.719 1 97.12 418 ARG B O 1
ATOM 6877 N N . ASP B 1 419 ? 10.547 -29.875 -38.938 1 96.12 419 ASP B N 1
ATOM 6878 C CA . ASP B 1 419 ? 10.766 -28.938 -40.031 1 96.12 419 ASP B CA 1
ATOM 6879 C C . ASP B 1 419 ? 11.141 -27.547 -39.5 1 96.12 419 ASP B C 1
ATOM 6881 O O . ASP B 1 419 ? 11.641 -26.703 -40.25 1 96.12 419 ASP B O 1
ATOM 6885 N N . PHE B 1 420 ? 10.891 -27.359 -38.188 1 96.06 420 PHE B N 1
ATOM 6886 C CA . PHE B 1 420 ? 11.094 -25.969 -37.781 1 96.06 420 PHE B CA 1
ATOM 6887 C C . PHE B 1 420 ? 11.82 -25.875 -36.438 1 96.06 420 PHE B C 1
ATOM 6889 O O . PHE B 1 420 ? 12.281 -24.812 -36.062 1 96.06 420 PHE B O 1
ATOM 6896 N N . ALA B 1 421 ? 11.938 -26.938 -35.688 1 97.44 421 ALA B N 1
ATOM 6897 C CA . ALA B 1 421 ? 12.727 -26.953 -34.469 1 97.44 421 ALA B CA 1
ATOM 6898 C C . ALA B 1 421 ? 14.188 -27.25 -34.75 1 97.44 421 ALA B C 1
ATOM 6900 O O . ALA B 1 421 ? 14.5 -28.047 -35.656 1 97.44 421 ALA B O 1
ATOM 6901 N N . ARG B 1 422 ? 15.078 -26.688 -33.969 1 97.25 422 ARG B N 1
ATOM 6902 C CA . ARG B 1 422 ? 16.5 -26.891 -34.219 1 97.25 422 ARG B CA 1
ATOM 6903 C C . ARG B 1 422 ? 17.188 -27.391 -32.938 1 97.25 422 ARG B C 1
ATOM 6905 O O . ARG B 1 422 ? 18.375 -27.703 -32.938 1 97.25 422 ARG B O 1
ATOM 6912 N N . SER B 1 423 ? 16.531 -27.453 -31.875 1 97.88 423 SER B N 1
ATOM 6913 C CA . SER B 1 423 ? 17.078 -27.859 -30.594 1 97.88 423 SER B CA 1
ATOM 6914 C C . SER B 1 423 ? 16.016 -28.516 -29.719 1 97.88 423 SER B C 1
ATOM 6916 O O . SER B 1 423 ? 14.82 -28.438 -30.016 1 97.88 423 SER B O 1
ATOM 6918 N N . GLU B 1 424 ? 16.453 -29.188 -28.672 1 98.31 424 GLU B N 1
ATOM 6919 C CA . GLU B 1 424 ? 15.531 -29.734 -27.688 1 98.31 424 GLU B CA 1
ATOM 6920 C C . GLU B 1 424 ? 14.672 -28.656 -27.062 1 98.31 424 GLU B C 1
ATOM 6922 O O . GLU B 1 424 ? 13.492 -28.875 -26.766 1 98.31 424 GLU B O 1
ATOM 6927 N N . GLU B 1 425 ? 15.242 -27.516 -26.859 1 98.56 425 GLU B N 1
ATOM 6928 C CA . GLU B 1 425 ? 14.531 -26.375 -26.281 1 98.56 425 GLU B CA 1
ATOM 6929 C C . GLU B 1 425 ? 13.367 -25.938 -27.172 1 98.56 425 GLU B C 1
ATOM 6931 O O . GLU B 1 425 ? 12.281 -25.625 -26.688 1 98.56 425 GLU B O 1
ATOM 6936 N N . ASP B 1 426 ? 13.602 -25.953 -28.453 1 98.5 426 ASP B N 1
ATOM 6937 C CA . ASP B 1 426 ? 12.539 -25.625 -29.391 1 98.5 426 ASP B CA 1
ATOM 6938 C C . ASP B 1 426 ? 11.391 -26.625 -29.297 1 98.5 426 ASP B C 1
ATOM 6940 O O . ASP B 1 426 ? 10.219 -26.25 -29.297 1 98.5 426 ASP B O 1
ATOM 6944 N N . VAL B 1 427 ? 11.773 -27.891 -29.219 1 98.62 427 VAL B N 1
ATOM 6945 C CA . VAL B 1 427 ? 10.781 -28.953 -29.141 1 98.62 427 VAL B CA 1
ATOM 6946 C C . VAL B 1 427 ? 9.945 -28.781 -27.875 1 98.62 427 VAL B C 1
ATOM 6948 O O . VAL B 1 427 ? 8.719 -28.922 -27.906 1 98.62 427 VAL B O 1
ATOM 6951 N N . LEU B 1 428 ? 10.609 -28.453 -26.797 1 98.44 428 LEU B N 1
ATOM 6952 C CA . LEU B 1 428 ? 9.922 -28.281 -25.531 1 98.44 428 LEU B CA 1
ATOM 6953 C C . LEU B 1 428 ? 9.023 -27.047 -25.547 1 98.44 428 LEU B C 1
ATOM 6955 O O . LEU B 1 428 ? 7.934 -27.062 -24.969 1 98.44 428 LEU B O 1
ATOM 6959 N N . SER B 1 429 ? 9.484 -25.953 -26.172 1 98.19 429 SER B N 1
ATOM 6960 C CA . SER B 1 429 ? 8.625 -24.781 -26.344 1 98.19 429 SER B CA 1
ATOM 6961 C C . SER B 1 429 ? 7.34 -25.141 -27.078 1 98.19 429 SER B C 1
ATOM 6963 O O . SER B 1 429 ? 6.25 -24.719 -26.703 1 98.19 429 SER B O 1
ATOM 6965 N N . TYR B 1 430 ? 7.477 -25.938 -28.125 1 97.75 430 TYR B N 1
ATOM 6966 C CA . TYR B 1 430 ? 6.328 -26.375 -28.906 1 97.75 430 TYR B CA 1
ATOM 6967 C C . TYR B 1 430 ? 5.422 -27.297 -28.094 1 97.75 430 TYR B C 1
ATOM 6969 O O . TYR B 1 430 ? 4.195 -27.203 -28.172 1 97.75 430 TYR B O 1
ATOM 6977 N N . ALA B 1 431 ? 6.023 -28.172 -27.344 1 97.25 431 ALA B N 1
ATOM 6978 C CA . ALA B 1 431 ? 5.238 -29.062 -26.5 1 97.25 431 ALA B CA 1
ATOM 6979 C C . ALA B 1 431 ? 4.34 -28.281 -25.547 1 97.25 431 ALA B C 1
ATOM 6981 O O . ALA B 1 431 ? 3.201 -28.672 -25.281 1 97.25 431 ALA B O 1
ATOM 6982 N N . LEU B 1 432 ? 4.859 -27.172 -25.031 1 96.69 432 LEU B N 1
ATOM 6983 C CA . LEU B 1 432 ? 4.156 -26.406 -24.016 1 96.69 432 LEU B CA 1
ATOM 6984 C C . LEU B 1 432 ? 3.207 -25.406 -24.641 1 96.69 432 LEU B C 1
ATOM 6986 O O . LEU B 1 432 ? 2.125 -25.141 -24.109 1 96.69 432 LEU B O 1
ATOM 6990 N N . PHE B 1 433 ? 3.674 -24.797 -25.734 1 96.19 433 PHE B N 1
ATOM 6991 C CA . PHE B 1 433 ? 2.895 -23.781 -26.438 1 96.19 433 PHE B CA 1
ATOM 6992 C C . PHE B 1 433 ? 2.877 -24.062 -27.938 1 96.19 433 PHE B C 1
ATOM 6994 O O . PHE B 1 433 ? 3.484 -23.312 -28.719 1 96.19 433 PHE B O 1
ATOM 7001 N N . PRO B 1 434 ? 2.102 -24.953 -28.359 1 95.69 434 PRO B N 1
ATOM 7002 C CA . PRO B 1 434 ? 2.229 -25.484 -29.719 1 95.69 434 PRO B CA 1
ATOM 7003 C C . PRO B 1 434 ? 2.082 -24.406 -30.781 1 95.69 434 PRO B C 1
ATOM 7005 O O . PRO B 1 434 ? 3.062 -24.047 -31.438 1 95.69 434 PRO B O 1
ATOM 7008 N N . GLN B 1 435 ? 0.95 -23.734 -30.859 1 95.62 435 GLN B N 1
ATOM 7009 C CA . GLN B 1 435 ? 0.717 -22.781 -31.953 1 95.62 435 GLN B CA 1
ATOM 7010 C C . GLN B 1 435 ? 1.648 -21.578 -31.828 1 95.62 435 GLN B C 1
ATOM 7012 O O . GLN B 1 435 ? 2.254 -21.156 -32.812 1 95.62 435 GLN B O 1
ATOM 7017 N N . VAL B 1 436 ? 1.798 -21.125 -30.672 1 96.44 436 VAL B N 1
ATOM 7018 C CA . VAL B 1 436 ? 2.588 -19.922 -30.422 1 96.44 436 VAL B CA 1
ATOM 7019 C C . VAL B 1 436 ? 4.062 -20.203 -30.719 1 96.44 436 VAL B C 1
ATOM 7021 O O . VAL B 1 436 ? 4.742 -19.391 -31.359 1 96.44 436 VAL B O 1
ATOM 7024 N N . ALA B 1 437 ? 4.555 -21.312 -30.266 1 97.25 437 ALA B N 1
ATOM 7025 C CA . ALA B 1 437 ? 5.953 -21.688 -30.453 1 97.25 437 ALA B CA 1
ATOM 7026 C C . ALA B 1 437 ? 6.246 -21.953 -31.938 1 97.25 437 ALA B C 1
ATOM 7028 O O . ALA B 1 437 ? 7.309 -21.578 -32.438 1 97.25 437 ALA B O 1
ATOM 7029 N N . LYS B 1 438 ? 5.309 -22.609 -32.562 1 97.69 438 LYS B N 1
ATOM 7030 C CA . LYS B 1 438 ? 5.484 -22.875 -33.969 1 97.69 438 LYS B CA 1
ATOM 7031 C C . LYS B 1 438 ? 5.66 -21.578 -34.75 1 97.69 438 LYS B C 1
ATOM 7033 O O . LYS B 1 438 ? 6.613 -21.422 -35.531 1 97.69 438 LYS B O 1
ATOM 7038 N N . ASP B 1 439 ? 4.719 -20.688 -34.562 1 97.25 439 ASP B N 1
ATOM 7039 C CA . ASP B 1 439 ? 4.766 -19.406 -35.281 1 97.25 439 ASP B CA 1
ATOM 7040 C C . ASP B 1 439 ? 6.07 -18.672 -34.969 1 97.25 439 ASP B C 1
ATOM 7042 O O . ASP B 1 439 ? 6.699 -18.125 -35.875 1 97.25 439 ASP B O 1
ATOM 7046 N N . PHE B 1 440 ? 6.5 -18.703 -33.844 1 97.62 440 PHE B N 1
ATOM 7047 C CA . PHE B 1 440 ? 7.715 -18.016 -33.406 1 97.62 440 PHE B CA 1
ATOM 7048 C C . PHE B 1 440 ? 8.945 -18.641 -34.031 1 97.62 440 PHE B C 1
ATOM 7050 O O . PHE B 1 440 ? 9.805 -17.938 -34.562 1 97.62 440 PHE B O 1
ATOM 7057 N N . LEU B 1 441 ? 9.062 -19.953 -33.938 1 97.56 441 LEU B N 1
ATOM 7058 C CA . LEU B 1 441 ? 10.258 -20.656 -34.375 1 97.56 441 LEU B CA 1
ATOM 7059 C C . LEU B 1 441 ? 10.406 -20.547 -35.906 1 97.56 441 LEU B C 1
ATOM 7061 O O . LEU B 1 441 ? 11.523 -20.406 -36.406 1 97.56 441 LEU B O 1
ATOM 7065 N N . ILE B 1 442 ? 9.281 -20.562 -36.594 1 96.88 442 ILE B N 1
ATOM 7066 C CA . ILE B 1 442 ? 9.328 -20.391 -38.031 1 96.88 442 ILE B CA 1
ATOM 7067 C C . ILE B 1 442 ? 9.875 -19 -38.375 1 96.88 442 ILE B C 1
ATOM 7069 O O . ILE B 1 442 ? 10.766 -18.859 -39.219 1 96.88 442 ILE B O 1
ATOM 7073 N N . LYS B 1 443 ? 9.359 -18.047 -37.75 1 96 443 LYS B N 1
ATOM 7074 C CA . LYS B 1 443 ? 9.812 -16.672 -37.969 1 96 443 LYS B CA 1
ATOM 7075 C C . LYS B 1 443 ? 11.273 -16.5 -37.562 1 96 443 LYS B C 1
ATOM 7077 O O . LYS B 1 443 ? 12.039 -15.812 -38.219 1 96 443 LYS B O 1
ATOM 7082 N N . LYS B 1 444 ? 11.656 -17.078 -36.406 1 95.38 444 LYS B N 1
ATOM 7083 C CA . LYS B 1 444 ? 13.008 -16.969 -35.844 1 95.38 444 LYS B CA 1
ATOM 7084 C C . LYS B 1 444 ? 14.039 -17.5 -36.844 1 95.38 444 LYS B C 1
ATOM 7086 O O . LYS B 1 444 ? 15.062 -16.859 -37.094 1 95.38 444 LYS B O 1
ATOM 7091 N N . TYR B 1 445 ? 13.758 -18.594 -37.5 1 93.75 445 TYR B N 1
ATOM 7092 C CA . TYR B 1 445 ? 14.766 -19.281 -38.312 1 93.75 445 TYR B CA 1
ATOM 7093 C C . TYR B 1 445 ? 14.633 -18.891 -39.781 1 93.75 445 TYR B C 1
ATOM 7095 O O . TYR B 1 445 ? 15.531 -19.156 -40.562 1 93.75 445 TYR B O 1
ATOM 7103 N N . GLU B 1 446 ? 13.508 -18.281 -40.188 1 90.19 446 GLU B N 1
ATOM 7104 C CA . GLU B 1 446 ? 13.438 -17.688 -41.531 1 90.19 446 GLU B CA 1
ATOM 7105 C C . GLU B 1 446 ? 14.32 -16.438 -41.625 1 90.19 446 GLU B C 1
ATOM 7107 O O . GLU B 1 446 ? 14.883 -16.156 -42.688 1 90.19 446 GLU B O 1
ATOM 7112 N N . ASN B 1 447 ? 14.367 -15.641 -40.688 1 77.25 447 ASN B N 1
ATOM 7113 C CA . ASN B 1 447 ? 15.164 -14.414 -40.656 1 77.25 447 ASN B CA 1
ATOM 7114 C C . ASN B 1 447 ? 16.641 -14.711 -40.406 1 77.25 447 ASN B C 1
ATOM 7116 O O . ASN B 1 447 ? 17.469 -13.797 -40.406 1 77.25 447 ASN B O 1
ATOM 7120 N N . GLU B 1 448 ? 16.938 -15.945 -40.125 1 69.06 448 GLU B N 1
ATOM 7121 C CA . GLU B 1 448 ? 18.344 -16.312 -40 1 69.06 448 GLU B CA 1
ATOM 7122 C C . GLU B 1 448 ?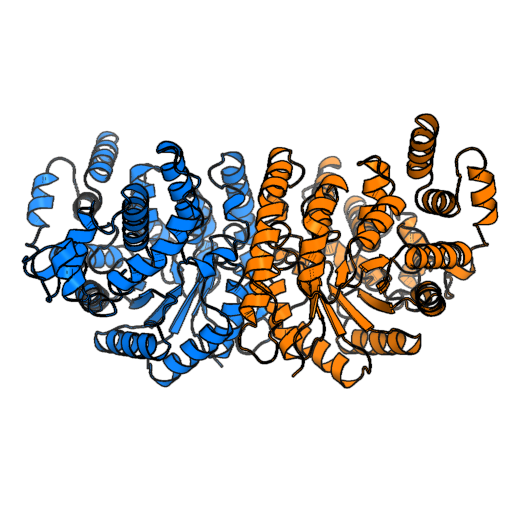 18.922 -16.734 -41.344 1 69.06 448 GLU B C 1
ATOM 7124 O O . GLU B 1 448 ? 18.234 -17.344 -42.156 1 69.06 448 GLU B O 1
#

Organism: Fusobacterium vincentii (NCBI:txid155615)